Protein 1GXS (pdb70)

InterPro domains:
  IPR001563 Peptidase S10, serine carboxypeptidase [PF00450] (69-489)
  IPR001563 Peptidase S10, serine carboxypeptidase [PR00724] (147-159)
  IPR001563 Peptidase S10, serine carboxypeptidase [PR00724] (160-170)
  IPR001563 Peptidase S10, serine carboxypeptidase [PR00724] (195-220)
  IPR001563 Peptidase S10, serine carboxypeptidase [PR00724] (459-472)
  IPR001563 Peptidase S10, serine carboxypeptidase [PTHR11802] (68-476)
  IPR029058 Alpha/Beta hydrolase fold [G3DSA:3.40.50.1820] (56-325)
  IPR029058 Alpha/Beta hydrolase fold [SSF53474] (60-492)
  IPR033124 Serine carboxypeptidases, histidine active site [PS00560] (459-476)

Radius of gyration: 30.54 Å; Cα contacts (8 Å, |Δi|>4): 1835; chains: 4; bounding box: 60×67×93 Å

Sequence (850 aa):
QQEDDRILGLPGQPNGVAFGMYGGYVTIDDNNGRALYYWFQEADTADPAAAPLVLWLNGGPGCSSIGLGAMQELGAFRVHTNGESLLLNEYAWNKAANILFAESPAGVGFSYSNTSSDLSMGDDKMAQDTYTFLVKWFERFPHYNYREFYIAGESGHFIPQLSQVVYRNRNNSPFINFQGLLVSSGLTNDHEDMIGMFESWWHHGLISDETRDSGLKVCPGTSFMHPTPECTEVWNKALAEQGNINPYTIYTPTCDREPSPYQRRFWLPPYDPCAVFNSINYLNLPEVQTALHANVSGIVEYPWTVCSNTIFDQWGQAADDLLPVYRELIQAGLRVWVYSGDTDSVVPVSSTRRSLAALELPVKTSWYPWYMAPTEREVGGWSVQYEGLTYVTVRGAGHLVPVHRPAQAFLLFKQFLKGEPMPAEQQEDDRILGLPGQPNGVAFGMYGGYVTIDDNNGRALYYWFQEADTADPAAAPLVLWLNGGPGCSSIGLGAMQELGAFRVHTNGESLLLNEYAWNKAANILFAESPAGVGFSYSNTSSDLSMGDDKMAQDTYTFLVKWFERFPHYNYREFYIAGESGHFIPQLSQVVYRNRNNSPFINFQGLLVSSGLTNDHEDMIGMFESWWHHGLISDETRDSGLKVCPGTSFMHPTPECTEVWNKALAEQGNINPYTIYTPTCDREPSPYQRRFWLPPYDPCAVFNSINYLNLPEVQTALHANVSGIVEYPWTVCSNTIFDQWGQAADDLLPVYRELIQAGLRVWVYSGDTDSVVPVSSTRRSLAALELPVKTSWYPWYMAPTEREVGGWSVQYEGLTYVTVRGAGHLVPVHRPAQAFLLFKQFLKGEPMPAE

Nearest PDB structures (foldseek):
  1gxs-assembly1_C  TM=1.004E+00  e=6.053E-61  Sorghum bicolor
  1wht-assembly1_A  TM=9.522E-01  e=1.132E-36  Triticum aestivum
  3sc2-assembly1_A-2  TM=9.628E-01  e=4.669E-36  Triticum aestivum
  4az0-assembly1_A  TM=8.631E-01  e=1.596E-24  Homo sapiens
  1ivy-assembly1_A  TM=8.689E-01  e=8.563E-22  Homo sapiens

B-factor: mean 18.87, std 12.96, range [2.0, 95.33]

CATH classification: 3.40.50.1820

Organism: Sorghum bicolor (NCBI:txid4558)

Foldseek 3Di:
DFVVQWDPDDFQEDPDDDWTKGKDWFALDDVFAWIKIKIKTFAPEPDSLQAFEEEEDEPLPAEFCCVPVQAPPAHQWHADPVRGHIDGDPRHPSPRHTYMGIGDDAVHDPTHTNHVVVPPDDQLVRLVSVLSVVVRVCVVVVSNFQGEYEYEYEELRNFVSNVVVCVVCCVVRVRHNYDYYYYPNYDHAQQVVQLVVLVVCVVVVQDDPVLSVQSNVPRRVADPVHGDVSNVVSVVNSVVSNPDADVVDGPDDDDDPPPDPPDDSRD/DDDDDPPCQVVVLVVVQDPVNCVVVVHCPPVVDPDGDHDDDPVCVVPPDDDDDACLVVLVVCLVVVHQAEEEAEQVEPVCHPVNVVVNVVVNVFAWDAAKAFFDQAQPDDDGQFIWTDGNRYIYTYGYQAYRVRCSGPVVSVVSVVVCSVVVHDGHHD/DFVVQWDPDDFQEDPDDDWTKGWDWFALDPVQAWIKIKIKTFAPEPDSLQFFEEEEEEPLPAEFCCVPVAAPPAHQWHADPVNGHIDGDPNHPSPRHTYMGIGDDAVHDPTHTNHVVVPPDDLVVRLVSVLSVVLRVCVSVVSCFQGEYEYEYEEQRNFVSNLVVCVVCCVVRVSRNYDYYYYPPYDHAQQVVQLVVLVVCVVVVQDDPVLSVQSNVPGRVADPVHGDPSNVVSVVNSVVSNPDAPVVDRPDDDDPPPPDPDDDSRD/DDDDDPPCQVVCQVVQQDVVNCVVVVHCPPVPDDDGDHDDDPVCVVVDDDDDDACLVVLVVCLVVPDAAEEEFEQVAPPCHPVNVVVNVVVNVFAWDAAKAFFAQAQPDDDTQFIWTHGNRYIYTYGYPAYRVRCSGPVSSVVSVVVCSVVVHDGHHD

Secondary structure (DSSP, 8-state):
-HHHHB----TT--S---S-EEEEEEEEETTTTEEEEEEEE---SS-GGGS-EEEEEE-TTTB-TIIIIIIIIISSEEE-TTSS-EEE-TT-GGGTSEEEEE--STTSTT-EESSGGGG---HHHHHHHHHHHHHHHHHH-GGGTTSEEEEEEE-TTHHHHHHHHHHHTTTT-TT-EEEEEEEES---BHHHHHHHHHHHHHHTT-S-HHHHHHHHHHSTT--SSS--HHHHHHHHHHHHHTTTS-TTSTTSPPP--SS-S--S---/-PPP-TTTHHHHHHHHT-HHHHHHHT-SGGG-S-SPP-SB-HHHHHT-----SB-HHHHHHHHHTT-EEEEEEETT-SSS-HHHHHHHHHTT-PPEEEEEEEEESSTT--SEEEEEEEETTEEEEEETT--SSHHHH-HHHHHHHHHHHHHT------/-GGGTB----TT--TT--S-EEEEEEEEETTTTEEEEEEEE---SS-GGGS-EEEEE--TTTB-TIIIIIIIISSSEEE-TTSS-EEE-TT-GGGTSEEEEE--STTSTT-EESSGGGG---HHHHHHHHHHHHHHHHHHSGGGTT-EEEEEES-TTHHHHHHHHHHHTTTTSTTSEEEEEEEES---BHHHHHHHHHHHHHHTT-S-HHHHHHHHHHSBTB-SSS--HHHHHHHHHHHHHTTT--TTSTTSPP-S--S-S--S---/-----TTTHHHHHHHHT-HHHHHHHT-SGGG--SSPP-SB-HHHHHT-----SB-HHHHHHHHHTT-EEEEEEETT-SSS-HHHHHHHHHTT-PPEEEEEEEE-SSTT--S--EEEEEESS-EEEEETT--SSHHHH-HHHHHHHHHHHHHT-PPPP-

Solvent-accessible surface area: 30920 Å² total; per-residue (Å²): 112,49,95,101,17,103,10,169,37,11,44,39,55,34,160,61,43,89,20,32,9,15,0,3,38,2,60,18,33,129,145,43,19,12,6,1,0,0,2,0,1,36,2,56,61,111,81,53,71,82,10,20,0,1,0,1,3,3,6,6,19,1,7,0,2,2,0,13,0,1,5,27,2,2,1,3,1,35,21,76,95,79,2,105,38,9,42,75,3,81,72,2,3,3,83,25,0,0,2,0,0,0,0,5,1,1,5,0,7,4,1,32,21,107,48,95,84,14,29,63,7,9,4,94,82,4,6,97,11,1,23,37,0,0,34,89,0,2,111,43,2,71,152,18,44,142,47,81,0,3,0,0,0,6,10,4,26,8,0,0,16,2,0,32,19,5,56,156,29,116,129,113,5,80,31,12,56,27,62,0,0,1,3,0,3,5,16,5,21,16,90,34,0,2,28,0,0,0,45,5,1,9,16,19,1,4,0,3,44,98,7,53,76,33,0,55,148,59,0,31,58,12,31,21,34,101,74,54,107,111,2,49,106,9,36,89,101,0,57,72,26,7,29,61,14,42,35,53,7,7,50,30,77,37,43,119,118,166,104,49,28,77,104,84,47,13,34,67,75,125,84,50,41,4,33,13,49,14,2,39,68,0,0,50,34,98,99,0,24,105,23,3,55,4,32,83,109,54,85,17,160,82,101,9,56,0,8,15,51,71,0,32,89,78,12,31,88,28,32,96,52,2,10,68,20,2,105,38,0,34,150,36,68,21,70,2,10,5,2,2,1,12,8,9,4,0,2,2,8,0,0,2,12,75,0,4,38,44,14,148,40,78,70,129,53,70,11,28,19,0,3,63,31,80,123,67,122,53,4,4,0,2,1,13,17,29,92,37,6,11,2,0,1,0,21,16,0,0,11,34,0,3,29,24,82,29,29,38,2,30,27,1,0,78,11,1,30,115,41,84,57,4,24,53,163,121,34,119,100,15,96,5,154,29,13,43,38,53,32,151,64,39,92,25,26,7,33,0,5,34,2,74,21,32,137,138,42,18,27,4,1,0,0,2,0,1,34,2,56,58,116,78,51,64,78,10,18,1,1,0,1,2,4,5,6,15,0,7,0,2,1,0,13,0,1,5,26,2,2,2,2,0,31,19,75,115,82,3,98,28,5,35,69,4,82,70,2,4,4,83,22,0,0,2,0,0,0,0,5,1,3,7,0,7,4,0,36,22,111,45,95,83,17,35,59,19,0,4,88,86,4,8,97,18,2,25,44,0,0,28,96,0,2,98,31,1,75,104,12,53,125,43,72,0,4,0,0,0,6,12,4,27,10,0,0,18,2,0,35,21,4,55,146,33,104,129,118,6,64,34,8,51,26,68,0,0,0,1,0,2,5,18,5,20,17,86,31,0,2,30,0,0,0,45,5,2,6,13,17,1,4,0,5,41,105,7,52,72,24,0,54,157,56,0,35,57,18,32,22,37,104,64,56,107,106,2,48,104,5,32,86,87,0,61,70,27,6,30,59,12,41,35,56,7,6,47,33,73,36,31,107,140,147,108,43,28,76,105,81,46,11,36,66,79,125,80,52,41,22,32,11,27,19,2,41,67,3,1,49,37,95,100,0,25,103,22,2,52,4,32,74,117,57,87,16,168,77,100,8,57,0,8,13,48,73,0,34,87,86,12,32,79,32,32,94,58,2,10,76,20,1,94,39,0,29,150,43,64,23,75,2,10,4,2,1,0,16,10,8,5,0,1,3,8,1,0,2,13,75,0,4,34,43,11,149,36,84,71,119,52,68,10,29,18,0,3,59,34,76,128,59,125,36,6,4,0,3,0,14,23,31,79,40,5,12,3,0,2,0,21,14,0,0,8,38,0,3,31,28,83,28,27,39,2,28,24,2,0,71,17,1,26,123,36,90,61,3,24,52,158

Structure (mmCIF, N/CA/C/O backbone):
data_1GXS
#
_entry.id   1GXS
#
_cell.length_a   150.700
_cell.length_b   103.700
_cell.length_c   90.600
_cell.angle_alpha   90.00
_cell.angle_beta   101.30
_cell.angle_gamma   90.00
#
_symmetry.space_group_name_H-M   'C 1 2 1'
#
loop_
_entity.id
_entity.type
_entity.pdbx_description
1 polymer 'P-(S)-HYDROXYMANDELONITRILE LYASE CHAIN A'
2 polymer 'P-(S)-HYDROXYMANDELONITRILE LYASE CHAIN B'
3 branched beta-L-fucopyranose-(1-3)-[2-acetamido-2-deoxy-beta-D-glucopyranose-(1-4)]2-acetamido-2-deoxy-beta-D-glucopyranose
4 non-polymer 'BENZOIC ACID'
5 non-polymer 'DECANOIC ACID'
6 non-polymer 2-acetamido-2-deoxy-beta-D-glucopyranose
7 water water
#
loop_
_atom_site.group_PDB
_atom_site.id
_atom_site.type_symbol
_atom_site.label_atom_id
_atom_site.label_alt_id
_atom_site.label_comp_id
_atom_site.label_asym_id
_atom_site.label_entity_id
_atom_site.label_seq_id
_atom_site.pdbx_PDB_ins_code
_atom_site.Cartn_x
_atom_site.Cartn_y
_atom_site.Cartn_z
_atom_site.occupancy
_atom_site.B_iso_or_equiv
_atom_site.auth_seq_id
_atom_site.auth_comp_id
_atom_site.auth_asym_id
_atom_site.auth_atom_id
_atom_site.pdbx_PDB_model_num
ATOM 1 N N . GLN A 1 4 ? 15.771 17.169 -5.278 1.00 80.28 4 GLN A N 1
ATOM 2 C CA . GLN A 1 4 ? 16.226 18.305 -4.508 1.00 79.52 4 GLN A CA 1
ATOM 3 C C . GLN A 1 4 ? 15.073 18.915 -3.744 1.00 75.09 4 GLN A C 1
ATOM 4 O O . GLN A 1 4 ? 14.063 18.220 -3.596 1.00 74.36 4 GLN A O 1
ATOM 10 N N . GLN A 1 5 ? 15.224 20.165 -3.295 1.00 70.12 5 GLN A N 1
ATOM 11 C CA . GLN A 1 5 ? 14.257 20.850 -2.467 1.00 64.87 5 GLN A CA 1
ATOM 12 C C . GLN A 1 5 ? 12.776 20.664 -2.743 1.00 60.43 5 GLN A C 1
ATOM 13 O O . GLN A 1 5 ? 12.104 20.282 -1.802 1.00 58.31 5 GLN A O 1
ATOM 19 N N . GLU A 1 6 ? 12.227 20.830 -3.951 1.00 57.71 6 GLU A N 1
ATOM 20 C CA . GLU A 1 6 ? 10.804 20.634 -4.255 1.00 56.78 6 GLU A CA 1
ATOM 21 C C . GLU A 1 6 ? 10.130 19.411 -3.636 1.00 51.55 6 GLU A C 1
ATOM 22 O O . GLU A 1 6 ? 8.996 19.463 -3.178 1.00 51.40 6 GLU A O 1
ATOM 28 N N . ASP A 1 7 ? 10.850 18.303 -3.537 1.00 46.66 7 ASP A N 1
ATOM 29 C CA . ASP A 1 7 ? 10.326 17.087 -2.948 1.00 39.88 7 ASP A CA 1
ATOM 30 C C . ASP A 1 7 ? 10.219 17.254 -1.445 1.00 33.14 7 ASP A C 1
ATOM 31 O O . ASP A 1 7 ? 9.306 16.722 -0.810 1.00 32.36 7 ASP A O 1
ATOM 36 N N . ASP A 1 8 ? 11.161 17.986 -0.854 1.00 23.80 8 ASP A N 1
ATOM 37 C CA . ASP A 1 8 ? 11.141 18.247 0.560 1.00 19.47 8 ASP A CA 1
ATOM 38 C C . ASP A 1 8 ? 10.201 19.369 0.943 1.00 19.16 8 ASP A C 1
ATOM 39 O O . ASP A 1 8 ? 10.073 19.643 2.137 1.00 20.49 8 ASP A O 1
ATOM 44 N N . ARG A 1 9 ? 9.459 20.003 0.039 1.00 18.53 9 ARG A N 1
ATOM 45 C CA . ARG A 1 9 ? 8.586 21.109 0.407 1.00 21.61 9 ARG A CA 1
ATOM 46 C C . ARG A 1 9 ? 7.423 20.609 1.269 1.00 18.05 9 ARG A C 1
ATOM 47 O O . ARG A 1 9 ? 6.784 19.600 0.943 1.00 19.05 9 ARG A O 1
ATOM 55 N N . ILE A 1 10 ? 7.139 21.263 2.396 1.00 16.85 10 ILE A N 1
ATOM 56 C CA . ILE A 1 10 ? 6.062 20.875 3.301 1.00 17.66 10 ILE A CA 1
ATOM 57 C C . ILE A 1 10 ? 4.901 21.797 2.949 1.00 23.93 10 ILE A C 1
ATOM 58 O O . ILE A 1 10 ? 4.955 23.014 3.162 1.00 24.15 10 ILE A O 1
ATOM 63 N N . LEU A 1 11 ? 3.823 21.220 2.437 1.00 27.33 11 LEU A N 1
ATOM 64 C CA . LEU A 1 11 ? 2.714 22.012 1.940 1.00 36.28 11 LEU A CA 1
ATOM 65 C C . LEU A 1 11 ? 1.742 22.398 3.020 1.00 37.16 11 LEU A C 1
ATOM 66 O O . LEU A 1 11 ? 1.129 23.460 2.947 1.00 41.97 11 LEU A O 1
ATOM 71 N N . GLY A 1 12 ? 1.555 21.551 4.019 1.00 35.98 12 GLY A N 1
ATOM 72 C CA . GLY A 1 12 ? 0.677 21.887 5.121 1.00 34.80 12 GLY A CA 1
ATOM 73 C C . GLY A 1 12 ? 0.888 20.874 6.223 1.00 31.07 12 GLY A C 1
ATOM 74 O O . GLY A 1 12 ? 1.252 19.755 5.892 1.00 36.50 12 GLY A O 1
ATOM 75 N N . LEU A 1 13 ? 0.673 21.203 7.495 1.00 26.96 13 LEU A N 1
ATOM 76 C CA . LEU A 1 13 ? 0.841 20.313 8.634 1.00 20.90 13 LEU A CA 1
ATOM 77 C C . LEU A 1 13 ? -0.501 20.146 9.309 1.00 21.37 13 LEU A C 1
ATOM 78 O O . LEU A 1 13 ? -1.318 21.078 9.268 1.00 22.07 13 LEU A O 1
ATOM 83 N N . PRO A 1 14 ? -0.816 18.988 9.917 1.00 23.12 14 PRO A N 1
ATOM 84 C CA . PRO A 1 14 ? -2.075 18.783 10.627 1.00 19.64 14 PRO A CA 1
ATOM 85 C C . PRO A 1 14 ? -2.152 19.738 11.821 1.00 20.64 14 PRO A C 1
ATOM 86 O O . PRO A 1 14 ? -1.167 19.991 12.531 1.00 16.34 14 PRO A O 1
ATOM 90 N N . GLY A 1 15 ? -3.316 20.364 11.976 1.00 20.37 15 GLY A N 1
ATOM 91 C CA . GLY A 1 15 ? -3.551 21.249 13.116 1.00 20.67 15 GLY A CA 1
ATOM 92 C C . GLY A 1 15 ? -2.919 22.626 12.969 1.00 23.46 15 GLY A C 1
ATOM 93 O O . GLY A 1 15 ? -2.884 23.397 13.929 1.00 22.77 15 GLY A O 1
ATOM 94 N N . GLN A 1 16 ? -2.397 22.926 11.776 1.00 25.33 16 GLN A N 1
ATOM 95 C CA . GLN A 1 16 ? -1.791 24.193 11.424 1.00 26.43 16 GLN A CA 1
ATOM 96 C C . GLN A 1 16 ? -2.847 25.296 11.514 1.00 28.55 16 GLN A C 1
ATOM 97 O O . GLN A 1 16 ? -3.934 25.180 10.927 1.00 24.71 16 GLN A O 1
ATOM 103 N N . PRO A 1 17 ? -2.564 26.368 12.269 1.00 27.60 17 PRO A N 1
ATOM 104 C CA . PRO A 1 17 ? -3.428 27.522 12.328 1.00 29.90 17 PRO A CA 1
ATOM 105 C C . PRO A 1 17 ? -3.483 28.258 10.971 1.00 30.84 17 PRO A C 1
ATOM 106 O O . PRO A 1 17 ? -2.545 28.257 10.161 1.00 25.88 17 PRO A O 1
ATOM 110 N N . ASN A 1 18 ? -4.574 29.002 10.807 1.00 31.66 18 ASN A N 1
ATOM 111 C CA . ASN A 1 18 ? -4.886 29.675 9.576 1.00 37.35 18 ASN A CA 1
ATOM 112 C C . ASN A 1 18 ? -3.990 30.672 8.848 1.00 40.11 18 ASN A C 1
ATOM 113 O O . ASN A 1 18 ? -4.212 30.846 7.634 1.00 44.33 18 ASN A O 1
ATOM 118 N N . GLY A 1 19 ? -2.993 31.363 9.393 1.00 37.28 19 GLY A N 1
ATOM 119 C CA . GLY A 1 19 ? -2.305 32.301 8.512 1.00 38.00 19 GLY A CA 1
ATOM 120 C C . GLY A 1 19 ? -0.809 32.102 8.364 1.00 40.11 19 GLY A C 1
ATOM 121 O O . GLY A 1 19 ? -0.109 33.068 8.716 1.00 43.48 19 GLY A O 1
ATOM 122 N N . VAL A 1 20 ? -0.209 30.970 7.927 1.00 36.23 20 VAL A N 1
ATOM 123 C CA . VAL A 1 20 ? 1.250 31.003 7.852 1.00 33.11 20 VAL A CA 1
ATOM 124 C C . VAL A 1 20 ? 1.596 31.351 6.403 1.00 32.97 20 VAL A C 1
ATOM 125 O O . VAL A 1 20 ? 0.947 30.991 5.410 1.00 34.59 20 VAL A O 1
ATOM 129 N N . ALA A 1 21 ? 2.606 32.200 6.371 1.00 30.55 21 ALA A N 1
ATOM 130 C CA . ALA A 1 21 ? 3.032 32.821 5.153 1.00 29.00 21 ALA A CA 1
ATOM 131 C C . ALA A 1 21 ? 4.449 32.515 4.791 1.00 26.68 21 ALA A C 1
ATOM 132 O O . ALA A 1 21 ? 4.905 32.948 3.737 1.00 31.16 21 ALA A O 1
ATOM 134 N N . PHE A 1 22 ? 5.183 31.811 5.629 1.00 20.05 22 PHE A N 1
ATOM 135 C CA . PHE A 1 22 ? 6.575 31.562 5.295 1.00 16.68 22 PHE A CA 1
ATOM 136 C C . PHE A 1 22 ? 6.662 30.150 4.711 1.00 15.50 22 PHE A C 1
ATOM 137 O O . PHE A 1 22 ? 5.706 29.381 4.898 1.00 14.80 22 PHE A O 1
ATOM 145 N N . GLY A 1 23 ? 7.726 29.787 3.971 1.00 18.78 23 GLY A N 1
ATOM 146 C CA . GLY A 1 23 ? 7.900 28.422 3.444 1.00 19.33 23 GLY A CA 1
ATOM 147 C C . GLY A 1 23 ? 8.578 27.489 4.470 1.00 19.68 23 GLY A C 1
ATOM 148 O O . GLY A 1 23 ? 9.312 27.907 5.393 1.00 19.17 23 GLY A O 1
ATOM 149 N N . MET A 1 24 ? 8.333 26.197 4.292 1.00 18.70 24 MET A N 1
ATOM 150 C CA . MET A 1 24 ? 8.899 25.150 5.136 1.00 18.31 24 MET A CA 1
ATOM 151 C C . MET A 1 24 ? 9.384 23.944 4.303 1.00 17.53 24 MET A C 1
ATOM 152 O O . MET A 1 24 ? 8.784 23.597 3.275 1.00 13.13 24 MET A O 1
ATOM 157 N N . TYR A 1 25 ? 10.503 23.322 4.697 1.00 15.37 25 TYR A N 1
ATOM 158 C CA . TYR A 1 25 ? 11.075 22.161 4.033 1.00 16.47 25 TYR A CA 1
ATOM 159 C C . TYR A 1 25 ? 11.467 21.109 5.063 1.00 20.59 25 TYR A C 1
ATOM 160 O O . TYR A 1 25 ? 11.860 21.489 6.174 1.00 21.18 25 TYR A O 1
ATOM 169 N N . GLY A 1 26 ? 11.335 19.802 4.788 1.00 19.51 26 GLY A N 1
ATOM 170 C CA . GLY A 1 26 ? 11.836 18.780 5.703 1.00 17.06 26 GLY A CA 1
ATOM 171 C C . GLY A 1 26 ? 12.175 17.473 4.983 1.00 15.59 26 GLY A C 1
ATOM 172 O O . GLY A 1 26 ? 11.458 17.067 4.045 1.00 14.38 26 GLY A O 1
ATOM 173 N N . GLY A 1 27 ? 13.225 16.774 5.406 1.00 12.09 27 GLY A N 1
ATOM 174 C CA . GLY A 1 27 ? 13.532 15.483 4.814 1.00 9.04 27 GLY A CA 1
ATOM 175 C C . GLY A 1 27 ? 14.828 14.944 5.343 1.00 11.90 27 GLY A C 1
ATOM 176 O O . GLY A 1 27 ? 15.321 15.408 6.392 1.00 12.09 27 GLY A O 1
ATOM 177 N N . TYR A 1 28 ? 15.426 13.997 4.606 1.00 12.52 28 TYR A N 1
ATOM 178 C CA . TYR A 1 28 ? 16.664 13.365 5.077 1.00 10.12 28 TYR A CA 1
ATOM 179 C C . TYR A 1 28 ? 17.868 13.670 4.227 1.00 8.91 28 TYR A C 1
ATOM 180 O O . TYR A 1 28 ? 17.724 13.865 3.036 1.00 10.00 28 TYR A O 1
ATOM 189 N N . VAL A 1 29 ? 19.064 13.767 4.760 1.00 10.42 29 VAL A N 1
ATOM 190 C CA . VAL A 1 29 ? 20.272 13.964 3.986 1.00 14.05 29 VAL A CA 1
ATOM 191 C C . VAL A 1 29 ? 21.168 12.790 4.405 1.00 17.43 29 VAL A C 1
ATOM 192 O O . VAL A 1 29 ? 21.451 12.638 5.598 1.00 16.95 29 VAL A O 1
ATOM 196 N N . THR A 1 30 ? 21.596 11.923 3.486 1.00 18.55 30 THR A N 1
ATOM 197 C CA . THR A 1 30 ? 22.471 10.807 3.786 1.00 13.69 30 THR A CA 1
ATOM 198 C C . THR A 1 30 ? 23.848 11.333 3.925 1.00 12.26 30 THR A C 1
ATOM 199 O O . THR A 1 30 ? 24.349 12.018 3.039 1.00 14.67 30 THR A O 1
ATOM 203 N N . ILE A 1 31 ? 24.450 11.029 5.053 1.00 15.08 31 ILE A N 1
ATOM 204 C CA . ILE A 1 31 ? 25.806 11.480 5.278 1.00 18.09 31 ILE A CA 1
ATOM 205 C C . ILE A 1 31 ? 26.733 10.275 5.176 1.00 22.78 31 ILE A C 1
ATOM 206 O O . ILE A 1 31 ? 27.942 10.470 5.222 1.00 26.25 31 ILE A O 1
ATOM 211 N N . ASP A 1 32 ? 26.278 9.014 5.115 1.00 26.10 32 ASP A N 1
ATOM 212 C CA . ASP A 1 32 ? 27.184 7.892 4.864 1.00 29.31 32 ASP A CA 1
ATOM 213 C C . ASP A 1 32 ? 26.394 6.852 4.093 1.00 29.27 32 ASP A C 1
ATOM 214 O O . ASP A 1 32 ? 25.480 6.223 4.628 1.00 27.96 32 ASP A O 1
ATOM 219 N N . ASP A 1 33 ? 26.771 6.658 2.834 1.00 34.11 33 ASP A N 1
ATOM 220 C CA . ASP A 1 33 ? 26.146 5.638 2.002 1.00 40.15 33 ASP A CA 1
ATOM 221 C C . ASP A 1 33 ? 26.407 4.186 2.347 1.00 39.42 33 ASP A C 1
ATOM 222 O O . ASP A 1 33 ? 25.490 3.373 2.276 1.00 38.74 33 ASP A O 1
ATOM 227 N N . ASN A 1 34 ? 27.635 3.859 2.756 1.00 38.83 34 ASN A N 1
ATOM 228 C CA . ASN A 1 34 ? 27.979 2.496 3.157 1.00 39.47 34 ASN A CA 1
ATOM 229 C C . ASN A 1 34 ? 27.251 2.063 4.418 1.00 37.22 34 ASN A C 1
ATOM 230 O O . ASN A 1 34 ? 26.607 1.010 4.404 1.00 38.79 34 ASN A O 1
ATOM 235 N N . ASN A 1 35 ? 27.278 2.855 5.504 1.00 30.05 35 ASN A N 1
ATOM 236 C CA . ASN A 1 35 ? 26.580 2.436 6.711 1.00 23.84 35 ASN A CA 1
ATOM 237 C C . ASN A 1 35 ? 25.095 2.616 6.731 1.00 20.71 35 ASN A C 1
ATOM 238 O O . ASN A 1 35 ? 24.424 2.053 7.608 1.00 20.84 35 ASN A O 1
ATOM 243 N N . GLY A 1 36 ? 24.568 3.423 5.801 1.00 19.24 36 GLY A N 1
ATOM 244 C CA . GLY A 1 36 ? 23.155 3.769 5.766 1.00 15.32 36 GLY A CA 1
ATOM 245 C C . GLY A 1 36 ? 22.824 4.771 6.869 1.00 15.59 36 GLY A C 1
ATOM 246 O O . GLY A 1 36 ? 21.857 4.592 7.604 1.00 16.25 36 GLY A O 1
ATOM 247 N N . ARG A 1 37 ? 23.635 5.811 7.047 1.00 13.97 37 ARG A N 1
ATOM 248 C CA . ARG A 1 37 ? 23.411 6.802 8.080 1.00 14.22 37 ARG A CA 1
ATOM 249 C C . ARG A 1 37 ? 22.826 8.125 7.510 1.00 16.45 37 ARG A C 1
ATOM 250 O O . ARG A 1 37 ? 23.456 8.741 6.625 1.00 15.26 37 ARG A O 1
ATOM 258 N N . ALA A 1 38 ? 21.664 8.596 7.993 1.00 14.33 38 ALA A N 1
ATOM 259 C CA . ALA A 1 38 ? 20.941 9.764 7.468 1.00 13.47 38 ALA A CA 1
ATOM 260 C C . ALA A 1 38 ? 20.413 10.674 8.575 1.00 15.40 38 ALA A C 1
ATOM 261 O O . ALA A 1 38 ? 19.851 10.152 9.558 1.00 15.18 38 ALA A O 1
ATOM 263 N N . LEU A 1 39 ? 20.550 12.025 8.436 1.00 16.31 39 LEU A N 1
ATOM 264 C CA . LEU A 1 39 ? 20.027 12.999 9.427 1.00 13.52 39 LEU A CA 1
ATOM 265 C C . LEU A 1 39 ? 18.769 13.690 8.951 1.00 12.26 39 LEU A C 1
ATOM 266 O O . LEU A 1 39 ? 18.686 14.014 7.767 1.00 15.20 39 LEU A O 1
ATOM 271 N N . TYR A 1 40 ? 17.780 13.889 9.814 1.00 12.47 40 TYR A N 1
ATOM 272 C CA . TYR A 1 40 ? 16.538 14.572 9.474 1.00 11.97 40 TYR A CA 1
ATOM 273 C C . TYR A 1 40 ? 16.633 16.086 9.809 1.00 14.61 40 TYR A C 1
ATOM 274 O O . TYR A 1 40 ? 17.199 16.447 10.862 1.00 10.40 40 TYR A O 1
ATOM 283 N N . TYR A 1 41 ? 16.082 16.975 8.939 1.00 10.58 41 TYR A N 1
ATOM 284 C CA . TYR A 1 41 ? 16.072 18.407 9.201 1.00 11.23 41 TYR A CA 1
ATOM 285 C C . TYR A 1 41 ? 14.673 18.999 8.933 1.00 13.04 41 TYR A C 1
ATOM 286 O O . TYR A 1 41 ? 13.912 18.457 8.096 1.00 9.17 41 TYR A O 1
ATOM 295 N N . TRP A 1 42 ? 14.336 20.100 9.643 1.00 11.36 42 TRP A N 1
ATOM 296 C CA . TRP A 1 42 ? 13.159 20.934 9.394 1.00 10.73 42 TRP A CA 1
ATOM 297 C C . TRP A 1 42 ? 13.638 22.403 9.292 1.00 12.47 42 TRP A C 1
ATOM 298 O O . TRP A 1 42 ? 14.316 22.959 10.171 1.00 7.34 42 TRP A O 1
ATOM 309 N N . PHE A 1 43 ? 13.309 23.023 8.157 1.00 14.62 43 PHE A N 1
ATOM 310 C CA . PHE A 1 43 ? 13.659 24.400 7.793 1.00 12.49 43 PHE A CA 1
ATOM 311 C C . PHE A 1 43 ? 12.462 25.374 7.785 1.00 11.98 43 PHE A C 1
ATOM 312 O O . PHE A 1 43 ? 11.469 25.152 7.076 1.00 6.72 43 PHE A O 1
ATOM 320 N N . GLN A 1 44 ? 12.517 26.454 8.584 1.00 13.87 44 GLN A N 1
ATOM 321 C CA . GLN A 1 44 ? 11.492 27.520 8.617 1.00 9.83 44 GLN A CA 1
ATOM 322 C C . GLN A 1 44 ? 12.126 28.795 8.086 1.00 10.39 44 GLN A C 1
ATOM 323 O O . GLN A 1 44 ? 13.065 29.376 8.674 1.00 7.37 44 GLN A O 1
ATOM 329 N N . GLU A 1 45 ? 11.658 29.165 6.889 1.00 13.02 45 GLU A N 1
ATOM 330 C CA . GLU A 1 45 ? 12.070 30.425 6.238 1.00 15.85 45 GLU A CA 1
ATOM 331 C C . GLU A 1 45 ? 11.595 31.668 7.002 1.00 12.48 45 GLU A C 1
ATOM 332 O O . GLU A 1 45 ? 10.606 31.592 7.746 1.00 8.33 45 GLU A O 1
ATOM 338 N N . ALA A 1 46 ? 12.314 32.782 6.798 1.00 12.96 46 ALA A N 1
ATOM 339 C CA . ALA A 1 46 ? 12.058 34.061 7.460 1.00 13.25 46 ALA A CA 1
ATOM 340 C C . ALA A 1 46 ? 10.654 34.608 7.142 1.00 13.57 46 ALA A C 1
ATOM 341 O O . ALA A 1 46 ? 10.205 34.592 5.995 1.00 14.23 46 ALA A O 1
ATOM 343 N N . ASP A 1 47 ? 9.902 35.079 8.129 1.00 15.03 47 ASP A N 1
ATOM 344 C CA . ASP A 1 47 ? 8.543 35.566 7.988 1.00 18.51 47 ASP A CA 1
ATOM 345 C C . ASP A 1 47 ? 8.744 37.066 8.033 1.00 22.58 47 ASP A C 1
ATOM 346 O O . ASP A 1 47 ? 8.530 37.730 9.047 1.00 22.65 47 ASP A O 1
ATOM 351 N N . THR A 1 48 ? 9.242 37.562 6.917 1.00 25.20 48 THR A N 1
ATOM 352 C CA . THR A 1 48 ? 9.669 38.940 6.790 1.00 29.77 48 THR A CA 1
ATOM 353 C C . THR A 1 48 ? 9.231 39.367 5.399 1.00 33.35 48 THR A C 1
ATOM 354 O O . THR A 1 48 ? 8.746 38.540 4.621 1.00 36.95 48 THR A O 1
ATOM 358 N N . ALA A 1 49 ? 9.395 40.634 5.039 1.00 38.23 49 ALA A N 1
ATOM 359 C CA . ALA A 1 49 ? 9.014 41.095 3.688 1.00 40.68 49 ALA A CA 1
ATOM 360 C C . ALA A 1 49 ? 9.926 40.545 2.575 1.00 38.93 49 ALA A C 1
ATOM 361 O O . ALA A 1 49 ? 9.472 40.061 1.526 1.00 38.12 49 ALA A O 1
ATOM 363 N N . ASP A 1 50 ? 11.242 40.628 2.820 1.00 34.84 50 ASP A N 1
ATOM 364 C CA . ASP A 1 50 ? 12.194 40.100 1.874 1.00 34.28 50 ASP A CA 1
ATOM 365 C C . ASP A 1 50 ? 13.030 39.043 2.610 1.00 31.80 50 ASP A C 1
ATOM 366 O O . ASP A 1 50 ? 14.077 39.316 3.221 1.00 30.09 50 ASP A O 1
ATOM 371 N N . PRO A 1 51 ? 12.568 37.788 2.548 1.00 28.84 51 PRO A N 1
ATOM 372 C CA . PRO A 1 51 ? 13.281 36.608 3.039 1.00 27.89 51 PRO A CA 1
ATOM 373 C C . PRO A 1 51 ? 14.706 36.493 2.504 1.00 24.98 51 PRO A C 1
ATOM 374 O O . PRO A 1 51 ? 15.627 36.108 3.217 1.00 23.19 51 PRO A O 1
ATOM 378 N N . ALA A 1 52 ? 14.916 36.931 1.265 1.00 24.96 52 ALA A N 1
ATOM 379 C CA . ALA A 1 52 ? 16.228 36.907 0.638 1.00 24.14 52 ALA A CA 1
ATOM 380 C C . ALA A 1 52 ? 17.211 37.837 1.301 1.00 21.87 52 ALA A C 1
ATOM 381 O O . ALA A 1 52 ? 18.406 37.660 1.119 1.00 20.96 52 ALA A O 1
ATOM 383 N N . ALA A 1 53 ? 16.741 38.843 2.049 1.00 22.40 53 ALA A N 1
ATOM 384 C CA . ALA A 1 53 ? 17.652 39.710 2.792 1.00 21.67 53 ALA A CA 1
ATOM 385 C C . ALA A 1 53 ? 18.109 39.119 4.122 1.00 19.74 53 ALA A C 1
ATOM 386 O O . ALA A 1 53 ? 19.211 39.425 4.571 1.00 19.41 53 ALA A O 1
ATOM 388 N N . ALA A 1 54 ? 17.285 38.264 4.739 1.00 16.50 54 ALA A N 1
ATOM 389 C CA . ALA A 1 54 ? 17.554 37.718 6.060 1.00 16.05 54 ALA A CA 1
ATOM 390 C C . ALA A 1 54 ? 18.727 36.720 6.102 1.00 15.44 54 ALA A C 1
ATOM 391 O O . ALA A 1 54 ? 18.998 36.028 5.115 1.00 17.42 54 ALA A O 1
ATOM 393 N N . PRO A 1 55 ? 19.533 36.629 7.159 1.00 14.49 55 PRO A N 1
ATOM 394 C CA . PRO A 1 55 ? 20.602 35.644 7.247 1.00 14.12 55 PRO A CA 1
ATOM 395 C C . PRO A 1 55 ? 20.067 34.216 7.435 1.00 12.25 55 PRO A C 1
ATOM 396 O O . PRO A 1 55 ? 18.839 33.973 7.520 1.00 11.43 55 PRO A O 1
ATOM 400 N N . LEU A 1 56 ? 20.998 33.262 7.445 1.00 13.63 56 LEU A N 1
ATOM 401 C CA . LEU A 1 56 ? 20.680 31.845 7.661 1.00 14.36 56 LEU A CA 1
ATOM 402 C C . LEU A 1 56 ? 21.227 31.407 9.027 1.00 10.69 56 LEU A C 1
ATOM 403 O O . LEU A 1 56 ? 22.404 31.694 9.328 1.00 9.85 56 LEU A O 1
ATOM 408 N N . VAL A 1 57 ? 20.421 30.727 9.858 1.00 10.08 57 VAL A N 1
ATOM 409 C CA . VAL A 1 57 ? 20.901 30.296 11.179 1.00 13.07 57 VAL A CA 1
ATOM 410 C C . VAL A 1 57 ? 20.597 28.811 11.416 1.00 11.85 57 VAL A C 1
ATOM 411 O O . VAL A 1 57 ? 19.458 28.351 11.296 1.00 9.59 57 VAL A O 1
ATOM 415 N N . LEU A 1 58 ? 21.630 28.052 11.753 1.00 11.10 58 LEU A N 1
ATOM 416 C CA . LEU A 1 58 ? 21.499 26.653 12.118 1.00 9.24 58 LEU A CA 1
ATOM 417 C C . LEU A 1 58 ? 21.273 26.550 13.631 1.00 6.60 58 LEU A C 1
ATOM 418 O O . LEU A 1 58 ? 22.135 26.988 14.397 1.00 6.60 58 LEU A O 1
ATOM 423 N N . TRP A 1 59 ? 20.173 25.983 14.099 1.00 5.08 59 TRP A N 1
ATOM 424 C CA . TRP A 1 59 ? 19.982 25.755 15.534 1.00 10.06 59 TRP A CA 1
ATOM 425 C C . TRP A 1 59 ? 20.160 24.251 15.930 1.00 9.78 59 TRP A C 1
ATOM 426 O O . TRP A 1 59 ? 19.517 23.340 15.370 1.00 6.45 59 TRP A O 1
ATOM 437 N N . LEU A 1 60 ? 20.952 24.018 16.986 1.00 7.51 60 LEU A N 1
ATOM 438 C CA . LEU A 1 60 ? 21.179 22.691 17.545 1.00 9.72 60 LEU A CA 1
ATOM 439 C C . LEU A 1 60 ? 20.919 22.629 19.050 1.00 10.35 60 LEU A C 1
ATOM 440 O O . LEU A 1 60 ? 21.375 23.503 19.812 1.00 9.33 60 LEU A O 1
ATOM 445 N N . ASN A 1 61 ? 20.186 21.619 19.535 1.00 9.90 61 ASN A N 1
ATOM 446 C CA . ASN A 1 61 ? 20.113 21.368 20.983 1.00 9.70 61 ASN A CA 1
ATOM 447 C C . ASN A 1 61 ? 21.199 20.356 21.341 1.00 10.32 61 ASN A C 1
ATOM 448 O O . ASN A 1 61 ? 21.875 19.790 20.459 1.00 13.09 61 ASN A O 1
ATOM 453 N N . GLY A 1 62 ? 21.451 20.085 22.603 1.00 9.79 62 GLY A N 1
ATOM 454 C CA . GLY A 1 62 ? 22.581 19.223 22.987 1.00 7.50 62 GLY A CA 1
ATOM 455 C C . GLY A 1 62 ? 22.135 18.125 23.943 1.00 6.91 62 GLY A C 1
ATOM 456 O O . GLY A 1 62 ? 21.118 17.470 23.675 1.00 5.67 62 GLY A O 1
ATOM 457 N N . GLY A 1 63 ? 22.873 17.871 25.019 1.00 7.28 63 GLY A N 1
ATOM 458 C CA . GLY A 1 63 ? 22.511 16.814 25.950 1.00 9.50 63 GLY A CA 1
ATOM 459 C C . GLY A 1 63 ? 23.732 16.023 26.427 1.00 11.49 63 GLY A C 1
ATOM 460 O O . GLY A 1 63 ? 23.939 15.976 27.638 1.00 12.10 63 GLY A O 1
ATOM 461 N N . PRO A 1 64 ? 24.564 15.323 25.635 1.00 10.91 64 PRO A N 1
ATOM 462 C CA . PRO A 1 64 ? 24.284 14.914 24.253 1.00 7.68 64 PRO A CA 1
ATOM 463 C C . PRO A 1 64 ? 23.073 14.019 24.077 1.00 8.46 64 PRO A C 1
ATOM 464 O O . PRO A 1 64 ? 22.658 13.343 25.016 1.00 14.50 64 PRO A O 1
ATOM 468 N N . GLY A 1 65 ? 22.379 14.039 22.949 1.00 7.42 65 GLY A N 1
ATOM 469 C CA . GLY A 1 65 ? 21.295 13.095 22.763 1.00 2.32 65 GLY A CA 1
ATOM 470 C C . GLY A 1 65 ? 19.942 13.705 22.625 1.00 6.24 65 GLY A C 1
ATOM 471 O O . GLY A 1 65 ? 19.053 12.921 22.320 1.00 10.40 65 GLY A O 1
ATOM 472 N N . CYS A 1 66 ? 19.656 15.001 22.862 1.00 9.58 66 CYS A N 1
ATOM 473 C CA . CYS A 1 66 ? 18.308 15.536 22.674 1.00 7.24 66 CYS A CA 1
ATOM 474 C C . CYS A 1 66 ? 17.979 16.145 21.295 1.00 6.50 66 CYS A C 1
ATOM 475 O O . CYS A 1 66 ? 18.831 16.566 20.496 1.00 8.00 66 CYS A O 1
ATOM 478 N N . SER A 1 67 ? 16.710 16.227 20.990 1.00 2.00 67 SER A N 1
ATOM 479 C CA . SER A 1 67 ? 16.234 16.756 19.741 1.00 6.35 67 SER A CA 1
ATOM 480 C C . SER A 1 67 ? 16.113 18.285 19.541 1.00 8.21 67 SER A C 1
ATOM 481 O O . SER A 1 67 ? 15.358 18.943 20.284 1.00 7.62 67 SER A O 1
ATOM 484 N N . SER A 1 68 ? 16.782 18.819 18.497 1.00 6.63 68 SER A N 1
ATOM 485 C CA . SER A 1 68 ? 16.629 20.195 17.998 1.00 8.53 68 SER A CA 1
ATOM 486 C C . SER A 1 68 ? 15.203 20.574 17.573 1.00 10.55 68 SER A C 1
ATOM 487 O O . SER A 1 68 ? 14.752 21.721 17.697 1.00 11.14 68 SER A O 1
ATOM 490 N N . ILE A 1 69 ? 14.442 19.592 17.086 1.00 11.90 69 ILE A N 1
ATOM 491 C CA . ILE A 1 69 ? 13.058 19.742 16.693 1.00 8.81 69 ILE A CA 1
ATOM 492 C C . ILE A 1 69 ? 12.132 19.655 17.902 1.00 9.70 69 ILE A C 1
ATOM 493 O O . ILE A 1 69 ? 11.158 20.403 18.010 1.00 10.40 69 ILE A O 1
ATOM 498 N N . GLY A 1 70 ? 12.402 18.754 18.841 1.00 10.80 70 GLY A N 1
ATOM 499 C CA . GLY A 1 70 ? 11.471 18.543 19.944 1.00 9.29 70 GLY A CA 1
ATOM 500 C C . GLY A 1 70 ? 11.576 19.608 21.021 1.00 9.33 70 GLY A C 1
ATOM 501 O O . GLY A 1 70 ? 10.556 19.914 21.626 1.00 8.79 70 GLY A O 1
ATOM 502 N N . LEU A 1 71 ? 12.806 20.108 21.265 1.00 8.59 71 LEU A N 1
ATOM 503 C CA . LEU A 1 71 ? 13.104 21.223 22.163 1.00 6.81 71 LEU A CA 1
ATOM 504 C C . LEU A 1 71 ? 13.103 22.533 21.358 1.00 6.92 71 LEU A C 1
ATOM 505 O O . LEU A 1 71 ? 12.077 23.234 21.397 1.00 6.83 71 LEU A O 1
ATOM 510 N N . GLY A 1 72 ? 14.173 22.834 20.584 1.00 5.86 72 GLY A N 1
ATOM 511 C CA . GLY A 1 72 ? 14.336 24.025 19.762 1.00 5.48 72 GLY A CA 1
ATOM 512 C C . GLY A 1 72 ? 13.100 24.419 18.963 1.00 10.51 72 GLY A C 1
ATOM 513 O O . GLY A 1 72 ? 12.515 25.471 19.222 1.00 9.81 72 GLY A O 1
ATOM 514 N N . ALA A 1 73 ? 12.597 23.633 18.021 1.00 9.53 73 ALA A N 1
ATOM 515 C CA . ALA A 1 73 ? 11.466 24.062 17.244 1.00 6.17 73 ALA A CA 1
ATOM 516 C C . ALA A 1 73 ? 10.136 24.046 17.961 1.00 10.46 73 ALA A C 1
ATOM 517 O O . ALA A 1 73 ? 9.423 25.053 17.879 1.00 16.53 73 ALA A O 1
ATOM 519 N N . MET A 1 74 ? 9.706 22.963 18.618 1.00 12.04 74 MET A N 1
ATOM 520 C CA . MET A 1 74 ? 8.381 22.905 19.232 1.00 9.79 74 MET A CA 1
ATOM 521 C C . MET A 1 74 ? 8.233 23.489 20.639 1.00 13.16 74 MET A C 1
ATOM 522 O O . MET A 1 74 ? 7.111 23.846 21.023 1.00 14.37 74 MET A O 1
ATOM 527 N N . GLN A 1 75 ? 9.269 23.648 21.458 1.00 9.04 75 GLN A N 1
ATOM 528 C CA . GLN A 1 75 ? 9.086 24.232 22.767 1.00 12.87 75 GLN A CA 1
ATOM 529 C C . GLN A 1 75 ? 9.699 25.631 23.012 1.00 13.93 75 GLN A C 1
ATOM 530 O O . GLN A 1 75 ? 9.273 26.367 23.908 1.00 13.41 75 GLN A O 1
ATOM 536 N N . GLU A 1 76 ? 10.760 25.977 22.296 1.00 10.16 76 GLU A N 1
ATOM 537 C CA . GLU A 1 76 ? 11.481 27.210 22.491 1.00 10.07 76 GLU A CA 1
ATOM 538 C C . GLU A 1 76 ? 11.267 28.358 21.475 1.00 13.44 76 GLU A C 1
ATOM 539 O O . GLU A 1 76 ? 10.521 29.324 21.708 1.00 12.49 76 GLU A O 1
ATOM 545 N N . LEU A 1 77 ? 11.856 28.270 20.284 1.00 11.61 77 LEU A N 1
ATOM 546 C CA . LEU A 1 77 ? 12.016 29.400 19.383 1.00 9.14 77 LEU A CA 1
ATOM 547 C C . LEU A 1 77 ? 11.423 29.207 18.020 1.00 11.48 77 LEU A C 1
ATOM 548 O O . LEU A 1 77 ? 11.612 30.102 17.190 1.00 15.04 77 LEU A O 1
ATOM 553 N N . GLY A 1 78 ? 10.715 28.110 17.739 1.00 10.34 78 GLY A N 1
ATOM 554 C CA . GLY A 1 78 ? 10.289 27.851 16.377 1.00 5.33 78 GLY A CA 1
ATOM 555 C C . GLY A 1 78 ? 8.966 28.558 16.210 1.00 9.89 78 GLY A C 1
ATOM 556 O O . GLY A 1 78 ? 8.379 29.034 17.191 1.00 10.77 78 GLY A O 1
ATOM 557 N N . ALA A 1 79 ? 8.473 28.582 14.982 1.00 7.23 79 ALA A N 1
ATOM 558 C CA . ALA A 1 79 ? 7.223 29.241 14.644 1.00 9.47 79 ALA A CA 1
ATOM 559 C C . ALA A 1 79 ? 5.986 28.702 15.301 1.00 9.72 79 ALA A C 1
ATOM 560 O O . ALA A 1 79 ? 5.013 29.451 15.448 1.00 12.18 79 ALA A O 1
ATOM 562 N N . PHE A 1 80 ? 5.953 27.440 15.709 1.00 12.75 80 PHE A N 1
ATOM 563 C CA . PHE A 1 80 ? 4.729 26.857 16.277 1.00 12.37 80 PHE A CA 1
ATOM 564 C C . PHE A 1 80 ? 4.982 26.337 17.675 1.00 12.52 80 PHE A C 1
ATOM 565 O O . PHE A 1 80 ? 6.117 26.046 18.061 1.00 10.12 80 PHE A O 1
ATOM 573 N N . ARG A 1 81 ? 3.927 26.214 18.445 1.00 14.13 81 ARG A N 1
ATOM 574 C CA . ARG A 1 81 ? 4.009 25.523 19.724 1.00 17.18 81 ARG A CA 1
ATOM 575 C C . ARG A 1 81 ? 2.819 24.553 19.633 1.00 18.58 81 ARG A C 1
ATOM 576 O O . ARG A 1 81 ? 1.887 24.750 18.822 1.00 18.50 81 ARG A O 1
ATOM 584 N N . VAL A 1 82 ? 2.831 23.456 20.404 1.00 21.22 82 VAL A N 1
ATOM 585 C CA . VAL A 1 82 ? 1.762 22.459 20.330 1.00 19.75 82 VAL A CA 1
ATOM 586 C C . VAL A 1 82 ? 0.812 22.691 21.486 1.00 17.03 82 VAL A C 1
ATOM 587 O O . VAL A 1 82 ? 1.182 22.920 22.633 1.00 18.61 82 VAL A O 1
ATOM 591 N N . HIS A 1 83 ? -0.454 22.663 21.139 1.00 17.68 83 HIS A N 1
ATOM 592 C CA . HIS A 1 83 ? -1.505 22.860 22.073 1.00 17.24 83 HIS A CA 1
ATOM 593 C C . HIS A 1 83 ? -1.585 21.687 23.026 1.00 20.17 83 HIS A C 1
ATOM 594 O O . HIS A 1 83 ? -1.140 20.577 22.749 1.00 19.67 83 HIS A O 1
ATOM 601 N N . THR A 1 84 ? -2.191 21.947 24.176 1.00 22.86 84 THR A N 1
ATOM 602 C CA . THR A 1 84 ? -2.473 20.957 25.191 1.00 26.81 84 THR A CA 1
ATOM 603 C C . THR A 1 84 ? -3.294 19.762 24.720 1.00 27.27 84 THR A C 1
ATOM 604 O O . THR A 1 84 ? -3.340 18.762 25.436 1.00 30.83 84 THR A O 1
ATOM 608 N N . ASN A 1 85 ? -3.947 19.780 23.549 1.00 25.88 85 ASN A N 1
ATOM 609 C CA . ASN A 1 85 ? -4.651 18.587 23.084 1.00 22.69 85 ASN A CA 1
ATOM 610 C C . ASN A 1 85 ? -3.682 17.709 22.298 1.00 22.77 85 ASN A C 1
ATOM 611 O O . ASN A 1 85 ? -4.096 16.667 21.817 1.00 25.61 85 ASN A O 1
ATOM 616 N N . GLY A 1 86 ? -2.429 18.087 22.043 1.00 19.46 86 GLY A N 1
ATOM 617 C CA . GLY A 1 86 ? -1.472 17.241 21.348 1.00 19.18 86 GLY A CA 1
ATOM 618 C C . GLY A 1 86 ? -1.771 17.013 19.872 1.00 20.43 86 GLY A C 1
ATOM 619 O O . GLY A 1 86 ? -1.139 16.151 19.241 1.00 21.96 86 GLY A O 1
ATOM 620 N N . GLU A 1 87 ? -2.714 17.768 19.311 1.00 19.02 87 GLU A N 1
ATOM 621 C CA . GLU A 1 87 ? -3.102 17.608 17.926 1.00 19.92 87 GLU A CA 1
ATOM 622 C C . GLU A 1 87 ? -3.103 18.923 17.161 1.00 22.19 87 GLU A C 1
ATOM 623 O O . GLU A 1 87 ? -3.043 18.910 15.931 1.00 25.35 87 GLU A O 1
ATOM 629 N N . SER A 1 88 ? -3.217 20.069 17.847 1.00 22.54 88 SER A N 1
ATOM 630 C CA . SER A 1 88 ? -3.231 21.382 17.217 1.00 23.36 88 SER A CA 1
ATOM 631 C C . SER A 1 88 ? -1.974 22.223 17.461 1.00 21.57 88 SER A C 1
ATOM 632 O O . SER A 1 88 ? -1.367 22.128 18.537 1.00 20.42 88 SER A O 1
ATOM 635 N N . LEU A 1 89 ? -1.619 23.052 16.471 1.00 17.32 89 LEU A N 1
ATOM 636 C CA . LEU A 1 89 ? -0.501 23.981 16.539 1.00 15.19 89 LEU A CA 1
ATOM 637 C C . LEU A 1 89 ? -1.003 25.424 16.749 1.00 15.39 89 LEU A C 1
ATOM 638 O O . LEU A 1 89 ? -2.146 25.758 16.390 1.00 14.50 89 LEU A O 1
ATOM 643 N N . LEU A 1 90 ? -0.202 26.288 17.361 1.00 15.61 90 LEU A N 1
ATOM 644 C CA . LEU A 1 90 ? -0.534 27.692 17.488 1.00 17.15 90 LEU A CA 1
ATOM 645 C C . LEU A 1 90 ? 0.733 28.451 17.157 1.00 16.41 90 LEU A C 1
ATOM 646 O O . LEU A 1 90 ? 1.800 27.845 17.306 1.00 18.93 90 LEU A O 1
ATOM 651 N N . LEU A 1 91 ? 0.646 29.688 16.647 1.00 16.89 91 LEU A N 1
ATOM 652 C CA . LEU A 1 91 ? 1.802 30.494 16.232 1.00 17.54 91 LEU A CA 1
ATOM 653 C C . LEU A 1 91 ? 2.498 31.160 17.404 1.00 17.19 91 LEU A C 1
ATOM 654 O O . LEU A 1 91 ? 1.870 31.689 18.332 1.00 16.16 91 LEU A O 1
ATOM 659 N N . ASN A 1 92 ? 3.821 31.173 17.372 1.00 14.55 92 ASN A N 1
ATOM 660 C CA . ASN A 1 92 ? 4.568 31.782 18.441 1.00 12.15 92 ASN A CA 1
ATOM 661 C C . ASN A 1 92 ? 4.995 33.172 17.950 1.00 16.87 92 ASN A C 1
ATOM 662 O O . ASN A 1 92 ? 5.848 33.352 17.065 1.00 14.29 92 ASN A O 1
ATOM 667 N N . GLU A 1 93 ? 4.423 34.215 18.563 1.00 19.51 93 GLU A N 1
ATOM 668 C CA . GLU A 1 93 ? 4.739 35.589 18.210 1.00 18.87 93 GLU A CA 1
ATOM 669 C C . GLU A 1 93 ? 6.185 36.006 18.469 1.00 16.40 93 GLU A C 1
ATOM 670 O O . GLU A 1 93 ? 6.638 37.014 17.938 1.00 18.45 93 GLU A O 1
ATOM 676 N N . TYR A 1 94 ? 6.971 35.278 19.230 1.00 12.89 94 TYR A N 1
ATOM 677 C CA . TYR A 1 94 ? 8.359 35.631 19.401 1.00 11.02 94 TYR A CA 1
ATOM 678 C C . TYR A 1 94 ? 9.215 34.636 18.670 1.00 11.85 94 TYR A C 1
ATOM 679 O O . TYR A 1 94 ? 10.376 34.432 19.057 1.00 11.03 94 TYR A O 1
ATOM 688 N N . ALA A 1 95 ? 8.660 33.992 17.626 1.00 9.68 95 ALA A N 1
ATOM 689 C CA . ALA A 1 95 ? 9.427 33.028 16.839 1.00 5.89 95 ALA A CA 1
ATOM 690 C C . ALA A 1 95 ? 10.657 33.677 16.243 1.00 8.64 95 ALA A C 1
ATOM 691 O O . ALA A 1 95 ? 10.577 34.774 15.674 1.00 12.86 95 ALA A O 1
ATOM 693 N N . TRP A 1 96 ? 11.810 33.009 16.295 1.00 9.85 96 TRP A N 1
ATOM 694 C CA . TRP A 1 96 ? 13.015 33.570 15.770 1.00 3.70 96 TRP A CA 1
ATOM 695 C C . TRP A 1 96 ? 12.996 33.621 14.250 1.00 8.74 96 TRP A C 1
ATOM 696 O O . TRP A 1 96 ? 13.854 34.327 13.701 1.00 9.43 96 TRP A O 1
ATOM 707 N N . ASN A 1 97 ? 12.082 32.988 13.483 1.00 8.11 97 ASN A N 1
ATOM 708 C CA . ASN A 1 97 ? 12.137 33.164 12.023 1.00 14.47 97 ASN A CA 1
ATOM 709 C C . ASN A 1 97 ? 11.529 34.510 11.538 1.00 17.30 97 ASN A C 1
ATOM 710 O O . ASN A 1 97 ? 11.457 34.815 10.343 1.00 15.05 97 ASN A O 1
ATOM 715 N N . LYS A 1 98 ? 11.120 35.363 12.508 1.00 18.95 98 LYS A N 1
ATOM 716 C CA . LYS A 1 98 ? 10.745 36.760 12.301 1.00 16.29 98 LYS A CA 1
ATOM 717 C C . LYS A 1 98 ? 11.962 37.607 12.011 1.00 15.89 98 LYS A C 1
ATOM 718 O O . LYS A 1 98 ? 11.809 38.658 11.413 1.00 22.80 98 LYS A O 1
ATOM 724 N N . ALA A 1 99 ? 13.162 37.199 12.433 1.00 11.90 99 ALA A N 1
ATOM 725 C CA . ALA A 1 99 ? 14.400 37.858 12.090 1.00 8.76 99 ALA A CA 1
ATOM 726 C C . ALA A 1 99 ? 15.299 36.963 11.225 1.00 15.17 99 ALA A C 1
ATOM 727 O O . ALA A 1 99 ? 16.336 37.473 10.801 1.00 22.48 99 ALA A O 1
ATOM 729 N N . ALA A 1 100 ? 15.093 35.665 10.896 1.00 14.19 100 ALA A N 1
ATOM 730 C CA . ALA A 1 100 ? 16.056 34.911 10.088 1.00 10.64 100 ALA A CA 1
ATOM 731 C C . ALA A 1 100 ? 15.431 33.654 9.500 1.00 12.22 100 ALA A C 1
ATOM 732 O O . ALA A 1 100 ? 14.297 33.296 9.821 1.00 12.03 100 ALA A O 1
ATOM 734 N N . ASN A 1 101 ? 16.132 33.020 8.555 1.00 14.05 101 ASN A N 1
ATOM 735 C CA . ASN A 1 101 ? 15.770 31.699 8.027 1.00 11.70 101 ASN A CA 1
ATOM 736 C C . ASN A 1 101 ? 16.395 30.688 9.036 1.00 10.08 101 ASN A C 1
ATOM 737 O O . ASN A 1 101 ? 17.623 30.696 9.254 1.00 6.96 101 ASN A O 1
ATOM 742 N N . ILE A 1 102 ? 15.615 29.844 9.714 1.00 9.20 102 ILE A N 1
ATOM 743 C CA . ILE A 1 102 ? 16.107 28.902 10.760 1.00 13.29 102 ILE A CA 1
ATOM 744 C C . ILE A 1 102 ? 16.077 27.418 10.299 1.00 13.26 102 ILE A C 1
ATOM 745 O O . ILE A 1 102 ? 15.034 26.880 9.875 1.00 10.31 102 ILE A O 1
ATOM 750 N N . LEU A 1 103 ? 17.241 26.768 10.380 1.00 8.92 103 LEU A N 1
ATOM 751 C CA . LEU A 1 103 ? 17.405 25.368 10.062 1.00 7.20 103 LEU A CA 1
ATOM 752 C C . LEU A 1 103 ? 17.552 24.516 11.330 1.00 4.01 103 LEU A C 1
ATOM 753 O O . LEU A 1 103 ? 18.552 24.663 12.041 1.00 2.36 103 LEU A O 1
ATOM 758 N N . PHE A 1 104 ? 16.608 23.643 11.645 1.00 5.52 104 PHE A N 1
ATOM 759 C CA . PHE A 1 104 ? 16.745 22.662 12.748 1.00 10.10 104 PHE A CA 1
ATOM 760 C C . PHE A 1 104 ? 17.190 21.265 12.267 1.00 10.83 104 PHE A C 1
ATOM 761 O O . PHE A 1 104 ? 16.524 20.670 11.429 1.00 11.84 104 PHE A O 1
ATOM 769 N N . ALA A 1 105 ? 18.316 20.710 12.714 1.00 10.37 105 ALA A N 1
ATOM 770 C CA . ALA A 1 105 ? 18.723 19.365 12.393 1.00 6.49 105 ALA A CA 1
ATOM 771 C C . ALA A 1 105 ? 18.739 18.481 13.665 1.00 10.60 105 ALA A C 1
ATOM 772 O O . ALA A 1 105 ? 19.172 18.975 14.719 1.00 6.59 105 ALA A O 1
ATOM 774 N N . GLU A 1 106 ? 18.228 17.222 13.684 1.00 9.25 106 GLU A N 1
ATOM 775 C CA . GLU A 1 106 ? 18.379 16.270 14.815 1.00 6.01 106 GLU A CA 1
ATOM 776 C C . GLU A 1 106 ? 19.733 15.572 14.629 1.00 4.83 106 GLU A C 1
ATOM 777 O O . GLU A 1 106 ? 19.963 14.906 13.609 1.00 7.38 106 GLU A O 1
ATOM 783 N N . SER A 1 107 ? 20.691 15.704 15.506 1.00 2.00 107 SER A N 1
ATOM 784 C CA . SER A 1 107 ? 21.991 15.145 15.271 1.00 5.61 107 SER A CA 1
ATOM 785 C C . SER A 1 107 ? 22.534 14.758 16.653 1.00 11.79 107 SER A C 1
ATOM 786 O O . SER A 1 107 ? 22.214 15.463 17.614 1.00 14.44 107 SER A O 1
ATOM 789 N N . PRO A 1 108 ? 23.296 13.667 16.904 1.00 14.47 108 PRO A N 1
ATOM 790 C CA . PRO A 1 108 ? 23.676 12.677 15.877 1.00 11.46 108 PRO A CA 1
ATOM 791 C C . PRO A 1 108 ? 22.597 11.683 15.415 1.00 12.36 108 PRO A C 1
ATOM 792 O O . PRO A 1 108 ? 21.441 11.729 15.893 1.00 10.82 108 PRO A O 1
ATOM 796 N N . ALA A 1 109 ? 22.889 10.788 14.439 1.00 13.65 109 ALA A N 1
ATOM 797 C CA . ALA A 1 109 ? 21.943 9.714 14.084 1.00 10.56 109 ALA A CA 1
ATOM 798 C C . ALA A 1 109 ? 21.553 8.887 15.326 1.00 9.73 109 ALA A C 1
ATOM 799 O O . ALA A 1 109 ? 22.427 8.535 16.143 1.00 11.04 109 ALA A O 1
ATOM 801 N N . GLY A 1 110 ? 20.273 8.580 15.499 1.00 7.92 110 GLY A N 1
ATOM 802 C CA . GLY A 1 110 ? 19.819 7.882 16.679 1.00 9.54 110 GLY A CA 1
ATOM 803 C C . GLY A 1 110 ? 19.047 8.864 17.552 1.00 16.18 110 GLY A C 1
ATOM 804 O O . GLY A 1 110 ? 18.510 8.468 18.598 1.00 16.82 110 GLY A O 1
ATOM 805 N N . VAL A 1 111 ? 19.052 10.169 17.220 1.00 15.94 111 VAL A N 1
ATOM 806 C CA . VAL A 1 111 ? 18.246 11.160 17.921 1.00 10.89 111 VAL A CA 1
ATOM 807 C C . VAL A 1 111 ? 16.988 11.386 17.103 1.00 5.85 111 VAL A C 1
ATOM 808 O O . VAL A 1 111 ? 17.039 11.682 15.902 1.00 8.77 111 VAL A O 1
ATOM 812 N N . GLY A 1 112 ? 15.842 11.263 17.733 1.00 4.76 112 GLY A N 1
ATOM 813 C CA . GLY A 1 112 ? 14.558 11.544 17.113 1.00 8.44 112 GLY A CA 1
ATOM 814 C C . GLY A 1 112 ? 14.238 10.748 15.844 1.00 14.11 112 GLY A C 1
ATOM 815 O O . GLY A 1 112 ? 13.878 9.573 15.947 1.00 18.49 112 GLY A O 1
ATOM 816 N N . PHE A 1 113 ? 14.258 11.399 14.658 1.00 15.44 113 PHE A N 1
ATOM 817 C CA . PHE A 1 113 ? 13.972 10.806 13.351 1.00 7.37 113 PHE A CA 1
ATOM 818 C C . PHE A 1 113 ? 15.260 10.471 12.582 1.00 8.79 113 PHE A C 1
ATOM 819 O O . PHE A 1 113 ? 15.221 9.769 11.572 1.00 12.59 113 PHE A O 1
ATOM 827 N N . SER A 1 114 ? 16.416 10.933 12.997 1.00 4.61 114 SER A N 1
ATOM 828 C CA . SER A 1 114 ? 17.657 10.612 12.358 1.00 12.93 114 SER A CA 1
ATOM 829 C C . SER A 1 114 ? 18.057 9.178 12.720 1.00 15.77 114 SER A C 1
ATOM 830 O O . SER A 1 114 ? 17.972 8.779 13.891 1.00 11.61 114 SER A O 1
ATOM 833 N N . TYR A 1 115 ? 18.653 8.431 11.788 1.00 15.60 115 TYR A N 1
ATOM 834 C CA . TYR A 1 115 ? 18.923 7.042 12.051 1.00 17.00 115 TYR A CA 1
ATOM 835 C C . TYR A 1 115 ? 20.151 6.501 11.334 1.00 18.60 115 TYR A C 1
ATOM 836 O O . TYR A 1 115 ? 20.660 7.119 10.395 1.00 19.77 115 TYR A O 1
ATOM 845 N N . SER A 1 116 ? 20.644 5.336 11.761 1.00 22.22 116 SER A N 1
ATOM 846 C CA . SER A 1 116 ? 21.676 4.583 11.022 1.00 21.74 116 SER A CA 1
ATOM 847 C C . SER A 1 116 ? 21.224 3.132 10.868 1.00 22.45 116 SER A C 1
ATOM 848 O O . SER A 1 116 ? 20.615 2.542 11.777 1.00 21.35 116 SER A O 1
ATOM 851 N N . ASN A 1 117 ? 21.480 2.598 9.679 1.00 23.97 117 ASN A N 1
ATOM 852 C CA . ASN A 1 117 ? 21.338 1.161 9.460 1.00 24.40 117 ASN A CA 1
ATOM 853 C C . ASN A 1 117 ? 22.508 0.356 10.069 1.00 25.97 117 ASN A C 1
ATOM 854 O O . ASN A 1 117 ? 22.385 -0.854 10.219 1.00 28.67 117 ASN A O 1
ATOM 859 N N . THR A 1 118 ? 23.658 0.911 10.466 1.00 24.52 118 THR A N 1
ATOM 860 C CA . THR A 1 118 ? 24.669 0.178 11.209 1.00 23.40 118 THR A CA 1
ATOM 861 C C . THR A 1 118 ? 24.603 0.611 12.698 1.00 25.94 118 THR A C 1
ATOM 862 O O . THR A 1 118 ? 25.008 1.727 13.077 1.00 25.40 118 THR A O 1
ATOM 866 N N . SER A 1 119 ? 24.149 -0.227 13.641 1.00 26.31 119 SER A N 1
ATOM 867 C CA . SER A 1 119 ? 24.035 0.180 15.039 1.00 27.20 119 SER A CA 1
ATOM 868 C C . SER A 1 119 ? 25.340 0.532 15.748 1.00 24.20 119 SER A C 1
ATOM 869 O O . SER A 1 119 ? 25.282 1.197 16.784 1.00 24.19 119 SER A O 1
ATOM 872 N N . SER A 1 120 ? 26.536 0.183 15.258 1.00 23.26 120 SER A N 1
ATOM 873 C CA . SER A 1 120 ? 27.756 0.581 15.951 1.00 24.01 120 SER A CA 1
ATOM 874 C C . SER A 1 120 ? 27.924 2.093 15.843 1.00 25.02 120 SER A C 1
ATOM 875 O O . SER A 1 120 ? 28.673 2.719 16.612 1.00 25.06 120 SER A O 1
ATOM 878 N N . ASP A 1 121 ? 27.199 2.659 14.857 1.00 23.09 121 ASP A N 1
ATOM 879 C CA . ASP A 1 121 ? 27.184 4.086 14.645 1.00 22.59 121 ASP A CA 1
ATOM 880 C C . ASP A 1 121 ? 26.606 4.819 15.845 1.00 21.65 121 ASP A C 1
ATOM 881 O O . ASP A 1 121 ? 26.946 5.979 16.055 1.00 23.63 121 ASP A O 1
ATOM 886 N N . LEU A 1 122 ? 25.792 4.204 16.699 1.00 18.30 122 LEU A N 1
ATOM 887 C CA . LEU A 1 122 ? 25.238 4.918 17.814 1.00 15.26 122 LEU A CA 1
ATOM 888 C C . LEU A 1 122 ? 26.188 5.087 18.973 1.00 15.30 122 LEU A C 1
ATOM 889 O O . LEU A 1 122 ? 25.774 5.638 20.011 1.00 16.91 122 LEU A O 1
ATOM 894 N N . SER A 1 123 ? 27.460 4.658 18.845 1.00 12.82 123 SER A N 1
ATOM 895 C CA . SER A 1 123 ? 28.432 4.989 19.884 1.00 15.67 123 SER A CA 1
ATOM 896 C C . SER A 1 123 ? 29.246 6.195 19.359 1.00 14.73 123 SER A C 1
ATOM 897 O O . SER A 1 123 ? 30.093 6.082 18.468 1.00 12.54 123 SER A O 1
ATOM 900 N N . MET A 1 124 ? 29.007 7.406 19.903 1.00 16.39 124 MET A N 1
ATOM 901 C CA . MET A 1 124 ? 29.554 8.646 19.386 1.00 14.25 124 MET A CA 1
ATOM 902 C C . MET A 1 124 ? 30.571 9.289 20.296 1.00 15.12 124 MET A C 1
ATOM 903 O O . MET A 1 124 ? 30.813 8.862 21.426 1.00 19.53 124 MET A O 1
ATOM 908 N N . GLY A 1 125 ? 31.163 10.363 19.813 1.00 17.47 125 GLY A N 1
ATOM 909 C CA . GLY A 1 125 ? 32.167 11.154 20.512 1.00 13.28 125 GLY A CA 1
ATOM 910 C C . GLY A 1 125 ? 32.199 12.544 19.858 1.00 15.04 125 GLY A C 1
ATOM 911 O O . GLY A 1 125 ? 31.672 12.753 18.742 1.00 11.20 125 GLY A O 1
ATOM 912 N N . ASP A 1 126 ? 32.838 13.505 20.542 1.00 15.26 126 ASP A N 1
ATOM 913 C CA . ASP A 1 126 ? 32.863 14.903 20.127 1.00 13.49 126 ASP A CA 1
ATOM 914 C C . ASP A 1 126 ? 33.404 15.222 18.738 1.00 14.00 126 ASP A C 1
ATOM 915 O O . ASP A 1 126 ? 32.781 15.992 17.986 1.00 11.79 126 ASP A O 1
ATOM 920 N N . ASP A 1 127 ? 34.548 14.663 18.365 1.00 14.99 127 ASP A N 1
ATOM 921 C CA . ASP A 1 127 ? 35.130 14.926 17.075 1.00 15.83 127 ASP A CA 1
ATOM 922 C C . ASP A 1 127 ? 34.314 14.317 15.964 1.00 17.00 127 ASP A C 1
ATOM 923 O O . ASP A 1 127 ? 34.115 14.973 14.937 1.00 20.70 127 ASP A O 1
ATOM 928 N N . LYS A 1 128 ? 33.753 13.134 16.182 1.00 18.76 128 LYS A N 1
ATOM 929 C CA . LYS A 1 128 ? 32.942 12.458 15.190 1.00 18.28 128 LYS A CA 1
ATOM 930 C C . LYS A 1 128 ? 31.614 13.183 15.011 1.00 19.11 128 LYS A C 1
ATOM 931 O O . LYS A 1 128 ? 31.150 13.290 13.857 1.00 20.62 128 LYS A O 1
ATOM 937 N N . MET A 1 129 ? 31.010 13.721 16.094 1.00 11.98 129 MET A N 1
ATOM 938 C CA . MET A 1 129 ? 29.807 14.545 15.976 1.00 10.07 129 MET A CA 1
ATOM 939 C C . MET A 1 129 ? 30.000 15.796 15.077 1.00 7.64 129 MET A C 1
ATOM 940 O O . MET A 1 129 ? 29.202 16.101 14.180 1.00 8.62 129 MET A O 1
ATOM 945 N N . ALA A 1 130 ? 31.131 16.480 15.215 1.00 8.79 130 ALA A N 1
ATOM 946 C CA . ALA A 1 130 ? 31.453 17.694 14.459 1.00 8.35 130 ALA A CA 1
ATOM 947 C C . ALA A 1 130 ? 31.696 17.347 13.001 1.00 10.78 130 ALA A C 1
ATOM 948 O O . ALA A 1 130 ? 31.124 17.989 12.121 1.00 13.84 130 ALA A O 1
ATOM 950 N N . GLN A 1 131 ? 32.476 16.302 12.688 1.00 11.07 131 GLN A N 1
ATOM 951 C CA . GLN A 1 131 ? 32.627 15.847 11.298 1.00 12.59 131 GLN A CA 1
ATOM 952 C C . GLN A 1 131 ? 31.313 15.436 10.645 1.00 11.44 131 GLN A C 1
ATOM 953 O O . GLN A 1 131 ? 31.001 15.842 9.519 1.00 11.08 131 GLN A O 1
ATOM 959 N N . ASP A 1 132 ? 30.507 14.602 11.307 1.00 9.13 132 ASP A N 1
ATOM 960 C CA . ASP A 1 132 ? 29.201 14.238 10.754 1.00 13.69 132 ASP A CA 1
ATOM 961 C C . ASP A 1 132 ? 28.246 15.421 10.542 1.00 13.61 132 ASP A C 1
ATOM 962 O O . ASP A 1 132 ? 27.470 15.414 9.567 1.00 10.69 132 ASP A O 1
ATOM 967 N N . THR A 1 133 ? 28.232 16.446 11.427 1.00 15.26 133 THR A N 1
ATOM 968 C CA . THR A 1 133 ? 27.279 17.534 11.189 1.00 15.90 133 THR A CA 1
ATOM 969 C C . THR A 1 133 ? 27.841 18.509 10.146 1.00 13.81 133 THR A C 1
ATOM 970 O O . THR A 1 133 ? 27.050 19.044 9.353 1.00 8.94 133 THR A O 1
ATOM 974 N N . TYR A 1 134 ? 29.184 18.633 10.022 1.00 12.22 134 TYR A N 1
ATOM 975 C CA . TYR A 1 134 ? 29.746 19.424 8.945 1.00 11.38 134 TYR A CA 1
ATOM 976 C C . TYR A 1 134 ? 29.338 18.802 7.599 1.00 15.23 134 TYR A C 1
ATOM 977 O O . TYR A 1 134 ? 28.869 19.497 6.680 1.00 15.18 134 TYR A O 1
ATOM 986 N N . THR A 1 135 ? 29.451 17.476 7.473 1.00 18.38 135 THR A N 1
ATOM 987 C CA . THR A 1 135 ? 29.036 16.764 6.267 1.00 15.84 135 THR A CA 1
ATOM 988 C C . THR A 1 135 ? 27.568 16.948 6.025 1.00 12.80 135 THR A C 1
ATOM 989 O O . THR A 1 135 ? 27.202 17.064 4.860 1.00 14.07 135 THR A O 1
ATOM 993 N N . PHE A 1 136 ? 26.707 17.006 7.029 1.00 11.32 136 PHE A N 1
ATOM 994 C CA . PHE A 1 136 ? 25.308 17.288 6.726 1.00 12.65 136 PHE A CA 1
ATOM 995 C C . PHE A 1 136 ? 25.181 18.677 6.067 1.00 13.09 136 PHE A C 1
ATOM 996 O O . PHE A 1 136 ? 24.456 18.878 5.090 1.00 15.37 136 PHE A O 1
ATOM 1004 N N . LEU A 1 137 ? 25.926 19.640 6.586 1.00 15.75 137 LEU A N 1
ATOM 1005 C CA . LEU A 1 137 ? 25.850 21.027 6.154 1.00 17.24 137 LEU A CA 1
ATOM 1006 C C . LEU A 1 137 ? 26.257 21.215 4.701 1.00 16.48 137 LEU A C 1
ATOM 1007 O O . LEU A 1 137 ? 25.450 21.759 3.917 1.00 14.85 137 LEU A O 1
ATOM 1012 N N . VAL A 1 138 ? 27.435 20.691 4.293 1.00 16.57 138 VAL A N 1
ATOM 1013 C CA . VAL A 1 138 ? 27.840 20.837 2.893 1.00 16.71 138 VAL A CA 1
ATOM 1014 C C . VAL A 1 138 ? 26.859 20.136 1.938 1.00 17.89 138 VAL A C 1
ATOM 1015 O O . VAL A 1 138 ? 26.545 20.662 0.860 1.00 17.47 138 VAL A O 1
ATOM 1019 N N . LYS A 1 139 ? 26.256 19.004 2.346 1.00 17.26 139 LYS A N 1
ATOM 1020 C CA . LYS A 1 139 ? 25.259 18.319 1.536 1.00 18.47 139 LYS A CA 1
ATOM 1021 C C . LYS A 1 139 ? 23.938 19.086 1.529 1.00 17.81 139 LYS A C 1
ATOM 1022 O O . LYS A 1 139 ? 23.234 19.008 0.521 1.00 15.66 139 LYS A O 1
ATOM 1028 N N . TRP A 1 140 ? 23.498 19.786 2.595 1.00 17.87 140 TRP A N 1
ATOM 1029 C CA . TRP A 1 140 ? 22.252 20.564 2.577 1.00 13.85 140 TRP A CA 1
ATOM 1030 C C . TRP A 1 140 ? 22.396 21.761 1.607 1.00 12.89 140 TRP A C 1
ATOM 1031 O O . TRP A 1 140 ? 21.469 22.069 0.838 1.00 9.16 140 TRP A O 1
ATOM 1042 N N . PHE A 1 141 ? 23.563 22.436 1.635 1.00 13.31 141 PHE A N 1
ATOM 1043 C CA . PHE A 1 141 ? 23.871 23.554 0.751 1.00 15.30 141 PHE A CA 1
ATOM 1044 C C . PHE A 1 141 ? 23.793 23.128 -0.691 1.00 18.17 141 PHE A C 1
ATOM 1045 O O . PHE A 1 141 ? 23.233 23.886 -1.483 1.00 20.32 141 PHE A O 1
ATOM 1053 N N . GLU A 1 142 ? 24.283 21.933 -1.062 1.00 20.15 142 GLU A N 1
ATOM 1054 C CA . GLU A 1 142 ? 24.071 21.427 -2.420 1.00 20.09 142 GLU A CA 1
ATOM 1055 C C . GLU A 1 142 ? 22.608 21.226 -2.754 1.00 16.59 142 GLU A C 1
ATOM 1056 O O . GLU A 1 142 ? 22.234 21.391 -3.908 1.00 17.11 142 GLU A O 1
ATOM 1062 N N . ARG A 1 143 ? 21.731 20.860 -1.825 1.00 13.84 143 ARG A N 1
ATOM 1063 C CA . ARG A 1 143 ? 20.323 20.693 -2.150 1.00 13.70 143 ARG A CA 1
ATOM 1064 C C . ARG A 1 143 ? 19.571 22.037 -2.219 1.00 17.16 143 ARG A C 1
ATOM 1065 O O . ARG A 1 143 ? 18.462 22.114 -2.795 1.00 14.40 143 ARG A O 1
ATOM 1073 N N . PHE A 1 144 ? 20.118 23.052 -1.497 1.00 18.64 144 PHE A N 1
ATOM 1074 C CA . PHE A 1 144 ? 19.553 24.399 -1.356 1.00 16.87 144 PHE A CA 1
ATOM 1075 C C . PHE A 1 144 ? 20.582 25.440 -1.812 1.00 17.87 144 PHE A C 1
ATOM 1076 O O . PHE A 1 144 ? 21.074 26.261 -1.019 1.00 19.02 144 PHE A O 1
ATOM 1084 N N . PRO A 1 145 ? 20.950 25.510 -3.099 1.00 17.16 145 PRO A N 1
ATOM 1085 C CA . PRO A 1 145 ? 22.036 26.358 -3.598 1.00 18.91 145 PRO A CA 1
ATOM 1086 C C . PRO A 1 145 ? 21.780 27.869 -3.490 1.00 19.18 145 PRO A C 1
ATOM 1087 O O . PRO A 1 145 ? 22.737 28.642 -3.417 1.00 20.95 145 PRO A O 1
ATOM 1091 N N . HIS A 1 146 ? 20.504 28.313 -3.422 1.00 18.38 146 HIS A N 1
ATOM 1092 C CA . HIS A 1 146 ? 20.123 29.700 -3.166 1.00 19.41 146 HIS A CA 1
ATOM 1093 C C . HIS A 1 146 ? 20.464 30.227 -1.776 1.00 21.26 146 HIS A C 1
ATOM 1094 O O . HIS A 1 146 ? 20.037 31.329 -1.414 1.00 21.43 146 HIS A O 1
ATOM 1101 N N . TYR A 1 147 ? 21.120 29.434 -0.926 1.00 19.20 147 TYR A N 1
ATOM 1102 C CA . TYR A 1 147 ? 21.608 29.920 0.341 1.00 12.78 147 TYR A CA 1
ATOM 1103 C C . TYR A 1 147 ? 23.112 29.930 0.292 1.00 12.60 147 TYR A C 1
ATOM 1104 O O . TYR A 1 147 ? 23.713 30.293 1.296 1.00 14.73 147 TYR A O 1
ATOM 1113 N N . ASN A 1 148 ? 23.787 29.587 -0.818 1.00 13.98 148 ASN A N 1
ATOM 1114 C CA . ASN A 1 148 ? 25.243 29.599 -0.865 1.00 14.34 148 ASN A CA 1
ATOM 1115 C C . ASN A 1 148 ? 25.647 31.061 -0.771 1.00 16.47 148 ASN A C 1
ATOM 1116 O O . ASN A 1 148 ? 24.970 31.920 -1.333 1.00 19.91 148 ASN A O 1
ATOM 1121 N N . TYR A 1 149 ? 26.731 31.384 -0.063 1.00 17.26 149 TYR A N 1
ATOM 1122 C CA . TYR A 1 149 ? 27.267 32.719 0.239 1.00 15.41 149 TYR A CA 1
ATOM 1123 C C . TYR A 1 149 ? 26.406 33.630 1.110 1.00 15.54 149 TYR A C 1
ATOM 1124 O O . TYR A 1 149 ? 26.861 34.718 1.503 1.00 16.07 149 TYR A O 1
ATOM 1133 N N . ARG A 1 150 ? 25.215 33.201 1.504 1.00 11.53 150 ARG A N 1
ATOM 1134 C CA . ARG A 1 150 ? 24.356 33.963 2.416 1.00 16.90 150 ARG A CA 1
ATOM 1135 C C . ARG A 1 150 ? 25.046 34.068 3.776 1.00 19.63 150 ARG A C 1
ATOM 1136 O O . ARG A 1 150 ? 25.777 33.138 4.133 1.00 23.96 150 ARG A O 1
ATOM 1144 N N . GLU A 1 151 ? 24.889 35.169 4.523 1.00 19.96 151 GLU A N 1
ATOM 1145 C CA . GLU A 1 151 ? 25.429 35.362 5.865 1.00 18.37 151 GLU A CA 1
ATOM 1146 C C . GLU A 1 151 ? 24.953 34.223 6.790 1.00 17.35 151 GLU A C 1
ATOM 1147 O O . GLU A 1 151 ? 23.726 34.016 6.936 1.00 18.94 151 GLU A O 1
ATOM 1153 N N . PHE A 1 152 ? 25.874 33.507 7.453 1.00 14.65 152 PHE A N 1
ATOM 1154 C CA . PHE A 1 152 ? 25.537 32.310 8.213 1.00 14.67 152 PHE A CA 1
ATOM 1155 C C . PHE A 1 152 ? 26.054 32.314 9.638 1.00 11.75 152 PHE A C 1
ATOM 1156 O O . PHE A 1 152 ? 27.232 32.601 9.910 1.00 8.70 152 PHE A O 1
ATOM 1164 N N . TYR A 1 153 ? 25.156 31.910 10.527 1.00 9.14 153 TYR A N 1
ATOM 1165 C CA . TYR A 1 153 ? 25.460 31.793 11.959 1.00 14.88 153 TYR A CA 1
ATOM 1166 C C . TYR A 1 153 ? 25.123 30.380 12.510 1.00 13.39 153 TYR A C 1
ATOM 1167 O O . TYR A 1 153 ? 24.197 29.715 12.010 1.00 11.42 153 TYR A O 1
ATOM 1176 N N . ILE A 1 154 ? 25.864 29.906 13.527 1.00 12.32 154 ILE A N 1
ATOM 1177 C CA . ILE A 1 154 ? 25.555 28.668 14.228 1.00 9.92 154 ILE A CA 1
ATOM 1178 C C . ILE A 1 154 ? 25.132 29.051 15.654 1.00 8.22 154 ILE A C 1
ATOM 1179 O O . ILE A 1 154 ? 25.843 29.768 16.375 1.00 7.29 154 ILE A O 1
ATOM 1184 N N . ALA A 1 155 ? 23.988 28.542 16.088 1.00 6.58 155 ALA A N 1
ATOM 1185 C CA . ALA A 1 155 ? 23.477 28.829 17.411 1.00 9.48 155 ALA A CA 1
ATOM 1186 C C . ALA A 1 155 ? 22.993 27.608 18.197 1.00 7.74 155 ALA A C 1
ATOM 1187 O O . ALA A 1 155 ? 22.437 26.695 17.574 1.00 9.73 155 ALA A O 1
ATOM 1189 N N . GLY A 1 156 ? 23.117 27.517 19.518 1.00 3.94 156 GLY A N 1
ATOM 1190 C CA . GLY A 1 156 ? 22.374 26.468 20.174 1.00 6.94 156 GLY A CA 1
ATOM 1191 C C . GLY A 1 156 ? 22.747 26.240 21.605 1.00 7.79 156 GLY A C 1
ATOM 1192 O O . GLY A 1 156 ? 23.625 26.923 22.127 1.00 8.00 156 GLY A O 1
ATOM 1193 N N . GLU A 1 157 ? 22.106 25.232 22.191 1.00 5.57 157 GLU A N 1
ATOM 1194 C CA . GLU A 1 157 ? 22.242 24.888 23.595 1.00 6.84 157 GLU A CA 1
ATOM 1195 C C . GLU A 1 157 ? 23.227 23.757 23.929 1.00 8.74 157 GLU A C 1
ATOM 1196 O O . GLU A 1 157 ? 22.841 22.739 24.482 1.00 11.62 157 GLU A O 1
ATOM 1202 N N . SER A 1 158 ? 24.509 23.854 23.626 1.00 9.22 158 SER A N 1
ATOM 1203 C CA . SER A 1 158 ? 25.479 22.834 23.906 1.00 7.16 158 SER A CA 1
ATOM 1204 C C . SER A 1 158 ? 26.808 23.561 23.939 1.00 7.07 158 SER A C 1
ATOM 1205 O O . SER A 1 158 ? 27.246 24.176 22.957 1.00 7.64 158 SER A O 1
ATOM 1208 N N . GLY A 1 159 ? 27.521 23.481 25.041 1.00 6.47 159 GLY A N 1
ATOM 1209 C CA . GLY A 1 159 ? 28.822 24.109 25.113 1.00 5.33 159 GLY A CA 1
ATOM 1210 C C . GLY A 1 159 ? 29.855 23.327 24.322 1.00 9.45 159 GLY A C 1
ATOM 1211 O O . GLY A 1 159 ? 30.968 23.842 24.092 1.00 15.75 159 GLY A O 1
ATOM 1212 N N . HIS A 1 160 ? 29.565 22.084 23.905 1.00 9.36 160 HIS A N 1
ATOM 1213 C CA . HIS A 1 160 ? 30.527 21.357 23.087 1.00 11.80 160 HIS A CA 1
ATOM 1214 C C . HIS A 1 160 ? 30.188 21.455 21.599 1.00 11.73 160 HIS A C 1
ATOM 1215 O O . HIS A 1 160 ? 31.018 21.909 20.796 1.00 15.03 160 HIS A O 1
ATOM 1222 N N . PHE A 1 161 ? 28.961 21.151 21.178 1.00 10.82 161 PHE A N 1
ATOM 1223 C CA . PHE A 1 161 ? 28.675 21.063 19.760 1.00 11.33 161 PHE A CA 1
ATOM 1224 C C . PHE A 1 161 ? 28.826 22.374 18.985 1.00 11.83 161 PHE A C 1
ATOM 1225 O O . PHE A 1 161 ? 29.299 22.348 17.846 1.00 13.40 161 PHE A O 1
ATOM 1233 N N . ILE A 1 162 ? 28.498 23.542 19.557 1.00 13.22 162 ILE A N 1
ATOM 1234 C CA . ILE A 1 162 ? 28.499 24.808 18.818 1.00 10.81 162 ILE A CA 1
ATOM 1235 C C . ILE A 1 162 ? 29.929 25.315 18.623 1.00 8.15 162 ILE A C 1
ATOM 1236 O O . ILE A 1 162 ? 30.263 25.560 17.453 1.00 10.10 162 ILE A O 1
ATOM 1241 N N . PRO A 1 163 ? 30.856 25.468 19.591 1.00 8.76 163 PRO A N 1
ATOM 1242 C CA . PRO A 1 163 ? 32.264 25.798 19.309 1.00 9.11 163 PRO A CA 1
ATOM 1243 C C . PRO A 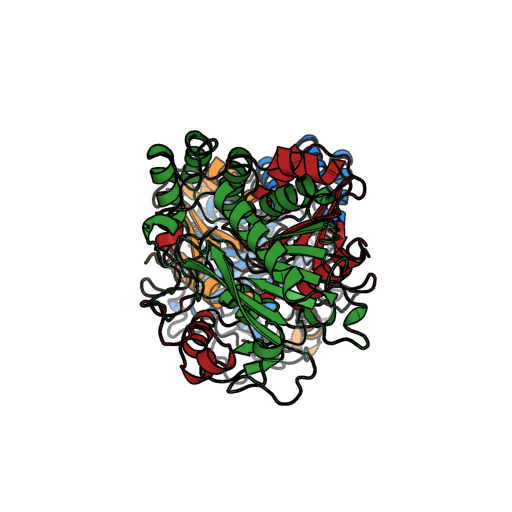1 163 ? 33.017 24.757 18.469 1.00 12.30 163 PRO A C 1
ATOM 1244 O O . PRO A 1 163 ? 33.935 25.122 17.702 1.00 13.91 163 PRO A O 1
ATOM 1248 N N . GLN A 1 164 ? 32.675 23.445 18.582 1.00 12.55 164 GLN A N 1
ATOM 1249 C CA . GLN A 1 164 ? 33.400 22.426 17.800 1.00 12.25 164 GLN A CA 1
ATOM 1250 C C . GLN A 1 164 ? 32.966 22.374 16.335 1.00 10.86 164 GLN A C 1
ATOM 1251 O O . GLN A 1 164 ? 33.818 22.234 15.449 1.00 9.89 164 GLN A O 1
ATOM 1257 N N . LEU A 1 165 ? 31.677 22.484 16.027 1.00 8.79 165 LEU A N 1
ATOM 1258 C CA . LEU A 1 165 ? 31.258 22.589 14.657 1.00 9.65 165 LEU A CA 1
ATOM 1259 C C . LEU A 1 165 ? 31.820 23.870 14.018 1.00 13.08 165 LEU A C 1
ATOM 1260 O O . LEU A 1 165 ? 32.292 23.835 12.873 1.00 16.54 165 LEU A O 1
ATOM 1265 N N . SER A 1 166 ? 31.811 25.020 14.731 1.00 15.59 166 SER A N 1
ATOM 1266 C CA . SER A 1 166 ? 32.341 26.308 14.257 1.00 10.21 166 SER A CA 1
ATOM 1267 C C . SER A 1 166 ? 33.816 26.209 13.885 1.00 12.58 166 SER A C 1
ATOM 1268 O O . SER A 1 166 ? 34.229 26.745 12.839 1.00 15.33 166 SER A O 1
ATOM 1271 N N . GLN A 1 167 ? 34.636 25.550 14.717 1.00 9.50 167 GLN A N 1
ATOM 1272 C CA . GLN A 1 167 ? 36.036 25.281 14.414 1.00 10.32 167 GLN A CA 1
ATOM 1273 C C . GLN A 1 167 ? 36.244 24.434 13.147 1.00 14.36 167 GLN A C 1
ATOM 1274 O O . GLN A 1 167 ? 37.170 24.702 12.372 1.00 18.92 167 GLN A O 1
ATOM 1280 N N . VAL A 1 168 ? 35.433 23.397 12.909 1.00 14.25 168 VAL A N 1
ATOM 1281 C CA . VAL A 1 168 ? 35.509 22.570 11.695 1.00 14.62 168 VAL A CA 1
ATOM 1282 C C . VAL A 1 168 ? 35.075 23.353 10.455 1.00 14.84 168 VAL A C 1
ATOM 1283 O O . VAL A 1 168 ? 35.747 23.223 9.436 1.00 15.62 168 VAL A O 1
ATOM 1287 N N . VAL A 1 169 ? 33.987 24.144 10.460 1.00 12.23 169 VAL A N 1
ATOM 1288 C CA . VAL A 1 169 ? 33.568 24.961 9.323 1.00 11.60 169 VAL A CA 1
ATOM 1289 C C . VAL A 1 169 ? 34.697 25.920 8.946 1.00 13.74 169 VAL A C 1
ATOM 1290 O O . VAL A 1 169 ? 35.144 25.955 7.797 1.00 14.10 169 VAL A O 1
ATOM 1294 N N . TYR A 1 170 ? 35.246 26.617 9.947 1.00 16.86 170 TYR A N 1
ATOM 1295 C CA . TYR A 1 170 ? 36.311 27.581 9.765 1.00 16.77 170 TYR A CA 1
ATOM 1296 C C . TYR A 1 170 ? 37.572 26.927 9.222 1.00 17.90 170 TYR A C 1
ATOM 1297 O O . TYR A 1 170 ? 38.109 27.404 8.231 1.00 17.36 170 TYR A O 1
ATOM 1306 N N . ARG A 1 171 ? 38.092 25.873 9.815 1.00 19.42 171 ARG A N 1
ATOM 1307 C CA . ARG A 1 171 ? 39.245 25.172 9.252 1.00 23.32 171 ARG A CA 1
ATOM 1308 C C . ARG A 1 171 ? 39.042 24.686 7.819 1.00 23.56 171 ARG A C 1
ATOM 1309 O O . ARG A 1 171 ? 39.989 24.644 7.045 1.00 25.31 171 ARG A O 1
ATOM 1317 N N . ASN A 1 172 ? 37.816 24.338 7.415 1.00 26.11 172 ASN A N 1
ATOM 1318 C CA . ASN A 1 172 ? 37.521 23.878 6.066 1.00 23.90 172 ASN A CA 1
ATOM 1319 C C . ASN A 1 172 ? 37.075 24.987 5.141 1.00 24.39 172 ASN A C 1
ATOM 1320 O O . ASN A 1 172 ? 36.629 24.668 4.042 1.00 25.58 172 ASN A O 1
ATOM 1325 N N . ARG A 1 173 ? 37.191 26.284 5.454 1.00 23.27 173 ARG A N 1
ATOM 1326 C CA . ARG A 1 173 ? 36.701 27.354 4.593 1.00 23.60 173 ARG A CA 1
ATOM 1327 C C . ARG A 1 173 ? 37.224 27.313 3.147 1.00 24.47 173 ARG A C 1
ATOM 1328 O O . ARG A 1 173 ? 36.482 27.595 2.218 1.00 27.25 173 ARG A O 1
ATOM 1336 N N . ASN A 1 174 ? 38.438 26.891 2.830 1.00 25.63 174 ASN A N 1
ATOM 1337 C CA . ASN A 1 174 ? 38.878 26.798 1.439 1.00 29.77 174 ASN A CA 1
ATOM 1338 C C . ASN A 1 174 ? 38.265 25.628 0.682 1.00 30.43 174 ASN A C 1
ATOM 1339 O O . ASN A 1 174 ? 38.336 25.564 -0.535 1.00 31.86 174 ASN A O 1
ATOM 1344 N N . ASN A 1 175 ? 37.704 24.659 1.397 1.00 28.85 175 ASN A N 1
ATOM 1345 C CA . ASN A 1 175 ? 37.079 23.480 0.841 1.00 28.25 175 ASN A CA 1
ATOM 1346 C C . ASN A 1 175 ? 35.609 23.774 0.638 1.00 27.66 175 ASN A C 1
ATOM 1347 O O . ASN A 1 175 ? 34.951 23.174 -0.213 1.00 27.92 175 ASN A O 1
ATOM 1352 N N . SER A 1 176 ? 35.011 24.636 1.454 1.00 26.61 176 SER A N 1
ATOM 1353 C CA . SER A 1 176 ? 33.643 25.039 1.200 1.00 26.13 176 SER A CA 1
ATOM 1354 C C . SER A 1 176 ? 33.509 26.555 1.372 1.00 22.53 176 SER A C 1
ATOM 1355 O O . SER A 1 176 ? 32.945 27.091 2.327 1.00 18.05 176 SER A O 1
ATOM 1358 N N . PRO A 1 177 ? 33.956 27.290 0.347 1.00 24.16 177 PRO A N 1
ATOM 1359 C CA . PRO A 1 177 ? 34.008 28.751 0.341 1.00 24.10 177 PRO A CA 1
ATOM 1360 C C . PRO A 1 177 ? 32.610 29.396 0.407 1.00 24.38 177 PRO A C 1
ATOM 1361 O O . PRO A 1 177 ? 32.430 30.492 0.946 1.00 28.42 177 PRO A O 1
ATOM 1365 N N . PHE A 1 178 ? 31.592 28.689 -0.113 1.00 19.65 178 PHE A N 1
ATOM 1366 C CA . PHE A 1 178 ? 30.209 29.143 -0.153 1.00 20.17 178 PHE A CA 1
ATOM 1367 C C . PHE A 1 178 ? 29.537 29.157 1.211 1.00 19.00 178 PHE A C 1
ATOM 1368 O O . PHE A 1 178 ? 28.355 29.482 1.262 1.00 17.04 178 PHE A O 1
ATOM 1376 N N . ILE A 1 179 ? 30.166 28.723 2.314 1.00 19.65 179 ILE A N 1
ATOM 1377 C CA . ILE A 1 179 ? 29.511 28.827 3.618 1.00 21.03 179 ILE A CA 1
ATOM 1378 C C . ILE A 1 179 ? 30.064 30.149 4.182 1.00 18.90 179 ILE A C 1
ATOM 1379 O O . ILE A 1 179 ? 31.232 30.249 4.574 1.00 16.33 179 ILE A O 1
ATOM 1384 N N . ASN A 1 180 ? 29.272 31.215 4.171 1.00 16.82 180 ASN A N 1
ATOM 1385 C CA . ASN A 1 180 ? 29.710 32.559 4.577 1.00 18.02 180 ASN A CA 1
ATOM 1386 C C . ASN A 1 180 ? 29.504 32.781 6.084 1.00 16.71 180 ASN A C 1
ATOM 1387 O O . ASN A 1 180 ? 28.568 33.448 6.564 1.00 10.83 180 ASN A O 1
ATOM 1392 N N . PHE A 1 181 ? 30.429 32.127 6.796 1.00 13.92 181 PHE A N 1
ATOM 1393 C CA . PHE A 1 181 ? 30.326 31.972 8.228 1.00 17.76 181 PHE A CA 1
ATOM 1394 C C . PHE A 1 181 ? 30.706 33.226 9.002 1.00 19.33 181 PHE A C 1
ATOM 1395 O O . PHE A 1 181 ? 31.855 33.633 9.000 1.00 20.45 181 PHE A O 1
ATOM 1403 N N . GLN A 1 182 ? 29.757 33.734 9.778 1.00 21.49 182 GLN A N 1
ATOM 1404 C CA . GLN A 1 182 ? 29.855 35.014 10.468 1.00 20.31 182 GLN A CA 1
ATOM 1405 C C . GLN A 1 182 ? 30.053 34.939 11.985 1.00 19.14 182 GLN A C 1
ATOM 1406 O O . GLN A 1 182 ? 30.704 35.830 12.545 1.00 19.85 182 GLN A O 1
ATOM 1412 N N . GLY A 1 183 ? 29.485 33.959 12.729 1.00 16.30 183 GLY A N 1
ATOM 1413 C CA . GLY A 1 183 ? 29.697 33.856 14.174 1.00 8.59 183 GLY A CA 1
ATOM 1414 C C . GLY A 1 183 ? 28.781 32.822 14.799 1.00 6.29 183 GLY A C 1
ATOM 1415 O O . GLY A 1 183 ? 27.949 32.194 14.124 1.00 5.53 183 GLY A O 1
ATOM 1416 N N . LEU A 1 184 ? 28.901 32.692 16.107 1.00 5.87 184 LEU A N 1
ATOM 1417 C CA . LEU A 1 184 ? 28.244 31.626 16.861 1.00 9.18 184 LEU A CA 1
ATOM 1418 C C . LEU A 1 184 ? 27.606 32.182 18.143 1.00 9.82 184 LEU A C 1
ATOM 1419 O O . LEU A 1 184 ? 28.132 33.135 18.760 1.00 5.80 184 LEU A O 1
ATOM 1424 N N . LEU A 1 185 ? 26.449 31.592 18.496 1.00 7.38 185 LEU A N 1
ATOM 1425 C CA . LEU A 1 185 ? 25.694 31.983 19.659 1.00 8.43 185 LEU A CA 1
ATOM 1426 C C . LEU A 1 185 ? 25.542 30.768 20.586 1.00 8.76 185 LEU A C 1
ATOM 1427 O O . LEU A 1 185 ? 24.774 29.862 20.280 1.00 10.34 185 LEU A O 1
ATOM 1432 N N . VAL A 1 186 ? 26.233 30.707 21.722 1.00 7.76 186 VAL A N 1
ATOM 1433 C CA . VAL A 1 186 ? 26.238 29.583 22.651 1.00 6.34 186 VAL A CA 1
ATOM 1434 C C . VAL A 1 186 ? 25.348 29.801 23.876 1.00 9.17 186 VAL A C 1
ATOM 1435 O O . VAL A 1 186 ? 25.572 30.739 24.646 1.00 13.23 186 VAL A O 1
ATOM 1439 N N . SER A 1 187 ? 24.355 28.970 24.151 1.00 8.86 187 SER A N 1
ATOM 1440 C CA . SER A 1 187 ? 23.506 29.095 25.328 1.00 10.90 187 SER A CA 1
ATOM 1441 C C . SER A 1 187 ? 23.729 28.000 26.360 1.00 13.10 187 SER A C 1
ATOM 1442 O O . SER A 1 187 ? 23.835 26.838 25.979 1.00 12.78 187 SER A O 1
ATOM 1445 N N . SER A 1 188 ? 23.752 28.326 27.648 1.00 18.48 188 SER A N 1
ATOM 1446 C CA . SER A 1 188 ? 23.707 27.343 28.737 1.00 20.15 188 SER A CA 1
ATOM 1447 C C . SER A 1 188 ? 24.739 26.193 28.655 1.00 17.27 188 SER A C 1
ATOM 1448 O O . SER A 1 188 ? 24.360 25.040 28.888 1.00 16.10 188 SER A O 1
ATOM 1451 N N . GLY A 1 189 ? 26.029 26.406 28.396 1.00 14.50 189 GLY A N 1
ATOM 1452 C CA . GLY A 1 189 ? 26.885 25.293 28.099 1.00 11.95 189 GLY A CA 1
ATOM 1453 C C . GLY A 1 189 ? 28.089 25.111 28.977 1.00 13.71 189 GLY A C 1
ATOM 1454 O O . GLY A 1 189 ? 28.636 26.057 29.544 1.00 9.41 189 GLY A O 1
ATOM 1455 N N . LEU A 1 190 ? 28.511 23.839 29.003 1.00 13.06 190 LEU A N 1
ATOM 1456 C CA . LEU A 1 190 ? 29.701 23.422 29.733 1.00 11.56 190 LEU A CA 1
ATOM 1457 C C . LEU A 1 190 ? 30.889 23.879 28.920 1.00 8.02 190 LEU A C 1
ATOM 1458 O O . LEU A 1 190 ? 30.873 23.802 27.694 1.00 10.79 190 LEU A O 1
ATOM 1463 N N . THR A 1 191 ? 31.900 24.429 29.570 1.00 11.31 191 THR A N 1
ATOM 1464 C CA . THR A 1 191 ? 33.063 25.022 28.908 1.00 7.54 191 THR A CA 1
ATOM 1465 C C . THR A 1 191 ? 34.418 24.479 29.369 1.00 7.48 191 THR A C 1
ATOM 1466 O O . THR A 1 191 ? 35.365 24.339 28.593 1.00 9.53 191 THR A O 1
ATOM 1470 N N . ASN A 1 192 ? 34.593 24.149 30.627 1.00 7.85 192 ASN A N 1
ATOM 1471 C CA . ASN A 1 192 ? 35.857 23.676 31.131 1.00 10.72 192 ASN A CA 1
ATOM 1472 C C . ASN A 1 192 ? 35.502 22.862 32.375 1.00 14.82 192 ASN A C 1
ATOM 1473 O O . ASN A 1 192 ? 34.839 23.355 33.298 1.00 15.44 192 ASN A O 1
ATOM 1478 N N . ASP A 1 193 ? 35.850 21.576 32.468 1.00 18.20 193 ASP A N 1
ATOM 1479 C CA . ASP A 1 193 ? 35.419 20.743 33.588 1.00 15.65 193 ASP A CA 1
ATOM 1480 C C . ASP A 1 193 ? 35.857 21.230 34.956 1.00 14.46 193 ASP A C 1
ATOM 1481 O O . ASP A 1 193 ? 35.017 21.214 35.863 1.00 12.47 193 ASP A O 1
ATOM 1486 N N . HIS A 1 194 ? 37.103 21.684 35.140 1.00 10.49 194 HIS A N 1
ATOM 1487 C CA . HIS A 1 194 ? 37.541 22.107 36.463 1.00 15.18 194 HIS A CA 1
ATOM 1488 C C . HIS A 1 194 ? 36.761 23.316 37.034 1.00 14.82 194 HIS A C 1
ATOM 1489 O O . HIS A 1 194 ? 36.212 23.241 38.145 1.00 16.54 194 HIS A O 1
ATOM 1496 N N . GLU A 1 195 ? 36.672 24.407 36.247 1.00 13.77 195 GLU A N 1
ATOM 1497 C CA . GLU A 1 195 ? 35.983 25.647 36.577 1.00 10.03 195 GLU A CA 1
ATOM 1498 C C . GLU A 1 195 ? 34.510 25.465 36.677 1.00 8.83 195 GLU A C 1
ATOM 1499 O O . GLU A 1 195 ? 33.927 26.001 37.622 1.00 9.24 195 GLU A O 1
ATOM 1505 N N . ASP A 1 196 ? 33.875 24.717 35.769 1.00 6.91 196 ASP A N 1
ATOM 1506 C CA . ASP A 1 196 ? 32.439 24.535 35.909 1.00 8.98 196 ASP A CA 1
ATOM 1507 C C . ASP A 1 196 ? 32.005 23.712 37.141 1.00 11.81 196 ASP A C 1
ATOM 1508 O O . ASP A 1 196 ? 30.906 23.940 37.676 1.00 13.10 196 ASP A O 1
ATOM 1513 N N . MET A 1 197 ? 32.823 22.739 37.600 1.00 14.16 197 MET A N 1
ATOM 1514 C CA . MET A 1 197 ? 32.549 21.922 38.795 1.00 13.96 197 MET A CA 1
ATOM 1515 C C . MET A 1 197 ? 32.643 22.797 40.076 1.00 10.18 197 MET A C 1
ATOM 1516 O O . MET A 1 197 ? 31.723 22.784 40.911 1.00 9.97 197 MET A O 1
ATOM 1521 N N . ILE A 1 198 ? 33.686 23.626 40.247 1.00 8.94 198 ILE A N 1
ATOM 1522 C CA . ILE A 1 198 ? 33.757 24.590 41.365 1.00 7.81 198 ILE A CA 1
ATOM 1523 C C . ILE A 1 198 ? 32.554 25.551 41.417 1.00 9.85 198 ILE A C 1
ATOM 1524 O O . ILE A 1 198 ? 31.868 25.691 42.430 1.00 13.98 198 ILE A O 1
ATOM 1529 N N . GLY A 1 199 ? 32.190 26.180 40.318 1.00 11.89 199 GLY A N 1
ATOM 1530 C CA . GLY A 1 199 ? 31.020 27.033 40.265 1.00 11.72 199 GLY A CA 1
ATOM 1531 C C . GLY A 1 199 ? 29.729 26.297 40.574 1.00 13.58 199 GLY A C 1
ATOM 1532 O O . GLY A 1 199 ? 28.824 26.921 41.148 1.00 16.05 199 GLY A O 1
ATOM 1533 N N . MET A 1 200 ? 29.553 25.004 40.252 1.00 15.08 200 MET A N 1
ATOM 1534 C CA . MET A 1 200 ? 28.295 24.312 40.606 1.00 13.83 200 MET A CA 1
ATOM 1535 C C . MET A 1 200 ? 28.199 24.154 42.106 1.00 10.33 200 MET A C 1
ATOM 1536 O O . MET A 1 200 ? 27.187 24.540 42.671 1.00 9.62 200 MET A O 1
ATOM 1541 N N . PHE A 1 201 ? 29.223 23.653 42.788 1.00 9.91 201 PHE A N 1
ATOM 1542 C CA . PHE A 1 201 ? 29.119 23.479 44.216 1.00 14.89 201 PHE A CA 1
ATOM 1543 C C . PHE A 1 201 ? 28.936 24.814 44.955 1.00 15.63 201 PHE A C 1
ATOM 1544 O O . PHE A 1 201 ? 28.139 24.894 45.905 1.00 13.32 201 PHE A O 1
ATOM 1552 N N . GLU A 1 202 ? 29.597 25.877 44.464 1.00 16.09 202 GLU A N 1
ATOM 1553 C CA . GLU A 1 202 ? 29.430 27.221 45.006 1.00 14.33 202 GLU A CA 1
ATOM 1554 C C . GLU A 1 202 ? 28.052 27.836 44.817 1.00 10.13 202 GLU A C 1
ATOM 1555 O O . GLU A 1 202 ? 27.424 28.346 45.764 1.00 10.97 202 GLU A O 1
ATOM 1561 N N . SER A 1 203 ? 27.557 27.877 43.592 1.00 8.77 203 SER A N 1
ATOM 1562 C CA . SER A 1 203 ? 26.243 28.404 43.339 1.00 8.10 203 SER A CA 1
ATOM 1563 C C . SER A 1 203 ? 25.148 27.658 44.089 1.00 10.57 203 SER A C 1
ATOM 1564 O O . SER A 1 203 ? 24.179 28.301 44.558 1.00 11.45 203 SER A O 1
ATOM 1567 N N . TRP A 1 204 ? 25.237 26.318 44.226 1.00 13.67 204 TRP A N 1
ATOM 1568 C CA . TRP A 1 204 ? 24.156 25.569 44.875 1.00 11.16 204 TRP A CA 1
ATOM 1569 C C . TRP A 1 204 ? 24.126 25.969 46.347 1.00 6.22 204 TRP A C 1
ATOM 1570 O O . TRP A 1 204 ? 23.056 26.199 46.925 1.00 4.89 204 TRP A O 1
ATOM 1581 N N . TRP A 1 205 ? 25.288 26.140 46.964 1.00 7.00 205 TRP A N 1
ATOM 1582 C CA . TRP A 1 205 ? 25.339 26.570 48.362 1.00 10.64 205 TRP A CA 1
ATOM 1583 C C . TRP A 1 205 ? 24.791 28.014 48.533 1.00 11.64 205 TRP A C 1
ATOM 1584 O O . TRP A 1 205 ? 23.943 28.234 49.413 1.00 8.70 205 TRP A O 1
ATOM 1595 N N . HIS A 1 206 ? 25.180 28.979 47.646 1.00 8.42 206 HIS A N 1
ATOM 1596 C CA . HIS A 1 206 ? 24.723 30.368 47.756 1.00 6.46 206 HIS A CA 1
ATOM 1597 C C . HIS A 1 206 ? 23.295 30.530 47.337 1.00 6.18 206 HIS A C 1
ATOM 1598 O O . HIS A 1 206 ? 22.722 31.595 47.507 1.00 8.63 206 HIS A O 1
ATOM 1605 N N . HIS A 1 207 ? 22.664 29.498 46.785 1.00 7.27 207 HIS A N 1
ATOM 1606 C CA . HIS A 1 207 ? 21.230 29.532 46.576 1.00 4.15 207 HIS A CA 1
ATOM 1607 C C . HIS A 1 207 ? 20.497 28.709 47.663 1.00 6.69 207 HIS A C 1
ATOM 1608 O O . HIS A 1 207 ? 19.270 28.527 47.572 1.00 6.54 207 HIS A O 1
ATOM 1615 N N . GLY A 1 208 ? 21.169 28.158 48.704 1.00 5.95 208 GLY A N 1
ATOM 1616 C CA . GLY A 1 208 ? 20.499 27.426 49.773 1.00 7.85 208 GLY A CA 1
ATOM 1617 C C . GLY A 1 208 ? 20.043 26.029 49.359 1.00 10.55 208 GLY A C 1
ATOM 1618 O O . GLY A 1 208 ? 19.099 25.524 49.956 1.00 12.61 208 GLY A O 1
ATOM 1619 N N . LEU A 1 209 ? 20.661 25.370 48.361 1.00 12.20 209 LEU A N 1
ATOM 1620 C CA . LEU A 1 209 ? 20.246 24.057 47.836 1.00 11.00 209 LEU A CA 1
ATOM 1621 C C . LEU A 1 209 ? 21.052 22.909 48.466 1.00 11.67 209 LEU A C 1
ATOM 1622 O O . LEU A 1 209 ? 20.550 21.800 48.575 1.00 10.96 209 LEU A O 1
ATOM 1627 N N . ILE A 1 210 ? 22.276 23.106 48.930 1.00 10.28 210 ILE A N 1
ATOM 1628 C CA . ILE A 1 210 ? 23.041 22.066 49.584 1.00 8.76 210 ILE A CA 1
ATOM 1629 C C . ILE A 1 210 ? 23.575 22.494 50.961 1.00 14.22 210 ILE A C 1
ATOM 1630 O O . ILE A 1 210 ? 23.482 23.669 51.327 1.00 14.14 210 ILE A O 1
ATOM 1635 N N . SER A 1 211 ? 24.137 21.546 51.735 1.00 13.43 211 SER A N 1
ATOM 1636 C CA . SER A 1 211 ? 24.667 21.735 53.068 1.00 8.51 211 SER A CA 1
ATOM 1637 C C . SER A 1 211 ? 26.093 22.220 52.995 1.00 7.68 211 SER A C 1
ATOM 1638 O O . SER A 1 211 ? 26.782 22.066 51.989 1.00 7.95 211 SER A O 1
ATOM 1641 N N . ASP A 1 212 ? 26.599 22.721 54.106 1.00 8.64 212 ASP A N 1
ATOM 1642 C CA . ASP A 1 212 ? 27.990 23.119 54.190 1.00 13.12 212 ASP A CA 1
ATOM 1643 C C . ASP A 1 212 ? 28.944 21.959 53.939 1.00 13.99 212 ASP A C 1
ATOM 1644 O O . ASP A 1 212 ? 30.014 22.093 53.328 1.00 15.67 212 ASP A O 1
ATOM 1649 N N . GLU A 1 213 ? 28.616 20.781 54.460 1.00 16.78 213 GLU A N 1
ATOM 1650 C CA . GLU A 1 213 ? 29.534 19.659 54.287 1.00 20.09 213 GLU A CA 1
ATOM 1651 C C . GLU A 1 213 ? 29.440 18.975 52.921 1.00 16.21 213 GLU A C 1
ATOM 1652 O O . GLU A 1 213 ? 30.495 18.531 52.452 1.00 17.64 213 GLU A O 1
ATOM 1658 N N . THR A 1 214 ? 28.304 18.883 52.208 1.00 14.93 214 THR A N 1
ATOM 1659 C CA . THR A 1 214 ? 28.305 18.445 50.828 1.00 13.05 214 THR A CA 1
ATOM 1660 C C . THR A 1 214 ? 29.199 19.440 50.040 1.00 19.05 214 THR A C 1
ATOM 1661 O O . THR A 1 214 ? 30.128 19.032 49.332 1.00 19.60 214 THR A O 1
ATOM 1665 N N . ARG A 1 215 ? 29.021 20.770 50.170 1.00 21.04 215 ARG A N 1
ATOM 1666 C CA . ARG A 1 215 ? 29.862 21.760 49.503 1.00 19.78 215 ARG A CA 1
ATOM 1667 C C . ARG A 1 215 ? 31.363 21.531 49.767 1.00 19.40 215 ARG A C 1
ATOM 1668 O O . ARG A 1 215 ? 32.166 21.466 48.826 1.00 18.58 215 ARG A O 1
ATOM 1676 N N . ASP A 1 216 ? 31.788 21.352 51.022 1.00 19.04 216 ASP A N 1
ATOM 1677 C CA . ASP A 1 216 ? 33.205 21.138 51.317 1.00 21.05 216 ASP A CA 1
ATOM 1678 C C . ASP A 1 216 ? 33.806 19.859 50.730 1.00 18.54 216 ASP A C 1
ATOM 1679 O O . ASP A 1 216 ? 34.903 19.881 50.157 1.00 15.93 216 ASP A O 1
ATOM 1684 N N . SER A 1 217 ? 33.066 18.757 50.761 1.00 19.52 217 SER A N 1
ATOM 1685 C CA . SER A 1 217 ? 33.547 17.507 50.190 1.00 21.41 217 SER A CA 1
ATOM 1686 C C . SER A 1 217 ? 33.587 17.545 48.685 1.00 19.16 217 SER A C 1
ATOM 1687 O O . SER A 1 217 ? 34.598 17.159 48.085 1.00 19.43 217 SER A O 1
ATOM 1690 N N . GLY A 1 218 ? 32.529 18.107 48.099 1.00 16.87 218 GLY A N 1
ATOM 1691 C CA . GLY A 1 218 ? 32.411 18.269 46.663 1.00 17.02 218 GLY A CA 1
ATOM 1692 C C . GLY A 1 218 ? 33.575 19.047 46.101 1.00 17.72 218 GLY A C 1
ATOM 1693 O O . GLY A 1 218 ? 34.190 18.621 45.126 1.00 18.44 218 GLY A O 1
ATOM 1694 N N . LEU A 1 219 ? 33.953 20.151 46.738 1.00 19.88 219 LEU A N 1
ATOM 1695 C CA . LEU A 1 219 ? 35.073 20.945 46.240 1.00 21.79 219 LEU A CA 1
ATOM 1696 C C . LEU A 1 219 ? 36.412 20.278 46.444 1.00 24.45 219 LEU A C 1
ATOM 1697 O O . LEU A 1 219 ? 37.377 20.609 45.747 1.00 25.79 219 LEU A O 1
ATOM 1702 N N . LYS A 1 220 ? 36.512 19.344 47.392 1.00 28.22 220 LYS A N 1
ATOM 1703 C CA . LYS A 1 220 ? 37.760 18.614 47.576 1.00 30.23 220 LYS A CA 1
ATOM 1704 C C . LYS A 1 220 ? 37.930 17.392 46.655 1.00 28.01 220 LYS A C 1
ATOM 1705 O O . LYS A 1 220 ? 39.025 17.194 46.127 1.00 26.09 220 LYS A O 1
ATOM 1711 N N . VAL A 1 221 ? 36.887 16.573 46.422 1.00 23.74 221 VAL A N 1
ATOM 1712 C CA . VAL A 1 221 ? 37.028 15.395 45.581 1.00 22.29 221 VAL A CA 1
ATOM 1713 C C . VAL A 1 221 ? 36.537 15.563 44.151 1.00 22.13 221 VAL A C 1
ATOM 1714 O O . VAL A 1 221 ? 37.088 14.897 43.285 1.00 22.79 221 VAL A O 1
ATOM 1718 N N . CYS A 1 222 ? 35.499 16.332 43.797 1.00 19.58 222 CYS A N 1
ATOM 1719 C CA . CYS A 1 222 ? 35.072 16.430 42.414 1.00 15.56 222 CYS A CA 1
ATOM 1720 C C . CYS A 1 222 ? 35.817 17.303 41.382 1.00 16.79 222 CYS A C 1
ATOM 1721 O O . CYS A 1 222 ? 35.801 16.913 40.215 1.00 17.03 222 CYS A O 1
ATOM 1724 N N . PRO A 1 223 ? 36.445 18.464 41.590 1.00 18.60 223 PRO A N 1
ATOM 1725 C CA . PRO A 1 223 ? 37.060 19.293 40.548 1.00 21.40 223 PRO A CA 1
ATOM 1726 C C . PRO A 1 223 ? 38.087 18.461 39.826 1.00 25.09 223 PRO A C 1
ATOM 1727 O O . PRO A 1 223 ? 38.912 17.837 40.491 1.00 25.88 223 PRO A O 1
ATOM 1731 N N . GLY A 1 224 ? 38.101 18.400 38.505 1.00 27.02 224 GLY A N 1
ATOM 1732 C CA . GLY A 1 224 ? 39.047 17.503 37.852 1.00 30.21 224 GLY A CA 1
ATOM 1733 C C . GLY A 1 224 ? 38.312 16.309 37.241 1.00 29.84 224 GLY A C 1
ATOM 1734 O O . GLY A 1 224 ? 38.733 15.808 36.201 1.00 35.20 224 GLY A O 1
ATOM 1735 N N . THR A 1 225 ? 37.220 15.814 37.810 1.00 27.61 225 THR A N 1
ATOM 1736 C CA . THR A 1 225 ? 36.403 14.750 37.233 1.00 24.84 225 THR A CA 1
ATOM 1737 C C . THR A 1 225 ? 35.735 15.186 35.923 1.00 24.02 225 THR A C 1
ATOM 1738 O O . THR A 1 225 ? 35.589 16.368 35.606 1.00 23.15 225 THR A O 1
ATOM 1742 N N . SER A 1 226 ? 35.410 14.206 35.100 1.00 24.07 226 SER A N 1
ATOM 1743 C CA . SER A 1 226 ? 34.703 14.399 33.865 1.00 21.43 226 SER A CA 1
ATOM 1744 C C . SER A 1 226 ? 33.228 14.350 34.230 1.00 20.77 226 SER A C 1
ATOM 1745 O O . SER A 1 226 ? 32.857 13.634 35.157 1.00 22.79 226 SER A O 1
ATOM 1748 N N . PHE A 1 227 ? 32.368 15.073 33.524 1.00 18.15 227 PHE A N 1
ATOM 1749 C CA . PHE A 1 227 ? 30.942 14.969 33.735 1.00 18.87 227 PHE A CA 1
ATOM 1750 C C . PHE A 1 227 ? 30.407 13.744 33.016 1.00 20.64 227 PHE A C 1
ATOM 1751 O O . PHE A 1 227 ? 29.417 13.177 33.475 1.00 22.36 227 PHE A O 1
ATOM 1759 N N . MET A 1 228 ? 31.011 13.316 31.896 1.00 22.12 228 MET A N 1
ATOM 1760 C CA . MET A 1 228 ? 30.555 12.119 31.189 1.00 21.84 228 MET A CA 1
ATOM 1761 C C . MET A 1 228 ? 31.176 10.802 31.665 1.00 23.24 228 MET A C 1
ATOM 1762 O O . MET A 1 228 ? 30.661 9.741 31.286 1.00 23.05 228 MET A O 1
ATOM 1767 N N . HIS A 1 229 ? 32.282 10.805 32.431 1.00 20.80 229 HIS A N 1
ATOM 1768 C CA . HIS A 1 229 ? 32.987 9.595 32.887 1.00 17.90 229 HIS A CA 1
ATOM 1769 C C . HIS A 1 229 ? 33.448 9.864 34.320 1.00 16.58 229 HIS A C 1
ATOM 1770 O O . HIS A 1 229 ? 34.628 10.139 34.606 1.00 15.68 229 HIS A O 1
ATOM 1777 N N . PRO A 1 230 ? 32.515 9.940 35.262 1.00 17.88 230 PRO A N 1
ATOM 1778 C CA . PRO A 1 230 ? 32.825 10.342 36.638 1.00 19.33 230 PRO A CA 1
ATOM 1779 C C . PRO A 1 230 ? 33.493 9.263 37.521 1.00 22.84 230 PRO A C 1
ATOM 1780 O O . PRO A 1 230 ? 33.252 8.056 37.351 1.00 23.99 230 PRO A O 1
ATOM 1784 N N . THR A 1 231 ? 34.328 9.640 38.490 1.00 22.11 231 THR A N 1
ATOM 1785 C CA . THR A 1 231 ? 34.929 8.678 39.389 1.00 22.33 231 THR A CA 1
ATOM 1786 C C . THR A 1 231 ? 33.897 8.239 40.425 1.00 22.29 231 THR A C 1
ATOM 1787 O O . THR A 1 231 ? 32.923 8.958 40.674 1.00 22.07 231 THR A O 1
ATOM 1791 N N . PRO A 1 232 ? 34.013 7.084 41.097 1.00 23.83 232 PRO A N 1
ATOM 1792 C CA . PRO A 1 232 ? 33.080 6.725 42.156 1.00 22.42 232 PRO A CA 1
ATOM 1793 C C . PRO A 1 232 ? 33.208 7.579 43.424 1.00 23.54 232 PRO A C 1
ATOM 1794 O O . PRO A 1 232 ? 32.193 7.775 44.112 1.00 25.00 232 PRO A O 1
ATOM 1798 N N . GLU A 1 233 ? 34.385 8.173 43.702 1.00 18.50 233 GLU A N 1
ATOM 1799 C CA . GLU A 1 233 ? 34.594 9.046 44.856 1.00 22.60 233 GLU A CA 1
ATOM 1800 C C . GLU A 1 233 ? 33.692 10.295 44.743 1.00 22.20 233 GLU A C 1
ATOM 1801 O O . GLU A 1 233 ? 32.896 10.628 45.625 1.00 22.60 233 GLU A O 1
ATOM 1807 N N . CYS A 1 234 ? 33.795 11.021 43.627 1.00 21.27 234 CYS A N 1
ATOM 1808 C CA . CYS A 1 234 ? 32.924 12.156 43.369 1.00 17.40 234 CYS A CA 1
ATOM 1809 C C . CYS A 1 234 ? 31.478 11.675 43.201 1.00 16.60 234 CYS A C 1
ATOM 1810 O O . CYS A 1 234 ? 30.621 12.334 43.800 1.00 20.81 234 CYS A O 1
ATOM 1813 N N . THR A 1 235 ? 31.079 10.579 42.525 1.00 12.31 235 THR A N 1
ATOM 1814 C CA . THR A 1 235 ? 29.658 10.206 42.448 1.00 9.83 235 THR A CA 1
ATOM 1815 C C . THR A 1 235 ? 28.971 10.098 43.806 1.00 11.31 235 THR A C 1
ATOM 1816 O O . THR A 1 235 ? 27.772 10.370 43.964 1.00 10.62 235 THR A O 1
ATOM 1820 N N . GLU A 1 236 ? 29.747 9.793 44.83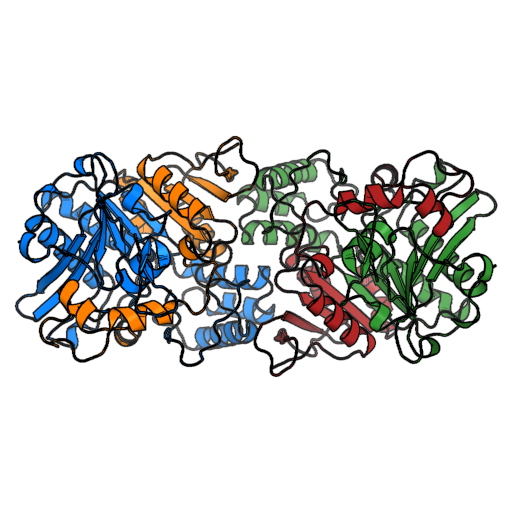3 1.00 15.61 236 GLU A N 1
ATOM 1821 C CA . GLU A 1 236 ? 29.173 9.648 46.154 1.00 23.29 236 GLU A CA 1
ATOM 1822 C C . GLU A 1 236 ? 28.699 11.001 46.737 1.00 22.21 236 GLU A C 1
ATOM 1823 O O . GLU A 1 236 ? 27.570 11.067 47.240 1.00 24.75 236 GLU A O 1
ATOM 1829 N N . VAL A 1 237 ? 29.508 12.084 46.635 1.00 20.07 237 VAL A N 1
ATOM 1830 C CA . VAL A 1 237 ? 29.152 13.455 47.035 1.00 18.10 237 VAL A CA 1
ATOM 1831 C C . VAL A 1 237 ? 28.068 14.006 46.095 1.00 15.89 237 VAL A C 1
ATOM 1832 O O . VAL A 1 237 ? 27.033 14.510 46.538 1.00 16.89 237 VAL A O 1
ATOM 1836 N N . TRP A 1 238 ? 28.276 13.904 44.778 1.00 15.08 238 TRP A N 1
ATOM 1837 C CA . TRP A 1 238 ? 27.321 14.337 43.758 1.00 15.85 238 TRP A CA 1
ATOM 1838 C C . TRP A 1 238 ? 25.920 13.827 44.073 1.00 16.15 238 TRP A C 1
ATOM 1839 O O . TRP A 1 238 ? 24.907 14.527 43.977 1.00 18.11 238 TRP A O 1
ATOM 1850 N N . ASN A 1 239 ? 25.852 12.576 44.529 1.00 22.55 239 ASN A N 1
ATOM 1851 C CA . ASN A 1 239 ? 24.566 11.956 44.829 1.00 21.65 239 ASN A CA 1
ATOM 1852 C C . ASN A 1 239 ? 23.958 12.488 46.112 1.00 16.45 239 ASN A C 1
ATOM 1853 O O . ASN A 1 239 ? 22.733 12.574 46.202 1.00 13.53 239 ASN A O 1
ATOM 1858 N N . LYS A 1 240 ? 24.760 12.838 47.130 1.00 16.44 240 LYS A N 1
ATOM 1859 C CA . LYS A 1 240 ? 24.246 13.494 48.348 1.00 18.80 240 LYS A CA 1
ATOM 1860 C C . LYS A 1 240 ? 23.695 14.877 47.978 1.00 16.23 240 LYS A C 1
ATOM 1861 O O . LYS A 1 240 ? 22.593 15.204 48.412 1.00 16.07 240 LYS A O 1
ATOM 1867 N N . ALA A 1 241 ? 24.428 15.638 47.128 1.00 13.42 241 ALA A N 1
ATOM 1868 C CA . ALA A 1 241 ? 24.075 16.972 46.658 1.00 13.58 241 ALA A CA 1
ATOM 1869 C C . ALA A 1 241 ? 22.713 16.971 46.053 1.00 10.52 241 ALA A C 1
ATOM 1870 O O . ALA A 1 241 ? 21.812 17.698 46.477 1.00 17.40 241 ALA A O 1
ATOM 1872 N N . LEU A 1 242 ? 22.470 16.022 45.169 1.00 12.87 242 LEU A N 1
ATOM 1873 C CA . LEU A 1 242 ? 21.190 15.974 44.490 1.00 11.57 242 LEU A CA 1
ATOM 1874 C C . LEU A 1 242 ? 20.070 15.491 45.376 1.00 12.27 242 LEU A C 1
ATOM 1875 O O . LEU A 1 242 ? 18.893 15.848 45.206 1.00 9.39 242 LEU A O 1
ATOM 1880 N N . ALA A 1 243 ? 20.373 14.675 46.376 1.00 12.91 243 ALA A N 1
ATOM 1881 C CA . ALA A 1 243 ? 19.311 14.263 47.286 1.00 13.08 243 ALA A CA 1
ATOM 1882 C C . ALA A 1 243 ? 18.908 15.435 48.176 1.00 12.67 243 ALA A C 1
ATOM 1883 O O . ALA A 1 243 ? 17.710 15.567 48.439 1.00 12.37 243 ALA A O 1
ATOM 1885 N N . GLU A 1 244 ? 19.876 16.267 48.650 1.00 10.91 244 GLU A N 1
ATOM 1886 C CA . GLU A 1 244 ? 19.605 17.480 49.452 1.00 11.48 244 GLU A CA 1
ATOM 1887 C C . GLU A 1 244 ? 18.725 18.476 48.700 1.00 14.31 244 GLU A C 1
ATOM 1888 O O . GLU A 1 244 ? 17.881 19.142 49.292 1.00 16.22 244 GLU A O 1
ATOM 1894 N N . GLN A 1 245 ? 18.838 18.557 47.369 1.00 14.41 245 GLN A N 1
ATOM 1895 C CA . GLN A 1 245 ? 18.036 19.451 46.566 1.00 8.85 245 GLN A CA 1
ATOM 1896 C C . GLN A 1 245 ? 16.583 19.061 46.459 1.00 11.77 245 GLN A C 1
ATOM 1897 O O . GLN A 1 245 ? 15.754 19.862 46.021 1.00 15.28 245 GLN A O 1
ATOM 1903 N N . GLY A 1 246 ? 16.168 17.852 46.771 1.00 12.54 246 GLY A N 1
ATOM 1904 C CA . GLY A 1 246 ? 14.745 17.562 46.780 1.00 6.93 246 GLY A CA 1
ATOM 1905 C C . GLY A 1 246 ? 14.100 17.548 45.415 1.00 7.88 246 GLY A C 1
ATOM 1906 O O . GLY A 1 246 ? 14.730 17.378 44.376 1.00 6.86 246 GLY A O 1
ATOM 1907 N N . ASN A 1 247 ? 12.799 17.741 45.438 1.00 6.87 247 ASN A N 1
ATOM 1908 C CA . ASN A 1 247 ? 11.977 17.611 44.251 1.00 13.57 247 ASN A CA 1
ATOM 1909 C C . ASN A 1 247 ? 11.817 18.886 43.427 1.00 12.64 247 ASN A C 1
ATOM 1910 O O . ASN A 1 247 ? 10.722 19.231 42.973 1.00 13.54 247 ASN A O 1
ATOM 1915 N N . ILE A 1 248 ? 12.875 19.669 43.199 1.00 14.09 248 ILE A N 1
ATOM 1916 C CA . ILE A 1 248 ? 12.773 20.921 42.418 1.00 9.77 248 ILE A CA 1
ATOM 1917 C C . ILE A 1 248 ? 13.102 20.524 40.981 1.00 11.76 248 ILE A C 1
ATOM 1918 O O . ILE A 1 248 ? 13.728 19.480 40.739 1.00 14.40 248 ILE A O 1
ATOM 1923 N N . ASN A 1 249 ? 12.762 21.331 39.997 1.00 9.82 249 ASN A N 1
ATOM 1924 C CA . ASN A 1 249 ? 13.179 21.069 38.637 1.00 9.91 249 ASN A CA 1
ATOM 1925 C C . ASN A 1 249 ? 14.554 21.717 38.528 1.00 11.16 249 ASN A C 1
ATOM 1926 O O . ASN A 1 249 ? 14.638 22.933 38.622 1.00 14.35 249 ASN A O 1
ATOM 1931 N N . PRO A 1 250 ? 15.685 21.045 38.325 1.00 12.98 250 PRO A N 1
ATOM 1932 C CA . PRO A 1 250 ? 17.004 21.675 38.415 1.00 7.51 250 PRO A CA 1
ATOM 1933 C C . PRO A 1 250 ? 17.282 22.666 37.281 1.00 9.01 250 PRO A C 1
ATOM 1934 O O . PRO A 1 250 ? 18.239 23.450 37.285 1.00 9.00 250 PRO A O 1
ATOM 1938 N N . TYR A 1 251 ? 16.459 22.612 36.251 1.00 5.27 251 TYR A N 1
ATOM 1939 C CA . TYR A 1 251 ? 16.658 23.478 35.109 1.00 10.02 251 TYR A CA 1
ATOM 1940 C C . TYR A 1 251 ? 15.979 24.840 35.295 1.00 9.15 251 TYR A C 1
ATOM 1941 O O . TYR A 1 251 ? 16.160 25.706 34.431 1.00 10.57 251 TYR A O 1
ATOM 1950 N N . THR A 1 252 ? 15.125 25.025 36.305 1.00 4.55 252 THR A N 1
ATOM 1951 C CA . THR A 1 252 ? 14.383 26.251 36.553 1.00 7.83 252 THR A CA 1
ATOM 1952 C C . THR A 1 252 ? 13.876 26.112 37.996 1.00 6.02 252 THR A C 1
ATOM 1953 O O . THR A 1 252 ? 12.738 25.670 38.262 1.00 5.72 252 THR A O 1
ATOM 1957 N N . ILE A 1 253 ? 14.728 26.568 38.928 1.00 2.37 253 ILE A N 1
ATOM 1958 C CA . ILE A 1 253 ? 14.481 26.189 40.310 1.00 5.84 253 ILE A CA 1
ATOM 1959 C C . ILE A 1 253 ? 13.334 26.830 41.057 1.00 9.83 253 ILE A C 1
ATOM 1960 O O . ILE A 1 253 ? 13.058 26.390 42.181 1.00 11.61 253 ILE A O 1
ATOM 1965 N N . TYR A 1 254 ? 12.582 27.795 40.511 1.00 5.29 254 TYR A N 1
ATOM 1966 C CA . TYR A 1 254 ? 11.500 28.399 41.279 1.00 7.33 254 TYR A CA 1
ATOM 1967 C C . TYR A 1 254 ? 10.162 28.057 40.709 1.00 7.63 254 TYR A C 1
ATOM 1968 O O . TYR A 1 254 ? 9.161 28.392 41.332 1.00 11.67 254 TYR A O 1
ATOM 1977 N N . THR A 1 255 ? 10.086 27.400 39.551 1.00 10.22 255 THR A N 1
ATOM 1978 C CA . THR A 1 255 ? 8.825 27.050 38.923 1.00 9.86 255 THR A CA 1
ATOM 1979 C C . THR A 1 255 ? 8.233 25.752 39.465 1.00 13.71 255 THR A C 1
ATOM 1980 O O . THR A 1 255 ? 8.960 24.865 39.962 1.00 13.63 255 THR A O 1
ATOM 1984 N N . PRO A 1 256 ? 6.906 25.608 39.375 1.00 14.91 256 PRO A N 1
ATOM 1985 C CA . PRO A 1 256 ? 6.224 24.332 39.589 1.00 16.50 256 PRO A CA 1
ATOM 1986 C C . PRO A 1 256 ? 6.692 23.189 38.686 1.00 17.37 256 PRO A C 1
ATOM 1987 O O . PRO A 1 256 ? 7.122 23.361 37.533 1.00 13.82 256 PRO A O 1
ATOM 1991 N N . THR A 1 257 ? 6.657 22.035 39.344 1.00 16.88 257 THR A N 1
ATOM 1992 C CA . THR A 1 257 ? 7.052 20.724 38.822 1.00 21.59 257 THR A CA 1
ATOM 1993 C C . THR A 1 257 ? 5.885 19.993 38.090 1.00 21.52 257 THR A C 1
ATOM 1994 O O . THR A 1 257 ? 4.701 20.213 38.413 1.00 21.80 257 THR A O 1
ATOM 1998 N N . CYS A 1 258 ? 6.187 19.179 37.055 1.00 21.30 258 CYS A N 1
ATOM 1999 C CA . CYS A 1 258 ? 5.197 18.372 36.334 1.00 25.20 258 CYS A CA 1
ATOM 2000 C C . CYS A 1 258 ? 4.773 17.134 37.123 1.00 31.37 258 CYS A C 1
ATOM 2001 O O . CYS A 1 258 ? 5.592 16.327 37.585 1.00 29.75 258 CYS A O 1
ATOM 2004 N N . ASP A 1 259 ? 3.460 16.986 37.250 1.00 38.51 259 ASP A N 1
ATOM 2005 C CA . ASP A 1 259 ? 2.865 15.860 37.945 1.00 47.62 259 ASP A CA 1
ATOM 2006 C C . ASP A 1 259 ? 2.803 14.502 37.225 1.00 50.34 259 ASP A C 1
ATOM 2007 O O . ASP A 1 259 ? 2.647 13.487 37.904 1.00 52.89 259 ASP A O 1
ATOM 2012 N N . ARG A 1 260 ? 2.865 14.369 35.889 1.00 51.59 260 ARG A N 1
ATOM 2013 C CA . ARG A 1 260 ? 2.789 13.071 35.204 1.00 54.07 260 ARG A CA 1
ATOM 2014 C C . ARG A 1 260 ? 4.086 12.289 35.390 1.00 56.67 260 ARG A C 1
ATOM 2015 O O . ARG A 1 260 ? 5.076 12.465 34.680 1.00 56.90 260 ARG A O 1
ATOM 2023 N N . GLU A 1 261 ? 4.067 11.416 36.395 1.00 61.82 261 GLU A N 1
ATOM 2024 C CA . GLU A 1 261 ? 5.224 10.633 36.823 1.00 66.84 261 GLU A CA 1
ATOM 2025 C C . GLU A 1 261 ? 6.128 9.860 35.840 1.00 66.00 261 GLU A C 1
ATOM 2026 O O . GLU A 1 261 ? 7.345 9.920 36.104 1.00 71.52 261 GLU A O 1
ATOM 2032 N N . PRO A 1 262 ? 5.786 9.137 34.742 1.00 60.02 262 PRO A N 1
ATOM 2033 C CA . PRO A 1 262 ? 6.807 8.554 33.850 1.00 52.67 262 PRO A CA 1
ATOM 2034 C C . PRO A 1 262 ? 7.495 9.645 33.020 1.00 46.23 262 PRO A C 1
ATOM 2035 O O . PRO A 1 262 ? 7.225 9.782 31.821 1.00 46.35 262 PRO A O 1
ATOM 2039 N N . SER A 1 263 ? 8.367 10.456 33.629 1.00 39.32 263 SER A N 1
ATOM 2040 C CA . SER A 1 263 ? 9.050 11.541 32.923 1.00 34.47 263 SER A CA 1
ATOM 2041 C C . SER A 1 263 ? 9.807 11.093 31.682 1.00 31.76 263 SER A C 1
ATOM 2042 O O . SER A 1 263 ? 10.548 10.109 31.708 1.00 32.98 263 SER A O 1
ATOM 2045 N N . PRO A 1 264 ? 9.687 11.789 30.561 1.00 30.56 264 PRO A N 1
ATOM 2046 C CA . PRO A 1 264 ? 10.534 11.587 29.389 1.00 28.15 264 PRO A CA 1
ATOM 2047 C C . PRO A 1 264 ? 12.028 11.893 29.479 1.00 24.89 264 PRO A C 1
ATOM 2048 O O . PRO A 1 264 ? 12.761 11.596 28.514 1.00 26.22 264 PRO A O 1
ATOM 2052 N N . TYR A 1 265 ? 12.524 12.528 30.549 1.00 20.46 265 TYR A N 1
ATOM 2053 C CA . TYR A 1 265 ? 13.943 12.842 30.622 1.00 19.63 265 TYR A CA 1
ATOM 2054 C C . TYR A 1 265 ? 14.457 11.900 31.690 1.00 22.82 265 TYR A C 1
ATOM 2055 O O . TYR A 1 265 ? 14.051 11.991 32.856 1.00 21.92 265 TYR A O 1
ATOM 2064 N N . GLN A 1 266 ? 15.269 10.933 31.253 1.00 24.23 266 GLN A N 1
ATOM 2065 C CA . GLN A 1 266 ? 15.718 9.861 32.124 1.00 25.02 266 GLN A CA 1
ATOM 2066 C C . GLN A 1 266 ? 17.177 9.941 32.513 1.00 21.89 266 GLN A C 1
ATOM 2067 O O . GLN A 1 266 ? 17.678 9.139 33.304 1.00 21.29 266 GLN A O 1
ATOM 2073 N N . ARG A 1 267 ? 17.887 10.932 31.977 1.00 18.76 267 ARG A N 1
ATOM 2074 C CA . ARG A 1 267 ? 19.297 11.158 32.309 1.00 18.21 267 ARG A CA 1
ATOM 2075 C C . ARG A 1 267 ? 19.489 12.636 32.735 1.00 16.63 267 ARG A C 1
ATOM 2076 O O . ARG A 1 267 ? 18.544 13.385 32.500 1.00 16.07 267 ARG A O 1
ATOM 2084 N N . ARG A 1 268 ? 20.574 13.141 33.363 1.00 16.97 268 ARG A N 1
ATOM 2085 C CA . ARG A 1 268 ? 20.832 14.587 33.624 1.00 16.01 268 ARG A CA 1
ATOM 2086 C C . ARG A 1 268 ? 21.502 15.112 32.355 1.00 11.86 268 ARG A C 1
ATOM 2087 O O . ARG A 1 268 ? 22.732 15.196 32.257 1.00 9.99 268 ARG A O 1
ATOM 2095 N N . PHE A 1 269 ? 20.677 15.426 31.356 1.00 11.74 269 PHE A N 1
ATOM 2096 C CA . PHE A 1 269 ? 21.164 15.961 30.094 1.00 13.45 269 PHE A CA 1
ATOM 2097 C C . PHE A 1 269 ? 21.760 17.329 30.360 1.00 14.25 269 PHE A C 1
ATOM 2098 O O . PHE A 1 269 ? 21.103 18.125 30.999 1.00 19.01 269 PHE A O 1
ATOM 2106 N N . TRP A 1 270 ? 22.966 17.612 29.937 1.00 16.68 270 TRP A N 1
ATOM 2107 C CA . TRP A 1 270 ? 23.690 18.818 30.239 1.00 21.66 270 TRP A CA 1
ATOM 2108 C C . TRP A 1 270 ? 23.329 19.907 29.263 1.00 28.34 270 TRP A C 1
ATOM 2109 O O . TRP A 1 270 ? 23.182 21.030 29.724 1.00 34.74 270 TRP A O 1
ATOM 2121 N N . LEU B 2 1 ? 1.030 34.160 23.800 1.00 23.66 283 LEU B N 1
ATOM 2122 C CA . LEU B 2 1 ? 1.696 32.902 23.989 1.00 24.34 283 LEU B CA 1
ATOM 2123 C C . LEU B 2 1 ? 0.986 32.410 25.239 1.00 26.45 283 LEU B C 1
ATOM 2124 O O . LEU B 2 1 ? 0.570 33.260 26.030 1.00 26.12 283 LEU B O 1
ATOM 2129 N N . PRO B 2 2 ? 0.697 31.115 25.417 1.00 29.61 284 PRO B N 1
ATOM 2130 C CA . PRO B 2 2 ? 0.005 30.570 26.590 1.00 26.78 284 PRO B CA 1
ATOM 2131 C C . PRO B 2 2 ? 0.884 30.642 27.835 1.00 26.50 284 PRO B C 1
ATOM 2132 O O . PRO B 2 2 ? 2.118 30.705 27.710 1.00 28.36 284 PRO B O 1
ATOM 2136 N N . PRO B 2 3 ? 0.322 30.640 29.049 1.00 26.04 285 PRO B N 1
ATOM 2137 C CA . PRO B 2 3 ? 1.091 30.571 30.289 1.00 25.25 285 PRO B CA 1
ATOM 2138 C C . PRO B 2 3 ? 2.005 29.342 30.348 1.00 22.79 285 PRO B C 1
ATOM 2139 O O . PRO B 2 3 ? 1.716 28.361 29.674 1.00 23.42 285 PRO B O 1
ATOM 2143 N N . TYR B 2 4 ? 3.106 29.413 31.105 1.00 20.06 286 TYR B N 1
ATOM 2144 C CA . TYR B 2 4 ? 4.042 28.312 31.284 1.00 22.51 286 TYR B CA 1
ATOM 2145 C C . TYR B 2 4 ? 3.372 27.015 31.772 1.00 23.35 286 TYR B C 1
ATOM 2146 O O . TYR B 2 4 ? 2.550 27.044 32.704 1.00 25.29 286 TYR B O 1
ATOM 2155 N N . ASP B 2 5 ? 3.762 25.886 31.155 1.00 19.94 287 ASP B N 1
ATOM 2156 C CA . ASP B 2 5 ? 3.239 24.578 31.521 1.00 19.53 287 ASP B CA 1
ATOM 2157 C C . ASP B 2 5 ? 4.434 23.716 31.808 1.00 15.91 287 ASP B C 1
ATOM 2158 O O . ASP B 2 5 ? 5.156 23.467 30.843 1.00 16.22 287 ASP B O 1
ATOM 2163 N N . PRO B 2 6 ? 4.710 23.182 33.003 1.00 14.14 288 PRO B N 1
ATOM 2164 C CA . PRO B 2 6 ? 5.870 22.307 33.242 1.00 11.86 288 PRO B CA 1
ATOM 2165 C C . PRO B 2 6 ? 5.702 20.929 32.608 1.00 13.51 288 PRO B C 1
ATOM 2166 O O . PRO B 2 6 ? 6.679 20.204 32.509 1.00 9.13 288 PRO B O 1
ATOM 2170 N N . CYS B 2 7 ? 4.491 20.542 32.175 1.00 13.24 289 CYS B N 1
ATOM 2171 C CA . CYS B 2 7 ? 4.232 19.291 31.482 1.00 15.70 289 CYS B CA 1
ATOM 2172 C C . CYS B 2 7 ? 4.105 19.411 29.958 1.00 18.67 289 CYS B C 1
ATOM 2173 O O . CYS B 2 7 ? 3.694 18.469 29.262 1.00 23.01 289 CYS B O 1
ATOM 2176 N N . ALA B 2 8 ? 4.544 20.505 29.338 1.00 16.72 290 ALA B N 1
ATOM 2177 C CA . ALA B 2 8 ? 4.356 20.666 27.908 1.00 13.39 290 ALA B CA 1
ATOM 2178 C C . ALA B 2 8 ? 5.107 19.657 27.047 1.00 14.10 290 ALA B C 1
ATOM 2179 O O . ALA B 2 8 ? 4.622 19.450 25.923 1.00 11.17 290 ALA B O 1
ATOM 2181 N N . VAL B 2 9 ? 6.208 19.000 27.479 1.00 11.31 291 VAL B N 1
ATOM 2182 C CA . VAL B 2 9 ? 6.883 18.008 26.631 1.00 11.53 291 VAL B CA 1
ATOM 2183 C C . VAL B 2 9 ? 5.894 16.973 26.117 1.00 12.72 291 VAL B C 1
ATOM 2184 O O . VAL B 2 9 ? 5.996 16.513 24.978 1.00 14.14 291 VAL B O 1
ATOM 2188 N N . PHE B 2 10 ? 4.916 16.583 26.941 1.00 12.16 292 PHE B N 1
ATOM 2189 C CA . PHE B 2 10 ? 4.018 15.523 26.546 1.00 14.04 292 PHE B CA 1
ATOM 2190 C C . PHE B 2 10 ? 3.230 15.868 25.287 1.00 16.18 292 PHE B C 1
ATOM 2191 O O . PHE B 2 10 ? 2.892 14.999 24.474 1.00 17.10 292 PHE B O 1
ATOM 2199 N N . ASN B 2 11 ? 3.005 17.151 25.014 1.00 16.55 293 ASN B N 1
ATOM 2200 C CA . ASN B 2 11 ? 2.189 17.548 23.871 1.00 16.12 293 ASN B CA 1
ATOM 2201 C C . ASN B 2 11 ? 2.988 17.347 22.601 1.00 15.86 293 ASN B C 1
ATOM 2202 O O . ASN B 2 11 ? 2.409 16.772 21.677 1.00 12.84 293 ASN B O 1
ATOM 2207 N N . SER B 2 12 ? 4.282 17.679 22.477 1.00 15.23 294 SER B N 1
ATOM 2208 C CA . SER B 2 12 ? 4.953 17.440 21.219 1.00 19.80 294 SER B CA 1
ATOM 2209 C C . SER B 2 12 ? 5.255 15.929 21.030 1.00 18.63 294 SER B C 1
ATOM 2210 O O . SER B 2 12 ? 5.265 15.441 19.893 1.00 17.38 294 SER B O 1
ATOM 2213 N N . ILE B 2 13 ? 5.427 15.105 22.087 1.00 21.75 295 ILE B N 1
ATOM 2214 C CA . ILE B 2 13 ? 5.599 13.652 21.944 1.00 20.24 295 ILE B CA 1
ATOM 2215 C C . ILE B 2 13 ? 4.320 13.045 21.359 1.00 19.68 295 ILE B C 1
ATOM 2216 O O . ILE B 2 13 ? 4.388 12.236 20.422 1.00 21.09 295 ILE B O 1
ATOM 2221 N N . ASN B 2 14 ? 3.144 13.413 21.842 1.00 14.19 296 ASN B N 1
ATOM 2222 C CA . ASN B 2 14 ? 1.920 12.962 21.217 1.00 15.49 296 ASN B CA 1
ATOM 2223 C C . ASN B 2 14 ? 1.861 13.417 19.749 1.00 17.79 296 ASN B C 1
ATOM 2224 O O . ASN B 2 14 ? 1.686 12.588 18.846 1.00 17.83 296 ASN B O 1
ATOM 2229 N N . TYR B 2 15 ? 2.033 14.713 19.464 1.00 15.76 297 TYR B N 1
ATOM 2230 C CA . TYR B 2 15 ? 1.930 15.239 18.110 1.00 12.57 297 TYR B CA 1
ATOM 2231 C C . TYR B 2 15 ? 2.954 14.603 17.171 1.00 11.37 297 TYR B C 1
ATOM 2232 O O . TYR B 2 15 ? 2.581 14.122 16.106 1.00 11.09 297 TYR B O 1
ATOM 2241 N N . LEU B 2 16 ? 4.234 14.517 17.496 1.00 8.56 298 LEU B N 1
ATOM 2242 C CA . LEU B 2 16 ? 5.219 14.031 16.556 1.00 13.01 298 LEU B CA 1
ATOM 2243 C C . LEU B 2 16 ? 5.125 12.513 16.260 1.00 16.13 298 LEU B C 1
ATOM 2244 O O . LEU B 2 16 ? 5.747 11.988 15.326 1.00 16.22 298 LEU B O 1
ATOM 2249 N N . ASN B 2 17 ? 4.326 11.743 17.005 1.00 14.53 299 ASN B N 1
ATOM 2250 C CA . ASN B 2 17 ? 4.176 10.320 16.765 1.00 15.42 299 ASN B CA 1
ATOM 2251 C C . ASN B 2 17 ? 2.879 10.070 16.028 1.00 15.16 299 ASN B C 1
ATOM 2252 O O . ASN B 2 17 ? 2.521 8.930 15.798 1.00 17.18 299 ASN B O 1
ATOM 2257 N N . LEU B 2 18 ? 2.120 11.077 15.608 1.00 16.56 300 LEU B N 1
ATOM 2258 C CA . LEU B 2 18 ? 0.883 10.891 14.873 1.00 14.86 300 LEU B CA 1
ATOM 2259 C C . LEU B 2 18 ? 1.314 10.508 13.462 1.00 18.05 300 LEU B C 1
ATOM 2260 O O . LEU B 2 18 ? 2.197 11.127 12.872 1.00 19.10 300 LEU B O 1
ATOM 2265 N N . PRO B 2 19 ? 0.734 9.504 12.824 1.00 22.08 301 PRO B N 1
ATOM 2266 C CA . PRO B 2 19 ? 1.155 9.046 11.500 1.00 22.88 301 PRO B CA 1
ATOM 2267 C C . PRO B 2 19 ? 1.081 10.114 10.410 1.00 20.81 301 PRO B C 1
ATOM 2268 O O . PRO B 2 19 ? 2.007 10.308 9.626 1.00 19.92 301 PRO B O 1
ATOM 2272 N N . GLU B 2 20 ? -0.026 10.859 10.400 1.00 22.21 302 GLU B N 1
ATOM 2273 C CA . GLU B 2 20 ? -0.308 11.900 9.406 1.00 21.92 302 GLU B CA 1
ATOM 2274 C C . GLU B 2 20 ? 0.674 13.077 9.452 1.00 21.33 302 GLU B C 1
ATOM 2275 O O . GLU B 2 20 ? 0.942 13.741 8.445 1.00 20.86 302 GLU B O 1
ATOM 2281 N N . VAL B 2 21 ? 1.187 13.369 10.653 1.00 16.89 303 VAL B N 1
ATOM 2282 C CA . VAL B 2 21 ? 2.165 14.404 10.869 1.00 14.22 303 VAL B CA 1
ATOM 2283 C C . VAL B 2 21 ? 3.469 13.858 10.295 1.00 13.88 303 VAL B C 1
ATOM 2284 O O . VAL B 2 21 ? 4.136 14.551 9.513 1.00 15.93 303 VAL B O 1
ATOM 2288 N N . GLN B 2 22 ? 3.864 12.616 10.586 1.00 11.07 304 GLN B N 1
ATOM 2289 C CA . GLN B 2 22 ? 5.128 12.146 10.023 1.00 14.38 304 GLN B CA 1
ATOM 2290 C C . GLN B 2 22 ? 5.112 12.137 8.483 1.00 14.94 304 GLN B C 1
ATOM 2291 O O . GLN B 2 22 ? 6.123 12.504 7.861 1.00 17.91 304 GLN B O 1
ATOM 2297 N N . THR B 2 23 ? 3.982 11.812 7.838 1.00 13.06 305 THR B N 1
ATOM 2298 C CA . THR B 2 23 ? 3.855 11.876 6.384 1.00 18.92 305 THR B CA 1
ATOM 2299 C C . THR B 2 23 ? 4.066 13.295 5.818 1.00 19.77 305 THR B C 1
ATOM 2300 O O . THR B 2 23 ? 4.806 13.493 4.841 1.00 19.88 305 THR B O 1
ATOM 2304 N N . ALA B 2 24 ? 3.405 14.291 6.435 1.00 18.11 306 ALA B N 1
ATOM 2305 C CA . ALA B 2 24 ? 3.498 15.672 6.018 1.00 14.35 306 ALA B CA 1
ATOM 2306 C C . ALA B 2 24 ? 4.919 16.181 6.161 1.00 13.68 306 ALA B C 1
ATOM 2307 O O . ALA B 2 24 ? 5.409 16.907 5.300 1.00 10.65 306 ALA B O 1
ATOM 2309 N N . LEU B 2 25 ? 5.624 15.712 7.181 1.00 12.18 307 LEU B N 1
ATOM 2310 C CA . LEU B 2 25 ? 6.983 16.128 7.476 1.00 11.98 307 LEU B CA 1
ATOM 2311 C C . LEU B 2 25 ? 8.067 15.402 6.675 1.00 15.17 307 LEU B C 1
ATOM 2312 O O . LEU B 2 25 ? 9.232 15.822 6.617 1.00 12.87 307 LEU B O 1
ATOM 2317 N N . HIS B 2 26 ? 7.704 14.308 5.974 1.00 16.75 308 HIS B N 1
ATOM 2318 C CA . HIS B 2 26 ? 8.607 13.399 5.232 1.00 15.12 308 HIS B CA 1
ATOM 2319 C C . HIS B 2 26 ? 9.627 12.732 6.162 1.00 13.75 308 HIS B C 1
ATOM 2320 O O . HIS B 2 26 ? 10.811 12.519 5.875 1.00 14.47 308 HIS B O 1
ATOM 2327 N N . ALA B 2 27 ? 9.132 12.317 7.303 1.00 13.26 309 ALA B N 1
ATOM 2328 C CA . ALA B 2 27 ? 10.005 11.750 8.307 1.00 16.95 309 ALA B CA 1
ATOM 2329 C C . ALA B 2 27 ? 9.614 10.291 8.459 1.00 19.53 309 ALA B C 1
ATOM 2330 O O . ALA B 2 27 ? 8.422 9.990 8.286 1.00 15.28 309 ALA B O 1
ATOM 2332 N N . ASN B 2 28 ? 10.572 9.400 8.778 1.00 18.51 310 ASN B N 1
ATOM 2333 C CA . ASN B 2 28 ? 10.269 7.997 9.053 1.00 20.96 310 ASN B CA 1
ATOM 2334 C C . ASN B 2 28 ? 9.479 7.374 7.912 1.00 24.46 310 ASN B C 1
ATOM 2335 O O . ASN B 2 28 ? 8.389 6.774 8.008 1.00 22.43 310 ASN B O 1
ATOM 2340 N N . VAL B 2 29 ? 10.152 7.541 6.784 1.00 27.70 311 VAL B N 1
ATOM 2341 C CA . VAL B 2 29 ? 9.630 7.079 5.518 1.00 32.59 311 VAL B CA 1
ATOM 2342 C C . VAL B 2 29 ? 9.502 5.545 5.595 1.00 34.46 311 VAL B C 1
ATOM 2343 O O . VAL B 2 29 ? 10.448 4.804 5.915 1.00 33.63 311 VAL B O 1
ATOM 2347 N N . SER B 2 30 ? 8.254 5.089 5.411 1.00 35.67 312 SER B N 1
ATOM 2348 C CA . SER B 2 30 ? 7.843 3.685 5.454 1.00 34.13 312 SER B CA 1
ATOM 2349 C C . SER B 2 30 ? 8.262 2.899 6.711 1.00 33.20 312 SER B C 1
ATOM 2350 O O . SER B 2 30 ? 8.815 1.796 6.642 1.00 34.75 312 SER B O 1
ATOM 2353 N N . GLY B 2 31 ? 8.086 3.510 7.889 1.00 29.16 313 GLY B N 1
ATOM 2354 C CA . GLY B 2 31 ? 8.319 2.846 9.156 1.00 23.61 313 GLY B CA 1
ATOM 2355 C C . GLY B 2 31 ? 9.740 2.381 9.335 1.00 24.47 313 GLY B C 1
ATOM 2356 O O . GLY B 2 31 ? 10.007 1.549 10.193 1.00 26.32 313 GLY B O 1
ATOM 2357 N N . ILE B 2 32 ? 10.668 2.933 8.565 1.00 25.26 314 ILE B N 1
ATOM 2358 C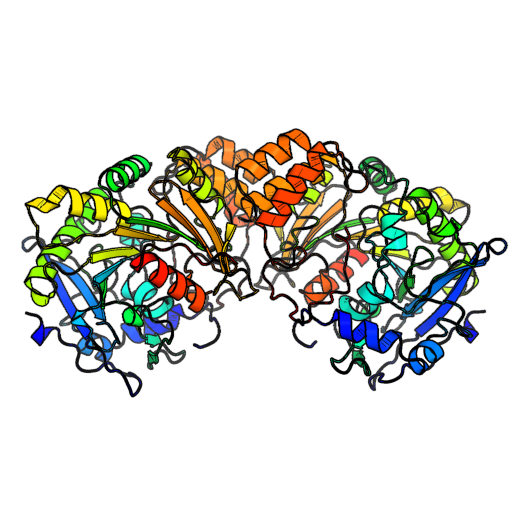 CA . ILE B 2 32 ? 12.054 2.539 8.631 1.00 29.08 314 ILE B CA 1
ATOM 2359 C C . ILE B 2 32 ? 12.708 2.721 10.015 1.00 30.69 314 ILE B C 1
ATOM 2360 O O . ILE B 2 32 ? 13.823 2.214 10.170 1.00 31.58 314 ILE B O 1
ATOM 2365 N N . VAL B 2 33 ? 12.220 3.466 11.037 1.00 29.25 315 VAL B N 1
ATOM 2366 C CA . VAL B 2 33 ? 12.917 3.436 12.319 1.00 29.62 315 VAL B CA 1
ATOM 2367 C C . VAL B 2 33 ? 11.880 2.815 13.247 1.00 29.37 315 VAL B C 1
ATOM 2368 O O . VAL B 2 33 ? 10.678 3.126 13.265 1.00 26.26 315 VAL B O 1
ATOM 2372 N N . GLU B 2 34 ? 12.453 1.823 13.936 1.00 31.90 316 GLU B N 1
ATOM 2373 C CA . GLU B 2 34 ? 11.647 0.866 14.683 1.00 36.90 316 GLU B CA 1
ATOM 2374 C C . GLU B 2 34 ? 11.234 1.247 16.066 1.00 36.05 316 GLU B C 1
ATOM 2375 O O . GLU B 2 34 ? 10.249 0.712 16.576 1.00 38.89 316 GLU B O 1
ATOM 2381 N N . TYR B 2 35 ? 11.959 2.203 16.647 1.00 33.75 317 TYR B N 1
ATOM 2382 C CA . TYR B 2 35 ? 11.527 2.754 17.918 1.00 27.98 317 TYR B CA 1
ATOM 2383 C C . TYR B 2 35 ? 10.680 4.009 17.688 1.00 27.32 317 TYR B C 1
ATOM 2384 O O . TYR B 2 35 ? 10.870 4.664 16.659 1.00 26.46 317 TYR B O 1
ATOM 2393 N N . PRO B 2 36 ? 9.754 4.417 18.574 1.00 27.37 318 PRO B N 1
ATOM 2394 C CA . PRO B 2 36 ? 9.005 5.672 18.462 1.00 23.16 318 PRO B CA 1
ATOM 2395 C C . PRO B 2 36 ? 9.827 6.952 18.665 1.00 22.85 318 PRO B C 1
ATOM 2396 O O . PRO B 2 36 ? 10.985 6.955 19.164 1.00 17.27 318 PRO B O 1
ATOM 2400 N N . TRP B 2 37 ? 9.233 8.062 18.193 1.00 20.23 319 TRP B N 1
ATOM 2401 C CA . TRP B 2 37 ? 9.908 9.340 18.336 1.00 19.09 319 TRP B CA 1
ATOM 2402 C C . TRP B 2 37 ? 9.921 9.719 19.831 1.00 13.35 319 TRP B C 1
ATOM 2403 O O . TRP B 2 37 ? 8.899 9.630 20.532 1.00 12.51 319 TRP B O 1
ATOM 2414 N N . THR B 2 38 ? 11.094 10.105 20.336 1.00 12.34 320 THR B N 1
ATOM 2415 C CA . THR B 2 38 ? 11.166 10.637 21.678 1.00 11.39 320 THR B CA 1
ATOM 2416 C C . THR B 2 38 ? 12.134 11.821 21.683 1.00 7.48 320 THR B C 1
ATOM 2417 O O . THR B 2 38 ? 13.008 11.941 20.819 1.00 6.54 320 THR B O 1
ATOM 2421 N N . VAL B 2 39 ? 12.030 12.669 22.714 1.00 8.08 321 VAL B N 1
ATOM 2422 C CA . VAL B 2 39 ? 12.742 13.935 22.793 1.00 8.49 321 VAL B CA 1
ATOM 2423 C C . VAL B 2 39 ? 14.240 13.812 22.998 1.00 8.23 321 VAL B C 1
ATOM 2424 O O . VAL B 2 39 ? 15.009 14.547 22.367 1.00 8.16 321 VAL B O 1
ATOM 2428 N N . CYS B 2 40 ? 14.676 12.888 23.826 1.00 8.27 322 CYS B N 1
ATOM 2429 C CA . CYS B 2 40 ? 16.085 12.665 24.060 1.00 10.00 322 CYS B CA 1
ATOM 2430 C C . CYS B 2 40 ? 16.333 11.157 24.049 1.00 12.29 322 CYS B C 1
ATOM 2431 O O . CYS B 2 40 ? 15.452 10.373 24.428 1.00 12.52 322 CYS B O 1
ATOM 2434 N N . SER B 2 41 ? 17.502 10.739 23.607 1.00 11.89 323 SER B N 1
ATOM 2435 C CA . SER B 2 41 ? 17.888 9.346 23.540 1.00 15.44 323 SER B CA 1
ATOM 2436 C C . SER B 2 41 ? 18.884 8.896 24.609 1.00 12.48 323 SER B C 1
ATOM 2437 O O . SER B 2 41 ? 20.049 9.319 24.630 1.00 12.18 323 SER B O 1
ATOM 2440 N N . ASN B 2 42 ? 18.462 7.960 25.469 1.00 12.99 324 ASN B N 1
ATOM 2441 C CA . ASN B 2 42 ? 19.350 7.415 26.508 1.00 14.31 324 ASN B CA 1
ATOM 2442 C C . ASN B 2 42 ? 20.525 6.652 25.956 1.00 11.29 324 ASN B C 1
ATOM 2443 O O . ASN B 2 42 ? 21.607 6.745 26.538 1.00 11.53 324 ASN B O 1
ATOM 2448 N N . THR B 2 43 ? 20.398 5.957 24.806 1.00 11.94 325 THR B N 1
ATOM 2449 C CA . THR B 2 43 ? 21.528 5.159 24.390 1.00 11.49 325 THR B CA 1
ATOM 2450 C C . THR B 2 43 ? 22.626 6.043 23.865 1.00 11.87 325 THR B C 1
ATOM 2451 O O . THR B 2 43 ? 23.788 5.744 24.176 1.00 13.29 325 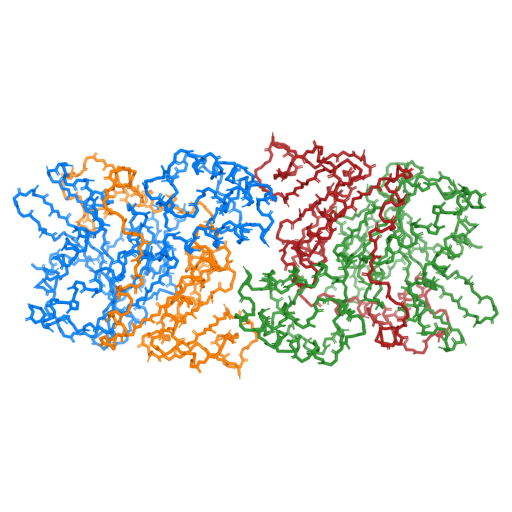THR B O 1
ATOM 2455 N N . ILE B 2 44 ? 22.323 7.149 23.152 1.00 11.88 326 ILE B N 1
ATOM 2456 C CA . ILE B 2 44 ? 23.373 8.075 22.694 1.00 11.46 326 ILE B CA 1
ATOM 2457 C C . ILE B 2 44 ? 24.076 8.659 23.913 1.00 10.52 326 ILE B C 1
ATOM 2458 O O . ILE B 2 44 ? 25.304 8.767 23.922 1.00 10.92 326 ILE B O 1
ATOM 2463 N N . PHE B 2 45 ? 23.306 8.979 24.966 1.00 12.03 327 PHE B N 1
ATOM 2464 C CA . PHE B 2 45 ? 23.895 9.553 26.150 1.00 9.59 327 PHE B CA 1
ATOM 2465 C C . PHE B 2 45 ? 24.771 8.489 26.822 1.00 13.12 327 PHE B C 1
ATOM 2466 O O . PHE B 2 45 ? 25.952 8.780 27.076 1.00 12.38 327 PHE B O 1
ATOM 2474 N N . ASP B 2 46 ? 24.287 7.244 27.055 1.00 10.17 328 ASP B N 1
ATOM 2475 C CA . ASP B 2 46 ? 25.060 6.231 27.781 1.00 13.38 328 ASP B CA 1
ATOM 2476 C C . ASP B 2 46 ? 26.282 5.734 27.037 1.00 13.46 328 ASP B C 1
ATOM 2477 O O . ASP B 2 46 ? 27.274 5.327 27.650 1.00 15.78 328 ASP B O 1
ATOM 2482 N N . GLN B 2 47 ? 26.221 5.743 25.713 1.00 14.68 329 GLN B N 1
ATOM 2483 C CA . GLN B 2 47 ? 27.309 5.267 24.898 1.00 15.45 329 GLN B CA 1
ATOM 2484 C C . GLN B 2 47 ? 28.308 6.301 24.433 1.00 16.90 329 GLN B C 1
ATOM 2485 O O . GLN B 2 47 ? 29.200 5.942 23.639 1.00 17.94 329 GLN B O 1
ATOM 2491 N N . TRP B 2 48 ? 28.213 7.540 24.934 1.00 14.19 330 TRP B N 1
ATOM 2492 C CA . TRP B 2 48 ? 29.102 8.578 24.439 1.00 13.85 330 TRP B CA 1
ATOM 2493 C C . TRP B 2 48 ? 30.506 8.278 24.916 1.00 10.40 330 TRP B C 1
ATOM 2494 O O . TRP B 2 48 ? 30.709 7.843 26.043 1.00 11.40 330 TRP B O 1
ATOM 2505 N N . GLY B 2 49 ? 31.490 8.543 24.082 1.00 9.98 331 GLY B N 1
ATOM 2506 C CA . GLY B 2 49 ? 32.849 8.227 24.413 1.00 11.05 331 GLY B CA 1
ATOM 2507 C C . GLY B 2 49 ? 33.644 9.479 24.661 1.00 12.86 331 GLY B C 1
ATOM 2508 O O . GLY B 2 49 ? 33.607 10.014 25.761 1.00 17.72 331 GLY B O 1
ATOM 2509 N N . GLN B 2 50 ? 34.399 9.973 23.697 1.00 9.76 332 GLN B N 1
ATOM 2510 C CA . GLN B 2 50 ? 35.173 11.190 23.865 1.00 11.81 332 GLN B CA 1
ATOM 2511 C C . GLN B 2 50 ? 34.316 12.444 24.123 1.00 12.92 332 GLN B C 1
ATOM 2512 O O . GLN B 2 50 ? 33.433 12.795 23.329 1.00 13.14 332 GLN B O 1
ATOM 2518 N N . ALA B 2 51 ? 34.588 13.101 25.255 1.00 14.18 333 ALA B N 1
ATOM 2519 C CA . ALA B 2 51 ? 33.943 14.341 25.714 1.00 14.39 333 ALA B CA 1
ATOM 2520 C C . ALA B 2 51 ? 35.106 15.234 26.157 1.00 16.66 333 ALA B C 1
ATOM 2521 O O . ALA B 2 51 ? 35.800 14.902 27.127 1.00 22.59 333 ALA B O 1
ATOM 2523 N N . ALA B 2 52 ? 35.443 16.322 25.445 1.00 12.65 334 ALA B N 1
ATOM 2524 C CA . ALA B 2 52 ? 36.557 17.181 25.846 1.00 12.77 334 ALA B CA 1
ATOM 2525 C C . ALA B 2 52 ? 36.419 17.800 27.243 1.00 11.01 334 ALA B C 1
ATOM 2526 O O . ALA B 2 52 ? 35.325 18.034 27.756 1.00 12.50 334 ALA B O 1
ATOM 2528 N N . ASP B 2 53 ? 37.524 18.101 27.878 1.00 10.44 335 ASP B N 1
ATOM 2529 C CA . ASP B 2 53 ? 37.485 18.653 29.217 1.00 15.53 335 ASP B CA 1
ATOM 2530 C C . ASP B 2 53 ? 37.712 20.164 29.253 1.00 15.29 335 ASP B C 1
ATOM 2531 O O . ASP B 2 53 ? 37.600 20.789 30.307 1.00 16.00 335 ASP B O 1
ATOM 2536 N N . ASP B 2 54 ? 38.067 20.780 28.126 1.00 14.85 336 ASP B N 1
ATOM 2537 C CA . ASP B 2 54 ? 38.400 22.183 28.077 1.00 16.70 336 ASP B CA 1
ATOM 2538 C C . ASP B 2 54 ? 38.172 22.776 26.693 1.00 15.50 336 ASP B C 1
ATOM 2539 O O . ASP B 2 54 ? 38.991 22.541 25.810 1.00 17.62 336 ASP B O 1
ATOM 2544 N N . LEU B 2 55 ? 37.140 23.578 26.464 1.00 14.01 337 LEU B N 1
ATOM 2545 C CA . LEU B 2 55 ? 36.937 24.184 25.149 1.00 14.07 337 LEU B CA 1
ATOM 2546 C C . LEU B 2 55 ? 37.558 25.551 24.947 1.00 12.97 337 LEU B C 1
ATOM 2547 O O . LEU B 2 55 ? 37.527 26.102 23.845 1.00 15.51 337 LEU B O 1
ATOM 2552 N N . LEU B 2 56 ? 38.222 26.087 25.973 1.00 14.29 338 LEU B N 1
ATOM 2553 C CA . LEU B 2 56 ? 38.855 27.397 25.919 1.00 13.54 338 LEU B CA 1
ATOM 2554 C C . LEU B 2 56 ? 39.895 27.588 24.795 1.00 16.68 338 LEU B C 1
ATOM 2555 O O . LEU B 2 56 ? 39.891 28.677 24.185 1.00 18.21 338 LEU B O 1
ATOM 2560 N N . PRO B 2 57 ? 40.755 26.626 24.390 1.00 14.87 339 PRO B N 1
ATOM 2561 C CA . PRO B 2 57 ? 41.561 26.750 23.189 1.00 13.97 339 PRO B CA 1
ATOM 2562 C C . PRO B 2 57 ? 40.790 26.881 21.870 1.00 15.02 339 PRO B C 1
ATOM 2563 O O . PRO B 2 57 ? 41.330 27.516 20.949 1.00 17.24 339 PRO B O 1
ATOM 2567 N N . VAL B 2 58 ? 39.563 26.328 21.764 1.00 12.33 340 VAL B N 1
ATOM 2568 C CA . VAL B 2 58 ? 38.672 26.436 20.591 1.00 13.00 340 VAL B CA 1
ATOM 2569 C C . VAL B 2 58 ? 38.202 27.896 20.553 1.00 15.13 340 VAL B C 1
ATOM 2570 O O . VAL B 2 58 ? 38.300 28.544 19.506 1.00 14.04 340 VAL B O 1
ATOM 2574 N N . TYR B 2 59 ? 37.743 28.442 21.702 1.00 15.42 341 TYR B N 1
ATOM 2575 C CA . TYR B 2 59 ? 37.398 29.868 21.833 1.00 17.09 341 TYR B CA 1
ATOM 2576 C C . TYR B 2 59 ? 38.533 30.826 21.446 1.00 14.26 341 TYR B C 1
ATOM 2577 O O . TYR B 2 59 ? 38.289 31.694 20.608 1.00 13.71 341 TYR B O 1
ATOM 2586 N N . ARG B 2 60 ? 39.767 30.685 21.926 1.00 12.53 342 ARG B N 1
ATOM 2587 C CA . ARG B 2 60 ? 40.885 31.516 21.488 1.00 14.92 342 ARG B CA 1
ATOM 2588 C C . ARG B 2 60 ? 41.077 31.501 19.987 1.00 17.46 342 ARG B C 1
ATOM 2589 O O . ARG B 2 60 ? 41.359 32.546 19.401 1.00 22.24 342 ARG B O 1
ATOM 2597 N N . GLU B 2 61 ? 40.860 30.371 19.316 1.00 17.20 343 GLU B N 1
ATOM 2598 C CA . GLU B 2 61 ? 40.997 30.283 17.878 1.00 16.02 343 GLU B CA 1
ATOM 2599 C C . GLU B 2 61 ? 39.898 31.010 17.095 1.00 14.35 343 GLU B C 1
ATOM 2600 O O . GLU B 2 61 ? 40.118 31.668 16.070 1.00 15.55 343 GLU B O 1
ATOM 2606 N N . LEU B 2 62 ? 38.661 30.911 17.548 1.00 12.05 344 LEU B N 1
ATOM 2607 C CA . LEU B 2 62 ? 37.559 31.530 16.849 1.00 10.72 344 LEU B CA 1
ATOM 2608 C C . LEU B 2 62 ? 37.634 33.051 16.958 1.00 12.68 344 LEU B C 1
ATOM 2609 O O . LEU B 2 62 ? 37.387 33.738 15.963 1.00 11.36 344 LEU B O 1
ATOM 2614 N N . ILE B 2 63 ? 38.016 33.566 18.145 1.00 16.38 345 ILE B N 1
ATOM 2615 C CA . ILE B 2 63 ? 38.206 34.984 18.445 1.00 20.51 345 ILE B CA 1
ATOM 2616 C C . ILE B 2 63 ? 39.388 35.505 17.638 1.00 26.23 345 ILE B C 1
ATOM 2617 O O . ILE B 2 63 ? 39.295 36.591 17.061 1.00 30.47 345 ILE B O 1
ATOM 2622 N N . GLN B 2 64 ? 40.516 34.781 17.579 1.00 28.12 346 GLN B N 1
ATOM 2623 C CA . GLN B 2 64 ? 41.613 35.118 16.688 1.00 29.57 346 GLN B CA 1
ATOM 2624 C C . GLN B 2 64 ? 41.164 35.197 15.232 1.00 30.25 346 GLN B C 1
ATOM 2625 O O . GLN B 2 64 ? 41.689 36.017 14.482 1.00 31.91 346 GLN B O 1
ATOM 2631 N N . ALA B 2 65 ? 40.221 34.376 14.764 1.00 27.71 347 ALA B N 1
ATOM 2632 C CA . ALA B 2 65 ? 39.763 34.466 13.387 1.00 24.70 347 ALA B CA 1
ATOM 2633 C C . ALA B 2 65 ? 38.844 35.639 13.140 1.00 25.16 347 ALA B C 1
ATOM 2634 O O . ALA B 2 65 ? 38.412 35.833 11.997 1.00 30.20 347 ALA B O 1
ATOM 2636 N N . GLY B 2 66 ? 38.503 36.415 14.174 1.00 21.52 348 GLY B N 1
ATOM 2637 C CA . GLY B 2 66 ? 37.642 37.572 14.037 1.00 14.93 348 GLY B CA 1
ATOM 2638 C C . GLY B 2 66 ? 36.183 37.201 13.887 1.00 17.80 348 GLY B C 1
ATOM 2639 O O . GLY B 2 66 ? 35.434 37.982 13.308 1.00 21.24 348 GLY B O 1
ATOM 2640 N N . LEU B 2 67 ? 35.710 36.052 14.389 1.00 17.11 349 LEU B N 1
ATOM 2641 C CA . LEU B 2 67 ? 34.304 35.657 14.288 1.00 14.26 349 LEU B CA 1
ATOM 2642 C C . LEU B 2 67 ? 33.534 36.286 15.426 1.00 11.30 349 LEU B C 1
ATOM 2643 O O . LEU B 2 67 ? 34.120 36.450 16.493 1.00 12.29 349 LEU B O 1
ATOM 2648 N N . ARG B 2 68 ? 32.258 36.621 15.269 1.00 6.34 350 ARG B N 1
ATOM 2649 C CA . ARG B 2 68 ? 31.462 37.144 16.371 1.00 8.88 350 ARG B CA 1
ATOM 2650 C C . ARG B 2 68 ? 31.167 35.984 17.344 1.00 12.04 350 ARG B C 1
ATOM 2651 O O . ARG B 2 68 ? 30.666 34.935 16.916 1.00 16.05 350 ARG B O 1
ATOM 2659 N N . VAL B 2 69 ? 31.453 36.127 18.640 1.00 12.24 351 VAL B N 1
ATOM 2660 C CA . VAL B 2 69 ? 31.248 35.095 19.650 1.00 9.88 351 VAL B CA 1
ATOM 2661 C C . VAL B 2 69 ? 30.395 35.677 20.766 1.00 6.51 351 VAL B C 1
ATOM 2662 O O . VAL B 2 69 ? 30.822 36.574 21.500 1.00 9.82 351 VAL B O 1
ATOM 2666 N N . TRP B 2 70 ? 29.180 35.215 20.981 1.00 10.62 352 TRP B N 1
ATOM 2667 C CA . TRP B 2 70 ? 28.369 35.661 22.131 1.00 10.64 352 TRP B CA 1
ATOM 2668 C C . TRP B 2 70 ? 27.962 34.432 22.963 1.00 10.02 352 TRP B C 1
ATOM 2669 O O . TRP B 2 70 ? 27.688 33.362 22.397 1.00 10.62 352 TRP B O 1
ATOM 2680 N N . VAL B 2 71 ? 27.827 34.490 24.279 1.00 9.26 353 VAL B N 1
ATOM 2681 C CA . VAL B 2 71 ? 27.488 33.322 25.101 1.00 9.76 353 VAL B CA 1
ATOM 2682 C C . VAL B 2 71 ? 26.370 33.813 26.025 1.00 12.57 353 VAL B C 1
ATOM 2683 O O . VAL B 2 71 ? 26.473 34.958 26.456 1.00 15.35 353 VAL B O 1
ATOM 2687 N N . TYR B 2 72 ? 25.303 33.117 26.412 1.00 11.83 354 TYR B N 1
ATOM 2688 C CA . TYR B 2 72 ? 24.375 33.662 27.363 1.00 8.46 354 TYR B CA 1
ATOM 2689 C C . TYR B 2 72 ? 23.839 32.616 28.338 1.00 12.88 354 TYR B C 1
ATOM 2690 O O . TYR B 2 72 ? 23.856 31.439 27.979 1.00 15.89 354 TYR B O 1
ATOM 2699 N N . SER B 2 73 ? 23.281 32.939 29.517 1.00 10.04 355 SER B N 1
ATOM 2700 C CA . SER B 2 73 ? 22.739 31.956 30.444 1.00 9.55 355 SER B CA 1
ATOM 2701 C C . SER B 2 73 ? 21.405 32.442 31.005 1.00 11.39 355 SER B C 1
ATOM 2702 O O . SER B 2 73 ? 21.146 33.643 30.934 1.00 13.47 355 SER B O 1
ATOM 2705 N N . GLY B 2 74 ? 20.524 31.583 31.526 1.00 7.15 356 GLY B N 1
ATOM 2706 C CA . GLY B 2 74 ? 19.330 31.974 32.237 1.00 3.85 356 GLY B CA 1
ATOM 2707 C C . GLY B 2 74 ? 19.712 31.921 33.717 1.00 8.68 356 GLY B C 1
ATOM 2708 O O . GLY B 2 74 ? 20.380 30.966 34.157 1.00 12.06 356 GLY B O 1
ATOM 2709 N N . ASP B 2 75 ? 19.370 32.873 34.586 1.00 9.70 357 ASP B N 1
ATOM 2710 C CA . ASP B 2 75 ? 19.917 32.819 35.940 1.00 9.26 357 ASP B CA 1
ATOM 2711 C C . ASP B 2 75 ? 19.172 31.991 36.990 1.00 9.45 357 ASP B C 1
ATOM 2712 O O . ASP B 2 75 ? 19.586 31.972 38.154 1.00 10.16 357 ASP B O 1
ATOM 2717 N N . THR B 2 76 ? 18.084 31.278 36.674 1.00 9.43 358 THR B N 1
ATOM 2718 C CA . THR B 2 76 ? 17.511 30.350 37.644 1.00 10.49 358 THR B CA 1
ATOM 2719 C C . THR B 2 76 ? 17.820 28.862 37.283 1.00 10.73 358 THR B C 1
ATOM 2720 O O . THR B 2 76 ? 17.230 27.912 37.802 1.00 15.87 358 THR B O 1
ATOM 2724 N N . ASP B 2 77 ? 18.750 28.601 36.365 1.00 8.79 359 ASP B N 1
ATOM 2725 C CA . ASP B 2 77 ? 19.197 27.279 36.039 1.00 6.68 359 ASP B CA 1
ATOM 2726 C C . ASP B 2 77 ? 20.189 26.799 37.104 1.00 10.84 359 ASP B C 1
ATOM 2727 O O . ASP B 2 77 ? 21.060 27.618 37.448 1.00 12.98 359 ASP B O 1
ATOM 2732 N N . SER B 2 78 ? 20.144 25.558 37.664 1.00 10.45 360 SER B N 1
ATOM 2733 C CA . SER B 2 78 ? 21.214 25.016 38.511 1.00 7.14 360 SER B CA 1
ATOM 2734 C C . SER B 2 78 ? 22.027 23.906 37.857 1.00 6.92 360 SER B C 1
ATOM 2735 O O . SER B 2 78 ? 23.004 23.441 38.452 1.00 9.28 360 SER B O 1
ATOM 2738 N N . VAL B 2 79 ? 21.691 23.462 36.640 1.00 10.72 361 VAL B N 1
ATOM 2739 C CA . VAL B 2 79 ? 22.475 22.448 35.931 1.00 6.63 361 VAL B CA 1
ATOM 2740 C C . VAL B 2 79 ? 23.708 23.072 35.344 1.00 10.08 361 VAL B C 1
ATOM 2741 O O . VAL B 2 79 ? 24.786 22.527 35.585 1.00 12.32 361 VAL B O 1
ATOM 2745 N N . VAL B 2 80 ? 23.640 24.142 34.503 1.00 12.43 362 VAL B N 1
ATOM 2746 C CA . VAL B 2 80 ? 24.885 24.874 34.189 1.00 11.96 362 VAL B CA 1
ATOM 2747 C C . VAL B 2 80 ? 24.644 26.319 34.679 1.00 15.25 362 VAL B C 1
ATOM 2748 O O . VAL B 2 80 ? 24.045 27.151 33.983 1.00 14.89 362 VAL B O 1
ATOM 2752 N N . PRO B 2 81 ? 24.961 26.617 35.955 1.00 17.10 363 PRO B N 1
ATOM 2753 C CA . PRO B 2 81 ? 24.713 27.918 36.574 1.00 13.29 363 PRO B CA 1
ATOM 2754 C C . PRO B 2 81 ? 25.646 29.035 36.120 1.00 11.58 363 PRO B C 1
ATOM 2755 O O . PRO B 2 81 ? 26.819 28.821 35.750 1.00 10.66 363 PRO B O 1
ATOM 2759 N N . VAL B 2 82 ? 25.116 30.260 36.275 1.00 10.48 364 VAL B N 1
ATOM 2760 C CA . VAL B 2 82 ? 25.826 31.502 35.942 1.00 9.48 364 VAL B CA 1
ATOM 2761 C C . VAL B 2 82 ? 27.246 31.475 36.502 1.00 9.82 364 VAL B C 1
ATOM 2762 O O . VAL B 2 82 ? 28.189 31.768 35.757 1.00 9.58 364 VAL B O 1
ATOM 2766 N N . SER B 2 83 ? 27.454 31.037 37.761 1.00 9.83 365 SER B N 1
ATOM 2767 C CA . SER B 2 83 ? 28.813 31.016 38.336 1.00 7.66 365 SER B CA 1
ATOM 2768 C C . SER B 2 83 ? 29.828 30.146 37.602 1.00 8.35 365 SER B C 1
ATOM 2769 O O . SER B 2 83 ? 31.025 30.490 37.576 1.00 10.31 365 SER B O 1
ATOM 2772 N N . SER B 2 84 ? 29.354 29.046 36.971 1.00 6.55 366 SER B N 1
ATOM 2773 C CA . SER B 2 84 ? 30.213 28.115 36.241 1.00 6.56 366 SER B CA 1
ATOM 2774 C C . SER B 2 84 ? 30.770 28.800 34.998 1.00 4.28 366 SER B C 1
ATOM 2775 O O . SER B 2 84 ? 31.986 28.872 34.781 1.00 5.20 366 SER B O 1
ATOM 2778 N N . THR B 2 85 ? 29.845 29.296 34.151 1.00 7.62 367 THR B N 1
ATOM 2779 C CA . THR B 2 85 ? 30.210 29.984 32.937 1.00 8.73 367 THR B CA 1
ATOM 2780 C C . THR B 2 85 ? 31.036 31.264 33.183 1.00 12.45 367 THR B C 1
ATOM 2781 O O . THR B 2 85 ? 32.029 31.483 32.487 1.00 12.93 367 THR B O 1
ATOM 2785 N N . ARG B 2 86 ? 30.712 32.114 34.180 1.00 13.25 368 ARG B N 1
ATOM 2786 C CA . ARG B 2 86 ? 31.519 33.281 34.511 1.00 8.23 368 ARG B CA 1
ATOM 2787 C C . ARG B 2 86 ? 32.939 32.912 34.885 1.00 8.97 368 ARG B C 1
ATOM 2788 O O . ARG B 2 86 ? 33.893 33.562 34.425 1.00 12.19 368 ARG B O 1
ATOM 2796 N N . ARG B 2 87 ? 33.138 31.893 35.732 1.00 11.07 369 ARG B N 1
ATOM 2797 C CA . ARG B 2 87 ? 34.487 31.422 36.024 1.00 12.65 369 ARG B CA 1
ATOM 2798 C C . ARG B 2 87 ? 35.208 30.917 34.762 1.00 13.33 369 ARG B C 1
ATOM 2799 O O . ARG B 2 87 ? 36.364 31.312 34.515 1.00 13.00 369 ARG B O 1
ATOM 2807 N N . SER B 2 88 ? 34.570 30.096 33.905 1.00 9.74 370 SER B N 1
ATOM 2808 C CA . SER B 2 88 ? 35.245 29.593 32.702 1.00 11.98 370 SER B CA 1
ATOM 2809 C C . SER B 2 88 ? 35.680 30.695 31.727 1.00 13.18 370 SER B C 1
ATOM 2810 O O . SER B 2 88 ? 36.835 30.756 31.274 1.00 14.10 370 SER B O 1
ATOM 2813 N N . LEU B 2 89 ? 34.760 31.599 31.394 1.00 11.93 371 LEU B N 1
ATOM 2814 C CA . LEU B 2 89 ? 35.033 32.751 30.526 1.00 14.24 371 LEU B CA 1
ATOM 2815 C C . LEU B 2 89 ? 36.089 33.736 31.086 1.00 11.82 371 LEU B C 1
ATOM 2816 O O . LEU B 2 89 ? 36.967 34.269 30.399 1.00 17.80 371 LEU B O 1
ATOM 2821 N N . ALA B 2 90 ? 36.065 34.013 32.371 1.00 11.60 372 ALA B N 1
ATOM 2822 C CA . ALA B 2 90 ? 37.055 34.848 33.016 1.00 15.93 372 ALA B CA 1
ATOM 2823 C C . ALA B 2 90 ? 38.442 34.254 32.866 1.00 19.90 372 ALA B C 1
ATOM 2824 O O . ALA B 2 90 ? 39.408 35.015 32.929 1.00 20.32 372 ALA B O 1
ATOM 2826 N N . ALA B 2 91 ? 38.586 32.927 32.659 1.00 21.75 373 ALA B N 1
ATOM 2827 C CA . ALA B 2 91 ? 39.911 32.336 32.550 1.00 20.61 373 ALA B CA 1
ATOM 2828 C C . ALA B 2 91 ? 40.547 32.559 31.185 1.00 21.72 373 ALA B C 1
ATOM 2829 O O . ALA B 2 91 ? 41.747 32.304 31.054 1.00 23.90 373 ALA B O 1
ATOM 2831 N N . LEU B 2 92 ? 39.810 33.063 30.169 1.00 20.99 374 LEU B N 1
ATOM 2832 C CA . LEU B 2 92 ? 40.386 33.406 28.857 1.00 21.98 374 LEU B CA 1
ATOM 2833 C C . LEU B 2 92 ? 41.316 34.605 28.928 1.00 26.32 374 LEU B C 1
ATOM 2834 O O . LEU B 2 92 ? 42.170 34.803 28.054 1.00 27.29 374 LEU B O 1
ATOM 2839 N N . GLU B 2 93 ? 41.090 35.392 29.998 1.00 29.31 375 GLU B N 1
ATOM 2840 C CA . GLU B 2 93 ? 41.869 36.553 30.401 1.00 32.10 375 GLU B CA 1
ATOM 2841 C C . GLU B 2 93 ? 41.746 37.701 29.402 1.00 30.75 375 GLU B C 1
ATOM 2842 O O . GLU B 2 93 ? 42.705 38.437 29.144 1.00 30.14 375 GLU B O 1
ATOM 2848 N N . LEU B 2 94 ? 40.569 37.886 28.816 1.00 29.47 376 LEU B N 1
ATOM 2849 C CA . LEU B 2 94 ? 40.367 38.945 27.830 1.00 27.59 376 LEU B CA 1
ATOM 2850 C C . LEU B 2 94 ? 40.263 40.327 28.487 1.00 27.54 376 LEU B C 1
ATOM 2851 O O . LEU B 2 94 ? 39.723 40.463 29.595 1.00 29.27 376 LEU B O 1
ATOM 2856 N N . PRO B 2 95 ? 40.773 41.382 27.834 1.00 27.18 377 PRO B N 1
ATOM 2857 C CA . PRO B 2 95 ? 40.510 42.780 28.183 1.00 25.63 377 PRO B CA 1
ATOM 2858 C C . PRO B 2 95 ? 39.033 43.157 28.222 1.00 23.93 377 PRO B C 1
ATOM 2859 O O . PRO B 2 95 ? 38.286 42.803 27.297 1.00 21.80 377 PRO B O 1
ATOM 2863 N N . VAL B 2 96 ? 38.598 43.885 29.254 1.00 21.63 378 VAL B N 1
ATOM 2864 C CA . VAL B 2 96 ? 37.223 44.329 29.335 1.00 21.16 378 VAL B CA 1
ATOM 2865 C C . VAL B 2 96 ? 37.059 45.578 28.518 1.00 23.28 378 VAL B C 1
ATOM 2866 O O . VAL B 2 96 ? 37.835 46.523 28.576 1.00 27.92 378 VAL B O 1
ATOM 2870 N N . LYS B 2 97 ? 36.018 45.576 27.732 1.00 26.34 379 LYS B N 1
ATOM 2871 C CA . LYS B 2 97 ? 35.699 46.711 26.911 1.00 27.22 379 LYS B CA 1
ATOM 2872 C C . LYS B 2 97 ? 34.501 47.431 27.549 1.00 25.32 379 LYS B C 1
ATOM 2873 O O . LYS B 2 97 ? 34.564 48.639 27.737 1.00 31.18 379 LYS B O 1
ATOM 2879 N N . THR B 2 98 ? 33.388 46.799 27.927 1.00 22.91 380 THR B N 1
ATOM 2880 C CA . THR B 2 98 ? 32.249 47.456 28.531 1.00 19.88 380 THR B CA 1
ATOM 2881 C C . THR B 2 98 ? 32.009 46.635 29.787 1.00 22.61 380 THR B C 1
ATOM 2882 O O . THR B 2 98 ? 31.761 45.438 29.715 1.00 22.74 380 THR B O 1
ATOM 2886 N N . SER B 2 99 ? 32.182 47.253 30.939 1.00 23.04 381 SER B N 1
ATOM 2887 C CA . SER B 2 99 ? 32.018 46.649 32.246 1.00 20.66 381 SER B CA 1
ATOM 2888 C C . SER B 2 99 ? 30.622 46.178 32.520 1.00 14.48 381 SER B C 1
ATOM 2889 O O . SER B 2 99 ? 29.708 46.682 31.887 1.00 14.06 381 SER B O 1
ATOM 2892 N N . TRP B 2 100 ? 30.520 45.287 33.524 1.00 13.93 382 TRP B N 1
ATOM 2893 C CA . TRP B 2 100 ? 29.292 44.599 33.918 1.00 12.22 382 TRP B CA 1
ATOM 2894 C C . TRP B 2 100 ? 28.164 45.613 34.042 1.00 13.46 382 TRP B C 1
ATOM 2895 O O . TRP B 2 100 ? 28.344 46.571 34.803 1.00 15.92 382 TRP B O 1
ATOM 2906 N N . TYR B 2 101 ? 27.018 45.487 33.383 1.00 7.51 383 TYR B N 1
ATOM 2907 C CA . TYR B 2 101 ? 26.039 46.532 33.528 1.00 8.36 383 TYR B CA 1
ATOM 2908 C C . TYR B 2 101 ? 24.681 45.910 33.337 1.00 10.68 383 TYR B C 1
ATOM 2909 O O . TYR B 2 101 ? 24.595 44.918 32.604 1.00 14.39 383 TYR B O 1
ATOM 2918 N N . PRO B 2 102 ? 23.611 46.462 33.911 1.00 10.90 384 PRO B N 1
ATOM 2919 C CA . PRO B 2 102 ? 22.233 46.056 33.639 1.00 11.34 384 PRO B CA 1
ATOM 2920 C C . PRO B 2 102 ? 21.699 46.486 32.273 1.00 16.35 384 PRO B C 1
ATOM 2921 O O . PRO B 2 102 ? 21.989 47.630 31.866 1.00 18.26 384 PRO B O 1
ATOM 2925 N N . TRP B 2 103 ? 20.947 45.621 31.555 1.00 11.96 385 TRP B N 1
ATOM 2926 C CA . TRP B 2 103 ? 20.458 45.984 30.239 1.00 9.26 385 TRP B CA 1
ATOM 2927 C C . TRP B 2 103 ? 18.953 46.029 30.331 1.00 9.00 385 TRP B C 1
ATOM 2928 O O . TRP B 2 103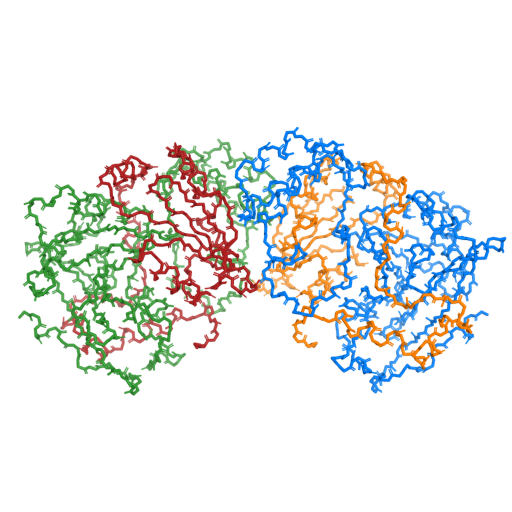 ? 18.356 45.408 31.241 1.00 7.24 385 TRP B O 1
ATOM 2939 N N . TYR B 2 104 ? 18.298 46.804 29.460 1.00 6.36 386 TYR B N 1
ATOM 2940 C CA . TYR B 2 104 ? 16.856 47.006 29.545 1.00 9.99 386 TYR B CA 1
ATOM 2941 C C . TYR B 2 104 ? 16.333 46.748 28.161 1.00 9.60 386 TYR B C 1
ATOM 2942 O O . TYR B 2 104 ? 17.118 46.754 27.212 1.00 13.45 386 TYR B O 1
ATOM 2951 N N . MET B 2 105 ? 15.033 46.527 28.021 1.00 9.11 387 MET B N 1
ATOM 2952 C CA . MET B 2 105 ? 14.441 46.245 26.727 1.00 16.39 387 MET B CA 1
ATOM 2953 C C . MET B 2 105 ? 14.517 47.388 25.704 1.00 21.04 387 MET B C 1
ATOM 2954 O O . MET B 2 105 ? 14.317 47.183 24.498 1.00 21.68 387 MET B O 1
ATOM 2959 N N . ALA B 2 106 ? 14.735 48.603 26.204 1.00 22.62 388 ALA B N 1
ATOM 2960 C CA . ALA B 2 106 ? 14.882 49.847 25.469 1.00 25.57 388 ALA B CA 1
ATOM 2961 C C . ALA B 2 106 ? 15.558 50.784 26.482 1.00 28.78 388 ALA B C 1
ATOM 2962 O O . ALA B 2 106 ? 15.287 50.584 27.675 1.00 25.65 388 ALA B O 1
ATOM 2964 N N . PRO B 2 107 ? 16.364 51.816 26.133 1.00 31.00 389 PRO B N 1
ATOM 2965 C CA . PRO B 2 107 ? 17.090 52.692 27.074 1.00 31.62 389 PRO B CA 1
ATOM 2966 C C . PRO B 2 107 ? 16.151 53.514 27.961 1.00 32.16 389 PRO B C 1
ATOM 2967 O O . PRO B 2 107 ? 16.489 54.026 29.020 1.00 32.43 389 PRO B O 1
ATOM 2971 N N . THR B 2 108 ? 14.916 53.651 27.505 1.00 33.17 390 THR B N 1
ATOM 2972 C CA . THR B 2 108 ? 13.851 54.270 28.264 1.00 38.85 390 THR B CA 1
ATOM 2973 C C . THR B 2 108 ? 13.049 53.314 29.147 1.00 41.22 390 THR B C 1
ATOM 2974 O O . THR B 2 108 ? 12.068 53.760 29.753 1.00 44.66 390 THR B O 1
ATOM 2978 N N . GLU B 2 109 ? 13.341 52.006 29.228 1.00 42.10 391 GLU B N 1
ATOM 2979 C CA . GLU B 2 109 ? 12.462 51.104 29.959 1.00 39.43 391 GLU B CA 1
ATOM 2980 C C . GLU B 2 109 ? 12.994 50.964 31.358 1.00 33.38 391 GLU B C 1
ATOM 2981 O O . GLU B 2 109 ? 14.161 51.242 31.615 1.00 30.98 391 GLU B O 1
ATOM 2987 N N . ARG B 2 110 ? 12.150 50.485 32.259 1.00 33.06 392 ARG B N 1
ATOM 2988 C CA . ARG B 2 110 ? 12.556 50.367 33.660 1.00 34.79 392 ARG B CA 1
ATOM 2989 C C . ARG B 2 110 ? 12.853 48.959 34.212 1.00 28.23 392 ARG B C 1
ATOM 2990 O O . ARG B 2 110 ? 13.547 48.853 35.225 1.00 23.30 392 ARG B O 1
ATOM 2998 N N . GLU B 2 111 ? 12.344 47.855 33.641 1.00 21.99 393 GLU B N 1
ATOM 2999 C CA . GLU B 2 111 ? 12.595 46.528 34.197 1.00 18.87 393 GLU B CA 1
ATOM 3000 C C . GLU B 2 111 ? 13.914 45.954 33.733 1.00 13.54 393 GLU B C 1
ATOM 3001 O O . GLU B 2 111 ? 14.112 45.916 32.522 1.00 11.70 393 GLU B O 1
ATOM 3007 N N . VAL B 2 112 ? 14.817 45.511 34.600 1.00 10.65 394 VAL B N 1
ATOM 3008 C CA . VAL B 2 112 ? 16.093 44.940 34.162 1.00 7.99 394 VAL B CA 1
ATOM 3009 C C . VAL B 2 112 ? 15.798 43.695 33.334 1.00 7.83 394 VAL B C 1
ATOM 3010 O O . VAL B 2 112 ? 14.979 42.889 33.750 1.00 13.01 394 VAL B O 1
ATOM 3014 N N . GLY B 2 113 ? 16.276 43.505 32.118 1.00 6.01 395 GLY B N 1
ATOM 3015 C CA . GLY B 2 113 ? 16.064 42.247 31.426 1.00 5.89 395 GLY B CA 1
ATOM 3016 C C . GLY B 2 113 ? 17.175 41.246 31.876 1.00 8.35 395 GLY B C 1
ATOM 3017 O O . GLY B 2 113 ? 16.998 40.028 31.728 1.00 5.44 395 GLY B O 1
ATOM 3018 N N . GLY B 2 114 ? 18.326 41.693 32.425 1.00 3.61 396 GLY B N 1
ATOM 3019 C CA . GLY B 2 114 ? 19.457 40.857 32.789 1.00 3.47 396 GLY B CA 1
ATOM 3020 C C . GLY B 2 114 ? 20.711 41.712 32.856 1.00 4.53 396 GLY B C 1
ATOM 3021 O O . GLY B 2 114 ? 20.526 42.921 32.954 1.00 7.02 396 GLY B O 1
ATOM 3022 N N . TRP B 2 115 ? 21.954 41.199 32.882 1.00 3.26 397 TRP B N 1
ATOM 3023 C CA . TRP B 2 115 ? 23.209 41.950 32.987 1.00 4.72 397 TRP B CA 1
ATOM 3024 C C . TRP B 2 115 ? 24.155 41.536 31.861 1.00 6.57 397 TRP B C 1
ATOM 3025 O O . TRP B 2 115 ? 23.882 40.534 31.212 1.00 10.51 397 TRP B O 1
ATOM 3036 N N . SER B 2 116 ? 25.242 42.222 31.529 1.00 8.37 398 SER B N 1
ATOM 3037 C CA . SER B 2 116 ? 26.085 41.856 30.421 1.00 5.66 398 SER B CA 1
ATOM 3038 C C . SER B 2 116 ? 27.453 42.450 30.666 1.00 7.75 398 SER B C 1
ATOM 3039 O O . SER B 2 116 ? 27.538 43.445 31.407 1.00 7.92 398 SER B O 1
ATOM 3042 N N . VAL B 2 117 ? 28.492 41.806 30.103 1.00 8.94 399 VAL B N 1
ATOM 3043 C CA . VAL B 2 117 ? 29.895 42.241 30.175 1.00 9.90 399 VAL B CA 1
ATOM 3044 C C . VAL B 2 117 ? 30.305 42.100 28.707 1.00 14.18 399 VAL B C 1
ATOM 3045 O O . VAL B 2 117 ? 30.001 41.055 28.111 1.00 11.50 399 VAL B O 1
ATOM 3049 N N . GLN B 2 118 ? 31.064 43.029 28.109 1.00 15.50 400 GLN B N 1
ATOM 3050 C CA . GLN B 2 118 ? 31.675 42.830 26.799 1.00 14.60 400 GLN B CA 1
ATOM 3051 C C . GLN B 2 118 ? 33.181 42.826 26.973 1.00 13.49 400 GLN B C 1
ATOM 3052 O O . GLN B 2 118 ? 33.777 43.782 27.508 1.00 13.79 400 GLN B O 1
ATOM 3058 N N . TYR B 2 119 ? 33.831 41.754 26.555 1.00 10.83 401 TYR B N 1
ATOM 3059 C CA . TYR B 2 119 ? 35.279 41.703 26.567 1.00 8.93 401 TYR B CA 1
ATOM 3060 C C . TYR B 2 119 ? 35.716 42.070 25.157 1.00 14.57 401 TYR B C 1
ATOM 3061 O O . TYR B 2 119 ? 34.904 42.244 24.232 1.00 15.95 401 TYR B O 1
ATOM 3070 N N . GLU B 2 120 ? 37.006 42.221 24.927 1.00 16.58 402 GLU B N 1
ATOM 3071 C CA . GLU B 2 120 ? 37.470 42.399 23.579 1.00 21.00 402 GLU B CA 1
ATOM 3072 C C . GLU B 2 120 ? 37.406 41.030 22.890 1.00 19.20 402 GLU B C 1
ATOM 3073 O O . GLU B 2 120 ? 38.181 40.111 23.172 1.00 19.24 402 GLU B O 1
ATOM 3079 N N . GLY B 2 121 ? 36.397 40.857 22.045 1.00 16.83 403 GLY B N 1
ATOM 3080 C CA . GLY B 2 121 ? 36.267 39.626 21.271 1.00 16.17 403 GLY B CA 1
ATOM 3081 C C . GLY B 2 121 ? 35.087 38.730 21.678 1.00 14.70 403 GLY B C 1
ATOM 3082 O O . GLY B 2 121 ? 34.722 37.828 20.927 1.00 13.69 403 GLY B O 1
ATOM 3083 N N . LEU B 2 122 ? 34.377 39.000 22.768 1.00 12.37 404 LEU B N 1
ATOM 3084 C CA . LEU B 2 122 ? 33.359 38.098 23.280 1.00 11.96 404 LEU B CA 1
ATOM 3085 C C . LEU B 2 122 ? 32.313 38.835 24.084 1.00 10.34 404 LEU B C 1
ATOM 3086 O O . LEU B 2 122 ? 32.725 39.632 24.929 1.00 10.84 404 LEU B O 1
ATOM 3091 N N . THR B 2 123 ? 31.013 38.653 23.881 1.00 7.98 405 THR B N 1
ATOM 3092 C CA . THR B 2 123 ? 30.015 39.302 24.733 1.00 6.94 405 THR B CA 1
ATOM 3093 C C . THR B 2 123 ? 29.346 38.223 25.610 1.00 10.27 405 THR B C 1
ATOM 3094 O O . THR B 2 123 ? 28.952 37.190 25.049 1.00 11.99 405 THR B O 1
ATOM 3098 N N . TYR B 2 124 ? 29.158 38.380 26.930 1.00 9.91 406 TYR B N 1
ATOM 3099 C CA . TYR B 2 124 ? 28.416 37.446 27.768 1.00 6.12 406 TYR B CA 1
ATOM 3100 C C . TYR B 2 124 ? 27.126 38.155 28.244 1.00 7.48 406 TYR B C 1
ATOM 3101 O O . TYR B 2 124 ? 27.206 39.303 28.668 1.00 8.46 406 TYR B O 1
ATOM 3110 N N . VAL B 2 125 ? 25.921 37.570 28.239 1.00 5.84 407 VAL B N 1
ATOM 3111 C CA . VAL B 2 125 ? 24.655 38.167 28.625 1.00 7.99 407 VAL B CA 1
ATOM 3112 C C . VAL B 2 125 ? 23.955 37.247 29.646 1.00 14.92 407 VAL B C 1
ATOM 3113 O O . VAL B 2 125 ? 24.021 36.030 29.443 1.00 14.30 407 VAL B O 1
ATOM 3117 N N . THR B 2 126 ? 23.282 37.682 30.736 1.00 16.41 408 THR B N 1
ATOM 3118 C CA . THR B 2 126 ? 22.476 36.783 31.554 1.00 12.82 408 THR B CA 1
ATOM 3119 C C . THR B 2 126 ? 21.022 37.208 31.322 1.00 16.37 408 THR B C 1
ATOM 3120 O O . THR B 2 126 ? 20.791 38.357 30.941 1.00 20.38 408 THR B O 1
ATOM 3124 N N . VAL B 2 127 ? 20.002 36.351 31.434 1.00 15.87 409 VAL B N 1
ATOM 3125 C CA . VAL B 2 127 ? 18.608 36.715 31.262 1.00 11.10 409 VAL B CA 1
ATOM 3126 C C . VAL B 2 127 ? 17.975 36.481 32.638 1.00 16.70 409 VAL B C 1
ATOM 3127 O O . VAL B 2 127 ? 17.914 35.344 33.155 1.00 15.54 409 VAL B O 1
ATOM 3131 N N . ARG B 2 128 ? 17.527 37.570 33.291 1.00 13.56 410 ARG B N 1
ATOM 3132 C CA . ARG B 2 128 ? 16.921 37.503 34.617 1.00 11.71 410 ARG B CA 1
ATOM 3133 C C . ARG B 2 128 ? 15.602 36.724 34.674 1.00 9.42 410 ARG B C 1
ATOM 3134 O O . ARG B 2 128 ? 14.694 37.034 33.891 1.00 9.43 410 ARG B O 1
ATOM 3142 N N . GLY B 2 129 ? 15.462 35.757 35.622 1.00 8.16 411 GLY B N 1
ATOM 3143 C CA . GLY B 2 129 ? 14.221 34.980 35.761 1.00 5.59 411 GLY B CA 1
ATOM 3144 C C . GLY B 2 129 ? 14.021 33.806 34.791 1.00 7.34 411 GLY B C 1
ATOM 3145 O O . GLY B 2 129 ? 12.954 33.168 34.745 1.00 7.20 411 GLY B O 1
ATOM 3146 N N . ALA B 2 130 ? 15.051 33.453 34.022 1.00 7.78 412 ALA B N 1
ATOM 3147 C CA . ALA B 2 130 ? 14.953 32.447 32.968 1.00 11.24 412 ALA B CA 1
ATOM 3148 C C . ALA B 2 130 ? 15.772 31.212 33.384 1.00 13.02 412 ALA B C 1
ATOM 3149 O O . ALA B 2 130 ? 16.848 31.346 34.025 1.00 10.14 412 ALA B O 1
ATOM 3151 N N . GLY B 2 131 ? 15.200 30.021 33.107 1.00 12.09 413 GLY B N 1
ATOM 3152 C CA . GLY B 2 131 ? 15.877 28.760 33.391 1.00 12.04 413 GLY B CA 1
ATOM 3153 C C . GLY B 2 131 ? 16.818 28.318 32.263 1.00 8.96 413 GLY B C 1
ATOM 3154 O O . GLY B 2 131 ? 17.100 29.095 31.353 1.00 7.12 413 GLY B O 1
ATOM 3155 N N . HIS B 2 132 ? 17.291 27.066 32.236 1.00 10.80 414 HIS B N 1
ATOM 3156 C CA . HIS B 2 132 ? 18.198 26.539 31.189 1.00 10.08 414 HIS B CA 1
ATOM 3157 C C . HIS B 2 132 ? 17.668 26.769 29.757 1.00 10.19 414 HIS B C 1
ATOM 3158 O O . HIS B 2 132 ? 18.425 27.136 28.853 1.00 4.13 414 HIS B O 1
ATOM 3165 N N . LEU B 2 133 ? 16.361 26.546 29.569 1.00 7.51 415 LEU B N 1
ATOM 3166 C CA . LEU B 2 133 ? 15.688 26.726 28.293 1.00 12.09 415 LEU B CA 1
ATOM 3167 C C . LEU B 2 133 ? 15.119 28.145 28.321 1.00 13.48 415 LEU B C 1
ATOM 3168 O O . LEU B 2 133 ? 13.928 28.397 28.571 1.00 12.88 415 LEU B O 1
ATOM 3173 N N . VAL B 2 134 ? 16.008 29.110 28.064 1.00 15.00 416 VAL B N 1
ATOM 3174 C CA . VAL B 2 134 ? 15.695 30.532 28.226 1.00 11.63 416 VAL B CA 1
ATOM 3175 C C . VAL B 2 134 ? 14.423 30.966 27.470 1.00 8.53 416 VAL B C 1
ATOM 3176 O O . VAL B 2 134 ? 13.557 31.546 28.137 1.00 8.47 416 VAL B O 1
ATOM 3180 N N . PRO B 2 135 ? 14.142 30.640 26.196 1.00 5.19 417 PRO B N 1
ATOM 3181 C CA . PRO B 2 135 ? 12.988 31.125 25.476 1.00 5.64 417 PRO B CA 1
ATOM 3182 C C . PRO B 2 135 ? 11.709 30.531 25.976 1.00 8.25 417 PRO B C 1
ATOM 3183 O O . PRO B 2 135 ? 10.655 31.005 25.550 1.00 9.49 417 PRO B O 1
ATOM 3187 N N . VAL B 2 136 ? 11.685 29.510 26.839 1.00 11.38 418 VAL B N 1
ATOM 3188 C CA . VAL B 2 136 ? 10.347 29.085 27.272 1.00 12.49 418 VAL B CA 1
ATOM 3189 C C . VAL B 2 136 ? 10.003 29.938 28.512 1.00 12.52 418 VAL B C 1
ATOM 3190 O O . VAL B 2 136 ? 8.834 30.109 28.849 1.00 12.25 418 VAL B O 1
ATOM 3194 N N . HIS B 2 137 ? 10.985 30.536 29.215 1.00 12.56 419 HIS B N 1
ATOM 3195 C CA . HIS B 2 137 ? 10.686 31.346 30.389 1.00 12.15 419 HIS B CA 1
ATOM 3196 C C . HIS B 2 137 ? 10.602 32.838 30.085 1.00 14.23 419 HIS B C 1
ATOM 3197 O O . HIS B 2 137 ? 9.742 33.542 30.635 1.00 12.67 419 HIS B O 1
ATOM 3204 N N . ARG B 2 138 ? 11.502 33.341 29.229 1.00 12.49 420 ARG B N 1
ATOM 3205 C CA . ARG B 2 138 ? 11.529 34.737 28.883 1.00 10.08 420 ARG B CA 1
ATOM 3206 C C . ARG B 2 138 ? 11.538 34.925 27.355 1.00 9.11 420 ARG B C 1
ATOM 3207 O O . ARG B 2 138 ? 12.573 35.334 26.824 1.00 5.96 420 ARG B O 1
ATOM 3215 N N . PRO B 2 139 ? 10.453 34.671 26.579 1.00 6.02 421 PRO B N 1
ATOM 3216 C CA . PRO B 2 139 ? 10.461 34.747 25.138 1.00 7.47 421 PRO B CA 1
ATOM 3217 C C . PRO B 2 139 ? 10.777 36.123 24.548 1.00 12.14 421 PRO B C 1
ATOM 3218 O O . PRO B 2 139 ? 11.630 36.207 23.659 1.00 8.58 421 PRO B O 1
ATOM 3222 N N . ALA B 2 140 ? 10.229 37.234 25.078 1.00 14.26 422 ALA B N 1
ATOM 3223 C CA . ALA B 2 140 ? 10.475 38.566 24.513 1.00 13.63 422 ALA B CA 1
ATOM 3224 C C . ALA B 2 140 ? 11.933 38.973 24.664 1.00 12.08 422 ALA B C 1
ATOM 3225 O O . ALA B 2 140 ? 12.549 39.502 23.709 1.00 10.13 422 ALA B O 1
ATOM 3227 N N . GLN B 2 141 ? 12.515 38.643 25.818 1.00 10.10 423 GLN B N 1
ATOM 3228 C CA . GLN B 2 141 ? 13.912 38.962 26.075 1.00 11.87 423 GLN B CA 1
ATOM 3229 C C . GLN B 2 141 ? 14.829 38.098 25.220 1.00 14.46 423 GLN B C 1
ATOM 3230 O O . GLN B 2 141 ? 15.867 38.601 24.758 1.00 15.85 423 GLN B O 1
ATOM 3236 N N . ALA B 2 142 ? 14.503 36.814 24.963 1.00 12.82 424 ALA B N 1
ATOM 3237 C CA . ALA B 2 142 ? 15.408 36.004 24.141 1.00 13.19 424 ALA B CA 1
ATOM 3238 C C . ALA B 2 142 ? 15.427 36.485 22.682 1.00 9.22 424 ALA B C 1
ATOM 3239 O O . ALA B 2 142 ? 16.486 36.534 22.035 1.00 8.92 424 ALA B O 1
ATOM 3241 N N . PHE B 2 143 ? 14.251 36.903 22.174 1.00 10.45 425 PHE B N 1
ATOM 3242 C CA . PHE B 2 143 ? 14.123 37.499 20.837 1.00 11.50 425 PHE B CA 1
ATOM 3243 C C . PHE B 2 143 ? 14.928 38.783 20.655 1.00 10.11 425 PHE B C 1
ATOM 3244 O O . PHE B 2 143 ? 15.675 38.917 19.672 1.00 15.46 425 PHE B O 1
ATOM 3252 N N . LEU B 2 144 ? 14.876 39.695 21.628 1.00 10.07 426 LEU B N 1
ATOM 3253 C CA . LEU B 2 144 ? 15.705 40.892 21.610 1.00 11.52 426 LEU B CA 1
ATOM 3254 C C . LEU B 2 144 ? 17.174 40.505 21.596 1.00 11.55 426 LEU B C 1
ATOM 3255 O O . LEU B 2 144 ? 17.940 41.044 20.784 1.00 12.51 426 LEU B O 1
ATOM 3260 N N . LEU B 2 145 ? 17.604 39.554 22.433 1.00 12.22 427 LEU B N 1
ATOM 3261 C CA . LEU B 2 145 ? 19.005 39.100 22.460 1.00 12.40 427 LEU B CA 1
ATOM 3262 C C . LEU B 2 145 ? 19.420 38.562 21.080 1.00 11.55 427 LEU B C 1
ATOM 3263 O O . LEU B 2 145 ? 20.504 38.899 20.594 1.00 7.57 427 LEU B O 1
ATOM 3268 N N . PHE B 2 146 ? 18.588 37.757 20.411 1.00 9.66 428 PHE B N 1
ATOM 3269 C CA . PHE B 2 146 ? 18.950 37.212 19.110 1.00 9.51 428 PHE B CA 1
ATOM 3270 C C . PHE B 2 146 ? 19.142 38.343 18.074 1.00 9.97 428 PHE B C 1
ATOM 3271 O O . PHE B 2 146 ? 20.135 38.335 17.323 1.00 11.65 428 PHE B O 1
ATOM 3279 N N . LYS B 2 147 ? 18.200 39.323 18.004 1.00 12.33 429 LYS B N 1
ATOM 3280 C CA . LYS B 2 147 ? 18.318 40.519 17.131 1.00 10.33 429 LYS B CA 1
ATOM 3281 C C . LYS B 2 147 ? 19.565 41.346 17.400 1.00 9.84 429 LYS B C 1
ATOM 3282 O O . LYS B 2 147 ? 20.288 41.703 16.479 1.00 13.72 429 LYS B O 1
ATOM 3288 N N . GLN B 2 148 ? 19.929 41.630 18.643 1.00 10.58 430 GLN B N 1
ATOM 3289 C CA . GLN B 2 148 ? 21.144 42.360 18.929 1.00 11.89 430 GLN B CA 1
ATOM 3290 C C . GLN B 2 148 ? 22.353 41.576 18.476 1.00 13.00 430 GLN B C 1
ATOM 3291 O O . GLN B 2 148 ? 23.318 42.160 17.969 1.00 14.82 430 GLN B O 1
ATOM 3297 N N . PHE B 2 149 ? 22.307 40.247 18.581 1.00 15.16 431 PHE B N 1
ATOM 3298 C CA . PHE B 2 149 ? 23.448 39.416 18.208 1.00 12.78 431 PHE B CA 1
ATOM 3299 C C . PHE B 2 149 ? 23.642 39.528 16.702 1.00 15.06 431 PHE B C 1
ATOM 3300 O O . PHE B 2 149 ? 24.781 39.746 16.254 1.00 15.48 431 PHE B O 1
ATOM 3308 N N . LEU B 2 150 ? 22.555 39.371 15.929 1.00 13.31 432 LEU B N 1
ATOM 3309 C CA . LEU B 2 150 ? 22.650 39.471 14.472 1.00 16.28 432 LEU B CA 1
ATOM 3310 C C . LEU B 2 150 ? 23.196 40.840 13.983 1.00 19.00 432 LEU B C 1
ATOM 3311 O O . LEU B 2 150 ? 23.839 40.937 12.932 1.00 15.87 432 LEU B O 1
ATOM 3316 N N . LYS B 2 151 ? 22.907 41.928 14.728 1.00 19.40 433 LYS B N 1
ATOM 3317 C CA . LYS B 2 151 ? 23.427 43.256 14.457 1.00 17.54 433 LYS B CA 1
ATOM 3318 C C . LYS B 2 151 ? 24.844 43.465 14.972 1.00 19.79 433 LYS B C 1
ATOM 3319 O O . LYS B 2 151 ? 25.591 44.299 14.450 1.00 25.63 433 LYS B O 1
ATOM 3325 N N . GLY B 2 152 ? 25.280 42.759 16.000 1.00 16.88 434 GLY B N 1
ATOM 3326 C CA . GLY B 2 152 ? 26.607 42.952 16.554 1.00 15.66 434 GLY B CA 1
ATOM 3327 C C . GLY B 2 152 ? 26.584 44.152 17.474 1.00 15.87 434 GLY B C 1
ATOM 3328 O O . GLY B 2 152 ? 27.584 44.817 17.736 1.00 16.76 434 GLY B O 1
ATOM 3329 N N . GLU B 2 153 ? 25.447 44.366 18.095 1.00 14.35 435 GLU B N 1
ATOM 3330 C CA . GLU B 2 153 ? 25.248 45.561 18.859 1.00 15.46 435 GLU B CA 1
ATOM 3331 C C . GLU B 2 153 ? 24.873 45.177 20.284 1.00 13.56 435 GLU B C 1
ATOM 3332 O O . GLU B 2 153 ? 24.152 44.193 20.457 1.00 15.05 435 GLU B O 1
ATOM 3338 N N . PRO B 2 154 ? 25.344 45.904 21.311 1.00 12.39 436 PRO B N 1
ATOM 3339 C CA . PRO B 2 154 ? 25.195 45.593 22.714 1.00 8.06 436 PRO B CA 1
ATOM 3340 C C . PRO B 2 154 ? 23.766 45.657 23.152 1.00 8.89 436 PRO B C 1
ATOM 3341 O O . PRO B 2 154 ? 22.913 46.286 22.530 1.00 10.17 436 PRO B O 1
ATOM 3345 N N . MET B 2 155 ? 23.535 44.994 24.264 1.00 7.20 437 MET B N 1
ATOM 3346 C CA . MET B 2 155 ? 22.217 45.011 24.870 1.00 11.38 437 MET B CA 1
ATOM 3347 C C . MET B 2 155 ? 21.957 46.428 25.451 1.00 11.30 437 MET B C 1
ATOM 3348 O O . MET B 2 155 ? 22.871 47.096 25.975 1.00 11.03 437 MET B O 1
ATOM 3353 N N . PRO B 2 156 ? 20.735 46.951 25.369 1.00 7.68 438 PRO B N 1
ATOM 3354 C CA . PRO B 2 156 ? 20.471 48.361 25.626 1.00 11.42 438 PRO B CA 1
ATOM 3355 C C . PRO B 2 156 ? 20.773 48.826 27.055 1.00 11.36 438 PRO B C 1
ATOM 3356 O O . PRO B 2 156 ? 20.096 48.368 27.973 1.00 15.51 438 PRO B O 1
ATOM 3360 N N . ALA B 2 157 ? 21.775 49.650 27.333 1.00 11.58 439 ALA B N 1
ATOM 3361 C CA . ALA B 2 157 ? 21.919 50.283 28.655 1.00 16.09 439 ALA B CA 1
ATOM 3362 C C . ALA B 2 157 ? 20.896 51.397 28.871 1.00 19.72 439 ALA B C 1
ATOM 3363 O O . ALA B 2 157 ? 20.202 51.725 27.896 1.00 25.28 439 ALA B O 1
ATOM 3365 N N . GLU B 2 158 ? 20.689 52.016 30.030 1.00 25.07 440 GLU B N 1
ATOM 3366 C CA . GLU B 2 158 ? 19.704 53.100 30.045 1.00 31.54 440 GLU B CA 1
ATOM 3367 C C . GLU B 2 158 ? 20.313 54.491 29.784 1.00 32.95 440 GLU B C 1
ATOM 3368 O O . GLU B 2 158 ? 19.591 55.381 29.300 1.00 37.79 440 GLU B O 1
ATOM 3375 N N . GLN C 1 4 ? -8.980 52.215 81.646 1.00 72.74 4 GLN C N 1
ATOM 3376 C CA . GLN C 1 4 ? -7.713 51.785 81.117 1.00 73.12 4 GLN C CA 1
ATOM 3377 C C . GLN C 1 4 ? -8.178 50.841 79.995 1.00 71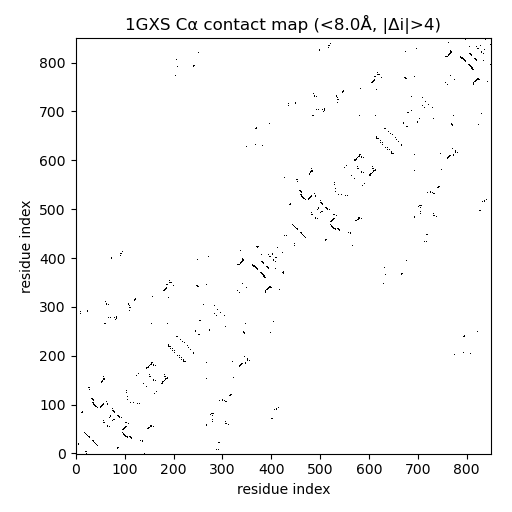.98 4 GLN C C 1
ATOM 3378 O O . GLN C 1 4 ? -8.946 51.401 79.211 1.00 71.61 4 GLN C O 1
ATOM 3384 N N . GLN C 1 5 ? -8.015 49.511 79.859 1.00 70.19 5 GLN C N 1
ATOM 3385 C CA . GLN C 1 5 ? -8.307 48.789 78.597 1.00 66.86 5 GLN C CA 1
ATOM 3386 C C . GLN C 1 5 ? -9.646 48.839 77.871 1.00 63.57 5 GLN C C 1
ATOM 3387 O O . GLN C 1 5 ? -9.684 48.783 76.649 1.00 61.12 5 GLN C O 1
ATOM 3393 N N . GLU C 1 6 ? -10.765 48.900 78.578 1.00 61.93 6 GLU C N 1
ATOM 3394 C CA . GLU C 1 6 ? -12.106 49.053 78.012 1.00 58.59 6 GLU C CA 1
ATOM 3395 C C . GLU C 1 6 ? -12.274 50.268 77.094 1.00 52.65 6 GLU C C 1
ATOM 3396 O O . GLU C 1 6 ? -13.068 50.293 76.155 1.00 51.19 6 GLU C O 1
ATOM 3402 N N . ASP C 1 7 ? -11.510 51.317 77.381 1.00 46.46 7 ASP C N 1
ATOM 3403 C CA . ASP C 1 7 ? -11.520 52.506 76.558 1.00 42.26 7 ASP C CA 1
ATOM 3404 C C . ASP C 1 7 ? -10.751 52.262 75.272 1.00 36.03 7 ASP C C 1
ATOM 3405 O O . ASP C 1 7 ? -10.991 52.975 74.297 1.00 33.24 7 ASP C O 1
ATOM 3410 N N . ASP C 1 8 ? -9.843 51.265 75.250 1.00 27.61 8 ASP C N 1
ATOM 3411 C CA . ASP C 1 8 ? -9.049 50.923 74.086 1.00 22.93 8 ASP C CA 1
ATOM 3412 C C . ASP C 1 8 ? -9.742 50.050 73.046 1.00 23.21 8 ASP C C 1
ATOM 3413 O O . ASP C 1 8 ? -9.265 49.932 71.913 1.00 20.65 8 ASP C O 1
ATOM 3418 N N . ARG C 1 9 ? -10.914 49.506 73.371 1.00 22.22 9 ARG C N 1
ATOM 3419 C CA . ARG C 1 9 ? -11.685 48.635 72.510 1.00 26.37 9 ARG C CA 1
ATOM 3420 C C . ARG C 1 9 ? -11.988 49.256 71.168 1.00 25.64 9 ARG C C 1
ATOM 3421 O O . ARG C 1 9 ? -12.487 50.379 71.141 1.00 25.51 9 ARG C O 1
ATOM 3429 N N . ILE C 1 10 ? -11.684 48.590 70.049 1.00 24.03 10 ILE C N 1
ATOM 3430 C CA . ILE C 1 10 ? -12.023 49.139 68.752 1.00 20.91 10 ILE C CA 1
ATOM 3431 C C . ILE C 1 10 ? -13.319 48.453 68.363 1.00 25.85 10 ILE C C 1
ATOM 3432 O O . ILE C 1 10 ? -13.445 47.217 68.337 1.00 25.32 10 ILE C O 1
ATOM 3437 N N . LEU C 1 11 ? -14.292 49.297 68.067 1.00 24.99 11 LEU C N 1
ATOM 3438 C CA . LEU C 1 11 ? -15.620 48.801 67.791 1.00 29.78 11 LEU C CA 1
ATOM 3439 C C . LEU C 1 11 ? -15.773 48.368 66.346 1.00 32.00 11 LEU C C 1
ATOM 3440 O O . LEU C 1 11 ? -16.609 47.524 66.051 1.00 36.88 11 LEU C O 1
ATOM 3445 N N . GLY C 1 12 ? -15.001 48.906 65.410 1.00 31.62 12 GLY C N 1
ATOM 3446 C CA . GLY C 1 12 ? -15.112 48.551 64.007 1.00 28.16 12 GLY C CA 1
ATOM 3447 C C . GLY C 1 12 ? -14.304 49.556 63.194 1.00 28.20 12 GLY C C 1
ATOM 3448 O O . GLY C 1 12 ? -14.107 50.691 63.625 1.00 28.86 12 GLY C O 1
ATOM 3449 N N . LEU C 1 13 ? -13.787 49.142 62.047 1.00 25.38 13 LEU C N 1
ATOM 3450 C CA . LEU C 1 13 ? -12.948 49.974 61.223 1.00 23.89 13 LEU C CA 1
ATOM 3451 C C . LEU C 1 13 ? -13.767 50.434 60.020 1.00 26.90 13 LEU C C 1
ATOM 3452 O O . LEU C 1 13 ? -14.676 49.694 59.617 1.00 27.70 13 LEU C O 1
ATOM 3457 N N . PRO C 1 14 ? -13.554 51.626 59.412 1.00 28.07 14 PRO C N 1
ATOM 3458 C CA . PRO C 1 14 ? -14.195 52.042 58.168 1.00 23.57 14 PRO C CA 1
ATOM 3459 C C . PRO C 1 14 ? -13.811 51.065 57.041 1.00 21.18 14 PRO C C 1
ATOM 3460 O O . PRO C 1 14 ? -12.639 50.693 56.918 1.00 20.04 14 PRO C O 1
ATOM 3464 N N . GLY C 1 15 ? -14.745 50.587 56.219 1.00 17.59 15 GLY C N 1
ATOM 3465 C CA . GLY C 1 15 ? -14.400 49.702 55.114 1.00 20.49 15 GLY C CA 1
ATOM 3466 C C . GLY C 1 15 ? -14.152 48.238 55.494 1.00 21.76 15 GLY C C 1
ATOM 3467 O O . GLY C 1 15 ? -13.770 47.436 54.627 1.00 22.55 15 GLY C O 1
ATOM 3468 N N . GLN C 1 16 ? -14.390 47.886 56.765 1.00 23.78 16 GLN C N 1
ATOM 3469 C CA . GLN C 1 16 ? -14.218 46.557 57.342 1.00 27.06 16 GLN C CA 1
ATOM 3470 C C . GLN C 1 16 ? -15.194 45.578 56.692 1.00 30.47 16 GLN C C 1
ATOM 3471 O O . GLN C 1 16 ? -16.373 45.939 56.504 1.00 27.57 16 GLN C O 1
ATOM 3477 N N . PRO C 1 17 ? -14.714 44.362 56.313 1.00 31.46 17 PRO C N 1
ATOM 3478 C CA . PRO C 1 17 ? -15.523 43.302 55.720 1.00 32.74 17 PRO C CA 1
ATOM 3479 C C . PRO C 1 17 ? -16.563 42.809 56.712 1.00 33.87 17 PRO C C 1
ATOM 3480 O O . PRO C 1 17 ? -16.488 42.976 57.937 1.00 33.27 17 PRO C O 1
ATOM 3484 N N . ASN C 1 18 ? -17.460 42.031 56.153 1.00 36.67 18 ASN C N 1
ATOM 3485 C CA . ASN C 1 18 ? -18.540 41.570 56.971 1.00 42.34 18 ASN C CA 1
ATOM 3486 C C . ASN C 1 18 ? -18.301 40.524 58.049 1.00 43.64 18 ASN C C 1
ATOM 3487 O O . ASN C 1 18 ? -18.939 40.650 59.099 1.00 45.53 18 ASN C O 1
ATOM 3492 N N . GLY C 1 19 ? -17.467 39.481 57.935 1.00 41.43 19 GLY C N 1
ATOM 3493 C CA . GLY C 1 19 ? -17.470 38.495 59.027 1.00 42.97 19 GLY C CA 1
ATOM 3494 C C . GLY C 1 19 ? -16.462 38.641 60.180 1.00 43.03 19 GLY C C 1
ATOM 3495 O O . GLY C 1 19 ? -15.936 37.576 60.526 1.00 42.89 19 GLY C O 1
ATOM 3496 N N . VAL C 1 20 ? -16.101 39.762 60.862 1.00 41.05 20 VAL C N 1
ATOM 3497 C CA . VAL C 1 20 ? -15.010 39.616 61.829 1.00 35.82 20 VAL C CA 1
ATOM 3498 C C . VAL C 1 20 ? -15.582 39.401 63.219 1.00 34.52 20 VAL C C 1
ATOM 3499 O O . VAL C 1 20 ? -16.482 40.076 63.722 1.00 30.97 20 VAL C O 1
ATOM 3503 N N . ALA C 1 21 ? -15.063 38.296 63.749 1.00 34.24 21 ALA C N 1
ATOM 3504 C CA . ALA C 1 21 ? -15.506 37.805 65.039 1.00 35.64 21 ALA C CA 1
ATOM 3505 C C . ALA C 1 21 ? -14.563 37.999 66.225 1.00 33.55 21 ALA C C 1
ATOM 3506 O O . ALA C 1 21 ? -14.995 37.968 67.382 1.00 36.77 21 ALA C O 1
ATOM 3508 N N . PHE C 1 22 ? -13.275 38.183 65.937 1.00 26.36 22 PHE C N 1
ATOM 3509 C CA . PHE C 1 22 ? -12.256 38.358 66.953 1.00 19.76 22 PHE C CA 1
ATOM 3510 C C . PHE C 1 22 ? -12.279 39.765 67.554 1.00 19.03 22 PHE C C 1
ATOM 3511 O O . PHE C 1 22 ? -12.790 40.697 66.914 1.00 19.93 22 PHE C O 1
ATOM 3519 N N . GLY C 1 23 ? -11.688 39.930 68.739 1.00 17.01 23 GLY C N 1
ATOM 3520 C CA . GLY C 1 23 ? -11.575 41.209 69.418 1.00 16.57 23 GLY C CA 1
ATOM 3521 C C . GLY C 1 23 ? -10.340 41.975 68.979 1.00 18.60 23 GLY C C 1
ATOM 3522 O O . GLY C 1 23 ? -9.304 41.383 68.620 1.00 17.06 23 GLY C O 1
ATOM 3523 N N . MET C 1 24 ? -10.484 43.316 69.012 1.00 19.89 24 MET C N 1
ATOM 3524 C CA . MET C 1 24 ? -9.403 44.256 68.718 1.00 17.81 24 MET C CA 1
ATOM 3525 C C . MET C 1 24 ? -9.327 45.364 69.761 1.00 16.21 24 MET C C 1
ATOM 3526 O O . MET C 1 24 ? -10.346 45.832 70.256 1.00 13.79 24 MET C O 1
ATOM 3531 N N . TYR C 1 25 ? -8.137 45.806 70.138 1.00 14.04 25 TYR C N 1
ATOM 3532 C CA . TYR C 1 25 ? -7.898 46.921 71.051 1.00 14.37 25 TYR C CA 1
ATOM 3533 C C . TYR C 1 25 ? -6.811 47.839 70.470 1.00 18.05 25 TYR C C 1
ATOM 3534 O O . TYR C 1 25 ? -5.906 47.305 69.821 1.00 22.43 25 TYR C O 1
ATOM 3543 N N . GLY C 1 26 ? -6.782 49.170 70.655 1.00 19.72 26 GLY C N 1
ATOM 3544 C CA . GLY C 1 26 ? -5.714 50.062 70.177 1.00 17.49 26 GLY C CA 1
ATOM 3545 C C . GLY C 1 26 ? -5.624 51.318 71.063 1.00 15.21 26 GLY C C 1
ATOM 3546 O O . GLY C 1 26 ? -6.651 51.779 71.588 1.00 11.91 26 GLY C O 1
ATOM 3547 N N . GLY C 1 27 ? -4.445 51.910 71.242 1.00 12.04 27 GLY C N 1
ATOM 3548 C CA . GLY C 1 27 ? -4.311 53.096 72.057 1.00 8.20 27 GLY C CA 1
ATOM 3549 C C . GLY C 1 27 ? -2.850 53.393 72.378 1.00 11.79 27 GLY C C 1
ATOM 3550 O O . GLY C 1 27 ? -1.947 52.794 71.783 1.00 10.48 27 GLY C O 1
ATOM 3551 N N . TYR C 1 28 ? -2.584 54.289 73.343 1.00 11.63 28 TYR C N 1
ATOM 3552 C CA . TYR C 1 28 ? -1.228 54.718 73.660 1.00 12.49 28 TYR C CA 1
ATOM 3553 C C . TYR C 1 28 ? -0.834 54.250 75.053 1.00 12.15 28 TYR C C 1
ATOM 3554 O O . TYR C 1 28 ? -1.705 54.142 75.917 1.00 10.53 28 TYR C O 1
ATOM 3563 N N . VAL C 1 29 ? 0.436 53.934 75.283 1.00 9.95 29 VAL C N 1
ATOM 3564 C CA . VAL C 1 29 ? 0.913 53.567 76.589 1.00 10.19 29 VAL C CA 1
ATOM 3565 C C . VAL C 1 29 ? 2.065 54.536 76.776 1.00 12.60 29 VAL C C 1
ATOM 3566 O O . VAL C 1 29 ? 2.996 54.521 75.953 1.00 11.60 29 VAL C O 1
ATOM 3570 N N . THR C 1 30 ? 2.006 55.404 77.798 1.00 15.08 30 THR C N 1
ATOM 3571 C CA . THR C 1 30 ? 3.058 56.377 78.086 1.00 14.14 30 THR C CA 1
ATOM 3572 C C . THR C 1 30 ? 4.224 55.690 78.747 1.00 12.16 30 THR C C 1
ATOM 3573 O O . THR C 1 30 ? 4.043 55.086 79.805 1.00 15.04 30 THR C O 1
ATOM 3577 N N . ILE C 1 31 ? 5.424 55.756 78.173 1.00 13.81 31 ILE C N 1
ATOM 3578 C CA . ILE C 1 31 ? 6.555 55.107 78.802 1.00 14.37 31 ILE C CA 1
ATOM 3579 C C . ILE C 1 31 ? 7.437 56.129 79.494 1.00 20.08 31 ILE C C 1
ATOM 3580 O O . ILE C 1 31 ? 8.325 55.725 80.244 1.00 20.52 31 ILE C O 1
ATOM 3585 N N . ASP C 1 32 ? 7.303 57.451 79.264 1.00 23.58 32 ASP C N 1
ATOM 3586 C CA . ASP C 1 32 ? 8.030 58.464 80.044 1.00 23.64 32 ASP C CA 1
ATOM 3587 C C . ASP C 1 32 ? 7.100 59.652 80.244 1.00 25.86 32 ASP C C 1
ATOM 3588 O O . ASP C 1 32 ? 6.806 60.466 79.365 1.00 28.60 32 ASP C O 1
ATOM 3593 N N . ASP C 1 33 ? 6.659 59.723 81.474 1.00 28.77 33 ASP C N 1
ATOM 3594 C CA . ASP C 1 33 ? 5.717 60.738 81.944 1.00 37.26 33 ASP C CA 1
ATOM 3595 C C . ASP C 1 33 ? 6.335 62.134 81.906 1.00 35.12 33 ASP C C 1
ATOM 3596 O O . ASP C 1 33 ? 5.747 63.103 81.449 1.00 33.44 33 ASP C O 1
ATOM 3601 N N . ASN C 1 34 ? 7.588 62.213 82.323 1.00 34.89 34 ASN C N 1
ATOM 3602 C CA . ASN C 1 34 ? 8.326 63.454 82.325 1.00 35.64 34 ASN C CA 1
ATOM 3603 C C . ASN C 1 34 ? 8.545 64.024 80.916 1.00 33.74 34 ASN C C 1
ATOM 3604 O O . ASN C 1 34 ? 8.052 65.111 80.622 1.00 32.05 34 ASN C O 1
ATOM 3609 N N . ASN C 1 35 ? 9.211 63.319 79.980 1.00 29.44 35 ASN C N 1
ATOM 3610 C CA . ASN C 1 35 ? 9.395 63.803 78.607 1.00 22.03 35 ASN C CA 1
ATOM 3611 C C . ASN C 1 35 ? 8.156 63.755 77.732 1.00 19.47 35 ASN C C 1
ATOM 3612 O O . ASN C 1 35 ? 8.100 64.414 76.685 1.00 21.47 35 ASN C O 1
ATOM 3617 N N . GLY C 1 36 ? 7.139 62.975 78.119 1.00 16.86 36 GLY C N 1
ATOM 3618 C CA . GLY C 1 36 ? 5.886 62.900 77.393 1.00 15.08 36 GLY C CA 1
ATOM 3619 C C . GLY C 1 36 ? 6.033 61.989 76.186 1.00 17.68 36 GLY C C 1
ATOM 3620 O O . GLY C 1 36 ? 5.583 62.342 75.091 1.00 16.84 36 GLY C O 1
ATOM 3621 N N . ARG C 1 37 ? 6.681 60.831 76.374 1.00 16.32 37 ARG C N 1
ATOM 3622 C CA . ARG C 1 37 ? 6.895 59.864 75.307 1.00 16.45 37 ARG C CA 1
ATOM 3623 C C . ARG C 1 37 ? 5.907 58.680 75.356 1.00 19.48 37 ARG C C 1
ATOM 3624 O O . ARG C 1 37 ? 5.781 58.038 76.413 1.00 21.76 37 ARG C O 1
ATOM 3632 N N . ALA C 1 38 ? 5.222 58.319 74.266 1.00 17.58 38 ALA C N 1
ATOM 3633 C CA . ALA C 1 38 ? 4.222 57.261 74.245 1.00 14.67 38 ALA C CA 1
ATOM 3634 C C . ALA C 1 38 ? 4.227 56.436 72.946 1.00 17.38 38 ALA C C 1
ATOM 3635 O O . ALA C 1 38 ? 4.407 56.979 71.833 1.00 14.32 38 ALA C O 1
ATOM 3637 N N . LEU C 1 39 ? 3.997 55.110 73.059 1.00 18.64 39 LEU C N 1
ATOM 3638 C CA . LEU C 1 39 ? 4.008 54.200 71.902 1.00 13.12 39 LEU C CA 1
ATOM 3639 C C . LEU C 1 39 ? 2.594 53.780 71.602 1.00 12.12 39 LEU C C 1
ATOM 3640 O O . LEU C 1 39 ? 1.785 53.606 72.521 1.00 14.87 39 LEU C O 1
ATOM 3645 N N . TYR C 1 40 ? 2.247 53.712 70.326 1.00 13.07 40 TYR C N 1
ATOM 3646 C CA . TYR C 1 40 ? 0.913 53.288 69.891 1.00 13.27 40 TYR C CA 1
ATOM 3647 C C . TYR C 1 40 ? 0.945 51.757 69.644 1.00 13.11 40 TYR C C 1
ATOM 3648 O O . TYR C 1 40 ? 1.958 51.231 69.154 1.00 12.33 40 TYR C O 1
ATOM 3657 N N . TYR C 1 41 ? -0.139 51.016 69.933 1.00 13.24 41 TYR C N 1
ATOM 3658 C CA . TYR C 1 41 ? -0.223 49.569 69.691 1.00 9.30 41 TYR C CA 1
ATOM 3659 C C . TYR C 1 41 ? -1.582 49.196 69.061 1.00 10.65 41 TYR C C 1
ATOM 3660 O O . TYR C 1 41 ? -2.583 49.883 69.314 1.00 8.05 41 TYR C O 1
ATOM 3669 N N . TRP C 1 42 ? -1.673 48.126 68.261 1.00 11.31 42 TRP C N 1
ATOM 3670 C CA . TRP C 1 42 ? -2.946 47.560 67.785 1.00 11.29 42 TRP C CA 1
ATOM 3671 C C . TRP C 1 42 ? -2.887 46.047 68.132 1.00 9.98 42 TRP C C 1
ATOM 3672 O O . TRP C 1 42 ? -1.925 45.318 67.821 1.00 11.57 42 TRP C O 1
ATOM 3683 N N . PHE C 1 43 ? -3.887 45.556 68.841 1.00 10.43 43 PHE C N 1
ATOM 3684 C CA . PHE C 1 43 ? -3.948 44.181 69.291 1.00 8.15 43 PHE C CA 1
ATOM 3685 C C . PHE C 1 43 ? -5.067 43.416 68.575 1.00 8.93 43 PHE C C 1
ATOM 3686 O O . PHE C 1 43 ? -6.243 43.769 68.651 1.00 4.47 43 PHE C O 1
ATOM 3694 N N . GLN C 1 44 ? -4.723 42.387 67.801 1.00 12.23 44 GLN C N 1
ATOM 3695 C CA . GLN C 1 44 ? -5.729 41.519 67.195 1.00 14.01 44 GLN C CA 1
ATOM 3696 C C . GLN C 1 44 ? -5.760 40.169 67.974 1.00 15.30 44 GLN C C 1
ATOM 3697 O O . GLN C 1 44 ? -4.772 39.401 68.099 1.00 10.30 44 GLN C O 1
ATOM 3703 N N . GLU C 1 45 ? -6.896 39.885 68.604 1.00 14.84 45 GLU C N 1
ATOM 3704 C CA . GLU C 1 45 ? -7.040 38.631 69.334 1.00 18.15 45 GLU C CA 1
ATOM 3705 C C . GLU C 1 45 ? -7.314 37.431 68.420 1.00 14.66 45 GLU C C 1
ATOM 3706 O O . GLU C 1 45 ? -7.793 37.570 67.283 1.00 14.03 45 GLU C O 1
ATOM 3712 N N . ALA C 1 46 ? -6.955 36.256 68.939 1.00 15.73 46 ALA C N 1
ATOM 3713 C CA . ALA C 1 46 ? -7.062 34.986 68.244 1.00 15.98 46 ALA C CA 1
ATOM 3714 C C . ALA C 1 46 ? -8.490 34.673 67.809 1.00 13.97 46 ALA C C 1
ATOM 3715 O O . ALA C 1 46 ? -9.474 34.823 68.524 1.00 11.88 46 ALA C O 1
ATOM 3717 N N . ASP C 1 47 ? -8.587 34.284 66.565 1.00 16.72 47 ASP C N 1
ATOM 3718 C CA . ASP C 1 47 ? -9.813 33.849 65.952 1.00 22.97 47 ASP C CA 1
ATOM 3719 C C . ASP C 1 47 ? -9.794 32.316 65.980 1.00 22.29 47 ASP C C 1
ATOM 3720 O O . ASP C 1 47 ? -9.427 31.630 65.020 1.00 26.88 47 ASP C O 1
ATOM 3725 N N . THR C 1 48 ? -10.219 31.803 67.121 1.00 21.76 48 THR C N 1
ATOM 3726 C CA . THR C 1 48 ? -10.037 30.430 67.549 1.00 20.41 48 THR C CA 1
ATOM 3727 C C . THR C 1 48 ? -11.261 30.069 68.408 1.00 24.20 48 THR C C 1
ATOM 3728 O O . THR C 1 48 ? -12.082 30.964 68.662 1.00 25.31 48 THR C O 1
ATOM 3732 N N . ALA C 1 49 ? -11.462 28.818 68.868 1.00 24.29 49 ALA C N 1
ATOM 3733 C CA . ALA C 1 49 ? -12.664 28.475 69.650 1.00 22.07 49 ALA C CA 1
ATOM 3734 C C . ALA C 1 49 ? -12.526 28.956 71.083 1.00 21.53 49 ALA C C 1
ATOM 3735 O O . ALA C 1 49 ? -13.523 29.276 71.738 1.00 18.83 49 ALA C O 1
ATOM 3737 N N . ASP C 1 50 ? -11.283 28.987 71.597 1.00 19.86 50 ASP C N 1
ATOM 3738 C CA . ASP C 1 50 ? -11.029 29.531 72.908 1.00 19.59 50 ASP C CA 1
ATOM 3739 C C . ASP C 1 50 ? -9.747 30.384 72.924 1.00 19.19 50 ASP C C 1
ATOM 3740 O O . ASP C 1 50 ? -8.639 29.923 73.240 1.00 16.49 50 ASP C O 1
ATOM 3745 N N . PRO C 1 51 ? -9.899 31.703 72.684 1.00 17.75 51 PRO C N 1
ATOM 3746 C CA . PRO C 1 51 ? -8.784 32.641 72.589 1.00 19.17 51 PRO C CA 1
ATOM 3747 C C . PRO C 1 51 ? -7.896 32.690 73.832 1.00 20.12 51 PRO C C 1
ATOM 3748 O O . PRO C 1 51 ? -6.679 32.884 73.743 1.00 22.56 51 PRO C O 1
ATOM 3752 N N . ALA C 1 52 ? -8.530 32.429 74.982 1.00 18.53 52 ALA C N 1
ATOM 3753 C CA . ALA C 1 52 ? -7.873 32.349 76.277 1.00 16.11 52 ALA C CA 1
ATOM 3754 C C . ALA C 1 52 ? -6.877 31.209 76.405 1.00 18.03 52 ALA C C 1
ATOM 3755 O O . ALA C 1 52 ? -5.982 31.197 77.258 1.00 19.23 52 ALA C O 1
ATOM 3757 N N . ALA C 1 53 ? -7.044 30.232 75.526 1.00 17.85 53 ALA C N 1
ATOM 3758 C CA . ALA C 1 53 ? -6.154 29.106 75.481 1.00 16.03 53 ALA C CA 1
ATOM 3759 C C . ALA C 1 53 ? -4.928 29.415 74.642 1.00 18.10 53 ALA C C 1
ATOM 3760 O O . ALA C 1 53 ? -3.863 28.794 74.842 1.00 17.86 53 ALA C O 1
ATOM 3762 N N . ALA C 1 54 ? -5.069 30.373 73.700 1.00 15.66 54 ALA C N 1
ATOM 3763 C CA . ALA C 1 54 ? -4.021 30.654 72.731 1.00 13.54 54 ALA C CA 1
ATOM 3764 C C . ALA C 1 54 ? -2.908 31.551 73.266 1.00 13.79 54 ALA C C 1
ATOM 3765 O O . ALA C 1 54 ? -3.152 32.481 74.041 1.00 13.02 54 ALA C O 1
ATOM 3767 N N . PRO C 1 55 ? -1.654 31.303 72.897 1.00 11.99 55 PRO C N 1
ATOM 3768 C CA . PRO C 1 55 ? -0.515 32.148 73.275 1.00 12.89 55 PRO C CA 1
ATOM 3769 C C . PRO C 1 55 ? -0.606 33.621 72.835 1.00 13.96 55 PRO C C 1
ATOM 3770 O O . PRO C 1 55 ? -1.534 34.036 72.102 1.00 12.60 55 PRO C O 1
ATOM 3774 N N . LEU C 1 56 ? 0.366 34.422 73.296 1.00 15.09 56 LEU C N 1
ATOM 3775 C CA . LEU C 1 56 ? 0.444 35.847 72.995 1.00 13.69 56 LEU C CA 1
ATOM 3776 C C . LEU C 1 56 ? 1.768 36.087 72.297 1.00 10.23 56 LEU C C 1
ATOM 3777 O O . LEU C 1 56 ? 2.830 35.669 72.788 1.00 8.35 56 LEU C O 1
ATOM 3782 N N . VAL C 1 57 ? 1.734 36.781 71.161 1.00 9.88 57 VAL C N 1
ATOM 3783 C CA . VAL C 1 57 ? 2.974 37.045 70.409 1.00 11.54 57 VAL C CA 1
ATOM 3784 C C . VAL C 1 57 ? 3.130 38.539 70.120 1.00 10.37 57 VAL C C 1
ATOM 3785 O O . VAL C 1 57 ? 2.198 39.174 69.609 1.00 13.41 57 VAL C O 1
ATOM 3789 N N . LEU C 1 58 ? 4.288 39.120 70.398 1.00 8.80 58 LEU C N 1
ATOM 3790 C CA . LEU C 1 58 ? 4.587 40.498 70.045 1.00 6.38 58 LEU C CA 1
ATOM 3791 C C . LEU C 1 58 ? 5.281 40.501 68.696 1.00 5.73 58 LEU C C 1
ATOM 3792 O O . LEU C 1 58 ? 6.326 39.826 68.566 1.00 5.61 58 LEU C O 1
ATOM 3797 N N . TRP C 1 59 ? 4.735 41.257 67.726 1.00 5.41 59 TRP C N 1
ATOM 3798 C CA . TRP C 1 59 ? 5.405 41.385 66.425 1.00 7.80 59 TRP C CA 1
ATOM 3799 C C . TRP C 1 59 ? 6.032 42.791 66.291 1.00 8.00 59 TRP C C 1
ATOM 3800 O O . TRP C 1 59 ? 5.367 43.828 66.482 1.00 2.00 59 TRP C O 1
ATOM 3811 N N . LEU C 1 60 ? 7.304 42.820 65.904 1.00 4.20 60 LEU C N 1
ATOM 3812 C CA . LEU C 1 60 ? 7.980 44.072 65.659 1.00 7.52 60 LEU C CA 1
ATOM 3813 C C . LEU C 1 60 ? 8.596 44.156 64.261 1.00 9.10 60 LEU C C 1
ATOM 3814 O O . LEU C 1 60 ? 9.236 43.171 63.827 1.00 9.52 60 LEU C O 1
ATOM 3819 N N . ASN C 1 61 ? 8.376 45.227 63.462 1.00 6.97 61 ASN C N 1
ATOM 3820 C CA . ASN C 1 61 ? 9.199 45.391 62.247 1.00 7.65 61 ASN C CA 1
ATOM 3821 C C . ASN C 1 61 ? 10.474 46.172 62.586 1.00 8.20 61 ASN C C 1
ATOM 3822 O O . ASN C 1 61 ? 10.590 46.695 63.701 1.00 9.86 61 ASN C O 1
ATOM 3827 N N . GLY C 1 62 ? 11.494 46.277 61.741 1.00 11.29 62 GLY C N 1
ATOM 3828 C CA . GLY C 1 62 ? 12.765 46.933 62.084 1.00 10.13 62 GLY C CA 1
ATOM 3829 C C . GLY C 1 62 ? 13.090 48.057 61.093 1.00 8.50 62 GLY C C 1
ATOM 3830 O O . GLY C 1 62 ? 12.183 48.807 60.748 1.00 9.49 62 GLY C O 1
ATOM 3831 N N . GLY C 1 63 ? 14.319 48.244 60.620 1.00 8.81 63 GLY C N 1
ATOM 3832 C CA . GLY C 1 63 ? 14.688 49.298 59.698 1.00 8.11 63 GLY C CA 1
ATOM 3833 C C . GLY C 1 63 ? 16.113 49.766 60.036 1.00 10.53 63 GLY C C 1
ATOM 3834 O O . GLY C 1 63 ? 17.042 49.586 59.225 1.00 8.88 63 GLY C O 1
ATOM 3835 N N . PRO C 1 64 ? 16.416 50.407 61.184 1.00 10.39 64 PRO C N 1
ATOM 3836 C CA . PRO C 1 64 ? 15.454 50.869 62.188 1.00 6.62 64 PRO C CA 1
ATOM 3837 C C . PRO C 1 64 ? 14.494 51.938 61.679 1.00 9.98 64 PRO C C 1
ATOM 3838 O O . PRO C 1 64 ? 14.880 52.643 60.758 1.00 12.64 64 PRO C O 1
ATOM 3842 N N . GLY C 1 65 ? 13.253 52.101 62.147 1.00 8.14 65 GLY C N 1
ATOM 3843 C CA . GLY C 1 65 ? 12.444 53.219 61.704 1.00 5.13 65 GLY C CA 1
ATOM 3844 C C . GLY C 1 65 ? 11.136 52.844 61.061 1.00 7.99 65 GLY C C 1
ATOM 3845 O O . GLY C 1 65 ? 10.295 53.750 60.901 1.00 8.36 65 GLY C O 1
ATOM 3846 N N . CYS C 1 66 ? 10.902 51.574 60.680 1.00 6.94 66 CYS C N 1
ATOM 3847 C CA . CYS C 1 66 ? 9.636 51.228 60.031 1.00 7.56 66 CYS C CA 1
ATOM 3848 C C . CYS C 1 66 ? 8.577 50.680 60.985 1.00 6.96 66 CYS C C 1
ATOM 3849 O O . CYS C 1 66 ? 8.836 50.137 62.066 1.00 5.08 66 CYS C O 1
ATOM 3852 N N . SER C 1 67 ? 7.343 50.885 60.592 1.00 6.30 67 SER C N 1
ATOM 3853 C CA . SER C 1 67 ? 6.196 50.528 61.391 1.00 6.99 67 SER C CA 1
ATOM 3854 C C . SER C 1 67 ? 5.654 49.068 61.419 1.00 10.50 67 SER C C 1
ATOM 3855 O O . SER C 1 67 ? 5.311 48.491 60.368 1.00 7.48 67 SER C O 1
ATOM 3858 N N . SER C 1 68 ? 5.478 48.476 62.621 1.00 7.80 68 SER C N 1
ATOM 3859 C CA . SER C 1 68 ? 4.830 47.198 62.789 1.00 5.13 68 SER C CA 1
ATOM 3860 C C . SER C 1 68 ? 3.399 47.139 62.286 1.00 9.02 68 SER C C 1
ATOM 3861 O O . SER C 1 68 ? 2.951 46.057 61.864 1.00 11.76 68 SER C O 1
ATOM 3864 N N . ILE C 1 69 ? 2.626 48.231 62.341 1.00 5.37 69 ILE C N 1
ATOM 3865 C CA . ILE C 1 69 ? 1.269 48.249 61.803 1.00 5.37 69 ILE C CA 1
ATOM 3866 C C . ILE C 1 69 ? 1.247 48.390 60.277 1.00 9.02 69 ILE C C 1
ATOM 3867 O O . ILE C 1 69 ? 0.447 47.761 59.571 1.00 8.07 69 ILE C O 1
ATOM 3872 N N . GLY C 1 70 ? 2.127 49.231 59.720 1.00 11.00 70 GLY C N 1
ATOM 3873 C CA . GLY C 1 70 ? 2.148 49.473 58.272 1.00 13.07 70 GLY C CA 1
ATOM 3874 C C . GLY C 1 70 ? 2.637 48.316 57.401 1.00 12.27 70 GLY C C 1
ATOM 3875 O O . GLY C 1 70 ? 2.053 48.068 56.341 1.00 10.18 70 GLY C O 1
ATOM 3876 N N . LEU C 1 71 ? 3.758 47.739 57.871 1.00 10.58 71 LEU C N 1
ATOM 3877 C CA . LEU C 1 71 ? 4.327 46.495 57.381 1.00 8.99 71 LEU C CA 1
ATOM 3878 C C . LEU C 1 71 ? 3.677 45.279 58.079 1.00 7.77 71 LEU C C 1
ATOM 3879 O O . LEU C 1 71 ? 2.770 44.696 57.460 1.00 9.57 71 LEU C O 1
ATOM 3884 N N . GLY C 1 72 ? 3.986 44.872 59.335 1.00 6.30 72 GLY C N 1
ATOM 3885 C CA . GLY C 1 72 ? 3.415 43.689 59.975 1.00 5.83 72 GLY C CA 1
ATOM 3886 C C . GLY C 1 72 ? 1.906 43.458 59.784 1.00 10.47 72 GLY C C 1
ATOM 3887 O O . GLY C 1 72 ? 1.462 42.500 59.124 1.00 12.93 72 GLY C O 1
ATOM 3888 N N . ALA C 1 73 ? 1.056 44.315 60.330 1.00 8.07 73 ALA C N 1
ATOM 3889 C CA . ALA C 1 73 ? -0.382 44.175 60.236 1.00 4.05 73 ALA C CA 1
ATOM 3890 C C . ALA C 1 73 ? -1.045 44.379 58.889 1.00 9.55 73 ALA C C 1
ATOM 3891 O O . ALA C 1 73 ? -1.889 43.545 58.526 1.00 9.50 73 ALA C O 1
ATOM 3893 N N . MET C 1 74 ? -0.761 45.458 58.129 1.00 10.24 74 MET C N 1
ATOM 3894 C CA . MET C 1 74 ? -1.528 45.715 56.909 1.00 9.20 74 MET C CA 1
ATOM 3895 C C . MET C 1 74 ? -1.008 45.122 55.611 1.00 9.75 74 MET C C 1
ATOM 3896 O O . MET C 1 74 ? -1.753 44.993 54.647 1.00 6.65 74 MET C O 1
ATOM 3901 N N . GLN C 1 75 ? 0.244 44.745 55.509 1.00 7.91 75 GLN C N 1
ATOM 3902 C CA . GLN C 1 75 ? 0.747 44.154 54.291 1.00 11.54 75 GLN C CA 1
ATOM 3903 C C . GLN C 1 75 ? 1.210 42.711 54.520 1.00 12.65 75 GLN C C 1
ATOM 3904 O O . GLN C 1 75 ? 1.359 42.017 53.513 1.00 10.91 75 GLN C O 1
ATOM 3910 N N . GLU C 1 76 ? 1.535 42.238 55.739 1.00 8.25 76 GLU C N 1
ATOM 3911 C CA . GLU C 1 76 ? 2.062 40.897 55.916 1.00 8.32 76 GLU C CA 1
ATOM 3912 C C . GLU C 1 76 ? 1.216 39.861 56.664 1.00 10.92 76 GLU C C 1
ATOM 3913 O O . GLU C 1 76 ? 0.661 38.931 56.072 1.00 9.14 76 GLU C O 1
ATOM 3919 N N . LEU C 1 77 ? 1.044 39.929 57.963 1.00 9.41 77 LEU C N 1
ATOM 3920 C CA . LEU C 1 77 ? 0.496 38.786 58.687 1.00 9.70 77 LEU C CA 1
ATOM 3921 C C . LEU C 1 77 ? -0.745 39.056 59.487 1.00 10.64 77 LEU C C 1
ATOM 3922 O O . LEU C 1 77 ? -1.238 38.169 60.182 1.00 13.89 77 LEU C O 1
ATOM 3927 N N . GLY C 1 78 ? -1.252 40.274 59.383 1.00 9.17 78 GLY C N 1
ATOM 3928 C CA . GLY C 1 78 ? -2.397 40.674 60.167 1.00 7.09 78 GLY C CA 1
ATOM 3929 C C . GLY C 1 78 ? -3.683 40.247 59.466 1.00 9.70 78 GLY C C 1
ATOM 3930 O O . GLY C 1 78 ? -3.704 39.827 58.298 1.00 8.94 78 GLY C O 1
ATOM 3931 N N . ALA C 1 79 ? -4.761 40.394 60.225 1.00 7.01 79 ALA C N 1
ATOM 3932 C CA . ALA C 1 79 ? -6.083 40.023 59.783 1.00 13.12 79 ALA C CA 1
ATOM 3933 C C . ALA C 1 79 ? -6.567 40.733 58.539 1.00 13.84 79 ALA C C 1
ATOM 3934 O O . ALA C 1 79 ? -7.346 40.127 57.795 1.00 16.12 79 ALA C O 1
ATOM 3936 N N . PHE C 1 80 ? -6.174 41.977 58.254 1.00 13.66 80 PHE C N 1
ATOM 3937 C CA . PHE C 1 80 ? -6.762 42.701 57.119 1.00 14.03 80 PHE C CA 1
ATOM 3938 C C . PHE C 1 80 ? -5.689 43.066 56.153 1.00 13.81 80 PHE C C 1
ATOM 3939 O O . PHE C 1 80 ? -4.509 43.142 56.505 1.00 14.92 80 PHE C O 1
ATOM 3947 N N . ARG C 1 81 ? -6.148 43.340 54.956 1.00 15.20 81 ARG C N 1
ATOM 3948 C CA . ARG C 1 81 ? -5.277 43.734 53.856 1.00 14.81 81 ARG C CA 1
ATOM 3949 C C . ARG C 1 81 ? -6.047 44.919 53.224 1.00 13.86 81 ARG C C 1
ATOM 3950 O O . ARG C 1 81 ? -7.287 44.950 53.314 1.00 11.12 81 ARG C O 1
ATOM 3958 N N . VAL C 1 82 ? -5.422 45.911 52.572 1.00 14.76 82 VAL C N 1
ATOM 3959 C CA . VAL C 1 82 ? -6.157 47.106 52.121 1.00 13.72 82 VAL C CA 1
ATOM 3960 C C . VAL C 1 82 ? -6.503 46.963 50.647 1.00 12.38 82 VAL C C 1
ATOM 3961 O O . VAL C 1 82 ? -5.629 46.529 49.903 1.00 10.93 82 VAL C O 1
ATOM 3965 N N . HIS C 1 83 ? -7.719 47.270 50.172 1.00 11.86 83 HIS C N 1
ATOM 3966 C CA . HIS C 1 83 ? -8.011 47.296 48.734 1.00 10.92 83 HIS C CA 1
ATOM 3967 C C . HIS C 1 83 ? -7.247 48.380 47.967 1.00 13.35 83 HIS C C 1
ATOM 3968 O O . HIS C 1 83 ? -6.763 49.348 48.579 1.00 13.79 83 HIS C O 1
ATOM 3975 N N . THR C 1 84 ? -7.173 48.337 46.618 1.00 15.11 84 THR C N 1
ATOM 3976 C CA . THR C 1 84 ? -6.449 49.363 45.854 1.00 15.06 84 THR C CA 1
ATOM 3977 C C . THR C 1 84 ? -7.113 50.757 45.955 1.00 18.20 84 THR C C 1
ATOM 3978 O O . THR C 1 84 ? -6.502 51.775 45.627 1.00 17.68 84 THR C O 1
ATOM 3982 N N . ASN C 1 85 ? -8.370 50.900 46.384 1.00 15.54 85 ASN C N 1
ATOM 3983 C CA . ASN C 1 85 ? -8.954 52.228 46.524 1.00 15.51 85 ASN C CA 1
ATOM 3984 C C . ASN C 1 85 ? -8.398 52.920 47.790 1.00 17.99 85 ASN C C 1
ATOM 3985 O O . ASN C 1 85 ? -8.787 54.052 48.060 1.00 20.94 85 ASN C O 1
ATOM 3990 N N . GLY C 1 86 ? -7.565 52.299 48.648 1.00 17.17 86 GLY C N 1
ATOM 3991 C CA . GLY C 1 86 ? -7.016 52.925 49.852 1.00 12.79 86 GLY C CA 1
ATOM 3992 C C . GLY C 1 86 ? -8.080 53.309 50.876 1.00 12.12 86 GLY C C 1
ATOM 3993 O O . GLY C 1 86 ? -7.821 54.143 51.752 1.00 12.46 86 GLY C O 1
ATOM 3994 N N . GLU C 1 87 ? -9.263 52.713 50.788 1.00 9.82 87 GLU C N 1
ATOM 3995 C CA . GLU C 1 87 ? -10.379 53.034 51.646 1.00 19.15 87 GLU C CA 1
ATOM 3996 C C . GLU C 1 87 ? -11.102 51.877 52.316 1.00 22.36 87 GLU C C 1
ATOM 3997 O O . GLU C 1 87 ? -11.842 52.099 53.287 1.00 23.88 87 GLU C O 1
ATOM 4003 N N . SER C 1 88 ? -11.020 50.645 51.790 1.00 24.36 88 SER C N 1
ATOM 4004 C CA . SER C 1 88 ? -11.717 49.519 52.426 1.00 21.54 88 SER C CA 1
ATOM 4005 C C . SER C 1 88 ? -10.783 48.324 52.516 1.00 17.15 88 SER C C 1
ATOM 4006 O O . SER C 1 88 ? -9.753 48.304 51.811 1.00 10.56 88 SER C O 1
ATOM 4009 N N . LEU C 1 89 ? -11.218 47.356 53.344 1.00 15.82 89 LEU C N 1
ATOM 4010 C CA . LEU C 1 89 ? -10.407 46.231 53.776 1.00 15.07 89 LEU C CA 1
ATOM 4011 C C . LEU C 1 89 ? -10.989 44.898 53.340 1.00 16.63 89 LEU C C 1
ATOM 4012 O O . LEU C 1 89 ? -12.188 44.824 53.032 1.00 16.46 89 LEU C O 1
ATOM 4017 N N . LEU C 1 90 ? -10.123 43.871 53.324 1.00 17.79 90 LEU C N 1
ATOM 4018 C CA . LEU C 1 90 ? -10.461 42.462 53.057 1.00 17.96 90 LEU C CA 1
ATOM 4019 C C . LEU C 1 90 ? -9.739 41.594 54.100 1.00 15.46 90 LEU C C 1
ATOM 4020 O O . LEU C 1 90 ? -8.696 41.996 54.648 1.00 15.68 90 LEU C O 1
ATOM 4025 N N . LEU C 1 91 ? -10.329 40.443 54.428 1.00 17.33 91 LEU C N 1
ATOM 4026 C CA . LEU C 1 91 ? -9.734 39.474 55.354 1.00 17.53 91 LEU C CA 1
ATOM 4027 C C . LEU C 1 91 ? -8.621 38.640 54.726 1.00 15.50 91 LEU C C 1
ATOM 4028 O O . LEU C 1 91 ? -8.705 38.144 53.597 1.00 14.98 91 LEU C O 1
ATOM 4033 N N . ASN C 1 92 ? -7.550 38.468 55.474 1.00 16.01 92 ASN C N 1
ATOM 4034 C CA . ASN C 1 92 ? -6.403 37.688 55.051 1.00 15.82 92 ASN C CA 1
ATOM 4035 C C . ASN C 1 92 ? -6.615 36.260 55.608 1.00 18.85 92 ASN C C 1
ATOM 4036 O O . ASN C 1 92 ? -6.507 35.990 56.819 1.00 20.12 92 ASN C O 1
ATOM 4041 N N . GLU C 1 93 ? -6.892 35.262 54.765 1.00 21.17 93 GLU C N 1
ATOM 4042 C CA . GLU C 1 93 ? -7.077 33.878 55.243 1.00 19.85 93 GLU C CA 1
ATOM 4043 C C . GLU C 1 93 ? -5.793 33.203 55.750 1.00 18.88 93 GLU C C 1
ATOM 4044 O O . GLU C 1 93 ? -5.885 32.126 56.337 1.00 18.22 93 GLU C O 1
ATOM 4050 N N . TYR C 1 94 ? -4.585 33.773 55.592 1.00 14.64 94 TYR C N 1
ATOM 4051 C CA . TYR C 1 94 ? -3.401 33.201 56.212 1.00 8.70 94 TYR C CA 1
ATOM 4052 C C . TYR C 1 94 ? -2.936 34.080 57.352 1.00 7.67 94 TYR C C 1
ATOM 4053 O O . TYR C 1 94 ? -1.760 34.083 57.728 1.00 8.32 94 TYR C O 1
ATOM 4062 N N . ALA C 1 95 ? -3.881 34.819 57.939 1.00 9.49 95 ALA C N 1
ATOM 4063 C CA . ALA C 1 95 ? -3.593 35.681 59.088 1.00 11.47 95 ALA C CA 1
ATOM 4064 C C . ALA C 1 95 ? -3.050 34.911 60.294 1.00 11.33 95 ALA C C 1
ATOM 4065 O O . ALA C 1 95 ? -3.656 33.912 60.699 1.00 11.24 95 ALA C O 1
ATOM 4067 N N . TRP C 1 96 ? -1.991 35.388 60.970 1.00 10.21 96 TRP C N 1
ATOM 4068 C CA . TRP C 1 96 ? -1.405 34.642 62.067 1.00 8.89 96 TRP C CA 1
ATOM 4069 C C . TRP C 1 96 ? -2.275 34.614 63.325 1.00 12.00 96 TRP C C 1
ATOM 4070 O O . TRP C 1 96 ? -2.049 33.797 64.226 1.00 11.43 96 TRP C O 1
ATOM 4081 N N . ASN C 1 97 ? -3.374 35.383 63.419 1.00 13.63 97 ASN C N 1
ATOM 4082 C CA . ASN C 1 97 ? -4.223 35.370 64.614 1.00 13.74 97 ASN C CA 1
ATOM 4083 C C . ASN C 1 97 ? -5.260 34.246 64.506 1.00 16.79 97 ASN C C 1
ATOM 4084 O O . ASN C 1 97 ? -6.168 34.080 65.327 1.00 17.44 97 ASN C O 1
ATOM 4089 N N . LYS C 1 98 ? -5.151 33.414 63.462 1.00 15.28 98 LYS C N 1
ATOM 4090 C CA . LYS C 1 98 ? -5.884 32.163 63.420 1.00 15.61 98 LYS C CA 1
ATOM 4091 C C . LYS C 1 98 ? -5.192 31.134 64.349 1.00 16.31 98 LYS C C 1
ATOM 4092 O O . LYS C 1 98 ? -5.764 30.083 64.665 1.00 17.14 98 LYS C O 1
ATOM 4098 N N . ALA C 1 99 ? -3.939 31.380 64.762 1.00 13.80 99 ALA C N 1
ATOM 4099 C CA . ALA C 1 99 ? -3.260 30.509 65.705 1.00 14.53 99 ALA C CA 1
ATOM 4100 C C . ALA C 1 99 ? -2.850 31.250 66.980 1.00 16.56 99 ALA C C 1
ATOM 4101 O O . ALA C 1 99 ? -2.581 30.549 67.952 1.00 21.58 99 ALA C O 1
ATOM 4103 N N . ALA C 1 100 ? -2.775 32.592 67.110 1.00 15.81 100 ALA C N 1
ATOM 4104 C CA . ALA C 1 100 ? -2.333 33.221 68.358 1.00 13.05 100 ALA C CA 1
ATOM 4105 C C . ALA C 1 100 ? -2.935 34.606 68.598 1.00 11.33 100 ALA C C 1
ATOM 4106 O O . ALA C 1 100 ? -3.690 35.121 67.777 1.00 15.59 100 ALA C O 1
ATOM 4108 N N . ASN C 1 101 ? -2.723 35.223 69.750 1.00 11.21 101 ASN C N 1
ATOM 4109 C CA . ASN C 1 101 ? -3.174 36.582 69.981 1.00 8.47 101 ASN C CA 1
ATOM 4110 C C . ASN C 1 101 ? -1.953 37.429 69.564 1.00 6.93 101 ASN C C 1
ATOM 4111 O O . ASN C 1 101 ? -0.840 37.214 70.062 1.00 10.25 101 ASN C O 1
ATOM 4116 N N . ILE C 1 102 ? -2.114 38.383 68.644 1.00 8.55 102 ILE C N 1
ATOM 4117 C CA . ILE C 1 102 ? -1.014 39.135 68.039 1.00 10.87 102 ILE C CA 1
ATOM 4118 C C . ILE C 1 102 ? -1.078 40.610 68.429 1.00 10.11 102 ILE C C 1
ATOM 4119 O O . ILE C 1 102 ? -2.058 41.309 68.154 1.00 8.98 102 ILE C O 1
ATOM 4124 N N . LEU C 1 103 ? 0.018 41.053 69.025 1.00 8.86 103 LEU C N 1
ATOM 4125 C CA . LEU C 1 103 ? 0.199 42.409 69.496 1.00 8.56 103 LEU C CA 1
ATOM 4126 C C . LEU C 1 103 ? 1.181 43.130 68.578 1.00 7.05 103 LEU C C 1
ATOM 4127 O O . LEU C 1 103 ? 2.360 42.734 68.526 1.00 6.29 103 LEU C O 1
ATOM 4132 N N . PHE C 1 104 ? 0.755 44.201 67.882 1.00 8.85 104 PHE C N 1
ATOM 4133 C CA . PHE C 1 104 ? 1.673 45.025 67.054 1.00 10.88 104 PHE C CA 1
ATOM 4134 C C . PHE C 1 104 ? 2.010 46.337 67.788 1.00 9.79 104 PHE C C 1
ATOM 4135 O O . PHE C 1 104 ? 1.072 47.042 68.153 1.00 9.36 104 PHE C O 1
ATOM 4143 N N . ALA C 1 105 ? 3.253 46.687 68.118 1.00 8.98 105 ALA C N 1
ATOM 4144 C CA . ALA C 1 105 ? 3.587 47.991 68.678 1.00 9.78 105 ALA C CA 1
ATOM 4145 C C . ALA C 1 105 ? 4.487 48.800 67.721 1.00 13.65 105 ALA C C 1
ATOM 4146 O O . ALA C 1 105 ? 5.463 48.248 67.156 1.00 11.01 105 ALA C O 1
ATOM 4148 N N . GLU C 1 106 ? 4.177 50.087 67.446 1.00 12.17 106 GLU C N 1
ATOM 4149 C CA . GLU C 1 106 ? 5.089 50.915 66.623 1.00 9.71 106 GLU C CA 1
ATOM 4150 C C . GLU C 1 106 ? 6.199 51.464 67.507 1.00 5.16 106 GLU C C 1
ATOM 4151 O O . GLU C 1 106 ? 5.949 52.182 68.481 1.00 4.33 106 GLU C O 1
ATOM 4157 N N . SER C 1 107 ? 7.450 51.186 67.203 1.00 5.47 107 SER C N 1
ATOM 4158 C CA . SER C 1 107 ? 8.524 51.531 68.085 1.00 8.00 107 SER C CA 1
ATOM 4159 C C . SER C 1 107 ? 9.820 51.784 67.309 1.00 9.90 107 SER C C 1
ATOM 4160 O O . SER C 1 107 ? 10.086 51.023 66.391 1.00 14.20 107 SER C O 1
ATOM 4163 N N . PRO C 1 108 ? 10.732 52.738 67.618 1.00 9.35 108 PRO C N 1
ATOM 4164 C CA . PRO C 1 108 ? 10.607 53.635 68.770 1.00 5.26 108 PRO C CA 1
ATOM 4165 C C . PRO C 1 108 ? 9.637 54.815 68.569 1.00 13.23 108 PRO C C 1
ATOM 4166 O O . PRO C 1 108 ? 8.957 54.865 67.525 1.00 15.65 108 PRO C O 1
ATOM 4170 N N . ALA C 1 109 ? 9.455 55.760 69.530 1.00 13.19 109 ALA C N 1
ATOM 4171 C CA . ALA C 1 109 ? 8.619 56.956 69.308 1.00 11.29 109 ALA C CA 1
ATOM 4172 C C . ALA C 1 109 ? 9.213 57.765 68.130 1.00 10.59 109 ALA C C 1
ATOM 4173 O O . ALA C 1 109 ? 10.446 57.884 68.019 1.00 10.61 109 ALA C O 1
ATOM 4175 N N . GLY C 1 110 ? 8.390 58.302 67.229 1.00 11.14 110 GLY C N 1
ATOM 4176 C CA . GLY C 1 110 ? 8.867 58.935 66.004 1.00 12.53 110 GLY C CA 1
ATOM 4177 C C . GLY C 1 110 ? 8.396 58.112 64.799 1.00 15.70 110 GLY C C 1
ATOM 4178 O O . GLY C 1 110 ? 8.380 58.595 63.645 1.00 14.65 110 GLY C O 1
ATOM 4179 N N . VAL C 1 111 ? 8.052 56.822 65.044 1.00 15.59 111 VAL C N 1
ATOM 4180 C CA . VAL C 1 111 ? 7.554 55.906 64.022 1.00 8.20 111 VAL C CA 1
ATOM 4181 C C . VAL C 1 111 ? 6.031 55.860 64.059 1.00 7.71 111 VAL C C 1
ATOM 4182 O O . VAL C 1 111 ? 5.395 55.576 65.089 1.00 10.27 111 VAL C O 1
ATOM 4186 N N . GLY C 1 112 ? 5.436 56.162 62.917 1.00 6.68 112 GLY C N 1
ATOM 4187 C CA . GLY C 1 112 ? 4.010 56.047 62.716 1.00 8.52 112 GLY C CA 1
ATOM 4188 C C . GLY C 1 112 ? 3.233 57.013 63.593 1.00 14.60 112 GLY C C 1
ATOM 4189 O O . GLY C 1 112 ? 3.313 58.223 63.433 1.00 16.08 112 GLY C O 1
ATOM 4190 N N . PHE C 1 113 ? 2.441 56.472 64.515 1.00 16.56 113 PHE C N 1
ATOM 4191 C CA . PHE C 1 113 ? 1.616 57.218 65.444 1.00 13.22 113 PHE C CA 1
ATOM 4192 C C . PHE C 1 113 ? 2.301 57.440 66.799 1.00 14.28 113 PHE C C 1
ATOM 4193 O O . PHE C 1 113 ? 1.798 58.207 67.628 1.00 14.99 113 PHE C O 1
ATOM 4201 N N . SER C 1 114 ? 3.415 56.761 67.065 1.00 12.15 114 SER C N 1
ATOM 4202 C CA . SER C 1 114 ? 4.153 56.894 68.309 1.00 14.35 114 SER C CA 1
ATOM 4203 C C . SER C 1 114 ? 4.946 58.218 68.309 1.00 14.24 114 SER C C 1
ATOM 4204 O O . SER C 1 114 ? 5.622 58.569 67.337 1.00 10.32 114 SER C O 1
ATOM 4207 N N . TYR C 1 115 ? 5.019 58.945 69.424 1.00 17.06 115 TYR C N 1
ATOM 4208 C CA . TYR C 1 115 ? 5.634 60.275 69.413 1.00 16.67 115 TYR C CA 1
ATOM 4209 C C . TYR C 1 115 ? 6.280 60.565 70.755 1.00 17.89 115 TYR C C 1
ATOM 4210 O O . TYR C 1 115 ? 6.054 59.873 71.762 1.00 20.36 115 TYR C O 1
ATOM 4219 N N . SER C 1 116 ? 7.097 61.593 70.793 1.00 18.88 116 SER C N 1
ATOM 4220 C CA . SER C 1 116 ? 7.544 62.126 72.069 1.00 18.40 116 SER C CA 1
ATOM 4221 C C . SER C 1 116 ? 7.316 63.641 72.046 1.00 23.09 116 SER C C 1
ATOM 4222 O O . SER C 1 116 ? 7.445 64.283 70.984 1.00 21.06 116 SER C O 1
ATOM 4225 N N . ASN C 1 117 ? 6.942 64.196 73.212 1.00 25.15 117 ASN C N 1
ATOM 4226 C CA . ASN C 1 117 ? 6.863 65.645 73.395 1.00 23.80 117 ASN C CA 1
ATOM 4227 C C . ASN C 1 117 ? 8.225 66.268 73.679 1.00 24.87 117 ASN C C 1
ATOM 4228 O O . ASN C 1 117 ? 8.299 67.479 73.825 1.00 28.25 117 ASN C O 1
ATOM 4233 N N . THR C 1 118 ? 9.336 65.534 73.774 1.00 22.81 118 THR C N 1
ATOM 4234 C CA . THR C 1 118 ? 10.674 66.095 73.876 1.00 19.33 118 THR C CA 1
ATOM 4235 C C . THR C 1 118 ? 11.405 65.617 72.614 1.00 24.46 118 THR C C 1
ATOM 4236 O O . THR C 1 118 ? 11.613 64.413 72.385 1.00 25.45 118 THR C O 1
ATOM 4240 N N . SER C 1 119 ? 11.796 66.560 71.760 1.00 24.46 119 SER C N 1
ATOM 4241 C CA . SER C 1 119 ? 12.454 66.287 70.496 1.00 26.28 119 SER C CA 1
ATOM 4242 C C . SER C 1 119 ? 13.728 65.503 70.512 1.00 23.23 119 SER C C 1
ATOM 4243 O O . SER C 1 119 ? 13.952 64.687 69.621 1.00 24.39 119 SER C O 1
ATOM 4246 N N . SER C 1 120 ? 14.540 65.723 71.528 1.00 22.09 120 SER C N 1
ATOM 4247 C CA . SER C 1 120 ? 15.794 65.008 71.669 1.00 23.35 120 SER C CA 1
ATOM 4248 C C . SER C 1 120 ? 15.612 63.497 71.801 1.00 19.00 120 SER C C 1
ATOM 4249 O O . SER C 1 120 ? 16.571 62.744 71.604 1.00 14.85 120 SER C O 1
ATOM 4252 N N . ASP C 1 121 ? 14.380 63.037 72.141 1.00 20.10 121 ASP C N 1
ATOM 4253 C CA . ASP C 1 121 ? 14.101 61.608 72.237 1.00 18.73 121 ASP C CA 1
ATOM 4254 C C . ASP C 1 121 ? 14.197 60.886 70.920 1.00 19.99 121 ASP C C 1
ATOM 4255 O O . ASP C 1 121 ? 14.269 59.665 70.911 1.00 20.84 121 ASP C O 1
ATOM 4260 N N . LEU C 1 122 ? 14.214 61.576 69.786 1.00 18.76 122 LEU C N 1
ATOM 4261 C CA . LEU C 1 122 ? 14.286 60.905 68.515 1.00 16.66 122 LEU C CA 1
ATOM 4262 C C . LEU C 1 122 ? 15.662 60.503 68.090 1.00 14.92 122 LEU C C 1
ATOM 4263 O O . LEU C 1 122 ? 15.799 60.019 66.972 1.00 15.75 122 LEU C O 1
ATOM 4268 N N . SER C 1 123 ? 16.704 60.693 68.884 1.00 16.18 123 SER C N 1
ATOM 4269 C CA . SER C 1 123 ? 18.006 60.167 68.484 1.00 23.52 123 SER C CA 1
ATOM 4270 C C . SER C 1 123 ? 18.135 58.897 69.352 1.00 23.65 123 SER C C 1
ATOM 4271 O O . SER C 1 123 ? 18.224 58.995 70.590 1.00 20.69 123 SER C O 1
ATOM 4274 N N . MET C 1 124 ? 18.088 57.694 68.752 1.00 19.97 124 MET C N 1
ATOM 4275 C CA . MET C 1 124 ? 18.055 56.473 69.524 1.00 15.70 124 MET C CA 1
ATOM 4276 C C . MET C 1 124 ? 19.292 55.630 69.284 1.00 15.56 124 MET C C 1
ATOM 4277 O O . MET C 1 124 ? 20.137 55.967 68.460 1.00 17.84 124 MET C O 1
ATOM 4282 N N . GLY C 1 125 ? 19.430 54.527 70.007 1.00 17.94 125 GLY C N 1
ATOM 4283 C CA . GLY C 1 125 ? 20.516 53.562 69.893 1.00 16.68 125 GLY C CA 1
ATOM 4284 C C . GLY C 1 125 ? 19.931 52.210 70.308 1.00 14.52 125 GLY C C 1
ATOM 4285 O O . GLY C 1 125 ? 18.808 52.159 70.858 1.00 12.47 125 GLY C O 1
ATOM 4286 N N . ASP C 1 126 ? 20.684 51.119 70.190 1.00 14.00 126 ASP C N 1
ATOM 4287 C CA . ASP C 1 126 ? 20.141 49.764 70.389 1.00 14.45 126 ASP C CA 1
ATOM 4288 C C . ASP C 1 126 ? 19.703 49.484 71.809 1.00 13.50 126 ASP C C 1
ATOM 4289 O O . ASP C 1 126 ? 18.584 49.019 72.055 1.00 14.27 126 ASP C O 1
ATOM 4294 N N . ASP C 1 127 ? 20.533 49.875 72.764 1.00 12.92 127 ASP C N 1
ATOM 4295 C CA . ASP C 1 127 ? 20.178 49.720 74.153 1.00 11.68 127 ASP C CA 1
ATOM 4296 C C . ASP C 1 127 ? 19.018 50.554 74.618 1.00 12.92 127 ASP C C 1
ATOM 4297 O O . ASP C 1 127 ? 18.196 50.063 75.393 1.00 14.20 127 ASP C O 1
ATOM 4302 N N . LYS C 1 128 ? 18.845 51.785 74.134 1.00 13.49 128 LYS C N 1
ATOM 4303 C CA . LYS C 1 128 ? 17.719 52.586 74.591 1.00 14.35 128 LYS C CA 1
ATOM 4304 C C . LYS C 1 128 ? 16.451 52.022 73.972 1.00 9.75 128 LYS C C 1
ATOM 4305 O O . LYS C 1 128 ? 15.379 52.123 74.579 1.00 12.08 128 LYS C O 1
ATOM 4311 N N . MET C 1 129 ? 16.505 51.439 72.761 1.00 10.14 129 MET C N 1
ATOM 4312 C CA . MET C 1 129 ? 15.312 50.843 72.116 1.00 7.35 129 MET C CA 1
ATOM 4313 C C . MET C 1 129 ? 14.768 49.629 72.925 1.00 8.84 129 MET C C 1
ATOM 4314 O O . MET C 1 129 ? 13.572 49.537 73.232 1.00 10.32 129 MET C O 1
ATOM 4319 N N . ALA C 1 130 ? 15.658 48.700 73.335 1.00 8.79 130 ALA C N 1
ATOM 4320 C CA . ALA C 1 130 ? 15.328 47.502 74.124 1.00 9.15 130 ALA C CA 1
ATOM 4321 C C . ALA C 1 130 ? 14.753 47.947 75.455 1.00 7.86 130 ALA C C 1
ATOM 4322 O O . ALA C 1 130 ? 13.683 47.478 75.837 1.00 10.09 130 ALA C O 1
ATOM 4324 N N . GLN C 1 131 ? 15.371 48.908 76.155 1.00 10.31 131 GLN C N 1
ATOM 4325 C CA . GLN C 1 131 ? 14.772 49.448 77.374 1.00 10.79 131 GLN C CA 1
ATOM 4326 C C . GLN C 1 131 ? 13.427 50.110 77.212 1.00 11.51 131 GLN C C 1
ATOM 4327 O O . GLN C 1 131 ? 12.503 49.858 78.009 1.00 16.42 131 GLN C O 1
ATOM 4333 N N . ASP C 1 132 ? 13.241 50.940 76.186 1.00 13.29 132 ASP C N 1
ATOM 4334 C CA . ASP C 1 132 ? 11.936 51.543 75.971 1.00 10.91 132 ASP C CA 1
ATOM 4335 C C . ASP C 1 132 ? 10.874 50.534 75.636 1.00 10.91 132 ASP C C 1
ATOM 4336 O O . ASP C 1 132 ? 9.760 50.714 76.140 1.00 10.73 132 ASP C O 1
ATOM 4341 N N . THR C 1 133 ? 11.148 49.466 74.828 1.00 12.54 133 THR C N 1
ATOM 4342 C CA . THR C 1 133 ? 10.099 48.497 74.461 1.00 10.80 133 THR C CA 1
ATOM 4343 C C . THR C 1 133 ? 9.834 47.533 75.622 1.00 9.45 133 THR C C 1
ATOM 4344 O O . THR C 1 133 ? 8.705 47.071 75.794 1.00 8.92 133 THR C O 1
ATOM 4348 N N . TYR C 1 134 ? 10.815 47.264 76.500 1.00 10.05 134 TYR C N 1
ATOM 4349 C CA . TYR C 1 134 ? 10.552 46.477 77.686 1.00 11.03 134 TYR C CA 1
ATOM 4350 C C . TYR C 1 134 ? 9.591 47.267 78.604 1.00 12.75 134 TYR C C 1
ATOM 4351 O O . TYR C 1 134 ? 8.556 46.733 79.045 1.00 17.58 134 TYR C O 1
ATOM 4360 N N . THR C 1 135 ? 9.836 48.555 78.886 1.00 10.06 135 THR C N 1
ATOM 4361 C CA . THR C 1 135 ? 8.943 49.362 79.728 1.00 9.10 135 THR C CA 1
ATOM 4362 C C . THR C 1 135 ? 7.521 49.352 79.168 1.00 10.41 135 THR C C 1
ATOM 4363 O O . THR C 1 135 ? 6.529 49.294 79.909 1.00 14.60 135 THR C O 1
ATOM 4367 N N . PHE C 1 136 ? 7.398 49.385 77.841 1.00 12.90 136 PHE C N 1
ATOM 4368 C CA . PHE C 1 136 ? 6.084 49.327 77.182 1.00 14.91 136 PHE C CA 1
ATOM 4369 C C . PHE C 1 136 ? 5.330 48.052 77.560 1.00 17.18 136 PHE C C 1
ATOM 4370 O O . PHE C 1 136 ? 4.131 48.040 77.865 1.00 18.69 136 PHE C O 1
ATOM 4378 N N . LEU C 1 137 ? 6.086 46.962 77.518 1.00 18.30 137 LEU C N 1
ATOM 4379 C CA . LEU C 1 137 ? 5.560 45.637 77.749 1.00 17.33 137 LEU C CA 1
ATOM 4380 C C . LEU C 1 137 ? 5.106 45.519 79.191 1.00 16.40 137 LEU C C 1
ATOM 4381 O O . LEU C 1 137 ? 3.955 45.140 79.413 1.00 14.05 137 LEU C O 1
ATOM 4386 N N . VAL C 1 138 ? 5.934 45.922 80.162 1.00 16.92 138 VAL C N 1
ATOM 4387 C CA . VAL C 1 138 ? 5.534 45.908 81.563 1.00 17.43 138 VAL C CA 1
ATOM 4388 C C . VAL C 1 138 ? 4.230 46.690 81.796 1.00 19.86 138 VAL C C 1
ATOM 4389 O O . VAL C 1 138 ? 3.302 46.235 82.497 1.00 20.13 138 VAL C O 1
ATOM 4393 N N . LYS C 1 139 ? 4.128 47.872 81.181 1.00 17.72 139 LYS C N 1
ATOM 4394 C CA . LYS C 1 139 ? 2.931 48.696 81.309 1.00 16.79 139 LYS C CA 1
ATOM 4395 C C . LYS C 1 139 ? 1.748 48.164 80.514 1.00 15.77 139 LYS C C 1
ATOM 4396 O O . LYS C 1 139 ? 0.603 48.368 80.934 1.00 17.07 139 LYS C O 1
ATOM 4402 N N . TRP C 1 140 ? 1.938 47.474 79.377 1.00 15.08 140 TRP C N 1
ATOM 4403 C CA . TRP C 1 140 ? 0.824 46.903 78.612 1.00 14.37 140 TRP C CA 1
ATOM 4404 C C . TRP C 1 140 ? 0.187 45.782 79.480 1.00 10.32 140 TRP C C 1
ATOM 4405 O O . TRP C 1 140 ? -1.037 45.718 79.610 1.00 7.54 140 TRP C O 1
ATOM 4416 N N . PHE C 1 141 ? 0.962 44.914 80.159 1.00 12.70 141 PHE C N 1
ATOM 4417 C CA . PHE C 1 141 ? 0.441 43.833 81.014 1.00 12.67 141 PHE C CA 1
ATOM 4418 C C . PHE C 1 141 ? -0.401 44.315 82.171 1.00 15.03 141 PHE C C 1
ATOM 4419 O O . PHE C 1 141 ? -1.400 43.676 82.502 1.00 17.19 141 PHE C O 1
ATOM 4427 N N . GLU C 1 142 ? -0.091 45.456 82.774 1.00 17.90 142 GLU C N 1
ATOM 4428 C CA . GLU C 1 142 ? -0.964 46.043 83.791 1.00 19.99 142 GLU C CA 1
ATOM 4429 C C . GLU C 1 142 ? -2.272 46.555 83.208 1.00 18.23 142 GLU C C 1
ATOM 4430 O O . GLU C 1 142 ? -3.283 46.556 83.900 1.00 19.14 142 GLU C O 1
ATOM 4436 N N . ARG C 1 143 ? -2.338 47.007 81.960 1.00 18.46 143 ARG C N 1
ATOM 4437 C CA . ARG C 1 143 ? -3.604 47.394 81.377 1.00 17.26 143 ARG C CA 1
ATOM 4438 C C . ARG C 1 143 ? -4.424 46.157 80.996 1.00 19.61 143 ARG C C 1
ATOM 4439 O O . ARG C 1 143 ? -5.658 46.193 80.895 1.00 18.84 143 ARG C O 1
ATOM 4447 N N . PHE C 1 144 ? -3.751 45.044 80.678 1.00 22.07 144 PHE C N 1
ATOM 4448 C CA . PHE C 1 144 ? -4.403 43.794 80.274 1.00 18.74 144 PHE C CA 1
ATOM 4449 C C . PHE C 1 144 ? -4.043 42.630 81.225 1.00 20.49 144 PHE C C 1
ATOM 4450 O O . PHE C 1 144 ? -3.457 41.597 80.833 1.00 18.25 144 PHE C O 1
ATOM 4458 N N . PRO C 1 145 ? -4.500 42.681 82.491 1.00 19.77 145 PRO C N 1
ATOM 4459 C CA . PRO C 1 145 ? -4.010 41.832 83.571 1.00 17.44 145 PRO C CA 1
ATOM 4460 C C . PRO C 1 145 ? -4.320 40.362 83.334 1.00 17.71 145 PRO C C 1
ATOM 4461 O O . PRO C 1 145 ? -3.535 39.486 83.672 1.00 19.63 145 PRO C O 1
ATOM 4465 N N . HIS C 1 146 ? -5.442 40.040 82.714 1.00 17.93 146 HIS C N 1
ATOM 4466 C CA . HIS C 1 146 ? -5.745 38.674 82.244 1.00 24.86 146 HIS C CA 1
ATOM 4467 C C . HIS C 1 146 ? -4.757 38.041 81.250 1.00 24.42 146 HIS C C 1
ATOM 4468 O O . HIS C 1 146 ? -4.961 36.886 80.881 1.00 26.29 146 HIS C O 1
ATOM 4475 N N . TYR C 1 147 ? -3.741 38.727 80.702 1.00 20.23 147 TYR C N 1
ATOM 4476 C CA . TYR C 1 147 ? -2.779 38.049 79.849 1.00 13.14 147 TYR C CA 1
ATOM 4477 C C . TYR C 1 147 ? -1.582 37.782 80.730 1.00 12.44 147 TYR C C 1
ATOM 4478 O O . TYR C 1 147 ? -0.628 37.213 80.212 1.00 11.64 147 TYR C O 1
ATOM 4487 N N . ASN C 1 148 ? -1.544 38.146 82.034 1.00 12.87 148 ASN C N 1
ATOM 4488 C CA . ASN C 1 148 ? -0.364 37.888 82.886 1.00 18.33 148 ASN C CA 1
ATOM 4489 C C . ASN C 1 148 ? -0.125 36.379 82.900 1.00 15.65 148 ASN C C 1
ATOM 4490 O O . ASN C 1 148 ? -1.099 35.621 82.973 1.00 14.33 148 ASN C O 1
ATOM 4495 N N . TYR C 1 149 ? 1.139 35.951 82.740 1.00 17.63 149 TYR C N 1
ATOM 4496 C CA . TYR C 1 149 ? 1.598 34.558 82.682 1.00 15.58 149 TYR C CA 1
ATOM 4497 C C . TYR C 1 149 ? 1.131 33.770 81.449 1.00 16.23 149 TYR C C 1
ATOM 4498 O O . TYR C 1 149 ? 1.357 32.543 81.370 1.00 18.20 149 TYR C O 1
ATOM 4507 N N . ARG C 1 150 ? 0.487 34.363 80.448 1.00 13.79 150 ARG C N 1
ATOM 4508 C CA . ARG C 1 150 ? 0.160 33.638 79.241 1.00 15.68 150 ARG C CA 1
ATOM 4509 C C . ARG C 1 150 ? 1.508 33.318 78.562 1.00 18.22 150 ARG C C 1
ATOM 4510 O O . ARG C 1 150 ? 2.505 34.017 78.753 1.00 21.09 150 ARG C O 1
ATOM 4518 N N . GLU C 1 151 ? 1.581 32.210 77.836 1.00 18.98 151 GLU C N 1
ATOM 4519 C CA . GLU C 1 151 ? 2.749 31.733 77.108 1.00 21.79 151 GLU C CA 1
ATOM 4520 C C . GLU C 1 151 ? 3.044 32.828 76.063 1.00 19.08 151 GLU C C 1
ATOM 4521 O O . GLU C 1 151 ? 2.206 33.195 75.203 1.00 13.60 151 GLU C O 1
ATOM 4527 N N . PHE C 1 152 ? 4.253 33.371 76.203 1.00 16.26 152 PHE C N 1
ATOM 4528 C CA . PHE C 1 152 ? 4.626 34.558 75.457 1.00 14.08 152 PHE C CA 1
ATOM 4529 C C . PHE C 1 152 ? 5.818 34.366 74.528 1.00 11.20 152 PHE C C 1
ATOM 4530 O O . PHE C 1 152 ? 6.836 33.767 74.905 1.00 9.57 152 PHE C O 1
ATOM 4538 N N . TYR C 1 153 ? 5.704 34.926 73.318 1.00 10.69 153 TYR C N 1
ATOM 4539 C CA . TYR C 1 153 ? 6.781 34.892 72.316 1.00 12.83 153 TYR C CA 1
ATOM 4540 C C . TYR C 1 153 ? 7.045 36.264 71.671 1.00 8.43 153 TYR C C 1
ATOM 4541 O O . TYR C 1 153 ? 6.127 37.039 71.392 1.00 7.20 153 TYR C O 1
ATOM 4550 N N . ILE C 1 154 ? 8.295 36.529 71.316 1.00 9.56 154 ILE C N 1
ATOM 4551 C CA . ILE C 1 154 ? 8.678 37.727 70.600 1.00 10.51 154 ILE C CA 1
ATOM 4552 C C . ILE C 1 154 ? 9.084 37.302 69.164 1.00 10.88 154 ILE C C 1
ATOM 4553 O O . ILE C 1 154 ? 9.962 36.446 68.982 1.00 10.39 154 ILE C O 1
ATOM 4558 N N . ALA C 1 155 ? 8.473 37.890 68.127 1.00 7.21 155 ALA C N 1
ATOM 4559 C CA . ALA C 1 155 ? 8.770 37.540 66.735 1.00 10.80 155 ALA C CA 1
ATOM 4560 C C . ALA C 1 155 ? 8.990 38.812 65.882 1.00 9.20 155 ALA C C 1
ATOM 4561 O O . ALA C 1 155 ? 8.534 39.892 66.277 1.00 9.56 155 ALA C O 1
ATOM 4563 N N . GLY C 1 156 ? 9.671 38.817 64.742 1.00 9.82 156 GLY C N 1
ATOM 4564 C CA . GLY C 1 156 ? 9.641 39.989 63.870 1.00 7.34 156 GLY C CA 1
ATOM 4565 C C . GLY C 1 156 ? 10.859 40.144 62.988 1.00 9.38 156 GLY C C 1
ATOM 4566 O O . GLY C 1 156 ? 11.803 39.352 63.064 1.00 9.80 156 GLY C O 1
ATOM 4567 N N . GLU C 1 157 ? 10.872 41.217 62.186 1.00 8.50 157 GLU C N 1
ATOM 4568 C CA . GLU C 1 157 ? 11.887 41.425 61.174 1.00 7.22 157 GLU C CA 1
ATOM 4569 C C . GLU C 1 157 ? 13.088 42.281 61.510 1.00 10.29 157 GLU C C 1
ATOM 4570 O O . GLU C 1 157 ? 13.457 43.171 60.754 1.00 14.76 157 GLU C O 1
ATOM 4576 N N . SER C 1 158 ? 13.778 42.065 62.617 1.00 10.90 158 SER C N 1
ATOM 4577 C CA . SER C 1 158 ? 14.969 42.825 62.876 1.00 7.05 158 SER C CA 1
ATOM 4578 C C . SER C 1 158 ? 15.973 41.930 63.554 1.00 8.12 158 SER C C 1
ATOM 4579 O O . SER C 1 158 ? 15.714 41.402 64.646 1.00 8.89 158 SER C O 1
ATOM 4582 N N . GLY C 1 159 ? 17.174 41.862 63.003 1.00 7.23 159 GLY C N 1
ATOM 4583 C CA . GLY C 1 159 ? 18.228 41.084 63.615 1.00 9.94 159 GLY C CA 1
ATOM 4584 C C . GLY C 1 159 ? 18.712 41.683 64.937 1.00 13.40 159 GLY C C 1
ATOM 4585 O O . GLY C 1 159 ? 19.319 40.983 65.756 1.00 15.85 159 GLY C O 1
ATOM 4586 N N . HIS C 1 160 ? 18.482 42.973 65.203 1.00 9.65 160 HIS C N 1
ATOM 4587 C CA . HIS C 1 160 ? 18.919 43.575 66.453 1.00 9.80 160 HIS C CA 1
ATOM 4588 C C . HIS C 1 160 ? 17.783 43.635 67.466 1.00 9.32 160 HIS C C 1
ATOM 4589 O O . HIS C 1 160 ? 17.925 43.137 68.583 1.00 10.27 160 HIS C O 1
ATOM 4596 N N . PHE C 1 161 ? 16.614 44.185 67.118 1.00 7.55 161 PHE C N 1
ATOM 4597 C CA . PHE C 1 161 ? 15.576 44.348 68.104 1.00 8.91 161 PHE C CA 1
ATOM 4598 C C . PHE C 1 161 ? 15.065 43.093 68.792 1.00 12.50 161 PHE C C 1
ATOM 4599 O O . PHE C 1 161 ? 14.844 43.150 70.009 1.00 12.24 161 PHE C O 1
ATOM 4607 N N . ILE C 1 162 ? 14.860 41.980 68.055 1.00 13.91 162 ILE C N 1
ATOM 4608 C CA . ILE C 1 162 ? 14.274 40.759 68.617 1.00 12.04 162 ILE C CA 1
ATOM 4609 C C . ILE C 1 162 ? 15.228 40.032 69.601 1.00 10.43 162 ILE C C 1
ATOM 4610 O O . ILE C 1 162 ? 14.797 39.845 70.743 1.00 9.52 162 ILE C O 1
ATOM 4615 N N . PRO C 1 163 ? 16.500 39.690 69.337 1.00 6.33 163 PRO C N 1
ATOM 4616 C CA . PRO C 1 163 ? 17.438 39.206 70.333 1.00 9.75 163 PRO C CA 1
ATOM 4617 C C . PRO C 1 163 ? 17.725 40.156 71.494 1.00 14.38 163 PRO C C 1
ATOM 4618 O O . PRO C 1 163 ? 17.955 39.736 72.646 1.00 18.00 163 PRO C O 1
ATOM 4622 N N . GLN C 1 164 ? 17.761 41.468 71.255 1.00 14.88 164 GLN C N 1
ATOM 4623 C CA . GLN C 1 164 ? 18.124 42.383 72.342 1.00 11.07 164 GLN C CA 1
ATOM 4624 C C . GLN C 1 164 ? 16.975 42.603 73.309 1.00 8.18 164 GLN C C 1
ATOM 4625 O O . GLN C 1 164 ? 17.218 42.603 74.520 1.00 7.19 164 GLN C O 1
ATOM 4631 N N . LEU C 1 165 ? 15.726 42.749 72.848 1.00 5.94 165 LEU C N 1
ATOM 4632 C CA . LEU C 1 165 ? 14.597 42.820 73.750 1.00 7.81 165 LEU C CA 1
ATOM 4633 C C . LEU C 1 165 ? 14.429 41.497 74.514 1.00 13.11 165 LEU C C 1
ATOM 4634 O O . LEU C 1 165 ? 14.168 41.523 75.726 1.00 16.88 165 LEU C O 1
ATOM 4639 N N . SER C 1 166 ? 14.567 40.330 73.854 1.00 13.33 166 SER C N 1
ATOM 4640 C CA . SER C 1 166 ? 14.519 39.006 74.483 1.00 9.91 166 SER C CA 1
ATOM 4641 C C . SER C 1 166 ? 15.551 38.936 75.590 1.00 8.27 166 SER C C 1
ATOM 4642 O O . SER C 1 166 ? 15.187 38.446 76.656 1.00 11.09 166 SER C O 1
ATOM 4645 N N . GLN C 1 167 ? 16.802 39.402 75.437 1.00 9.52 167 GLN C N 1
ATOM 4646 C CA . GLN C 1 167 ? 17.766 39.454 76.543 1.00 11.95 167 GLN C CA 1
ATOM 4647 C C . GLN C 1 167 ? 17.326 40.315 77.752 1.00 14.63 167 GLN C C 1
ATOM 4648 O O . GLN C 1 167 ? 17.543 39.917 78.907 1.00 15.36 167 GLN C O 1
ATOM 4654 N N . VAL C 1 168 ? 16.649 41.456 77.550 1.00 14.54 168 VAL C N 1
ATOM 4655 C CA . VAL C 1 168 ? 16.193 42.297 78.659 1.00 14.40 168 VAL C CA 1
ATOM 4656 C C . VAL C 1 168 ? 14.998 41.608 79.294 1.00 13.59 168 VAL C C 1
ATOM 4657 O O . VAL C 1 168 ? 14.882 41.693 80.515 1.00 13.12 168 VAL C O 1
ATOM 4661 N N . VAL C 1 169 ? 14.089 40.945 78.574 1.00 8.87 169 VAL C N 1
ATOM 4662 C CA . VAL C 1 169 ? 13.000 40.239 79.226 1.00 10.58 169 VAL C CA 1
ATOM 4663 C C . VAL C 1 169 ? 13.545 39.084 80.082 1.00 14.64 169 VAL C C 1
ATOM 4664 O O . VAL C 1 169 ? 13.180 38.901 81.257 1.00 14.69 169 VAL C O 1
ATOM 4668 N N . TYR C 1 170 ? 14.472 38.323 79.506 1.00 16.18 170 TYR C N 1
ATOM 4669 C CA . TYR C 1 170 ? 15.048 37.187 80.178 1.00 17.39 170 TYR C CA 1
ATOM 4670 C C . TYR C 1 170 ? 15.795 37.651 81.441 1.00 18.97 170 TYR C C 1
ATOM 4671 O O . TYR C 1 170 ? 15.462 37.166 82.518 1.00 17.22 170 TYR C O 1
ATOM 4680 N N . ARG C 1 171 ? 16.768 38.571 81.408 1.00 19.80 171 ARG C N 1
ATOM 4681 C CA . ARG C 1 171 ? 17.464 39.026 82.607 1.00 18.59 171 ARG C CA 1
ATOM 4682 C C . ARG C 1 171 ? 16.540 39.609 83.683 1.00 18.36 171 ARG C C 1
ATOM 4683 O O . ARG C 1 171 ? 16.872 39.654 84.863 1.00 22.51 171 ARG C O 1
ATOM 4691 N N . ASN C 1 172 ? 15.314 40.019 83.391 1.00 20.65 172 ASN C N 1
ATOM 4692 C CA . ASN C 1 172 ? 14.431 40.587 84.410 1.00 20.66 172 ASN C CA 1
ATOM 4693 C C . ASN C 1 172 ? 13.343 39.644 84.818 1.00 18.88 172 ASN C C 1
ATOM 4694 O O . ASN C 1 172 ? 12.393 40.111 85.462 1.00 21.23 172 ASN C O 1
ATOM 4699 N N . ARG C 1 173 ? 13.388 38.342 84.519 1.00 21.03 173 ARG C N 1
ATOM 4700 C CA . ARG C 1 173 ? 12.243 37.491 84.873 1.00 23.47 173 ARG C CA 1
ATOM 4701 C C . ARG C 1 173 ? 11.920 37.446 86.351 1.00 20.76 173 ARG C C 1
ATOM 4702 O O . ARG C 1 173 ? 10.757 37.265 86.701 1.00 22.51 173 ARG C O 1
ATOM 4710 N N . ASN C 1 174 ? 12.848 37.651 87.277 1.00 21.63 174 ASN C N 1
ATOM 4711 C CA . ASN C 1 174 ? 12.395 37.712 88.662 1.00 24.23 174 ASN C CA 1
ATOM 4712 C C . ASN C 1 174 ? 11.756 39.041 89.026 1.00 22.88 174 ASN C C 1
ATOM 4713 O O . ASN C 1 174 ? 11.055 39.097 90.029 1.00 24.71 174 ASN C O 1
ATOM 4718 N N . ASN C 1 175 ? 11.954 40.102 88.238 1.00 19.98 175 ASN C N 1
ATOM 4719 C CA . ASN C 1 175 ? 11.331 41.393 88.471 1.00 20.70 175 ASN C CA 1
ATOM 4720 C C . ASN C 1 175 ? 9.970 41.419 87.852 1.00 18.40 175 ASN C C 1
ATOM 4721 O O . ASN C 1 175 ? 9.028 41.876 88.496 1.00 18.31 175 ASN C O 1
ATOM 4726 N N . SER C 1 176 ? 9.815 40.984 86.600 1.00 16.79 176 SER C N 1
ATOM 4727 C CA . SER C 1 176 ? 8.487 40.916 86.007 1.00 18.08 176 SER C CA 1
ATOM 4728 C C . SER C 1 176 ? 8.052 39.482 85.660 1.00 18.38 176 SER C C 1
ATOM 4729 O O . SER C 1 176 ? 7.796 39.179 84.496 1.00 15.82 176 SER C O 1
ATOM 4732 N N . PRO C 1 177 ? 7.859 38.534 86.595 1.00 21.71 177 PRO C N 1
ATOM 4733 C CA . PRO C 1 177 ? 7.593 37.123 86.296 1.00 18.26 177 PRO C CA 1
ATOM 4734 C C . PRO C 1 177 ? 6.344 36.861 85.487 1.00 15.16 177 PRO C C 1
ATOM 4735 O O . PRO C 1 177 ? 6.221 35.804 84.853 1.00 15.71 177 PRO C O 1
ATOM 4739 N N . PHE C 1 178 ? 5.422 37.827 85.444 1.00 10.76 178 PHE C N 1
ATOM 4740 C CA . PHE C 1 178 ? 4.181 37.630 84.689 1.00 11.14 178 PHE C CA 1
ATOM 4741 C C . PHE C 1 178 ? 4.411 37.670 83.181 1.00 9.54 178 PHE C C 1
ATOM 4742 O O . PHE C 1 178 ? 3.438 37.547 82.440 1.00 6.30 178 PHE C O 1
ATOM 4750 N N . ILE C 1 179 ? 5.635 37.898 82.683 1.00 8.72 179 ILE C N 1
ATOM 4751 C CA . ILE C 1 179 ? 5.864 37.814 81.241 1.00 15.30 179 ILE C CA 1
ATOM 4752 C C . ILE C 1 179 ? 6.449 36.409 81.072 1.00 16.97 179 ILE C C 1
ATOM 4753 O O . ILE C 1 179 ? 7.652 36.173 81.271 1.00 16.44 179 ILE C O 1
ATOM 4758 N N . ASN C 1 180 ? 5.587 35.444 80.741 1.00 17.28 180 ASN C N 1
ATOM 4759 C CA . ASN C 1 180 ? 5.959 34.031 80.624 1.00 16.00 180 ASN C CA 1
ATOM 4760 C C . ASN C 1 180 ? 6.571 33.643 79.273 1.00 11.17 180 ASN C C 1
ATOM 4761 O O . ASN C 1 180 ? 6.004 32.973 78.388 1.00 9.63 180 ASN C O 1
ATOM 4766 N N . PHE C 1 181 ? 7.792 34.133 79.209 1.00 5.12 181 PHE C N 1
ATOM 4767 C CA . PHE C 1 181 ? 8.593 34.147 78.011 1.00 12.39 181 PHE C CA 1
ATOM 4768 C C . PHE C 1 181 ? 9.153 32.781 77.629 1.00 13.46 181 PHE C C 1
ATOM 4769 O O . PHE C 1 181 ? 10.038 32.282 78.332 1.00 17.66 181 PHE C O 1
ATOM 4777 N N . GLN C 1 182 ? 8.695 32.289 76.468 1.00 14.78 182 GLN C N 1
ATOM 4778 C CA . GLN C 1 182 ? 8.989 30.964 75.896 1.00 13.70 182 GLN C CA 1
ATOM 4779 C C . GLN C 1 182 ? 9.996 30.927 74.752 1.00 12.95 182 GLN C C 1
ATOM 4780 O O . GLN C 1 182 ? 10.712 29.941 74.615 1.00 11.54 182 GLN C O 1
ATOM 4786 N N . GLY C 1 183 ? 10.056 31.922 73.847 1.00 10.53 183 GLY C N 1
ATOM 4787 C CA . GLY C 1 183 ? 11.113 31.978 72.852 1.00 8.37 183 GLY C CA 1
ATOM 4788 C C . GLY C 1 183 ? 10.932 33.073 71.810 1.00 9.28 183 GLY C C 1
ATOM 4789 O O . GLY C 1 183 ? 9.999 33.881 71.910 1.00 10.13 183 GLY C O 1
ATOM 4790 N N . LEU C 1 184 ? 11.750 33.034 70.763 1.00 8.23 184 LEU C N 1
ATOM 4791 C CA . LEU C 1 184 ? 11.797 34.054 69.730 1.00 10.22 184 LEU C CA 1
ATOM 4792 C C . LEU C 1 184 ? 11.958 33.473 68.323 1.00 10.01 184 LEU C C 1
ATOM 4793 O O . LEU C 1 184 ? 12.639 32.455 68.100 1.00 8.40 184 LEU C O 1
ATOM 4798 N N . LEU C 1 185 ? 11.309 34.176 67.390 1.00 9.09 185 LEU C N 1
ATOM 4799 C CA . LEU C 1 185 ? 11.347 33.909 65.956 1.00 8.03 185 LEU C CA 1
ATOM 4800 C C . LEU C 1 185 ? 11.916 35.164 65.238 1.00 8.90 185 LEU C C 1
ATOM 4801 O O . LEU C 1 185 ? 11.333 36.255 65.256 1.00 5.78 185 LEU C O 1
ATOM 4806 N N . VAL C 1 186 ? 13.067 35.047 64.585 1.00 8.94 186 VAL C N 1
ATOM 4807 C CA . VAL C 1 186 ? 13.780 36.132 63.938 1.00 6.40 186 VAL C CA 1
ATOM 4808 C C . VAL C 1 186 ? 13.704 35.979 62.419 1.00 11.97 186 VAL C C 1
ATOM 4809 O O . VAL C 1 186 ? 14.111 34.946 61.876 1.00 13.79 186 VAL C O 1
ATOM 4813 N N . SER C 1 187 ? 13.176 36.975 61.695 1.00 13.79 187 SER C N 1
ATOM 4814 C CA . SER C 1 187 ? 13.127 36.985 60.238 1.00 11.97 187 SER C CA 1
ATOM 4815 C C . SER C 1 187 ? 14.176 37.924 59.657 1.00 12.94 187 SER C C 1
ATOM 4816 O O . SER C 1 187 ? 14.398 39.009 60.167 1.00 12.89 187 SER C O 1
ATOM 4819 N N . SER C 1 188 ? 14.788 37.478 58.569 1.00 16.96 188 SER C N 1
ATOM 4820 C CA . SER C 1 188 ? 15.707 38.218 57.705 1.00 18.04 188 SER C CA 1
ATOM 4821 C C . SER C 1 188 ? 16.578 39.286 58.381 1.00 18.70 188 SER C C 1
ATOM 4822 O O . SER C 1 188 ? 16.567 40.447 57.955 1.00 15.59 188 SER C O 1
ATOM 4825 N N . GLY C 1 189 ? 17.369 38.895 59.389 1.00 14.93 189 GLY C N 1
ATOM 4826 C CA . GLY C 1 189 ? 18.060 39.872 60.179 1.00 13.42 189 GLY C CA 1
ATOM 4827 C C . GLY C 1 189 ? 19.573 39.862 60.099 1.00 17.53 189 GLY C C 1
ATOM 4828 O O . GLY C 1 189 ? 20.234 38.854 59.789 1.00 19.76 189 GLY C O 1
ATOM 4829 N N . LEU C 1 190 ? 20.113 41.056 60.380 1.00 13.76 190 LEU C N 1
ATOM 4830 C CA . LEU C 1 190 ? 21.555 41.232 60.453 1.00 14.30 190 LEU C CA 1
ATOM 4831 C C . LEU C 1 190 ? 22.035 40.611 61.765 1.00 11.89 190 LEU C C 1
ATOM 4832 O O . LEU C 1 190 ? 21.381 40.811 62.792 1.00 10.36 190 LEU C O 1
ATOM 4837 N N . THR C 1 191 ? 23.119 39.836 61.758 1.00 8.98 191 THR C N 1
ATOM 4838 C CA . THR C 1 191 ? 23.551 39.177 62.975 1.00 7.30 191 THR C CA 1
ATOM 4839 C C . THR C 1 191 ? 25.001 39.454 63.377 1.00 9.20 191 THR C C 1
ATOM 4840 O O . THR C 1 191 ? 25.316 39.540 64.573 1.00 10.43 191 THR C O 1
ATOM 4844 N N . ASN C 1 192 ? 25.963 39.575 62.457 1.00 7.68 192 ASN C N 1
ATOM 4845 C CA . ASN C 1 192 ? 27.373 39.788 62.803 1.00 7.62 192 ASN C CA 1
ATOM 4846 C C . ASN C 1 192 ? 27.938 40.556 61.620 1.00 11.74 192 ASN C C 1
ATOM 4847 O O . ASN C 1 192 ? 27.918 40.035 60.491 1.00 12.22 192 ASN C O 1
ATOM 4852 N N . ASP C 1 193 ? 28.392 41.808 61.793 1.00 13.52 193 ASP C N 1
ATOM 4853 C CA . ASP C 1 193 ? 28.848 42.663 60.679 1.00 11.80 193 ASP C CA 1
ATOM 4854 C C . ASP C 1 193 ? 29.884 42.032 59.795 1.00 9.86 193 ASP C C 1
ATOM 4855 O O . ASP C 1 193 ? 29.770 42.144 58.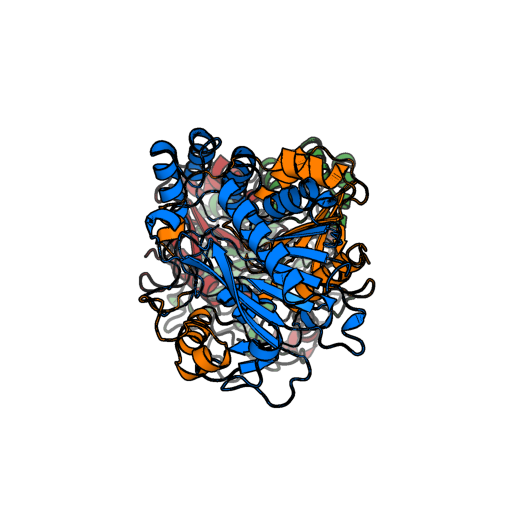585 1.00 12.67 193 ASP C O 1
ATOM 4860 N N . HIS C 1 194 ? 30.870 41.337 60.345 1.00 9.65 194 HIS C N 1
ATOM 4861 C CA . HIS C 1 194 ? 31.893 40.710 59.531 1.00 11.89 194 HIS C CA 1
ATOM 4862 C C . HIS C 1 194 ? 31.432 39.563 58.622 1.00 10.23 194 HIS C C 1
ATOM 4863 O O . HIS C 1 194 ? 31.724 39.569 57.419 1.00 12.32 194 HIS C O 1
ATOM 4870 N N . GLU C 1 195 ? 30.696 38.573 59.138 1.00 12.12 195 GLU C N 1
ATOM 4871 C CA . GLU C 1 195 ? 30.220 37.435 58.361 1.00 6.87 195 GLU C CA 1
ATOM 4872 C C . GLU C 1 195 ? 29.146 37.878 57.425 1.00 10.51 195 GLU C C 1
ATOM 4873 O O . GLU C 1 195 ? 29.190 37.494 56.247 1.00 12.60 195 GLU C O 1
ATOM 4879 N N . ASP C 1 196 ? 28.181 38.672 57.894 1.00 6.07 196 ASP C N 1
ATOM 4880 C CA . ASP C 1 196 ? 27.181 39.165 56.973 1.00 8.78 196 ASP C CA 1
ATOM 4881 C C . ASP C 1 196 ? 27.703 39.932 55.737 1.00 9.13 196 ASP C C 1
ATOM 4882 O O . ASP C 1 196 ? 27.134 39.824 54.630 1.00 14.23 196 ASP C O 1
ATOM 4887 N N . MET C 1 197 ? 28.801 40.673 55.888 1.00 11.01 197 MET C N 1
ATOM 4888 C CA . MET C 1 197 ? 29.381 41.507 54.841 1.00 10.78 197 MET C CA 1
ATOM 4889 C C . MET C 1 197 ? 30.053 40.617 53.797 1.00 11.35 197 MET C C 1
ATOM 4890 O O . MET C 1 197 ? 29.848 40.853 52.598 1.00 10.09 197 MET C O 1
ATOM 4895 N N . ILE C 1 198 ? 30.815 39.577 54.186 1.00 9.87 198 ILE C N 1
ATOM 4896 C CA . ILE C 1 198 ? 31.329 38.618 53.195 1.00 9.16 198 ILE C CA 1
ATOM 4897 C C . ILE C 1 198 ? 30.206 37.895 52.436 1.00 8.27 198 ILE C C 1
ATOM 4898 O O . ILE C 1 198 ? 30.228 37.786 51.197 1.00 11.19 198 ILE C O 1
ATOM 4903 N N . GLY C 1 199 ? 29.161 37.492 53.155 1.00 5.76 199 GLY C N 1
ATOM 4904 C CA . GLY C 1 199 ? 28.010 36.836 52.587 1.00 8.04 199 GLY C CA 1
ATOM 4905 C C . GLY C 1 199 ? 27.300 37.680 51.558 1.00 11.95 199 GLY C C 1
ATOM 4906 O O . GLY C 1 199 ? 26.844 37.120 50.552 1.00 16.42 199 GLY C O 1
ATOM 4907 N N . MET C 1 200 ? 27.172 39.000 51.751 1.00 15.97 200 MET C N 1
ATOM 4908 C CA . MET C 1 200 ? 26.560 39.927 50.765 1.00 12.73 200 MET C CA 1
ATOM 4909 C C . MET C 1 200 ? 27.321 40.018 49.435 1.00 8.64 200 MET C C 1
ATOM 4910 O O . MET C 1 200 ? 26.762 39.780 48.362 1.00 7.40 200 MET C O 1
ATOM 4915 N N . PHE C 1 201 ? 28.616 40.289 49.435 1.00 8.10 201 PHE C N 1
ATOM 4916 C CA . PHE C 1 201 ? 29.377 40.351 48.200 1.00 12.92 201 PHE C CA 1
ATOM 4917 C C . PHE C 1 201 ? 29.448 39.030 47.459 1.00 14.12 201 PHE C C 1
ATOM 4918 O O . PHE C 1 201 ? 29.363 39.014 46.226 1.00 14.28 201 PHE C O 1
ATOM 4926 N N . GLU C 1 202 ? 29.554 37.906 48.172 1.00 15.67 202 GLU C N 1
ATOM 4927 C CA . GLU C 1 202 ? 29.535 36.593 47.533 1.00 13.28 202 GLU C CA 1
ATOM 4928 C C . GLU C 1 202 ? 28.188 36.185 46.977 1.00 10.27 202 GLU C C 1
ATOM 4929 O O . GLU C 1 202 ? 28.123 35.621 45.861 1.00 10.34 202 GLU C O 1
ATOM 4935 N N . SER C 1 203 ? 27.101 36.421 47.714 1.00 8.12 203 SER C N 1
ATOM 4936 C CA . SER C 1 203 ? 25.793 36.115 47.182 1.00 7.58 203 SER C CA 1
ATOM 4937 C C . SER C 1 203 ? 25.436 36.963 45.976 1.00 9.63 203 SER C C 1
ATOM 4938 O O . SER C 1 203 ? 24.843 36.436 45.009 1.00 12.87 203 SER C O 1
ATOM 4941 N N . TRP C 1 204 ? 25.795 38.258 45.972 1.00 10.87 204 TRP C N 1
ATOM 4942 C CA . TRP C 1 204 ? 25.446 39.129 44.851 1.00 7.96 204 TRP C CA 1
ATOM 4943 C C . TRP C 1 204 ? 26.205 38.642 43.619 1.00 4.67 204 TRP C C 1
ATOM 4944 O O . TRP C 1 204 ? 25.591 38.554 42.560 1.00 3.68 204 TRP C O 1
ATOM 4955 N N . TRP C 1 205 ? 27.499 38.284 43.676 1.00 2.78 205 TRP C N 1
ATOM 4956 C CA . TRP C 1 205 ? 28.233 37.747 42.543 1.00 5.72 205 TRP C CA 1
ATOM 4957 C C . TRP C 1 205 ? 27.616 36.408 42.023 1.00 10.33 205 TRP C C 1
ATOM 4958 O O . TRP C 1 205 ? 27.410 36.226 40.807 1.00 9.10 205 TRP C O 1
ATOM 4969 N N . HIS C 1 206 ? 27.247 35.463 42.920 1.00 6.15 206 HIS C N 1
ATOM 4970 C CA . HIS C 1 206 ? 26.691 34.186 42.503 1.00 7.76 206 HIS C CA 1
ATOM 4971 C C . HIS C 1 206 ? 25.267 34.332 42.032 1.00 6.38 206 HIS C C 1
ATOM 4972 O O . HIS C 1 206 ? 24.689 33.357 41.569 1.00 10.85 206 HIS C O 1
ATOM 4979 N N . HIS C 1 207 ? 24.609 35.474 42.184 1.00 5.79 207 HIS C N 1
ATOM 4980 C CA . HIS C 1 207 ? 23.316 35.679 41.535 1.00 5.09 207 HIS C CA 1
ATOM 4981 C C . HIS C 1 207 ? 23.482 36.563 40.263 1.00 7.43 207 HIS C C 1
ATOM 4982 O O . HIS C 1 207 ? 22.488 36.995 39.660 1.00 4.18 207 HIS C O 1
ATOM 4989 N N . GLY C 1 208 ? 24.717 36.814 39.777 1.00 5.76 208 GLY C N 1
ATOM 4990 C CA . GLY C 1 208 ? 24.970 37.689 38.630 1.00 10.66 208 GLY C CA 1
ATOM 4991 C C . GLY C 1 208 ? 24.569 39.179 38.789 1.00 13.81 208 GLY C C 1
ATOM 4992 O O . GLY C 1 208 ? 24.184 39.817 37.802 1.00 11.48 208 GLY C O 1
ATOM 4993 N N . LEU C 1 209 ? 24.617 39.760 40.003 1.00 11.53 209 LEU C N 1
ATOM 4994 C CA . LEU C 1 209 ? 24.248 41.146 40.239 1.00 10.16 209 LEU C CA 1
ATOM 4995 C C . LEU C 1 209 ? 25.446 42.120 40.184 1.00 11.46 209 LEU C C 1
ATOM 4996 O O . LEU C 1 209 ? 25.248 43.266 39.808 1.00 10.57 209 LEU C O 1
ATOM 5001 N N . ILE C 1 210 ? 26.705 41.739 40.472 1.00 8.32 210 ILE C N 1
ATOM 5002 C CA . ILE C 1 210 ? 27.839 42.628 40.476 1.00 5.47 210 ILE C CA 1
ATOM 5003 C C . ILE C 1 210 ? 28.984 42.036 39.658 1.00 11.64 210 ILE C C 1
ATOM 5004 O O . ILE C 1 210 ? 28.919 40.871 39.252 1.00 13.82 210 ILE C O 1
ATOM 5009 N N . SER C 1 211 ? 30.063 42.806 39.445 1.00 10.60 211 SER C N 1
ATOM 5010 C CA . SER C 1 211 ? 31.173 42.390 38.639 1.00 7.76 211 SER C CA 1
ATOM 5011 C C . SER C 1 211 ? 32.224 41.727 39.462 1.00 9.20 211 SER C C 1
ATOM 5012 O O . SER C 1 211 ? 32.252 41.885 40.681 1.00 12.04 211 SER C O 1
ATOM 5015 N N . ASP C 1 212 ? 33.163 41.067 38.781 1.00 8.16 212 ASP C N 1
ATOM 5016 C CA . ASP C 1 212 ? 34.279 40.453 39.456 1.00 9.46 212 ASP C CA 1
ATOM 5017 C C . ASP C 1 212 ? 35.042 41.450 40.295 1.00 10.07 212 ASP C C 1
ATOM 5018 O O . ASP C 1 212 ? 35.294 41.235 41.480 1.00 15.77 212 ASP C O 1
ATOM 5023 N N . GLU C 1 213 ? 35.358 42.603 39.740 1.00 12.01 213 GLU C N 1
ATOM 5024 C CA . GLU C 1 213 ? 36.172 43.563 40.492 1.00 16.61 213 GLU C CA 1
ATOM 5025 C C . GLU C 1 213 ? 35.420 44.293 41.600 1.00 14.94 213 GLU C C 1
ATOM 5026 O O . GLU C 1 213 ? 36.095 44.650 42.569 1.00 17.73 213 GLU C O 1
ATOM 5032 N N . THR C 1 214 ? 34.083 44.486 41.558 1.00 12.52 214 THR C N 1
ATOM 5033 C CA . THR C 1 214 ? 33.358 45.044 42.697 1.00 14.95 214 THR C CA 1
ATOM 5034 C C . THR C 1 214 ? 33.444 43.994 43.810 1.00 19.01 214 THR C C 1
ATOM 5035 O O . THR C 1 214 ? 33.706 44.351 44.961 1.00 21.11 214 THR C O 1
ATOM 5039 N N . ARG C 1 215 ? 33.313 42.689 43.506 1.00 20.55 215 ARG C N 1
ATOM 5040 C CA . ARG C 1 215 ? 33.385 41.617 44.507 1.00 19.37 215 ARG C CA 1
ATOM 5041 C C . ARG C 1 215 ? 34.755 41.585 45.176 1.00 16.25 215 ARG C C 1
ATOM 5042 O O . ARG C 1 215 ? 34.832 41.587 46.407 1.00 14.70 215 ARG C O 1
ATOM 5050 N N . ASP C 1 216 ? 35.854 41.645 44.428 1.00 14.68 216 ASP C N 1
ATOM 5051 C CA . ASP C 1 216 ? 37.156 41.586 45.071 1.00 18.23 216 ASP C CA 1
ATOM 5052 C C . ASP C 1 216 ? 37.506 42.818 45.894 1.00 16.91 216 ASP C C 1
ATOM 5053 O O . ASP C 1 216 ? 38.175 42.708 46.917 1.00 17.35 216 ASP C O 1
ATOM 5058 N N . SER C 1 217 ? 37.081 44.009 45.498 1.00 17.10 217 SER C N 1
ATOM 5059 C CA . SER C 1 217 ? 37.320 45.204 46.281 1.00 17.09 217 SER C CA 1
ATOM 5060 C C . SER C 1 217 ? 36.467 45.180 47.514 1.00 12.66 217 SER C C 1
ATOM 5061 O O . SER C 1 217 ? 36.982 45.457 48.596 1.00 16.74 217 SER C O 1
ATOM 5064 N N . GLY C 1 218 ? 35.205 44.788 47.392 1.00 9.65 218 GLY C N 1
ATOM 5065 C CA . GLY C 1 218 ? 34.314 44.686 48.536 1.00 10.60 218 GLY C CA 1
ATOM 5066 C C . GLY C 1 218 ? 34.851 43.769 49.620 1.00 11.67 218 GLY C C 1
ATOM 5067 O O . GLY C 1 218 ? 34.900 44.099 50.806 1.00 13.62 218 GLY C O 1
ATOM 5068 N N . LEU C 1 219 ? 35.319 42.601 49.210 1.00 15.06 219 LEU C N 1
ATOM 5069 C CA . LEU C 1 219 ? 35.877 41.636 50.132 1.00 16.27 219 LEU C CA 1
ATOM 5070 C C . LEU C 1 219 ? 37.167 42.160 50.725 1.00 19.49 219 LEU C C 1
ATOM 5071 O O . LEU C 1 219 ? 37.469 41.860 51.875 1.00 22.98 219 LEU C O 1
ATOM 5076 N N . LYS C 1 220 ? 37.920 43.000 50.018 1.00 23.04 220 LYS C N 1
ATOM 5077 C CA . LYS C 1 220 ? 39.151 43.563 50.555 1.00 24.25 220 LYS C CA 1
ATOM 5078 C C . LYS C 1 220 ? 38.900 44.742 51.522 1.00 23.61 220 LYS C C 1
ATOM 5079 O O . LYS C 1 220 ? 39.545 44.783 52.571 1.00 20.21 220 LYS C O 1
ATOM 5085 N N . VAL C 1 221 ? 37.960 45.695 51.275 1.00 20.19 221 VAL C N 1
ATOM 5086 C CA . VAL C 1 221 ? 37.789 46.884 52.121 1.00 15.90 221 VAL C CA 1
ATOM 5087 C C . VAL C 1 221 ? 36.604 46.949 53.065 1.00 14.27 221 VAL C C 1
ATOM 5088 O O . VAL C 1 221 ? 36.624 47.739 54.006 1.00 17.82 221 VAL C O 1
ATOM 5092 N N . CYS C 1 222 ? 35.523 46.211 52.857 1.00 13.60 222 CYS C N 1
ATOM 5093 C CA . CYS C 1 222 ? 34.358 46.325 53.702 1.00 11.62 222 CYS C CA 1
ATOM 5094 C C . CYS C 1 222 ? 34.165 45.383 54.905 1.00 15.82 222 CYS C C 1
ATOM 5095 O O . CYS C 1 222 ? 33.510 45.842 55.852 1.00 17.63 222 CYS C O 1
ATOM 5098 N N . PRO C 1 223 ? 34.569 44.099 55.020 1.00 17.71 223 PRO C N 1
ATOM 5099 C CA . PRO C 1 223 ? 34.312 43.252 56.197 1.00 20.68 223 PRO C CA 1
ATOM 5100 C C . PRO C 1 223 ? 34.965 43.907 57.409 1.00 22.36 223 PRO C C 1
ATOM 5101 O O . PRO C 1 223 ? 36.160 44.220 57.374 1.00 22.36 223 PRO C O 1
ATOM 5105 N N . GLY C 1 224 ? 34.224 44.161 58.479 1.00 23.84 224 GLY C N 1
ATOM 5106 C CA . GLY C 1 224 ? 34.822 44.863 59.618 1.00 28.12 224 GLY C CA 1
ATOM 5107 C C . GLY C 1 224 ? 34.076 46.165 59.882 1.00 28.11 224 GLY C C 1
ATOM 5108 O O . GLY C 1 224 ? 33.770 46.546 61.006 1.00 33.23 224 GLY C O 1
ATOM 5109 N N . THR C 1 225 ? 33.701 46.818 58.814 1.00 25.84 225 THR C N 1
ATOM 5110 C CA . THR C 1 225 ? 32.948 48.034 58.846 1.00 23.85 225 THR C CA 1
ATOM 5111 C C . THR C 1 225 ? 31.523 47.760 59.328 1.00 21.04 225 THR C C 1
ATOM 5112 O O . THR C 1 225 ? 30.989 46.645 59.221 1.00 22.00 225 THR C O 1
ATOM 5116 N N . SER C 1 226 ? 30.935 48.823 59.852 1.00 15.20 226 SER C N 1
ATOM 5117 C CA . SER C 1 226 ? 29.587 48.844 60.335 1.00 13.43 226 SER C CA 1
ATOM 5118 C C . SER C 1 226 ? 28.648 49.183 59.188 1.00 12.71 226 SER C C 1
ATOM 5119 O O . SER C 1 226 ? 28.996 49.938 58.282 1.00 15.18 226 SER C O 1
ATOM 5122 N N . PHE C 1 227 ? 27.447 48.639 59.156 1.00 13.49 227 PHE C N 1
ATOM 5123 C CA . PHE C 1 227 ? 26.464 48.978 58.137 1.00 13.44 227 PHE C CA 1
ATOM 5124 C C . PHE C 1 227 ? 25.823 50.332 58.424 1.00 15.22 227 PHE C C 1
ATOM 5125 O O . PHE C 1 227 ? 25.459 51.090 57.510 1.00 17.15 227 PHE C O 1
ATOM 5133 N N . MET C 1 228 ? 25.603 50.623 59.716 1.00 15.91 228 MET C N 1
ATOM 5134 C CA . MET C 1 228 ? 25.030 51.891 60.082 1.00 14.11 228 MET C CA 1
ATOM 5135 C C . MET C 1 228 ? 26.093 52.982 60.064 1.00 14.82 228 MET C C 1
ATOM 5136 O O . MET C 1 228 ? 25.692 54.128 59.881 1.00 17.18 228 MET C O 1
ATOM 5141 N N . HIS C 1 229 ? 27.399 52.775 60.281 1.00 8.89 229 HIS C N 1
ATOM 5142 C CA . HIS C 1 229 ? 28.349 53.874 60.236 1.00 8.79 229 HIS C CA 1
ATOM 5143 C C . HIS C 1 229 ? 29.574 53.483 59.409 1.00 7.55 229 HIS C C 1
ATOM 5144 O O . HIS C 1 229 ? 30.658 53.220 59.939 1.00 10.26 229 HIS C O 1
ATOM 5151 N N . PRO C 1 230 ? 29.497 53.394 58.077 1.00 11.04 230 PRO C N 1
ATOM 5152 C CA . PRO C 1 230 ? 30.576 52.880 57.224 1.00 12.22 230 PRO C CA 1
ATOM 5153 C C . PRO C 1 230 ? 31.742 53.836 57.003 1.00 16.66 230 PRO C C 1
ATOM 5154 O O . PRO C 1 230 ? 31.596 55.057 57.089 1.00 16.92 230 PRO C O 1
ATOM 5158 N N . THR C 1 231 ? 32.915 53.287 56.728 1.00 15.90 231 THR C N 1
ATOM 5159 C CA . THR C 1 231 ? 34.057 54.068 56.402 1.00 15.21 231 THR C CA 1
ATOM 5160 C C . THR C 1 231 ? 33.857 54.591 54.988 1.00 19.60 231 THR C C 1
ATOM 5161 O O . THR C 1 231 ? 33.147 53.944 54.200 1.00 18.67 231 THR C O 1
ATOM 5165 N N . PRO C 1 232 ? 34.511 55.712 54.602 1.00 19.95 232 PRO C N 1
ATOM 5166 C CA . PRO C 1 232 ? 34.496 56.213 53.244 1.00 18.64 232 PRO C CA 1
ATOM 5167 C C . PRO C 1 232 ? 35.028 55.232 52.185 1.00 17.59 232 PRO C C 1
ATOM 5168 O O . PRO C 1 232 ? 34.496 55.142 51.075 1.00 17.57 232 PRO C O 1
ATOM 5172 N N . GLU C 1 233 ? 36.022 54.431 52.560 1.00 16.55 233 GLU C N 1
ATOM 5173 C CA . GLU C 1 233 ? 36.631 53.436 51.699 1.00 20.66 233 GLU C CA 1
ATOM 5174 C C . GLU C 1 233 ? 35.591 52.397 51.265 1.00 19.73 233 GLU C C 1
ATOM 5175 O O . GLU C 1 233 ? 35.402 52.103 50.072 1.00 21.72 233 GLU C O 1
ATOM 5181 N N . CYS C 1 234 ? 34.861 51.863 52.243 1.00 14.72 234 CYS C N 1
ATOM 5182 C CA . CYS C 1 234 ? 33.854 50.889 51.915 1.00 11.90 234 CYS C CA 1
ATOM 5183 C C . CYS C 1 234 ? 32.669 51.545 51.216 1.00 12.95 234 CYS C C 1
ATOM 5184 O O . CYS C 1 234 ? 32.138 50.944 50.264 1.00 17.40 234 CYS C O 1
ATOM 5187 N N . THR C 1 235 ? 32.195 52.748 51.582 1.00 13.74 235 THR C N 1
ATOM 5188 C CA . THR C 1 235 ? 31.085 53.390 50.874 1.00 15.15 235 THR C CA 1
ATOM 5189 C C . THR C 1 235 ? 31.340 53.535 49.371 1.00 12.62 235 THR C C 1
ATOM 5190 O O . THR C 1 235 ? 30.422 53.385 48.574 1.00 14.99 235 THR C O 1
ATOM 5194 N N . GLU C 1 236 ? 32.560 53.818 48.948 1.00 13.74 236 GLU C N 1
ATOM 5195 C CA . GLU C 1 236 ? 32.883 53.960 47.545 1.00 20.45 236 GLU C CA 1
ATOM 5196 C C . GLU C 1 236 ? 32.609 52.656 46.758 1.00 20.95 236 GLU C C 1
ATOM 5197 O O . GLU C 1 236 ? 31.967 52.687 45.699 1.00 23.17 236 GLU C O 1
ATOM 5203 N N . VAL C 1 237 ? 32.987 51.476 47.283 1.00 22.03 237 VAL C N 1
ATOM 5204 C CA . VAL C 1 237 ? 32.718 50.168 46.675 1.00 15.19 237 VAL C CA 1
ATOM 5205 C C . VAL C 1 237 ? 31.236 49.852 46.747 1.00 14.65 237 VAL C C 1
ATOM 5206 O O . VAL C 1 237 ? 30.620 49.419 45.768 1.00 16.56 237 VAL C O 1
ATOM 5210 N N . TRP C 1 238 ? 30.628 50.128 47.891 1.00 14.31 238 TRP C N 1
ATOM 5211 C CA . TRP C 1 238 ? 29.227 49.848 48.107 1.00 14.41 238 TRP C CA 1
ATOM 5212 C C . TRP C 1 238 ? 28.364 50.585 47.113 1.00 14.16 238 TRP C C 1
ATOM 5213 O O . TRP C 1 238 ? 27.400 50.026 46.575 1.00 17.74 238 TRP C O 1
ATOM 5224 N N . ASN C 1 239 ? 28.712 51.827 46.786 1.00 18.13 239 ASN C N 1
ATOM 5225 C CA . ASN C 1 239 ? 27.902 52.615 45.843 1.00 17.94 239 ASN C CA 1
ATOM 5226 C C . ASN C 1 239 ? 28.072 52.132 44.416 1.00 14.83 239 ASN C C 1
ATOM 5227 O O . ASN C 1 239 ? 27.098 52.236 43.663 1.00 11.60 239 ASN C O 1
ATOM 5232 N N . LYS C 1 240 ? 29.255 51.594 44.034 1.00 13.74 240 LYS C N 1
ATOM 5233 C CA . LYS C 1 240 ? 29.461 51.002 42.694 1.00 17.03 240 LYS C CA 1
ATOM 5234 C C . LYS C 1 240 ? 28.596 49.760 42.581 1.00 12.25 240 LYS C C 1
ATOM 5235 O O . LYS C 1 240 ? 27.870 49.635 41.595 1.00 15.00 240 LYS C O 1
ATOM 5241 N N . ALA C 1 241 ? 28.582 48.890 43.618 1.00 15.64 241 ALA C N 1
ATOM 5242 C CA . ALA C 1 241 ? 27.757 47.667 43.673 1.00 12.20 241 ALA C CA 1
ATOM 5243 C C . ALA C 1 241 ? 26.277 47.953 43.532 1.00 11.32 241 ALA C C 1
ATOM 5244 O O . ALA C 1 241 ? 25.582 47.338 42.723 1.00 14.71 241 ALA C O 1
ATOM 5246 N N . LEU C 1 242 ? 25.748 48.962 44.223 1.00 13.13 242 LEU C N 1
ATOM 5247 C CA . LEU C 1 242 ? 24.335 49.300 44.072 1.00 10.79 242 LEU C CA 1
ATOM 5248 C C . LEU C 1 242 ? 24.080 49.861 42.686 1.00 13.41 242 LEU C C 1
ATOM 5249 O O . LEU C 1 242 ? 23.010 49.647 42.119 1.00 14.57 242 LEU C O 1
ATOM 5254 N N . ALA C 1 243 ? 25.045 50.551 42.083 1.00 10.55 243 ALA C N 1
ATOM 5255 C CA . ALA C 1 243 ? 24.882 50.987 40.715 1.00 11.82 243 ALA C CA 1
ATOM 5256 C C . ALA C 1 243 ? 24.799 49.797 39.748 1.00 11.35 243 ALA C C 1
ATOM 5257 O O . ALA C 1 243 ? 23.886 49.747 38.915 1.00 12.31 243 ALA C O 1
ATOM 5259 N N . GLU C 1 244 ? 25.723 48.819 39.798 1.00 9.14 244 GLU C N 1
ATOM 5260 C CA . GLU C 1 244 ? 25.680 47.654 38.899 1.00 4.35 244 GLU C CA 1
ATOM 5261 C C . GLU C 1 244 ? 24.364 46.880 38.980 1.00 6.65 244 GLU C C 1
ATOM 5262 O O . GLU C 1 244 ? 23.943 46.267 37.997 1.00 5.15 244 GLU C O 1
ATOM 5268 N N . GLN C 1 245 ? 23.618 46.961 40.086 1.00 8.45 245 GLN C N 1
ATOM 5269 C CA . GLN C 1 245 ? 22.401 46.179 40.191 1.00 8.55 245 GLN C CA 1
ATOM 5270 C C . GLN C 1 245 ? 21.233 46.744 39.453 1.00 10.80 245 GLN C C 1
ATOM 5271 O O . GLN C 1 245 ? 20.204 46.084 39.330 1.00 9.75 245 GLN C O 1
ATOM 5277 N N . GLY C 1 246 ? 21.311 48.021 39.066 1.00 11.85 246 GLY C N 1
ATOM 5278 C CA . GLY C 1 246 ? 20.254 48.629 38.285 1.00 5.76 246 GLY C CA 1
ATOM 5279 C C . GLY C 1 246 ? 18.955 48.822 39.010 1.00 8.87 246 GLY C C 1
ATOM 5280 O O . GLY C 1 246 ? 18.878 48.950 40.229 1.00 12.07 246 GLY C O 1
ATOM 5281 N N . ASN C 1 247 ? 17.876 48.750 38.260 1.00 11.04 247 ASN C N 1
ATOM 5282 C CA . ASN C 1 247 ? 16.583 49.055 38.825 1.00 11.62 247 ASN C CA 1
ATOM 5283 C C . ASN C 1 247 ? 15.756 47.879 39.347 1.00 11.22 247 ASN C C 1
ATOM 5284 O O . ASN C 1 247 ? 14.522 47.788 39.252 1.00 9.15 247 ASN C O 1
ATOM 5289 N N . ILE C 1 248 ? 16.424 46.884 39.929 1.00 10.96 248 ILE C N 1
ATOM 5290 C CA . ILE C 1 248 ? 15.711 45.751 40.531 1.00 11.86 248 ILE C CA 1
ATOM 5291 C C . ILE C 1 248 ? 15.095 46.186 41.867 1.00 11.85 248 ILE C C 1
ATOM 5292 O O . ILE C 1 248 ? 15.596 47.104 42.526 1.00 13.51 248 ILE C O 1
ATOM 5297 N N . ASN C 1 249 ? 14.048 45.558 42.383 1.00 12.40 249 ASN C N 1
ATOM 5298 C CA . ASN C 1 249 ? 13.683 45.780 43.787 1.00 12.80 249 ASN C CA 1
ATOM 5299 C C . ASN C 1 249 ? 14.650 44.950 44.668 1.00 10.71 249 ASN C C 1
ATOM 5300 O O . ASN C 1 249 ? 14.489 43.737 44.689 1.00 10.76 249 ASN C O 1
ATOM 5305 N N . PRO C 1 250 ? 15.637 45.427 45.449 1.00 11.14 250 PRO C N 1
ATOM 5306 C CA . PRO C 1 250 ? 16.664 44.568 46.058 1.00 9.75 250 PRO C CA 1
ATOM 5307 C C . PRO C 1 250 ? 16.111 43.650 47.182 1.00 9.91 250 PRO C C 1
ATOM 5308 O O . PRO C 1 250 ? 16.802 42.781 47.721 1.00 12.36 250 PRO C O 1
ATOM 5312 N N . TYR C 1 251 ? 14.857 43.831 47.590 1.00 4.58 251 TYR C N 1
ATOM 5313 C CA . TYR C 1 251 ? 14.180 43.037 48.586 1.00 4.83 251 TYR C CA 1
ATOM 5314 C C . TYR C 1 251 ? 13.484 41.829 47.928 1.00 7.63 251 TYR C C 1
ATOM 5315 O O . TYR C 1 251 ? 12.878 41.047 48.667 1.00 7.52 251 TYR C O 1
ATOM 5324 N N . THR C 1 252 ? 13.416 41.645 46.610 1.00 2.57 252 THR C N 1
ATOM 5325 C CA . THR C 1 252 ? 12.732 40.538 45.939 1.00 4.90 252 THR C CA 1
ATOM 5326 C C . THR C 1 252 ? 13.143 40.683 44.471 1.00 6.53 252 THR C C 1
ATOM 5327 O O . THR C 1 252 ? 12.535 41.398 43.651 1.00 5.77 252 THR C O 1
ATOM 5331 N N . ILE C 1 253 ? 14.300 40.058 44.184 1.00 6.85 253 ILE C N 1
ATOM 5332 C CA . ILE C 1 253 ? 14.971 40.381 42.940 1.00 6.59 253 ILE C CA 1
ATOM 5333 C C . ILE C 1 253 ? 14.347 39.865 41.672 1.00 10.02 253 ILE C C 1
ATOM 5334 O O . ILE C 1 253 ? 14.785 40.276 40.597 1.00 14.11 253 ILE C O 1
ATOM 5339 N N . TYR C 1 254 ? 13.322 39.020 41.669 1.00 7.26 254 TYR C N 1
ATOM 5340 C CA . TYR C 1 254 ? 12.804 38.575 40.400 1.00 6.81 254 TYR C CA 1
ATOM 5341 C C . TYR C 1 254 ? 11.456 39.188 40.108 1.00 10.17 254 TYR C C 1
ATOM 5342 O O . TYR C 1 254 ? 10.971 38.965 38.993 1.00 14.98 254 TYR C O 1
ATOM 5351 N N . THR C 1 255 ? 10.804 39.923 41.011 1.00 9.24 255 THR C N 1
ATOM 5352 C CA . THR C 1 255 ? 9.490 40.514 40.743 1.00 10.14 255 THR C CA 1
ATOM 5353 C C . THR C 1 255 ? 9.509 41.870 40.017 1.00 11.71 255 THR C C 1
ATOM 5354 O O . THR C 1 255 ? 10.544 42.565 39.981 1.00 12.37 255 THR C O 1
ATOM 5358 N N . PRO C 1 256 ? 8.388 42.322 39.447 1.00 12.54 256 PRO C N 1
ATOM 5359 C CA . PRO C 1 256 ? 8.246 43.662 38.918 1.00 15.89 256 PRO C CA 1
ATOM 5360 C C . PRO C 1 256 ? 8.165 44.793 39.953 1.00 18.39 256 PRO C C 1
AT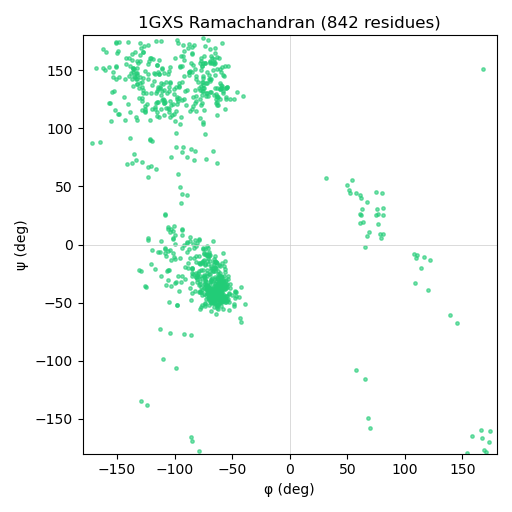OM 5361 O O . PRO C 1 256 ? 7.601 44.648 41.046 1.00 19.86 256 PRO C O 1
ATOM 5365 N N . THR C 1 257 ? 8.881 45.858 39.567 1.00 20.22 257 THR C N 1
ATOM 5366 C CA . THR C 1 257 ? 9.009 47.156 40.216 1.00 21.38 257 THR C CA 1
ATOM 5367 C C . THR C 1 257 ? 7.722 48.002 40.093 1.00 21.37 257 THR C C 1
ATOM 5368 O O . THR C 1 257 ? 6.925 47.870 39.145 1.00 20.35 257 THR C O 1
ATOM 5372 N N . CYS C 1 258 ? 7.473 48.829 41.127 1.00 22.47 258 CYS C N 1
ATOM 5373 C CA . CYS C 1 258 ? 6.368 49.782 41.156 1.00 23.29 258 CYS C CA 1
ATOM 5374 C C . CYS C 1 258 ? 6.723 51.060 40.386 1.00 27.23 258 CYS C C 1
ATOM 5375 O O . CYS C 1 258 ? 7.665 51.818 40.617 1.00 20.58 258 CYS C O 1
ATOM 5378 N N . ASP C 1 259 ? 5.933 51.150 39.352 1.00 34.38 259 ASP C N 1
ATOM 5379 C CA . ASP C 1 259 ? 5.873 52.278 38.455 1.00 46.86 259 ASP C CA 1
ATOM 5380 C C . ASP C 1 259 ? 5.718 53.637 39.146 1.00 51.12 259 ASP C C 1
ATOM 5381 O O . ASP C 1 259 ? 6.410 54.577 38.768 1.00 53.63 259 ASP C O 1
ATOM 5386 N N . ARG C 1 260 ? 4.856 53.804 40.162 1.00 54.42 260 ARG C N 1
ATOM 5387 C CA . ARG C 1 260 ? 4.629 55.064 40.866 1.00 56.79 260 ARG C CA 1
ATOM 5388 C C . ARG C 1 260 ? 5.868 55.484 41.644 1.00 58.47 260 ARG C C 1
ATOM 5389 O O . ARG C 1 260 ? 6.003 55.302 42.853 1.00 57.99 260 ARG C O 1
ATOM 5397 N N . GLU C 1 261 ? 6.811 56.073 40.928 1.00 64.86 261 GLU C N 1
ATOM 5398 C CA . GLU C 1 261 ? 8.131 56.355 41.479 1.00 72.05 261 GLU C CA 1
ATOM 5399 C C . GLU C 1 261 ? 8.422 57.422 42.552 1.00 71.68 261 GLU C C 1
ATOM 5400 O O . GLU C 1 261 ? 9.576 57.425 43.021 1.00 75.40 261 GLU C O 1
ATOM 5406 N N . PRO C 1 262 ? 7.555 58.334 43.053 1.00 68.01 262 PRO C N 1
ATOM 5407 C CA . PRO C 1 262 ? 7.741 58.963 44.384 1.00 62.41 262 PRO C CA 1
ATOM 5408 C C . PRO C 1 262 ? 7.670 57.909 45.523 1.00 55.13 262 PRO C C 1
ATOM 5409 O O . PRO C 1 262 ? 6.722 57.837 46.320 1.00 53.12 262 PRO C O 1
ATOM 5413 N N . SER C 1 263 ? 8.695 57.063 45.604 1.00 45.97 263 SER C N 1
ATOM 5414 C CA . SER C 1 263 ? 8.719 55.977 46.553 1.00 38.37 263 SER C CA 1
ATOM 5415 C C . SER C 1 263 ? 8.628 56.436 47.995 1.00 31.70 263 SER C C 1
ATOM 5416 O O . SER C 1 263 ? 9.321 57.373 48.396 1.00 26.79 263 SER C O 1
ATOM 5419 N N . PRO C 1 264 ? 7.832 55.740 48.816 1.00 27.28 264 PRO C N 1
ATOM 5420 C CA . PRO C 1 264 ? 7.841 55.873 50.267 1.00 25.14 264 PRO C CA 1
ATOM 5421 C C . PRO C 1 264 ? 9.145 55.437 50.943 1.00 20.47 264 PRO C C 1
ATOM 5422 O O . PRO C 1 264 ? 9.321 55.725 52.136 1.00 22.85 264 PRO C O 1
ATOM 5426 N N . TYR C 1 265 ? 10.069 54.725 50.300 1.00 14.49 265 TYR C N 1
ATOM 5427 C CA . TYR C 1 265 ? 11.216 54.244 51.025 1.00 16.92 265 TYR C CA 1
ATOM 5428 C C . TYR C 1 265 ? 12.411 54.929 50.434 1.00 18.34 265 TYR C C 1
ATOM 5429 O O . TYR C 1 265 ? 12.772 54.661 49.279 1.00 18.06 265 TYR C O 1
ATOM 5438 N N . GLN C 1 266 ? 12.956 55.821 51.262 1.00 17.69 266 GLN C N 1
ATOM 5439 C CA . GLN C 1 266 ? 14.051 56.678 50.840 1.00 20.29 266 GLN C CA 1
ATOM 5440 C C . GLN C 1 266 ? 15.381 56.289 51.416 1.00 19.71 266 GLN C C 1
ATOM 5441 O O . GLN C 1 266 ? 16.396 56.928 51.112 1.00 18.56 266 GLN C O 1
ATOM 5447 N N . ARG C 1 267 ? 15.416 55.307 52.324 1.00 19.36 267 ARG C N 1
ATOM 5448 C CA . ARG C 1 267 ? 16.691 54.813 52.849 1.00 17.71 267 ARG C CA 1
ATOM 5449 C C . ARG C 1 267 ? 16.801 53.307 52.551 1.00 17.77 267 ARG C C 1
ATOM 5450 O O . ARG C 1 267 ? 15.782 52.645 52.298 1.00 16.15 267 ARG C O 1
ATOM 5458 N N . ARG C 1 268 ? 17.993 52.708 52.577 1.00 16.59 268 ARG C N 1
ATOM 5459 C CA . ARG C 1 268 ? 18.136 51.254 52.506 1.00 18.14 268 ARG C CA 1
ATOM 5460 C C . ARG C 1 268 ? 17.928 50.637 53.923 1.00 16.32 268 ARG C C 1
ATOM 5461 O O . ARG C 1 268 ? 18.846 50.310 54.694 1.00 15.24 268 ARG C O 1
ATOM 5469 N N . PHE C 1 269 ? 16.651 50.500 54.270 1.00 16.26 269 PHE C N 1
ATOM 5470 C CA . PHE C 1 269 ? 16.229 49.939 55.533 1.00 15.12 269 PHE C CA 1
ATOM 5471 C C . PHE C 1 269 ? 16.683 48.482 55.603 1.00 17.96 269 PHE C C 1
ATOM 5472 O O . PHE C 1 269 ? 16.501 47.716 54.649 1.00 16.91 269 PHE C O 1
ATOM 5480 N N . TRP C 1 270 ? 17.365 48.154 56.689 1.00 20.85 270 TRP C N 1
ATOM 5481 C CA . TRP C 1 270 ? 17.900 46.826 56.913 1.00 24.88 270 TRP C CA 1
ATOM 5482 C C . TRP C 1 270 ? 16.778 45.874 57.338 1.00 29.25 270 TRP C C 1
ATOM 5483 O O . TRP C 1 270 ? 16.948 44.661 57.181 1.00 33.05 270 TRP C O 1
ATOM 5495 N N . LEU D 2 1 ? -6.485 35.375 48.468 1.00 30.30 283 LEU D N 1
ATOM 5496 C CA . LEU D 2 1 ? -5.715 36.580 48.740 1.00 30.35 283 LEU D CA 1
ATOM 5497 C C . LEU D 2 1 ? -5.489 37.101 47.315 1.00 29.80 283 LEU D C 1
ATOM 5498 O O . LEU D 2 1 ? -5.285 36.250 46.442 1.00 29.22 283 LEU D O 1
ATOM 5503 N N . PRO D 2 2 ? -5.665 38.386 46.989 1.00 27.88 284 PRO D N 1
ATOM 5504 C CA . PRO D 2 2 ? -5.268 38.984 45.713 1.00 24.85 284 PRO D CA 1
ATOM 5505 C C . PRO D 2 2 ? -3.813 38.752 45.340 1.00 24.33 284 PRO D C 1
ATOM 5506 O O . PRO D 2 2 ? -3.005 38.550 46.244 1.00 22.76 284 PRO D O 1
ATOM 5510 N N . PRO D 2 3 ? -3.397 38.738 44.075 1.00 24.39 285 PRO D N 1
ATOM 5511 C CA . PRO D 2 3 ? -1.999 38.550 43.689 1.00 23.68 285 PRO D CA 1
ATOM 5512 C C . PRO D 2 3 ? -1.187 39.750 44.135 1.00 19.95 285 PRO D C 1
ATOM 5513 O O . PRO D 2 3 ? -1.719 40.843 44.372 1.00 18.45 285 PRO D O 1
ATOM 5517 N N . TYR D 2 4 ? 0.109 39.448 44.188 1.00 17.38 286 TYR D N 1
ATOM 5518 C CA . TYR D 2 4 ? 1.177 40.394 44.495 1.00 17.94 286 TYR D CA 1
ATOM 5519 C C . TYR D 2 4 ? 1.014 41.696 43.726 1.00 18.80 286 TYR D C 1
ATOM 5520 O O . TYR D 2 4 ? 0.855 41.682 42.500 1.00 17.66 286 TYR D O 1
ATOM 5529 N N . ASP D 2 5 ? 1.109 42.805 44.456 1.00 18.94 287 ASP D N 1
ATOM 5530 C CA . ASP D 2 5 ? 1.045 44.119 43.849 1.00 15.16 287 ASP D CA 1
ATOM 5531 C C . ASP D 2 5 ? 2.295 44.832 44.307 1.00 12.68 287 ASP D C 1
ATOM 5532 O O . ASP D 2 5 ? 2.365 45.089 45.502 1.00 11.02 287 ASP D O 1
ATOM 5537 N N . PRO D 2 6 ? 3.295 45.228 43.494 1.00 14.01 288 PRO D N 1
ATOM 5538 C CA . PRO D 2 6 ? 4.474 45.962 43.963 1.00 11.51 288 PRO D CA 1
ATOM 5539 C C . PRO D 2 6 ? 4.219 47.364 44.537 1.00 12.82 288 PRO D C 1
ATOM 5540 O O . PRO D 2 6 ? 5.087 47.925 45.216 1.00 9.32 288 PRO D O 1
ATOM 5544 N N . CYS D 2 7 ? 3.023 47.922 44.277 1.00 13.05 289 CYS D N 1
ATOM 5545 C CA . CYS D 2 7 ? 2.632 49.242 44.689 1.00 12.93 289 CYS D CA 1
ATOM 5546 C C . CYS D 2 7 ? 1.692 49.246 45.888 1.00 15.27 289 CYS D C 1
ATOM 5547 O O . CYS D 2 7 ? 1.118 50.285 46.247 1.00 13.99 289 CYS D O 1
ATOM 5550 N N . ALA D 2 8 ? 1.536 48.128 46.606 1.00 16.50 290 ALA D N 1
ATOM 5551 C CA . ALA D 2 8 ? 0.556 48.087 47.692 1.00 14.64 290 ALA D CA 1
ATOM 5552 C C . ALA D 2 8 ? 0.931 48.995 48.847 1.00 13.90 290 ALA D C 1
ATOM 5553 O O . ALA D 2 8 ? -0.031 49.368 49.528 1.00 12.96 290 ALA D O 1
ATOM 5555 N N . VAL D 2 9 ? 2.203 49.417 49.099 1.00 11.11 291 VAL D N 1
ATOM 5556 C CA . VAL D 2 9 ? 2.504 50.425 50.153 1.00 12.14 291 VAL D CA 1
ATOM 5557 C C . VAL D 2 9 ? 1.518 51.599 50.122 1.00 14.28 291 VAL D C 1
ATOM 5558 O O . VAL D 2 9 ? 0.992 52.000 51.172 1.00 17.98 291 VAL D O 1
ATOM 5562 N N . PHE D 2 10 ? 1.225 52.142 48.917 1.00 14.71 292 PHE D N 1
ATOM 5563 C CA . PHE D 2 10 ? 0.407 53.351 48.762 1.00 14.49 292 PHE D CA 1
ATOM 5564 C C . PHE D 2 10 ? -1.007 53.157 49.286 1.00 14.79 292 PHE D C 1
ATOM 5565 O O . PHE D 2 10 ? -1.580 54.091 49.854 1.00 18.38 292 PHE D O 1
ATOM 5573 N N . ASN D 2 11 ? -1.587 51.969 49.268 1.00 11.98 293 ASN D N 1
ATOM 5574 C CA . ASN D 2 11 ? -2.940 51.825 49.792 1.00 14.62 293 ASN D CA 1
ATOM 5575 C C . ASN D 2 11 ? -2.963 52.009 51.305 1.00 15.45 293 ASN D C 1
ATOM 5576 O O . ASN D 2 11 ? -3.930 52.571 51.837 1.00 12.10 293 ASN D O 1
ATOM 5581 N N . SER D 2 12 ? -1.884 51.618 52.009 1.00 12.45 294 SER D N 1
ATOM 5582 C CA . SER D 2 12 ? -1.841 51.762 53.461 1.00 17.88 294 SER D CA 1
ATOM 5583 C C . SER D 2 12 ? -1.594 53.205 53.875 1.00 17.18 294 SER D C 1
ATOM 5584 O O . SER D 2 12 ? -2.171 53.628 54.884 1.00 18.50 294 SER D O 1
ATOM 5587 N N . ILE D 2 13 ? -0.711 53.923 53.138 1.00 17.12 295 ILE D N 1
ATOM 5588 C CA . ILE D 2 13 ? -0.428 55.333 53.382 1.00 17.33 295 ILE D CA 1
ATOM 5589 C C . ILE D 2 13 ? -1.747 56.127 53.323 1.00 17.45 295 ILE D C 1
ATOM 5590 O O . ILE D 2 13 ? -2.078 56.940 54.200 1.00 16.46 295 ILE D O 1
ATOM 5595 N N . ASN D 2 14 ? -2.568 55.830 52.327 1.00 14.01 296 ASN D N 1
ATOM 5596 C CA . ASN D 2 14 ? -3.828 56.519 52.207 1.00 12.52 296 ASN D CA 1
ATOM 5597 C C . ASN D 2 14 ? -4.811 56.157 53.300 1.00 13.85 296 ASN D C 1
ATOM 5598 O O . ASN D 2 14 ? -5.395 57.047 53.918 1.00 15.15 296 ASN D O 1
ATOM 5603 N N . TYR D 2 15 ? -5.000 54.882 53.616 1.00 13.24 297 TYR D N 1
ATOM 5604 C CA . TYR D 2 15 ? -6.052 54.475 54.559 1.00 10.04 297 TYR D CA 1
ATOM 5605 C C . TYR D 2 15 ? -5.728 54.955 55.958 1.00 9.20 297 TYR D C 1
ATOM 5606 O O . TYR D 2 15 ? -6.614 55.379 56.674 1.00 12.21 297 TYR D O 1
ATOM 5615 N N . LEU D 2 16 ? -4.468 54.905 56.380 1.00 12.22 298 LEU D N 1
ATOM 5616 C CA . LEU D 2 16 ? -4.059 55.268 57.723 1.00 14.83 298 LEU D CA 1
ATOM 5617 C C . LEU D 2 16 ? -4.048 56.796 57.952 1.00 17.13 298 LEU D C 1
ATOM 5618 O O . LEU D 2 16 ? -3.973 57.241 59.093 1.00 16.81 298 LEU D O 1
ATOM 5623 N N . ASN D 2 17 ? -4.114 57.673 56.928 1.00 15.87 299 ASN D N 1
ATOM 5624 C CA . ASN D 2 17 ? -4.219 59.118 57.104 1.00 11.87 299 ASN D CA 1
ATOM 5625 C C . ASN D 2 17 ? -5.660 59.591 56.928 1.00 13.77 299 ASN D C 1
ATOM 5626 O O . ASN D 2 17 ? -5.963 60.777 56.924 1.00 19.82 299 ASN D O 1
ATOM 5631 N N . LEU D 2 18 ? -6.657 58.718 56.814 1.00 16.69 300 LEU D N 1
ATOM 5632 C CA . LEU D 2 18 ? -8.045 59.099 56.724 1.00 15.18 300 LEU D CA 1
ATOM 5633 C C . LEU D 2 18 ? -8.436 59.441 58.155 1.00 18.99 300 LEU D C 1
ATOM 5634 O O . LEU D 2 18 ? -8.135 58.683 59.083 1.00 17.85 300 LEU D O 1
ATOM 5639 N N . PRO D 2 19 ? -9.113 60.553 58.451 1.00 23.97 301 PRO D N 1
ATOM 5640 C CA . PRO D 2 19 ? -9.428 60.953 59.835 1.00 21.73 301 PRO D CA 1
ATOM 5641 C C . PRO D 2 19 ? -10.375 59.997 60.566 1.00 19.33 301 PRO D C 1
ATOM 5642 O O . PRO D 2 19 ? -10.193 59.652 61.733 1.00 17.44 301 PRO D O 1
ATOM 5646 N N . GLU D 2 20 ? -11.364 59.446 59.867 1.00 17.09 302 GLU D N 1
ATOM 5647 C CA . GLU D 2 20 ? -12.321 58.514 60.460 1.00 19.09 302 GLU D CA 1
ATOM 5648 C C . GLU D 2 20 ? -11.633 57.225 60.916 1.00 18.32 302 GLU D C 1
ATOM 5649 O O . GLU D 2 20 ? -12.042 56.589 61.882 1.00 18.65 302 GLU D O 1
ATOM 5655 N N . VAL D 2 21 ? -10.540 56.845 60.240 1.00 17.67 303 VAL D N 1
ATOM 5656 C CA . VAL D 2 21 ? -9.799 55.638 60.567 1.00 16.68 303 VAL D CA 1
ATOM 5657 C C . VAL D 2 21 ? -8.983 55.945 61.810 1.00 14.23 303 VAL D C 1
ATOM 5658 O O . VAL D 2 21 ? -8.960 55.136 62.744 1.00 16.46 303 VAL D O 1
ATOM 5662 N N . GLN D 2 22 ? -8.336 57.109 61.885 1.00 13.22 304 GLN D N 1
ATOM 5663 C CA . GLN D 2 22 ? -7.544 57.451 63.067 1.00 11.81 304 GLN D CA 1
ATOM 5664 C C . GLN D 2 22 ? -8.416 57.553 64.336 1.00 14.38 304 GLN D C 1
ATOM 5665 O O . GLN D 2 22 ? -8.013 57.146 65.438 1.00 13.93 304 GLN D O 1
ATOM 5671 N N . THR D 2 23 ? -9.639 58.062 64.187 1.00 13.22 305 THR D N 1
ATOM 5672 C CA . THR D 2 23 ? -10.629 58.029 65.254 1.00 19.62 305 THR D CA 1
ATOM 5673 C C . THR D 2 23 ? -10.962 56.616 65.759 1.00 19.65 305 THR D C 1
ATOM 5674 O O . THR D 2 23 ? -10.880 56.351 66.973 1.00 21.72 305 THR D O 1
ATOM 5678 N N . ALA D 2 24 ? -11.387 55.705 64.851 1.00 20.91 306 ALA D N 1
ATOM 5679 C CA . ALA D 2 24 ? -11.752 54.340 65.221 1.00 17.84 306 ALA D CA 1
ATOM 5680 C C . ALA D 2 24 ? -10.576 53.618 65.894 1.00 16.74 306 ALA D C 1
ATOM 5681 O O . ALA D 2 24 ? -10.758 52.858 66.855 1.00 18.32 306 ALA D O 1
ATOM 5683 N N . LEU D 2 25 ? -9.360 53.935 65.464 1.00 13.67 307 LEU D N 1
ATOM 5684 C CA . LEU D 2 25 ? -8.154 53.346 65.992 1.00 13.83 307 LEU D CA 1
ATOM 5685 C C . LEU D 2 25 ? -7.705 54.000 67.278 1.00 15.49 307 LEU D C 1
ATOM 5686 O O . LEU D 2 25 ? -6.852 53.435 67.980 1.00 16.00 307 LEU D O 1
ATOM 5691 N N . HIS D 2 26 ? -8.228 55.186 67.639 1.00 13.62 308 HIS D N 1
ATOM 5692 C CA . HIS D 2 26 ? -7.800 55.943 68.816 1.00 13.91 308 HIS D CA 1
ATOM 5693 C C . HIS D 2 26 ? -6.299 56.328 68.677 1.00 15.77 308 HIS D C 1
ATOM 5694 O O . HIS D 2 26 ? -5.474 56.341 69.621 1.00 15.97 308 HIS D O 1
ATOM 5701 N N . ALA D 2 27 ? -5.923 56.698 67.448 1.00 15.33 309 ALA D N 1
ATOM 5702 C CA . ALA D 2 27 ? -4.553 57.074 67.092 1.00 13.85 309 ALA D CA 1
ATOM 5703 C C . ALA D 2 27 ? -4.536 58.582 66.928 1.00 16.47 309 ALA D C 1
ATOM 5704 O O . ALA D 2 27 ? -5.543 59.127 66.468 1.00 10.94 309 ALA D O 1
ATOM 5706 N N . ASN D 2 28 ? -3.443 59.290 67.257 1.00 20.06 310 ASN D N 1
ATOM 5707 C CA . ASN D 2 28 ? -3.326 60.732 67.013 1.00 23.66 310 ASN D CA 1
ATOM 5708 C C . ASN D 2 28 ? -4.522 61.560 67.502 1.00 26.13 310 ASN D C 1
ATOM 5709 O O . ASN D 2 28 ? -5.159 62.364 66.809 1.00 25.96 310 ASN D O 1
ATOM 5714 N N . VAL D 2 29 ? -4.830 61.297 68.770 1.00 31.19 311 VAL D N 1
ATOM 5715 C CA . VAL D 2 29 ? -5.862 61.996 69.563 1.00 34.06 311 VAL D CA 1
ATOM 5716 C C . VAL D 2 29 ? -5.681 63.522 69.513 1.00 33.17 311 VAL D C 1
ATOM 5717 O O . VAL D 2 29 ? -4.553 63.997 69.738 1.00 32.65 311 VAL D O 1
ATOM 5721 N N . SER D 2 30 ? -6.711 64.293 69.114 1.00 28.50 312 SER D N 1
ATOM 5722 C CA . SER D 2 30 ? -6.594 65.741 69.046 1.00 30.31 312 SER D CA 1
ATOM 5723 C C . SER D 2 30 ? -5.515 66.247 68.081 1.00 26.66 312 SER D C 1
ATOM 5724 O O . SER D 2 30 ? -4.991 67.332 68.322 1.00 27.98 312 SER D O 1
ATOM 5727 N N . GLY D 2 31 ? -5.091 65.551 67.020 1.00 21.39 313 GLY D N 1
ATOM 5728 C CA . GLY D 2 31 ? -4.064 66.081 66.128 1.00 14.90 313 GLY D CA 1
ATOM 5729 C C . GLY D 2 31 ? -2.725 66.317 66.818 1.00 18.61 313 GLY D C 1
ATOM 5730 O O . GLY D 2 31 ? -1.914 67.134 66.382 1.00 18.70 313 GLY D O 1
ATOM 5731 N N . ILE D 2 32 ? -2.473 65.574 67.890 1.00 20.74 314 ILE D N 1
ATOM 5732 C CA . ILE D 2 32 ? -1.223 65.635 68.616 1.00 23.01 314 ILE D CA 1
ATOM 5733 C C . ILE D 2 32 ? 0.055 65.435 67.791 1.00 24.08 314 ILE D C 1
ATOM 5734 O O . ILE D 2 32 ? 1.076 65.980 68.212 1.00 23.53 314 ILE D O 1
ATOM 5739 N N . VAL D 2 33 ? 0.197 64.703 66.665 1.00 26.11 315 VAL D N 1
ATOM 5740 C CA . VAL D 2 33 ? 1.493 64.650 65.973 1.00 22.47 315 VAL D CA 1
ATOM 5741 C C . VAL D 2 33 ? 1.382 65.395 64.624 1.00 23.14 315 VAL D C 1
ATOM 5742 O O . VAL D 2 33 ? 0.460 65.249 63.818 1.00 23.42 315 VAL D O 1
ATOM 5746 N N . GLU D 2 34 ? 2.303 66.364 64.534 1.00 27.41 316 GLU D N 1
ATOM 5747 C CA . GLU D 2 34 ? 2.438 67.318 63.434 1.00 32.92 316 GLU D CA 1
ATOM 5748 C C . GLU D 2 34 ? 2.518 66.663 62.077 1.00 32.04 316 GLU D C 1
ATOM 5749 O O . GLU D 2 34 ? 1.698 66.934 61.211 1.00 38.81 316 GLU D O 1
ATOM 5755 N N . TYR D 2 35 ? 3.474 65.763 61.877 1.00 28.70 317 TYR D N 1
ATOM 5756 C CA . TYR D 2 35 ? 3.677 65.138 60.581 1.00 24.38 317 TYR D CA 1
ATOM 5757 C C . TYR D 2 35 ? 2.632 64.057 60.289 1.00 24.40 317 TYR D C 1
ATOM 5758 O O . TYR D 2 35 ? 2.081 63.473 61.237 1.00 24.46 317 TYR D O 1
ATOM 5767 N N . PRO D 2 36 ? 2.319 63.752 59.018 1.00 21.65 318 PRO D N 1
ATOM 5768 C CA . PRO D 2 36 ? 1.426 62.647 58.683 1.00 20.03 318 PRO D CA 1
ATOM 5769 C C . PRO D 2 36 ? 1.990 61.229 58.944 1.00 20.43 318 PRO D C 1
ATOM 5770 O O . PRO D 2 36 ? 3.182 61.023 59.262 1.00 14.27 318 PRO D O 1
ATOM 5774 N N . TRP D 2 37 ? 1.070 60.248 58.861 1.00 18.97 319 TRP D N 1
ATOM 5775 C CA . TRP D 2 37 ? 1.442 58.866 59.036 1.00 18.70 319 TRP D CA 1
ATOM 5776 C C . TRP D 2 37 ? 2.244 58.426 57.813 1.00 14.19 319 TRP D C 1
ATOM 5777 O O . TRP D 2 37 ? 1.806 58.640 56.677 1.00 11.13 319 TRP D O 1
ATOM 5788 N N . THR D 2 38 ? 3.420 57.854 58.023 1.00 13.53 320 THR D N 1
ATOM 5789 C CA . THR D 2 38 ? 4.124 57.167 56.944 1.00 15.11 320 THR D CA 1
ATOM 5790 C C . THR D 2 38 ? 4.723 55.842 57.452 1.00 12.32 320 THR D C 1
ATOM 5791 O O . THR D 2 38 ? 4.837 55.629 58.660 1.00 8.39 320 THR D O 1
ATOM 5795 N N . VAL D 2 39 ? 5.106 54.937 56.532 1.00 14.91 321 VAL D N 1
ATOM 5796 C CA . VAL D 2 39 ? 5.592 53.595 56.842 1.00 12.56 321 VAL D CA 1
ATOM 5797 C C . VAL D 2 39 ? 6.902 53.598 57.567 1.00 10.64 321 VAL D C 1
ATOM 5798 O O . VAL D 2 39 ? 7.066 52.771 58.462 1.00 11.01 321 VAL D O 1
ATOM 5802 N N . CYS D 2 40 ? 7.827 54.459 57.191 1.00 7.54 322 CYS D N 1
ATOM 5803 C CA . CYS D 2 40 ? 9.137 54.455 57.798 1.00 12.78 322 CYS D CA 1
ATOM 5804 C C . CYS D 2 40 ? 9.643 55.882 58.081 1.00 14.36 322 CYS D C 1
ATOM 5805 O O . CYS D 2 40 ? 9.313 56.799 57.332 1.00 15.22 322 CYS D O 1
ATOM 5808 N N . SER D 2 41 ? 10.437 56.161 59.125 1.00 13.24 323 SER D N 1
ATOM 5809 C CA . SER D 2 41 ? 10.891 57.502 59.427 1.00 8.92 323 SER D CA 1
ATOM 5810 C C . SER D 2 41 ? 12.346 57.652 59.126 1.00 5.97 323 SER D C 1
ATOM 5811 O O . SER D 2 41 ? 13.228 56.965 59.654 1.00 8.63 323 SER D O 1
ATOM 5814 N N . ASN D 2 42 ? 12.606 58.614 58.260 1.00 9.33 324 ASN D N 1
ATOM 5815 C CA . ASN D 2 42 ? 13.976 58.945 57.907 1.00 8.70 324 ASN D CA 1
ATOM 5816 C C . ASN D 2 42 ? 14.669 59.645 59.055 1.00 9.71 324 ASN D C 1
ATOM 5817 O O . ASN D 2 42 ? 15.879 59.467 59.200 1.00 8.50 324 ASN D O 1
ATOM 5822 N N . THR D 2 43 ? 13.968 60.370 59.962 1.00 10.19 325 THR D N 1
ATOM 5823 C CA . THR D 2 43 ? 14.684 61.057 61.025 1.00 12.30 325 THR D CA 1
ATOM 5824 C C . THR D 2 43 ? 15.199 60.036 62.038 1.00 13.36 325 THR D C 1
ATOM 5825 O O . THR D 2 43 ? 16.377 60.138 62.435 1.00 15.13 325 THR D O 1
ATOM 5829 N N . ILE D 2 44 ? 14.394 59.003 62.405 1.00 14.08 326 ILE D N 1
ATOM 5830 C CA . ILE D 2 44 ? 14.882 57.911 63.281 1.00 14.10 326 ILE D CA 1
ATOM 5831 C C . ILE D 2 44 ? 16.080 57.171 62.636 1.00 12.17 326 ILE D C 1
ATOM 5832 O O . ILE D 2 44 ? 17.069 56.858 63.303 1.00 10.20 326 ILE D O 1
ATOM 5837 N N . PHE D 2 45 ? 16.037 56.880 61.321 1.00 13.57 327 PHE D N 1
ATOM 5838 C CA . PHE D 2 45 ? 17.112 56.152 60.671 1.00 8.87 327 PHE D CA 1
ATOM 5839 C C . PHE D 2 45 ? 18.360 57.033 60.677 1.00 9.82 327 PHE D C 1
ATOM 5840 O O . PHE D 2 45 ? 19.449 56.578 61.042 1.00 8.67 327 PHE D O 1
ATOM 5848 N N . ASP D 2 46 ? 18.216 58.319 60.330 1.00 10.11 328 ASP D N 1
ATOM 5849 C CA . ASP D 2 46 ? 19.367 59.216 60.217 1.00 13.43 328 ASP D CA 1
ATOM 5850 C C . ASP D 2 46 ? 19.959 59.661 61.531 1.00 13.01 328 ASP D C 1
ATOM 5851 O O . ASP D 2 46 ? 21.146 59.984 61.601 1.00 13.19 328 ASP D O 1
ATOM 5856 N N . GLN D 2 47 ? 19.184 59.736 62.605 1.00 14.63 329 GLN D N 1
ATOM 5857 C CA . GLN D 2 47 ? 19.729 60.121 63.910 1.00 14.09 329 GLN D CA 1
ATOM 5858 C C . GLN D 2 47 ? 20.164 58.967 64.812 1.00 15.95 329 GLN D C 1
ATOM 5859 O O . GLN D 2 47 ? 20.423 59.218 66.016 1.00 15.10 329 GLN D O 1
ATOM 5865 N N . TRP D 2 48 ? 20.279 57.734 64.233 1.00 15.60 330 TRP D N 1
ATOM 5866 C CA . TRP D 2 48 ? 20.556 56.523 65.003 1.00 12.49 330 TRP D CA 1
ATOM 5867 C C . TRP D 2 48 ? 22.011 56.500 65.387 1.00 10.86 330 TRP D C 1
ATOM 5868 O O . TRP D 2 48 ? 22.937 56.646 64.586 1.00 13.30 330 TRP D O 1
ATOM 5879 N N . GLY D 2 49 ? 22.174 56.216 66.668 1.00 9.38 331 GLY D N 1
ATOM 5880 C CA . GLY D 2 49 ? 23.461 56.250 67.314 1.00 11.22 331 GLY D CA 1
ATOM 5881 C C . GLY D 2 49 ? 24.147 54.913 67.465 1.00 12.13 331 GLY D C 1
ATOM 5882 O O . GLY D 2 49 ? 24.685 54.380 66.490 1.00 11.36 331 GLY D O 1
ATOM 5883 N N . GLN D 2 50 ? 24.156 54.402 68.695 1.00 12.22 332 GLN D N 1
ATOM 5884 C CA . GLN D 2 50 ? 24.729 53.100 69.041 1.00 16.25 332 GLN D CA 1
ATOM 5885 C C . GLN D 2 50 ? 24.020 51.883 68.374 1.00 14.57 332 GLN D C 1
ATOM 5886 O O . GLN D 2 50 ? 22.813 51.704 68.537 1.00 12.06 332 GLN D O 1
ATOM 5892 N N . ALA D 2 51 ? 24.765 51.066 67.594 1.00 17.40 333 ALA D N 1
ATOM 5893 C CA . ALA D 2 51 ? 24.332 49.893 66.821 1.00 16.24 333 ALA D CA 1
ATOM 5894 C C . ALA D 2 51 ? 25.402 48.808 66.999 1.00 17.71 333 ALA D C 1
ATOM 5895 O O . ALA D 2 51 ? 26.580 48.983 66.672 1.00 19.45 333 ALA D O 1
ATOM 5897 N N . ALA D 2 52 ? 25.042 47.698 67.655 1.00 15.97 334 ALA D N 1
ATOM 5898 C CA . ALA D 2 52 ? 25.938 46.596 67.942 1.00 12.36 334 ALA D CA 1
ATOM 5899 C C . ALA D 2 52 ? 26.533 45.968 66.683 1.00 13.41 334 ALA D C 1
ATOM 5900 O O . ALA D 2 52 ? 25.910 45.974 65.616 1.00 14.47 334 ALA D O 1
ATOM 5902 N N . ASP D 2 53 ? 27.750 45.446 66.759 1.00 12.76 335 ASP D N 1
ATOM 5903 C CA . ASP D 2 53 ? 28.352 44.807 65.600 1.00 15.65 335 ASP D CA 1
ATOM 5904 C C . ASP D 2 53 ? 28.298 43.282 65.600 1.00 14.35 335 ASP D C 1
ATOM 5905 O O . ASP D 2 53 ? 28.612 42.644 64.600 1.00 12.63 335 ASP D O 1
ATOM 5910 N N . ASP D 2 54 ? 27.927 42.667 66.721 1.00 14.98 336 ASP D N 1
ATOM 5911 C CA . ASP D 2 54 ? 27.960 41.239 66.866 1.00 13.85 336 ASP D CA 1
ATOM 5912 C C . ASP D 2 54 ? 26.872 40.773 67.810 1.00 14.20 336 ASP D C 1
ATOM 5913 O O . ASP D 2 54 ? 26.966 41.039 69.006 1.00 12.96 336 ASP D O 1
ATOM 5918 N N . LEU D 2 55 ? 25.863 40.057 67.311 1.00 10.08 337 LEU D N 1
ATOM 5919 C CA . LEU D 2 55 ? 24.805 39.539 68.171 1.00 12.42 337 LEU D CA 1
ATOM 5920 C C . LEU D 2 55 ? 25.006 38.101 68.687 1.00 13.36 337 LEU D C 1
ATOM 5921 O O . LEU D 2 55 ? 24.231 37.603 69.508 1.00 15.41 337 LEU D O 1
ATOM 5926 N N . LEU D 2 56 ? 26.068 37.393 68.284 1.00 13.91 338 LEU D N 1
ATOM 5927 C CA . LEU D 2 56 ? 26.236 35.985 68.616 1.00 17.03 338 LEU D CA 1
ATOM 5928 C C . LEU D 2 56 ? 26.352 35.727 70.119 1.00 17.13 338 LEU D C 1
ATOM 5929 O O . LEU D 2 56 ? 25.728 34.768 70.584 1.00 17.78 338 LEU D O 1
ATOM 5934 N N . PRO D 2 57 ? 27.002 36.536 70.964 1.00 16.42 339 PRO D N 1
ATOM 5935 C CA . PRO D 2 57 ? 26.969 36.345 72.412 1.00 12.93 339 PRO D CA 1
ATOM 5936 C C . PRO D 2 57 ? 25.582 36.384 73.019 1.00 12.44 339 PRO D C 1
ATOM 5937 O O . PRO D 2 57 ? 25.370 35.723 74.042 1.00 12.14 339 PRO D O 1
ATOM 5941 N N . VAL D 2 58 ? 24.645 37.113 72.397 1.00 10.36 340 VAL D N 1
ATOM 5942 C CA . VAL D 2 58 ? 23.269 37.206 72.880 1.00 13.56 340 VAL D CA 1
ATOM 5943 C C . VAL D 2 58 ? 22.562 35.882 72.581 1.00 16.13 340 VAL D C 1
ATOM 5944 O O . VAL D 2 58 ? 21.945 35.289 73.486 1.00 17.80 340 VAL D O 1
ATOM 5948 N N . TYR D 2 59 ? 22.654 35.404 71.317 1.00 17.80 341 TYR D N 1
ATOM 5949 C CA . TYR D 2 59 ? 22.212 34.047 70.927 1.00 17.40 341 TYR D CA 1
ATOM 5950 C C . TYR D 2 59 ? 22.775 32.990 71.895 1.00 17.90 341 TYR D C 1
ATOM 5951 O O . TYR D 2 59 ? 21.976 32.215 72.425 1.00 17.58 341 TYR D O 1
ATOM 5960 N N . ARG D 2 60 ? 24.083 32.928 72.203 1.00 16.47 342 ARG D N 1
ATOM 5961 C CA . ARG D 2 60 ? 24.594 31.962 73.159 1.00 18.85 342 ARG D CA 1
ATOM 5962 C C . ARG D 2 60 ? 23.951 32.102 74.513 1.00 20.61 342 ARG D C 1
ATOM 5963 O O . ARG D 2 60 ? 23.671 31.061 75.119 1.00 24.15 342 ARG D O 1
ATOM 5971 N N . GLU D 2 61 ? 23.657 33.298 75.037 1.00 17.23 343 GLU D N 1
ATOM 5972 C CA . GLU D 2 61 ? 23.013 33.356 76.333 1.00 14.26 343 GLU D CA 1
ATOM 5973 C C . GLU D 2 61 ? 21.552 32.892 76.246 1.00 13.38 343 GLU D C 1
ATOM 5974 O O . GLU D 2 61 ? 21.030 32.230 77.154 1.00 15.66 343 GLU D O 1
ATOM 5980 N N . LEU D 2 62 ? 20.817 33.136 75.179 1.00 12.38 344 LEU D N 1
ATOM 5981 C CA . LEU D 2 62 ? 19.430 32.688 75.133 1.00 15.21 344 LEU D CA 1
ATOM 5982 C C . LEU D 2 62 ? 19.289 31.161 74.963 1.00 18.02 344 LEU D C 1
ATOM 5983 O O . LEU D 2 62 ? 18.413 30.510 75.573 1.00 15.04 344 LEU D O 1
ATOM 5988 N N . ILE D 2 63 ? 20.171 30.552 74.152 1.00 19.31 345 ILE D N 1
ATOM 5989 C CA . ILE D 2 63 ? 20.169 29.108 73.904 1.00 22.53 345 ILE D CA 1
ATOM 5990 C C . ILE D 2 63 ? 20.504 28.394 75.222 1.00 27.25 345 ILE D C 1
ATOM 5991 O O . ILE D 2 63 ? 19.808 27.454 75.649 1.00 26.73 345 ILE D O 1
ATOM 5996 N N . GLN D 2 64 ? 21.560 28.869 75.909 1.00 25.64 346 GLN D N 1
ATOM 5997 C CA . GLN D 2 64 ? 21.956 28.271 77.176 1.00 28.39 346 GLN D CA 1
ATOM 5998 C C . GLN D 2 64 ? 20.859 28.337 78.220 1.00 26.91 346 GLN D C 1
ATOM 5999 O O . GLN D 2 64 ? 20.818 27.500 79.114 1.00 27.97 346 GLN D O 1
ATOM 6005 N N . ALA D 2 65 ? 19.969 29.315 78.155 1.00 21.30 347 ALA D N 1
ATOM 6006 C CA . ALA D 2 65 ? 18.891 29.376 79.113 1.00 19.70 347 ALA D CA 1
ATOM 6007 C C . ALA D 2 65 ? 17.747 28.469 78.698 1.00 20.04 347 ALA D C 1
ATOM 6008 O O . ALA D 2 65 ? 16.712 28.420 79.368 1.00 20.05 347 ALA D O 1
ATOM 6010 N N . GLY D 2 66 ? 17.854 27.819 77.545 1.00 18.75 348 GLY D N 1
ATOM 6011 C CA . GLY D 2 66 ? 16.841 26.908 77.064 1.00 17.72 348 GLY D CA 1
ATOM 6012 C C . GLY D 2 66 ? 15.646 27.546 76.384 1.00 18.19 348 GLY D C 1
ATOM 6013 O O . GLY D 2 66 ? 14.559 26.947 76.353 1.00 19.16 348 GLY D O 1
ATOM 6014 N N . LEU D 2 67 ? 15.760 28.747 75.808 1.00 19.67 349 LEU D N 1
ATOM 6015 C CA . LEU D 2 67 ? 14.598 29.360 75.154 1.00 14.87 349 LEU D CA 1
ATOM 6016 C C . LEU D 2 67 ? 14.471 28.778 73.752 1.00 12.10 349 LEU D C 1
ATOM 6017 O O . LEU D 2 67 ? 15.482 28.359 73.175 1.00 11.11 349 LEU D O 1
ATOM 6022 N N . ARG D 2 68 ? 13.273 28.696 73.185 1.00 9.60 350 ARG D N 1
ATOM 6023 C CA . ARG D 2 68 ? 13.146 28.264 71.797 1.00 12.51 350 ARG D CA 1
ATOM 6024 C C . ARG D 2 68 ? 13.672 29.397 70.895 1.00 15.63 350 ARG D C 1
ATOM 6025 O O . ARG D 2 68 ? 13.283 30.555 71.091 1.00 13.07 350 ARG D O 1
ATOM 6033 N N . VAL D 2 69 ? 14.557 29.102 69.933 1.00 18.30 351 VAL D N 1
ATOM 6034 C CA . VAL D 2 69 ? 15.169 30.063 69.023 1.00 14.07 351 VAL D CA 1
ATOM 6035 C C . VAL D 2 69 ? 15.091 29.534 67.577 1.00 14.41 351 VAL D C 1
ATOM 6036 O O . VAL D 2 69 ? 15.794 28.575 67.192 1.00 9.89 351 VAL D O 1
ATOM 6040 N N . TRP D 2 70 ? 14.209 30.158 66.780 1.00 11.67 352 TRP D N 1
ATOM 6041 C CA . TRP D 2 70 ? 14.134 29.867 65.352 1.00 13.12 352 TRP D CA 1
ATOM 6042 C C . TRP D 2 70 ? 14.485 31.137 64.544 1.00 14.73 352 TRP D C 1
ATOM 6043 O O . TRP D 2 70 ? 14.193 32.261 64.993 1.00 13.86 352 TRP D O 1
ATOM 6054 N N . VAL D 2 71 ? 15.132 30.996 63.368 1.00 13.51 353 VAL D N 1
ATOM 6055 C CA . VAL D 2 71 ? 15.581 32.068 62.474 1.00 11.34 353 VAL D CA 1
ATOM 6056 C C . VAL D 2 71 ? 15.128 31.652 61.061 1.00 14.85 353 VAL D C 1
ATOM 6057 O O . VAL D 2 71 ? 15.236 30.463 60.732 1.00 15.99 353 VAL D O 1
ATOM 6061 N N . TYR D 2 72 ? 14.602 32.520 60.188 1.00 13.01 354 TYR D N 1
ATOM 6062 C CA . TYR D 2 72 ? 14.265 32.163 58.827 1.00 10.38 354 TYR D CA 1
ATOM 6063 C C . TYR D 2 72 ? 14.562 33.293 57.813 1.00 13.32 354 TYR D C 1
ATOM 6064 O O . TYR D 2 72 ? 14.615 34.469 58.198 1.00 11.70 354 TYR D O 1
ATOM 6073 N N . SER D 2 73 ? 14.783 32.961 56.535 1.00 9.24 355 SER D N 1
ATOM 6074 C CA . SER D 2 73 ? 15.084 33.888 55.479 1.00 7.49 355 SER D CA 1
ATOM 6075 C C . SER D 2 73 ? 14.200 33.616 54.269 1.00 11.10 355 SER D C 1
ATOM 6076 O O . SER D 2 73 ? 13.664 32.516 54.142 1.00 11.66 355 SER D O 1
ATOM 6079 N N . GLY D 2 74 ? 13.973 34.619 53.408 1.00 9.36 356 GLY D N 1
ATOM 6080 C CA . GLY D 2 74 ? 13.308 34.444 52.138 1.00 7.04 356 GLY D CA 1
ATOM 6081 C C . GLY D 2 74 ? 14.465 34.302 51.167 1.00 8.21 356 GLY D C 1
ATOM 6082 O O . GLY D 2 74 ? 15.422 35.080 51.316 1.00 11.11 356 GLY D O 1
ATOM 6083 N N . ASP D 2 75 ? 14.514 33.373 50.200 1.00 9.43 357 ASP D N 1
ATOM 6084 C CA . ASP D 2 75 ? 15.744 33.217 49.399 1.00 12.27 357 ASP D CA 1
ATOM 6085 C C . ASP D 2 75 ? 15.906 34.061 48.106 1.00 15.77 357 ASP D C 1
ATOM 6086 O O . ASP D 2 75 ? 16.934 33.936 47.396 1.00 12.49 357 ASP D O 1
ATOM 6091 N N . THR D 2 76 ? 14.923 34.945 47.787 1.00 13.68 358 THR D N 1
ATOM 6092 C CA . THR D 2 76 ? 15.146 35.883 46.681 1.00 12.47 358 THR D CA 1
ATOM 6093 C C . THR D 2 76 ? 15.449 37.298 47.222 1.00 12.30 358 THR D C 1
ATOM 6094 O O . THR D 2 76 ? 15.434 38.270 46.467 1.00 19.57 358 THR D O 1
ATOM 6098 N N . ASP D 2 77 ? 15.686 37.502 48.524 1.00 9.82 359 ASP D N 1
ATOM 6099 C CA . ASP D 2 77 ? 16.093 38.773 49.089 1.00 7.35 359 ASP D CA 1
ATOM 6100 C C . ASP D 2 77 ? 17.566 39.092 48.811 1.00 8.78 359 ASP D C 1
ATOM 6101 O O . ASP D 2 77 ? 18.351 38.171 49.072 1.00 11.68 359 ASP D O 1
ATOM 6106 N N . SER D 2 78 ? 18.048 40.266 48.345 1.00 6.65 360 SER D N 1
ATOM 6107 C CA . SER D 2 78 ? 19.477 40.570 48.271 1.00 4.90 360 SER D CA 1
ATOM 6108 C C . SER D 2 78 ? 19.933 41.522 49.378 1.00 5.77 360 SER D C 1
ATOM 6109 O O . SER D 2 78 ? 21.143 41.774 49.481 1.00 7.01 360 SER D O 1
ATOM 6112 N N . VAL D 2 79 ? 19.043 42.077 50.237 1.00 9.88 361 VAL D N 1
ATOM 6113 C CA . VAL D 2 79 ? 19.435 42.951 51.365 1.00 7.11 361 VAL D CA 1
ATOM 6114 C C . VAL D 2 79 ? 20.002 42.152 52.542 1.00 10.28 361 VAL D C 1
ATOM 6115 O O . VAL D 2 79 ? 21.071 42.490 53.048 1.00 13.25 361 VAL D O 1
ATOM 6119 N N . VAL D 2 80 ? 19.371 41.125 53.129 1.00 10.03 362 VAL D N 1
ATOM 6120 C CA . VAL D 2 80 ? 20.150 40.244 54.026 1.00 11.54 362 VAL D CA 1
ATOM 6121 C C . VAL D 2 80 ? 19.996 38.850 53.369 1.00 13.05 362 VAL D C 1
ATOM 6122 O O . VAL D 2 80 ? 18.966 38.146 53.548 1.00 9.08 362 VAL D O 1
ATOM 6126 N N . PRO D 2 81 ? 20.912 38.492 52.462 1.00 12.65 363 PRO D N 1
ATOM 6127 C CA . PRO D 2 81 ? 20.796 37.237 51.723 1.00 13.79 363 PRO D CA 1
ATOM 6128 C C . PRO D 2 81 ? 20.987 35.984 52.629 1.00 15.01 363 PRO D C 1
ATOM 6129 O O . PRO D 2 81 ? 21.627 36.079 53.700 1.00 16.35 363 PRO D O 1
ATOM 6133 N N . VAL D 2 82 ? 20.426 34.815 52.208 1.00 12.74 364 VAL D N 1
ATOM 6134 C CA . VAL D 2 82 ? 20.646 33.487 52.827 1.00 9.09 364 VAL D CA 1
ATOM 6135 C C . VAL D 2 82 ? 22.138 33.234 53.092 1.00 9.96 364 VAL D C 1
ATOM 6136 O O . VAL D 2 82 ? 22.458 32.786 54.202 1.00 11.41 364 VAL D O 1
ATOM 6140 N N . SER D 2 83 ? 23.080 33.591 52.199 1.00 4.79 365 SER D N 1
ATOM 6141 C CA . SER D 2 83 ? 24.499 33.402 52.463 1.00 7.85 365 SER D CA 1
ATOM 6142 C C . SER D 2 83 ? 25.066 34.078 53.702 1.00 7.93 365 SER D C 1
ATOM 6143 O O . SER D 2 83 ? 25.974 33.552 54.364 1.00 11.00 365 SER D O 1
ATOM 6146 N N . SER D 2 84 ? 24.508 35.231 54.042 1.00 9.46 366 SER D N 1
ATOM 6147 C CA . SER D 2 84 ? 24.966 36.024 55.176 1.00 8.35 366 SER D CA 1
ATOM 6148 C C . SER D 2 84 ? 24.516 35.337 56.462 1.00 4.46 366 SER D C 1
ATOM 6149 O O . SER D 2 84 ? 25.363 35.082 57.328 1.00 4.57 366 SER D O 1
ATOM 6152 N N . THR D 2 85 ? 23.212 35.018 56.619 1.00 5.51 367 THR D N 1
ATOM 6153 C CA . THR D 2 85 ? 22.756 34.348 57.818 1.00 7.98 367 THR D CA 1
ATOM 6154 C C . THR D 2 85 ? 23.382 32.947 57.986 1.00 11.12 367 THR D C 1
ATOM 6155 O O . THR D 2 85 ? 23.772 32.586 59.108 1.00 15.11 367 THR D O 1
ATOM 6159 N N . ARG D 2 86 ? 23.494 32.121 56.926 1.00 12.61 368 ARG D N 1
ATOM 6160 C CA . ARG D 2 86 ? 24.194 30.822 56.946 1.00 10.83 368 ARG D CA 1
ATOM 6161 C C . ARG D 2 86 ? 25.575 30.915 57.568 1.00 9.41 368 ARG D C 1
ATOM 6162 O O . ARG D 2 86 ? 25.875 30.198 58.527 1.00 13.75 368 ARG D O 1
ATOM 6170 N N . ARG D 2 87 ? 26.412 31.831 57.088 1.00 8.32 369 ARG D N 1
ATOM 6171 C CA . ARG D 2 87 ? 27.724 32.064 57.668 1.00 6.74 369 ARG D CA 1
ATOM 6172 C C . ARG D 2 87 ? 27.677 32.614 59.067 1.00 6.40 369 ARG D C 1
ATOM 6173 O O . ARG D 2 87 ? 28.547 32.204 59.835 1.00 8.10 369 ARG D O 1
ATOM 6181 N N . SER D 2 88 ? 26.813 33.539 59.481 1.00 7.45 370 SER D N 1
ATOM 6182 C CA . SER D 2 88 ? 26.857 34.012 60.883 1.00 12.08 370 SER D CA 1
ATOM 6183 C C . SER D 2 88 ? 26.422 32.917 61.886 1.00 12.58 370 SER D C 1
ATOM 6184 O O . SER D 2 88 ? 27.015 32.762 62.958 1.00 11.64 370 SER D O 1
ATOM 6187 N N . LEU D 2 89 ? 25.406 32.105 61.538 1.00 10.30 371 LEU D N 1
ATOM 6188 C CA . LEU D 2 89 ? 24.859 31.087 62.418 1.00 10.55 371 LEU D CA 1
ATOM 6189 C C . LEU D 2 89 ? 25.845 29.913 62.575 1.00 14.92 371 LEU D C 1
ATOM 6190 O O . LEU D 2 89 ? 26.034 29.289 63.639 1.00 14.98 371 LEU D O 1
ATOM 6195 N N . ALA D 2 90 ? 26.555 29.629 61.482 1.00 15.19 372 ALA D N 1
ATOM 6196 C CA . ALA D 2 90 ? 27.557 28.591 61.486 1.00 16.70 372 ALA D CA 1
ATOM 6197 C C . ALA D 2 90 ? 28.667 28.951 62.450 1.00 20.26 372 ALA D C 1
ATOM 6198 O O . ALA D 2 90 ? 29.232 28.065 63.084 1.00 22.84 372 ALA D O 1
ATOM 6200 N N . ALA D 2 91 ? 28.934 30.237 62.676 1.00 22.33 373 ALA D N 1
ATOM 6201 C CA . ALA D 2 91 ? 29.998 30.632 63.584 1.00 21.77 373 ALA D CA 1
ATOM 6202 C C . ALA D 2 91 ? 29.636 30.384 65.040 1.00 21.85 373 ALA D C 1
ATOM 6203 O O . ALA D 2 91 ? 30.498 30.546 65.901 1.00 21.87 373 ALA D O 1
ATOM 6205 N N . LEU D 2 92 ? 28.381 30.034 65.348 1.00 20.10 374 LEU D N 1
ATOM 6206 C CA . LEU D 2 92 ? 28.044 29.604 66.690 1.00 21.11 374 LEU D CA 1
ATOM 6207 C C . LEU D 2 92 ? 28.672 28.216 66.961 1.00 24.78 374 LEU D C 1
ATOM 6208 O O . LEU D 2 92 ? 28.932 27.887 68.119 1.00 25.91 374 LEU D O 1
ATOM 6213 N N . GLU D 2 93 ? 28.950 27.387 65.932 1.00 25.73 375 GLU D N 1
ATOM 6214 C CA . GLU D 2 93 ? 29.537 26.049 66.029 1.00 26.41 375 GLU D CA 1
ATOM 6215 C C . GLU D 2 93 ? 28.747 25.093 66.903 1.00 25.72 375 GLU D C 1
ATOM 6216 O O . GLU D 2 93 ? 29.265 24.385 67.765 1.00 25.64 375 GLU D O 1
ATOM 6222 N N . LEU D 2 94 ? 27.431 25.093 66.737 1.00 25.93 376 LEU D N 1
ATOM 6223 C CA . LEU D 2 94 ? 26.562 24.181 67.458 1.00 21.89 376 LEU D CA 1
ATOM 6224 C C . LEU D 2 94 ? 26.600 22.837 66.705 1.00 24.58 376 LEU D C 1
ATOM 6225 O O . LEU D 2 94 ? 26.770 22.784 65.474 1.00 24.27 376 LEU D O 1
ATOM 6230 N N . PRO D 2 95 ? 26.519 21.714 67.431 1.00 24.54 377 PRO D N 1
ATOM 6231 C CA . PRO D 2 95 ? 26.270 20.405 66.857 1.00 22.85 377 PRO D CA 1
ATOM 6232 C C . PRO D 2 95 ? 24.969 20.372 66.087 1.00 21.97 377 PRO D C 1
ATOM 6233 O O . PRO D 2 95 ? 23.988 21.043 66.445 1.00 20.49 377 PRO D O 1
ATOM 6237 N N . VAL D 2 96 ? 24.995 19.585 65.019 1.00 19.64 378 VAL D N 1
ATOM 6238 C CA . VAL D 2 96 ? 23.859 19.425 64.128 1.00 19.27 378 VAL D CA 1
ATOM 6239 C C . VAL D 2 96 ? 23.030 18.283 64.678 1.00 18.52 378 VAL D C 1
ATOM 6240 O O . VAL D 2 96 ? 23.556 17.240 65.040 1.00 23.48 378 VAL D O 1
ATOM 6244 N N . LYS D 2 97 ? 21.747 18.445 64.773 1.00 18.19 379 LYS D N 1
ATOM 6245 C CA . LYS D 2 97 ? 20.870 17.393 65.174 1.00 17.87 379 LYS D CA 1
ATOM 6246 C C . LYS D 2 97 ? 20.117 16.884 63.934 1.00 22.26 379 LYS D C 1
ATOM 6247 O O . LYS D 2 97 ? 19.750 15.706 63.908 1.00 25.57 379 LYS D O 1
ATOM 6253 N N . THR D 2 98 ? 19.795 17.644 62.863 1.00 23.47 380 THR D N 1
ATOM 6254 C CA . THR D 2 98 ? 19.107 17.112 61.670 1.00 20.66 380 THR D CA 1
ATOM 6255 C C . THR D 2 98 ? 19.793 17.826 60.523 1.00 22.24 380 THR D C 1
ATOM 6256 O O . THR D 2 98 ? 19.792 19.059 60.536 1.00 24.81 380 THR D O 1
ATOM 6260 N N . SER D 2 99 ? 20.419 17.143 59.563 1.00 20.25 381 SER D N 1
ATOM 6261 C CA . SER D 2 99 ? 21.217 17.796 58.541 1.00 14.77 381 SER D CA 1
ATOM 6262 C C . SER D 2 99 ? 20.301 18.463 57.540 1.00 11.61 381 SER D C 1
ATOM 6263 O O . SER D 2 99 ? 19.142 18.053 57.453 1.00 9.13 381 SER D O 1
ATOM 6266 N N . TRP D 2 100 ? 20.854 19.411 56.761 1.00 10.79 382 TRP D N 1
ATOM 6267 C CA . TRP D 2 100 ? 20.137 20.191 55.758 1.00 10.94 382 TRP D CA 1
ATOM 6268 C C . TRP D 2 100 ? 19.155 19.324 54.975 1.00 11.99 382 TRP D C 1
ATOM 6269 O O . TRP D 2 100 ? 19.580 18.277 54.482 1.00 14.03 382 TRP D O 1
ATOM 6280 N N . TYR D 2 101 ? 17.884 19.654 54.838 1.00 9.39 383 TYR D N 1
ATOM 6281 C CA . TYR D 2 101 ? 16.959 18.797 54.109 1.00 11.58 383 TYR D CA 1
ATOM 6282 C C . TYR D 2 101 ? 15.854 19.663 53.496 1.00 12.85 383 TYR D C 1
ATOM 6283 O O . TYR D 2 101 ? 15.553 20.736 54.038 1.00 14.88 383 TYR D O 1
ATOM 6292 N N . PRO D 2 102 ? 15.208 19.297 52.399 1.00 14.46 384 PRO D N 1
ATOM 6293 C CA . PRO D 2 102 ? 14.051 20.005 51.875 1.00 13.67 384 PRO D CA 1
ATOM 6294 C C . PRO D 2 102 ? 12.766 19.718 52.662 1.00 15.61 384 PRO D C 1
ATOM 6295 O O . PRO D 2 102 ? 12.546 18.566 53.058 1.00 17.65 384 PRO D O 1
ATOM 6299 N N . TRP D 2 103 ? 11.893 20.701 52.922 1.00 11.23 385 TRP D N 1
ATOM 6300 C CA . TRP D 2 103 ? 10.697 20.460 53.678 1.00 6.35 385 TRP D CA 1
ATOM 6301 C C . TRP D 2 103 ? 9.538 20.659 52.746 1.00 11.19 385 TRP D C 1
ATOM 6302 O O . TRP D 2 103 ? 9.694 21.315 51.700 1.00 11.14 385 TRP D O 1
ATOM 6313 N N . TYR D 2 104 ? 8.362 20.099 53.037 1.00 9.23 386 TYR D N 1
ATOM 6314 C CA . TYR D 2 104 ? 7.217 20.161 52.148 1.00 8.68 386 TYR D CA 1
ATOM 6315 C C . TYR D 2 104 ? 6.049 20.659 52.972 1.00 13.00 386 TYR D C 1
ATOM 6316 O O . TYR D 2 104 ? 6.156 20.747 54.194 1.00 14.81 386 TYR D O 1
ATOM 6325 N N . MET D 2 105 ? 4.917 21.032 52.395 1.00 15.21 387 MET D N 1
ATOM 6326 C CA . MET D 2 105 ? 3.776 21.483 53.189 1.00 22.03 387 MET D CA 1
ATOM 6327 C C . MET D 2 105 ? 3.194 20.361 54.059 1.00 26.75 387 MET D C 1
ATOM 6328 O O . MET D 2 105 ? 2.697 20.588 55.161 1.00 26.57 387 MET D O 1
ATOM 6333 N N . ALA D 2 106 ? 3.211 19.133 53.517 1.00 32.88 388 ALA D N 1
ATOM 6334 C CA . ALA D 2 106 ? 2.833 17.895 54.194 1.00 34.29 388 ALA D CA 1
ATOM 6335 C C . ALA D 2 106 ? 3.882 16.843 53.752 1.00 36.32 388 ALA D C 1
ATOM 6336 O O . ALA D 2 106 ? 4.402 17.027 52.642 1.00 35.92 388 ALA D O 1
ATOM 6338 N N . PRO D 2 107 ? 4.248 15.739 54.454 1.00 36.92 389 PRO D N 1
ATOM 6339 C CA . PRO D 2 107 ? 5.190 14.698 53.975 1.00 37.38 389 PRO D CA 1
ATOM 6340 C C . PRO D 2 107 ? 4.792 14.020 52.636 1.00 37.57 389 PRO D C 1
ATOM 6341 O O . PRO D 2 107 ? 5.606 13.548 51.837 1.00 37.92 389 PRO D O 1
ATOM 6345 N N . THR D 2 108 ? 3.482 13.990 52.357 1.00 36.46 390 THR D N 1
ATOM 6346 C CA . THR D 2 108 ? 2.925 13.526 51.097 1.00 39.34 390 THR D CA 1
ATOM 6347 C C . THR D 2 108 ? 2.893 14.594 49.991 1.00 39.38 390 THR D C 1
ATOM 6348 O O . THR D 2 108 ? 2.372 14.328 48.902 1.00 41.17 390 THR D O 1
ATOM 6352 N N . GLU D 2 109 ? 3.364 15.832 50.214 1.00 40.44 391 GLU D N 1
ATOM 6353 C CA . GLU D 2 109 ? 3.272 16.857 49.184 1.00 38.01 391 GLU D CA 1
ATOM 6354 C C . GLU D 2 109 ? 4.553 16.916 48.410 1.00 32.04 391 GLU D C 1
ATOM 6355 O O . GLU D 2 109 ? 5.640 16.579 48.856 1.00 30.72 391 GLU D O 1
ATOM 6361 N N . ARG D 2 110 ? 4.284 17.373 47.211 1.00 29.93 392 ARG D N 1
ATOM 6362 C CA . ARG D 2 110 ? 5.221 17.412 46.112 1.00 30.96 392 ARG D CA 1
ATOM 6363 C C . ARG D 2 110 ? 6.165 18.601 45.943 1.00 24.76 392 ARG D C 1
ATOM 6364 O O . ARG D 2 110 ? 7.300 18.431 45.526 1.00 18.70 392 ARG D O 1
ATOM 6372 N N . GLU D 2 111 ? 5.736 19.815 46.223 1.00 19.95 393 GLU D N 1
ATOM 6373 C CA . GLU D 2 111 ? 6.530 20.983 45.927 1.00 20.95 393 GLU D CA 1
ATOM 6374 C C . GLU D 2 111 ? 7.396 21.370 47.074 1.00 15.48 393 GLU D C 1
ATOM 6375 O O . GLU D 2 111 ? 6.865 21.470 48.184 1.00 17.63 393 GLU D O 1
ATOM 6381 N N . VAL D 2 112 ? 8.670 21.631 46.840 1.00 13.05 394 VAL D N 1
ATOM 6382 C CA . VAL D 2 112 ? 9.555 22.068 47.925 1.00 13.51 394 VAL D CA 1
ATOM 6383 C C . VAL D 2 112 ? 9.109 23.435 48.475 1.00 15.54 394 VAL D C 1
ATOM 6384 O O . VAL D 2 112 ? 8.856 24.390 47.730 1.00 17.73 394 VAL D O 1
ATOM 6388 N N . GLY D 2 113 ? 8.873 23.522 49.781 1.00 16.01 395 GLY D N 1
ATOM 6389 C CA . GLY D 2 113 ? 8.533 24.774 50.446 1.00 12.54 395 GLY D CA 1
ATOM 6390 C C . GLY D 2 113 ? 9.815 25.559 50.819 1.00 12.64 395 GLY D C 1
ATOM 6391 O O . GLY D 2 113 ? 9.751 26.786 50.927 1.00 11.32 395 GLY D O 1
ATOM 6392 N N . GLY D 2 114 ? 10.988 24.925 51.045 1.00 9.15 396 GLY D N 1
ATOM 6393 C CA . GLY D 2 114 ? 12.272 25.561 51.333 1.00 9.38 396 GLY D CA 1
ATOM 6394 C C . GLY D 2 114 ? 13.214 24.495 51.862 1.00 11.25 396 GLY D C 1
ATOM 6395 O O . GLY D 2 114 ? 12.959 23.326 51.583 1.00 11.75 396 GLY D O 1
ATOM 6396 N N . TRP D 2 115 ? 14.294 24.810 52.565 1.00 9.59 397 TRP D N 1
ATOM 6397 C CA . TRP D 2 115 ? 15.221 23.864 53.182 1.00 8.39 397 TRP D CA 1
ATOM 6398 C C . TRP D 2 115 ? 15.324 24.155 54.702 1.00 12.08 397 TRP D C 1
ATOM 6399 O O . TRP D 2 115 ? 14.714 25.131 55.144 1.00 13.95 397 TRP D O 1
ATOM 6410 N N . SER D 2 116 ? 15.966 23.352 55.569 1.00 9.78 398 SER D N 1
ATOM 6411 C CA . SER D 2 116 ? 16.094 23.617 56.994 1.00 7.74 398 SER D CA 1
ATOM 6412 C C . SER D 2 116 ? 17.254 22.800 57.573 1.00 6.14 398 SER D C 1
ATOM 6413 O O . SER D 2 116 ? 17.603 21.784 56.970 1.00 9.28 398 SER D O 1
ATOM 6416 N N . VAL D 2 117 ? 17.956 23.246 58.632 1.00 9.23 399 VAL D N 1
ATOM 6417 C CA . VAL D 2 117 ? 19.024 22.557 59.374 1.00 6.66 399 VAL D CA 1
ATOM 6418 C C . VAL D 2 117 ? 18.487 22.693 60.824 1.00 14.48 399 VAL D C 1
ATOM 6419 O O . VAL D 2 117 ? 18.015 23.783 61.202 1.00 12.01 399 VAL D O 1
ATOM 6423 N N . GLN D 2 118 ? 18.644 21.687 61.730 1.00 17.99 400 GLN D N 1
ATOM 6424 C CA . GLN D 2 118 ? 18.361 21.835 63.156 1.00 13.84 400 GLN D CA 1
ATOM 6425 C C . GLN D 2 118 ? 19.669 21.641 63.860 1.00 13.04 400 GLN D C 1
ATOM 6426 O O . GLN D 2 118 ? 20.315 20.639 63.618 1.00 13.89 400 GLN D O 1
ATOM 6432 N N . TYR D 2 119 ? 20.158 22.588 64.645 1.00 13.78 401 TYR D N 1
ATOM 6433 C CA . TYR D 2 119 ? 21.375 22.428 65.400 1.00 10.88 401 TYR D CA 1
ATOM 6434 C C . TYR D 2 119 ? 20.882 22.053 66.785 1.00 12.39 401 TYR D C 1
ATOM 6435 O O . TYR D 2 119 ? 19.664 22.026 67.045 1.00 15.34 401 TYR D O 1
ATOM 6444 N N . GLU D 2 120 ? 21.761 21.757 67.725 1.00 13.89 402 GLU D N 1
ATOM 6445 C CA . GLU D 2 120 ? 21.309 21.572 69.092 1.00 21.79 402 GLU D CA 1
ATOM 6446 C C . GLU D 2 120 ? 21.028 22.982 69.623 1.00 18.89 402 GLU D C 1
ATOM 6447 O O . GLU D 2 120 ? 21.938 23.791 69.859 1.00 20.99 402 GLU D O 1
ATOM 6453 N N . GLY D 2 121 ? 19.764 23.336 69.739 1.00 17.27 403 GLY D N 1
ATOM 6454 C CA . GLY D 2 121 ? 19.410 24.598 70.354 1.00 15.25 403 GLY D CA 1
ATOM 6455 C C . GLY D 2 121 ? 18.850 25.652 69.413 1.00 14.27 403 GLY D C 1
ATOM 6456 O O . GLY D 2 121 ? 18.261 26.606 69.923 1.00 18.15 403 GLY D O 1
ATOM 6457 N N . LEU D 2 122 ? 18.909 25.517 68.093 1.00 11.64 404 LEU D N 1
ATOM 6458 C CA . LEU D 2 122 ? 18.465 26.562 67.171 1.00 13.06 404 LEU D CA 1
ATOM 6459 C C . LEU D 2 122 ? 18.021 25.921 65.881 1.00 9.80 404 LEU D C 1
ATOM 6460 O O . LEU D 2 122 ? 18.753 25.065 65.383 1.00 10.21 404 LEU D O 1
ATOM 6465 N N . THR D 2 123 ? 16.867 26.276 65.347 1.00 8.47 405 THR D N 1
ATOM 6466 C CA . THR D 2 123 ? 16.435 25.789 64.055 1.00 11.96 405 THR D CA 1
ATOM 6467 C C . THR D 2 123 ? 16.584 26.919 62.994 1.00 15.71 405 THR D C 1
ATOM 6468 O O . THR D 2 123 ? 16.112 28.034 63.300 1.00 15.41 405 THR D O 1
ATOM 6472 N N . TYR D 2 124 ? 17.127 26.670 61.769 1.00 12.43 406 TYR D N 1
ATOM 6473 C CA . TYR D 2 124 ? 17.177 27.635 60.681 1.00 10.13 406 TYR D CA 1
ATOM 6474 C C . TYR D 2 124 ? 16.304 27.167 59.498 1.00 10.85 406 TYR D C 1
ATOM 6475 O O . TYR D 2 124 ? 16.416 26.005 59.120 1.00 12.35 406 TYR D O 1
ATOM 6484 N N . VAL D 2 125 ? 15.461 28.020 58.881 1.00 5.93 407 VAL D N 1
ATOM 6485 C CA . VAL D 2 125 ? 14.525 27.669 57.823 1.00 6.03 407 VAL D CA 1
ATOM 6486 C C . VAL D 2 125 ? 14.662 28.657 56.639 1.00 13.89 407 VAL D C 1
ATOM 6487 O O . VAL D 2 125 ? 14.819 29.866 56.867 1.00 16.79 407 VAL D O 1
ATOM 6491 N N . THR D 2 126 ? 14.712 28.277 55.348 1.00 15.97 408 THR D N 1
ATOM 6492 C CA . THR D 2 126 ? 14.626 29.218 54.237 1.00 12.92 408 THR D CA 1
ATOM 6493 C C . THR D 2 126 ? 13.258 28.931 53.562 1.00 14.61 408 THR D C 1
ATOM 6494 O O . THR D 2 126 ? 12.700 27.819 53.673 1.00 18.09 408 THR D O 1
ATOM 6498 N N . VAL D 2 127 ? 12.627 29.937 52.943 1.00 12.35 409 VAL D N 1
ATOM 6499 C CA . VAL D 2 127 ? 11.329 29.838 52.279 1.00 9.74 409 VAL D CA 1
ATOM 6500 C C . VAL D 2 127 ? 11.677 30.145 50.818 1.00 11.93 409 VAL D C 1
ATOM 6501 O O . VAL D 2 127 ? 12.225 31.211 50.443 1.00 13.26 409 VAL D O 1
ATOM 6505 N N . ARG D 2 128 ? 11.423 29.139 49.974 1.00 12.43 410 ARG D N 1
ATOM 6506 C CA . ARG D 2 128 ? 11.739 29.170 48.553 1.00 7.23 410 ARG D CA 1
ATOM 6507 C C . ARG D 2 128 ? 10.798 30.104 47.797 1.00 6.66 410 ARG D C 1
ATOM 6508 O O . ARG D 2 128 ? 9.573 30.103 47.978 1.00 8.25 410 ARG D O 1
ATOM 6516 N N . GLY D 2 129 ? 11.422 30.973 46.992 1.00 6.67 411 GLY D N 1
ATOM 6517 C CA . GLY D 2 129 ? 10.696 31.917 46.180 1.00 3.72 411 GLY D CA 1
ATOM 6518 C C . GLY D 2 129 ? 10.168 33.091 46.955 1.00 10.05 411 GLY D C 1
ATOM 6519 O O . GLY D 2 129 ? 9.300 33.762 46.405 1.00 12.97 411 GLY D O 1
ATOM 6520 N N . ALA D 2 130 ? 10.646 33.422 48.177 1.00 8.46 412 ALA D N 1
ATOM 6521 C CA . ALA D 2 130 ? 10.122 34.548 48.946 1.00 9.19 412 ALA D CA 1
ATOM 6522 C C . ALA D 2 130 ? 11.236 35.584 49.169 1.00 10.15 412 ALA D C 1
ATOM 6523 O O . ALA D 2 130 ? 12.436 35.242 49.243 1.00 6.95 412 ALA D O 1
ATOM 6525 N N . GLY D 2 131 ? 10.873 36.870 49.087 1.00 12.58 413 GLY D N 1
ATOM 6526 C CA . GLY D 2 131 ? 11.795 37.974 49.346 1.00 10.00 413 GLY D CA 1
ATOM 6527 C C . GLY D 2 131 ? 11.886 38.308 50.846 1.00 10.51 413 GLY D C 1
ATOM 6528 O O . GLY D 2 131 ? 11.367 37.562 51.684 1.00 10.73 413 GLY D O 1
ATOM 6529 N N . HIS D 2 132 ? 12.514 39.442 51.201 1.00 9.92 414 HIS D N 1
ATOM 6530 C CA . HIS D 2 132 ? 12.691 39.913 52.586 1.00 5.89 414 HIS D CA 1
ATOM 6531 C C . HIS D 2 132 ? 11.420 39.865 53.410 1.00 5.14 414 HIS D C 1
ATOM 6532 O O . HIS D 2 132 ? 11.500 39.450 54.562 1.00 4.29 414 HIS D O 1
ATOM 6539 N N . LEU D 2 133 ? 10.294 40.328 52.878 1.00 4.80 415 LEU D N 1
ATOM 6540 C CA . LEU D 2 133 ? 9.017 40.328 53.580 1.00 11.82 415 LEU D CA 1
ATOM 6541 C C . LEU D 2 133 ? 8.283 39.018 53.204 1.00 12.63 415 LEU D C 1
ATOM 6542 O O . LEU D 2 133 ? 7.390 38.951 52.327 1.00 11.01 415 LEU D O 1
ATOM 6547 N N . VAL D 2 134 ? 8.647 37.959 53.952 1.00 13.23 416 VAL D N 1
ATOM 6548 C CA . VAL D 2 134 ? 8.243 36.613 53.576 1.00 12.60 416 VAL D CA 1
ATOM 6549 C C . VAL D 2 134 ? 6.728 36.467 53.446 1.00 11.61 416 VAL D C 1
ATOM 6550 O O . VAL D 2 134 ? 6.336 35.998 52.364 1.00 13.12 416 VAL D O 1
ATOM 6554 N N . PRO D 2 135 ? 5.810 36.897 54.351 1.00 11.64 417 PRO D N 1
ATOM 6555 C CA . PRO D 2 135 ? 4.378 36.688 54.157 1.00 10.11 417 PRO D CA 1
ATOM 6556 C C . PRO D 2 135 ? 3.811 37.453 52.976 1.00 14.86 417 PRO D C 1
ATOM 6557 O O . PRO D 2 135 ? 2.697 37.093 52.579 1.00 16.75 417 PRO D O 1
ATOM 6561 N N . VAL D 2 136 ? 4.486 38.443 52.329 1.00 15.41 418 VAL D N 1
ATOM 6562 C CA . VAL D 2 136 ? 3.762 39.042 51.214 1.00 14.44 418 VAL D CA 1
ATOM 6563 C C . VAL D 2 136 ? 3.958 38.106 50.024 1.00 12.04 418 VAL D C 1
ATOM 6564 O O . VAL D 2 136 ? 3.110 38.047 49.149 1.00 12.89 418 VAL D O 1
ATOM 6568 N N . HIS D 2 137 ? 5.009 37.289 49.948 1.00 11.33 419 HIS D N 1
ATOM 6569 C CA . HIS D 2 137 ? 5.220 36.492 48.743 1.00 12.70 419 HIS D CA 1
ATOM 6570 C C . HIS D 2 137 ? 4.754 35.039 48.791 1.00 15.44 419 HIS D C 1
ATOM 6571 O O . HIS D 2 137 ? 4.382 34.497 47.740 1.00 12.69 419 HIS D O 1
ATOM 6578 N N . ARG D 2 138 ? 4.841 34.434 50.001 1.00 13.27 420 ARG D N 1
ATOM 6579 C CA . ARG D 2 138 ? 4.557 33.036 50.238 1.00 11.79 420 ARG D CA 1
ATOM 6580 C C . ARG D 2 138 ? 3.742 32.972 51.526 1.00 7.76 420 ARG D C 1
ATOM 6581 O O . ARG D 2 138 ? 4.250 32.515 52.538 1.00 5.37 420 ARG D O 1
ATOM 6589 N N . PRO D 2 139 ? 2.478 33.424 51.583 1.00 6.61 421 PRO D N 1
ATOM 6590 C CA . PRO D 2 139 ? 1.691 33.465 52.789 1.00 8.60 421 PRO D CA 1
ATOM 6591 C C . PRO D 2 139 ? 1.390 32.140 53.478 1.00 12.44 421 PRO D C 1
ATOM 6592 O O . PRO D 2 139 ? 1.404 32.077 54.715 1.00 13.46 421 PRO D O 1
ATOM 6596 N N . ALA D 2 140 ? 1.113 31.081 52.686 1.00 14.89 422 ALA D N 1
ATOM 6597 C CA . ALA D 2 140 ? 0.710 29.757 53.188 1.00 12.17 422 ALA D CA 1
ATOM 6598 C C . ALA D 2 140 ? 1.861 29.056 53.901 1.00 8.35 422 ALA D C 1
ATOM 6599 O O . ALA D 2 140 ? 1.757 28.511 55.013 1.00 9.00 422 ALA D O 1
ATOM 6601 N N . GLN D 2 141 ? 3.019 29.213 53.281 1.00 7.97 423 GLN D N 1
ATOM 6602 C CA . GLN D 2 141 ? 4.226 28.661 53.795 1.00 7.81 423 GLN D CA 1
ATOM 6603 C C . GLN D 2 141 ? 4.636 29.400 55.052 1.00 12.13 423 GLN D C 1
ATOM 6604 O O . GLN D 2 141 ? 5.223 28.788 55.961 1.00 12.64 423 GLN D O 1
ATOM 6610 N N . ALA D 2 142 ? 4.432 30.726 55.108 1.00 11.61 424 ALA D N 1
ATOM 6611 C CA . ALA D 2 142 ? 4.810 31.474 56.328 1.00 12.73 424 ALA D CA 1
ATOM 6612 C C . ALA D 2 142 ? 3.871 31.149 57.509 1.00 8.84 424 ALA D C 1
ATOM 6613 O O . ALA D 2 142 ? 4.317 31.020 58.644 1.00 7.95 424 ALA D O 1
ATOM 6615 N N . PHE D 2 143 ? 2.571 30.924 57.278 1.00 9.32 425 PHE D N 1
ATOM 6616 C CA . PHE D 2 143 ? 1.652 30.487 58.315 1.00 10.10 425 PHE D CA 1
ATOM 6617 C C . PHE D 2 143 ? 2.021 29.118 58.897 1.00 10.85 425 PHE D C 1
ATOM 6618 O O . PHE D 2 143 ? 2.074 28.938 60.123 1.00 12.51 425 PHE D O 1
ATOM 6626 N N . LEU D 2 144 ? 2.372 28.153 58.030 1.00 14.65 426 LEU D N 1
ATOM 6627 C CA . LEU D 2 144 ? 2.821 26.814 58.445 1.00 13.90 426 LEU D CA 1
ATOM 6628 C C . LEU D 2 144 ? 4.077 26.905 59.308 1.00 12.49 426 LEU D C 1
ATOM 6629 O O . LEU D 2 144 ? 4.125 26.286 60.380 1.00 14.78 426 LEU D O 1
ATOM 6634 N N . LEU D 2 145 ? 5.087 27.683 58.894 1.00 10.59 427 LEU D N 1
ATOM 6635 C CA . LEU D 2 145 ? 6.309 27.899 59.673 1.00 9.33 427 LEU D CA 1
ATOM 6636 C C . LEU D 2 145 ? 5.963 28.461 61.053 1.00 10.62 427 LEU D C 1
ATOM 6637 O O . LEU D 2 145 ? 6.588 28.074 62.050 1.00 8.99 427 LEU D O 1
ATOM 6642 N N . PHE D 2 146 ? 4.965 29.353 61.121 1.00 10.07 428 PHE D N 1
ATOM 6643 C CA . PHE D 2 146 ? 4.579 29.963 62.380 1.00 11.57 428 PHE D CA 1
ATOM 6644 C C . PHE D 2 146 ? 4.005 28.889 63.319 1.00 13.20 428 PHE D C 1
ATOM 6645 O O . PHE D 2 146 ? 4.391 28.795 64.504 1.00 9.97 428 PHE D O 1
ATOM 6653 N N . LYS D 2 147 ? 3.102 28.057 62.766 1.00 12.42 429 LYS D N 1
ATOM 6654 C CA . LYS D 2 147 ? 2.482 26.991 63.527 1.00 10.93 429 LYS D CA 1
ATOM 6655 C C . LYS D 2 147 ? 3.463 25.950 64.030 1.00 12.39 429 LYS D C 1
ATOM 6656 O O . LYS D 2 147 ? 3.361 25.510 65.176 1.00 12.68 429 LYS D O 1
ATOM 6662 N N . GLN D 2 148 ? 4.467 25.590 63.241 1.00 10.80 430 GLN D N 1
ATOM 6663 C CA . GLN D 2 148 ? 5.462 24.626 63.648 1.00 10.88 430 GLN D CA 1
ATOM 6664 C C . GLN D 2 148 ? 6.288 25.214 64.751 1.00 13.90 430 GLN D C 1
ATOM 6665 O O . GLN D 2 148 ? 6.556 24.513 65.727 1.00 17.53 430 GLN D O 1
ATOM 6671 N N . PHE D 2 149 ? 6.702 26.488 64.638 1.00 15.47 431 PHE D N 1
ATOM 6672 C CA . PHE D 2 149 ? 7.467 27.191 65.688 1.00 12.91 431 PHE D CA 1
ATOM 6673 C C . PHE D 2 149 ? 6.746 27.138 67.036 1.00 13.69 431 PHE D C 1
ATOM 6674 O O . PHE D 2 149 ? 7.354 26.882 68.063 1.00 13.11 431 PHE D O 1
ATOM 6682 N N . LEU D 2 150 ? 5.449 27.443 67.071 1.00 14.77 432 LEU D N 1
ATOM 6683 C CA . LEU D 2 150 ? 4.698 27.442 68.317 1.00 19.42 432 LEU D CA 1
ATOM 6684 C C . LEU D 2 150 ? 4.658 26.048 68.980 1.00 21.79 432 LEU D C 1
ATOM 6685 O O . LEU D 2 150 ? 4.727 25.974 70.208 1.00 21.09 432 LEU D O 1
ATOM 6690 N N . LYS D 2 151 ? 4.567 24.966 68.170 1.00 20.97 433 LYS D N 1
ATOM 6691 C CA . LYS D 2 151 ? 4.590 23.580 68.608 1.00 18.79 433 LYS D CA 1
ATOM 6692 C C . LYS D 2 151 ? 6.005 23.119 68.900 1.00 20.26 433 LYS D C 1
ATOM 6693 O O . LYS D 2 151 ? 6.179 22.130 69.608 1.00 22.55 433 LYS D O 1
ATOM 6699 N N . GLY D 2 152 ? 7.040 23.734 68.344 1.00 14.80 434 GLY D N 1
ATOM 6700 C CA . GLY D 2 152 ? 8.394 23.304 68.582 1.00 13.25 434 GLY D CA 1
ATOM 6701 C C . GLY D 2 152 ? 8.710 22.040 67.809 1.00 16.93 434 GLY D C 1
ATOM 6702 O O . GLY D 2 152 ? 9.606 21.276 68.167 1.00 19.20 434 GLY D O 1
ATOM 6703 N N . GLU D 2 153 ? 8.074 21.882 66.666 1.00 17.63 435 GLU D N 1
ATOM 6704 C CA . GLU D 2 153 ? 8.130 20.698 65.816 1.00 20.88 435 GLU D CA 1
ATOM 6705 C C . GLU D 2 153 ? 8.837 21.042 64.501 1.00 20.59 435 GLU D C 1
ATOM 6706 O O . GLU D 2 153 ? 8.487 22.076 63.908 1.00 19.55 435 GLU D O 1
ATOM 6712 N N . PRO D 2 154 ? 9.784 20.240 63.962 1.00 21.79 436 PRO D N 1
ATOM 6713 C CA . PRO D 2 154 ? 10.456 20.544 62.707 1.00 16.97 436 PRO D CA 1
ATOM 6714 C C . PRO D 2 154 ? 9.522 20.620 61.516 1.00 14.95 436 PRO D C 1
ATOM 6715 O O . PRO D 2 154 ? 8.375 20.172 61.527 1.00 14.01 436 PRO D O 1
ATOM 6719 N N . MET D 2 155 ? 10.039 21.285 60.494 1.00 13.36 437 MET D N 1
ATOM 6720 C CA . MET D 2 155 ? 9.284 21.464 59.272 1.00 14.25 437 MET D CA 1
ATOM 6721 C C . MET D 2 155 ? 9.159 20.093 58.590 1.00 14.25 437 MET D C 1
ATOM 6722 O O . MET D 2 155 ? 10.156 19.351 58.564 1.00 13.19 437 MET D O 1
ATOM 6727 N N . PRO D 2 156 ? 8.025 19.741 57.988 1.00 11.36 438 PRO D N 1
ATOM 6728 C CA . PRO D 2 156 ? 7.746 18.408 57.486 1.00 11.67 438 PRO D CA 1
ATOM 6729 C C . PRO D 2 156 ? 8.723 17.817 56.475 1.00 14.43 438 PRO D C 1
ATOM 6730 O O . PRO D 2 156 ? 8.901 18.370 55.376 1.00 16.66 438 PRO D O 1
ATOM 6734 N N . ALA D 2 157 ? 9.407 16.726 56.787 1.00 14.28 439 ALA D N 1
ATOM 6735 C CA . ALA D 2 157 ? 10.152 16.020 55.754 1.00 14.40 439 ALA D CA 1
ATOM 6736 C C . ALA D 2 157 ? 9.249 15.054 54.958 1.00 16.05 439 ALA D C 1
ATOM 6737 O O . ALA D 2 157 ? 8.040 14.896 55.217 1.00 16.39 439 ALA D O 1
ATOM 6739 N N . GLU D 2 158 ? 9.859 14.527 53.896 1.00 21.04 440 GLU D N 1
ATOM 6740 C CA . GLU D 2 158 ? 9.195 13.626 52.956 1.00 28.70 440 GLU D CA 1
ATOM 6741 C C . GLU D 2 158 ? 9.141 12.217 53.561 1.00 30.80 440 GLU D C 1
ATOM 6742 O O . GLU D 2 158 ? 8.089 11.554 53.505 1.00 34.11 440 GLU D O 1
#